Protein 2QPQ (pdb70)

Radius of gyration: 31.16 Å; Cα contacts (8 Å, |Δi|>4): 2068; chains: 3; bounding box: 83×48×90 Å

InterPro domains:
  IPR005064 Bordetella uptake gene [PF03401] (55-327)
  IPR005064 Bordetella uptake gene [PIRSF017082] (3-327)
  IPR005064 Bordetella uptake gene [PTHR42928] (1-329)
  IPR042100 Bordetella uptake gene, domain 1 [G3DSA:3.40.190.150] (35-319)

B-factor: mean 30.61, std 11.24, range [11.23, 69.46]

Structure (mmCIF, N/CA/C/O backbone):
data_2QPQ
#
_entry.id   2QPQ
#
_cell.length_a   72.390
_cell.length_b   82.310
_cell.length_c   87.470
_cell.angle_alpha   90.00
_cell.angle_beta   95.35
_cell.angle_gamma   90.00
#
_symmetry.space_group_name_H-M   'P 1 21 1'
#
loop_
_entity.id
_entity.type
_entity.pdbx_description
1 polymer 'protein Bug27'
2 non-polymer 'CITRIC ACID'
3 water water
#
loop_
_atom_site.group_PDB
_atom_site.id
_atom_site.type_symbol
_atom_site.label_atom_id
_atom_site.label_alt_id
_atom_site.label_comp_id
_atom_site.label_asym_id
_atom_site.label_entity_id
_atom_site.label_seq_id
_atom_site.pdbx_PDB_ins_code
_atom_site.Cartn_x
_atom_site.Cartn_y
_atom_site.Cartn_z
_atom_site.occupancy
_atom_site.B_iso_or_equiv
_atom_site.auth_seq_id
_atom_site.auth_comp_id
_atom_site.auth_asym_id
_atom_site.auth_atom_id
_atom_site.pdbx_PDB_model_num
ATOM 1 N N . PRO A 1 6 ? -6.900 16.446 59.591 1.00 44.51 6 PRO A N 1
ATOM 2 C CA . PRO A 1 6 ? -5.679 16.689 58.781 1.00 44.29 6 PRO A CA 1
ATOM 3 C C . PRO A 1 6 ? -5.806 17.782 57.660 1.00 44.29 6 PRO A C 1
ATOM 4 O O . PRO A 1 6 ? -6.423 17.521 56.639 1.00 44.84 6 PRO A O 1
ATOM 8 N N . ASN A 1 7 ? -5.198 18.966 57.834 1.00 43.77 7 ASN A N 1
ATOM 9 C CA . ASN A 1 7 ? -5.392 20.132 56.910 1.00 43.46 7 ASN A CA 1
ATOM 10 C C . ASN A 1 7 ? -4.120 20.747 56.261 1.00 42.36 7 ASN A C 1
ATOM 11 O O . ASN A 1 7 ? -4.179 21.763 55.524 1.00 42.24 7 ASN A O 1
ATOM 16 N N . LYS A 1 8 ? -2.972 20.163 56.592 1.00 39.75 8 LYS A N 1
ATOM 17 C CA . LYS A 1 8 ? -1.716 20.422 55.926 1.00 37.93 8 LYS A CA 1
ATOM 18 C C . LYS A 1 8 ? -1.039 19.040 55.904 1.00 36.17 8 LYS A C 1
ATOM 19 O O . LYS A 1 8 ? -1.590 18.067 56.469 1.00 35.65 8 LYS A O 1
ATOM 25 N N . PRO A 1 9 ? 0.126 18.928 55.219 1.00 34.93 9 PRO A N 1
ATOM 26 C CA . PRO A 1 9 ? 0.838 17.650 55.206 1.00 32.44 9 PRO A CA 1
ATOM 27 C C . PRO A 1 9 ? 1.129 17.166 56.631 1.00 29.90 9 PRO A C 1
ATOM 28 O O . PRO A 1 9 ? 1.274 17.983 57.533 1.00 28.61 9 PRO A O 1
ATOM 32 N N . LEU A 1 10 ? 1.165 15.852 56.814 1.00 27.58 10 LEU A N 1
ATOM 33 C CA . LEU A 1 10 ? 1.809 15.255 57.979 1.00 26.37 10 LEU A CA 1
ATOM 34 C C . LEU A 1 10 ? 3.317 15.215 57.719 1.00 24.10 10 LEU A C 1
ATOM 35 O O . LEU A 1 10 ? 3.779 15.238 56.578 1.00 23.45 10 LEU A O 1
ATOM 40 N N . ASP A 1 11 ? 4.083 15.202 58.794 1.00 22.17 11 ASP A N 1
ATOM 41 C CA . ASP A 1 11 ? 5.532 15.139 58.706 1.00 21.47 11 ASP A CA 1
ATOM 42 C C . ASP A 1 11 ? 5.909 13.920 59.538 1.00 21.08 11 ASP A C 1
ATOM 43 O O . ASP A 1 11 ? 5.721 13.915 60.734 1.00 19.73 11 ASP A O 1
ATOM 48 N N . ILE A 1 12 ? 6.362 12.860 58.883 1.00 20.48 12 ILE A N 1
ATOM 49 C CA . ILE A 1 12 ? 6.660 11.609 59.562 1.00 18.88 12 ILE A CA 1
ATOM 50 C C . ILE A 1 12 ? 8.181 11.556 59.611 1.00 18.26 12 ILE A C 1
ATOM 51 O O . ILE A 1 12 ? 8.842 11.535 58.562 1.00 18.18 12 ILE A O 1
ATOM 56 N N . ILE A 1 13 ? 8.724 11.551 60.821 1.00 17.08 13 ILE A N 1
ATOM 57 C CA . ILE A 1 13 ? 10.182 11.622 60.992 1.00 17.50 13 ILE A CA 1
ATOM 58 C C . ILE A 1 13 ? 10.656 10.228 61.299 1.00 16.74 13 ILE A C 1
ATOM 59 O O . ILE A 1 13 ? 10.221 9.610 62.281 1.00 16.87 13 ILE A O 1
ATOM 64 N N . VAL A 1 14 ? 11.488 9.684 60.413 1.00 16.44 14 VAL A N 1
ATOM 65 C CA . VAL A 1 14 ? 11.966 8.315 60.579 1.00 16.87 14 VAL A CA 1
ATOM 66 C C . VAL A 1 14 ? 13.309 8.308 61.326 1.00 16.91 14 VAL A C 1
ATOM 67 O O . VAL A 1 14 ? 14.206 9.039 60.952 1.00 16.48 14 VAL A O 1
ATOM 71 N N . THR A 1 15 ? 13.422 7.450 62.340 1.00 17.01 15 THR A N 1
ATOM 72 C CA . THR A 1 15 ? 14.563 7.432 63.273 1.00 17.39 15 THR A CA 1
ATOM 73 C C . THR A 1 15 ? 15.709 6.615 62.716 1.00 18.00 15 THR A C 1
ATOM 74 O O . THR A 1 15 ? 16.781 6.585 63.291 1.00 17.43 15 THR A O 1
ATOM 78 N N . PHE A 1 16 ? 15.484 5.956 61.589 1.00 18.45 16 PHE A N 1
ATOM 79 C CA . PHE A 1 16 ? 16.527 5.123 60.960 1.00 20.27 16 PHE A CA 1
ATOM 80 C C . PHE A 1 16 ? 16.664 5.450 59.490 1.00 20.74 16 PHE A C 1
ATOM 81 O O . PHE A 1 16 ? 15.749 6.026 58.884 1.00 19.23 16 PHE A O 1
ATOM 89 N N . PRO A 1 17 ? 17.824 5.108 58.902 1.00 21.49 17 PRO A N 1
ATOM 90 C CA . PRO A 1 17 ? 17.995 5.535 57.537 1.00 21.35 17 PRO A CA 1
ATOM 91 C C . PRO A 1 17 ? 17.289 4.650 56.490 1.00 21.16 17 PRO A C 1
ATOM 92 O O . PRO A 1 17 ? 16.849 3.542 56.807 1.00 20.16 17 PRO A O 1
ATOM 96 N N . PRO A 1 18 ? 17.192 5.135 55.235 1.00 21.70 18 PRO A N 1
ATOM 97 C CA . PRO A 1 18 ? 16.689 4.240 54.179 1.00 21.84 18 PRO A CA 1
ATOM 98 C C . PRO A 1 18 ? 17.445 2.923 54.099 1.00 22.24 18 PRO A C 1
ATOM 99 O O . PRO A 1 18 ? 18.647 2.874 54.396 1.00 22.19 18 PRO A O 1
ATOM 103 N N . GLY A 1 19 ? 16.724 1.861 53.753 1.00 22.34 19 GLY A N 1
ATOM 104 C CA . GLY A 1 19 ? 17.329 0.540 53.543 1.00 21.95 19 GLY A CA 1
ATOM 105 C C . GLY A 1 19 ? 16.910 -0.433 54.609 1.00 22.11 19 GLY A C 1
ATOM 106 O O . GLY A 1 19 ? 17.093 -1.637 54.459 1.00 22.28 19 GLY A O 1
ATOM 107 N N . GLY A 1 20 ? 16.337 0.082 55.701 1.00 21.39 20 GLY A N 1
ATOM 108 C CA . GLY A 1 20 ? 15.866 -0.785 56.772 1.00 20.66 20 GLY A CA 1
ATOM 109 C C . GLY A 1 20 ? 14.339 -0.863 56.850 1.00 20.51 20 GLY A C 1
ATOM 110 O O . GLY A 1 20 ? 13.620 -0.136 56.139 1.00 21.50 20 GLY A O 1
ATOM 111 N N . GLY A 1 21 ? 13.838 -1.734 57.719 1.00 19.73 21 GLY A N 1
ATOM 112 C CA . GLY A 1 21 ? 12.385 -1.953 57.829 1.00 19.69 21 GLY A CA 1
ATOM 113 C C . GLY A 1 21 ? 11.627 -0.726 58.343 1.00 18.80 21 GLY A C 1
ATOM 114 O O . GLY A 1 21 ? 10.502 -0.483 57.946 1.00 18.41 21 GLY A O 1
ATOM 115 N N . THR A 1 22 ? 12.233 0.034 59.257 1.00 18.12 22 THR A N 1
ATOM 116 C CA . THR A 1 22 ? 11.561 1.195 59.831 1.00 18.13 22 THR A CA 1
ATOM 117 C C . THR A 1 22 ? 11.235 2.234 58.739 1.00 17.59 22 THR A C 1
ATOM 118 O O . THR A 1 22 ? 10.102 2.727 58.642 1.00 17.14 22 THR A O 1
ATOM 122 N N . ASP A 1 23 ? 12.223 2.524 57.895 1.00 16.87 23 ASP A N 1
ATOM 123 C CA . ASP A 1 23 ? 12.041 3.477 56.783 1.00 17.63 23 ASP A CA 1
ATOM 124 C C . ASP A 1 23 ? 11.031 2.892 55.773 1.00 17.45 23 ASP A C 1
ATOM 125 O O . ASP A 1 23 ? 10.199 3.596 55.214 1.00 17.38 23 ASP A O 1
ATOM 130 N N . MET A 1 24 ? 11.132 1.598 55.537 1.00 17.42 24 MET A N 1
ATOM 131 C CA . MET A 1 24 ? 10.270 0.945 54.524 1.00 18.21 24 MET A CA 1
ATOM 132 C C . MET A 1 24 ? 8.786 1.092 54.950 1.00 18.21 24 MET A C 1
ATOM 133 O O . MET A 1 24 ? 7.917 1.469 54.152 1.00 17.66 24 MET A O 1
ATOM 138 N N . LEU A 1 25 ? 8.503 0.757 56.204 1.00 17.79 25 LEU A N 1
ATOM 139 C CA . LEU A 1 25 ? 7.153 0.875 56.729 1.00 18.33 25 LEU A CA 1
ATOM 140 C C . LEU A 1 25 ? 6.645 2.322 56.767 1.00 19.14 25 LEU A C 1
ATOM 141 O O . LEU A 1 25 ? 5.498 2.588 56.403 1.00 18.98 25 LEU A O 1
ATOM 146 N N . ALA A 1 26 ? 7.478 3.252 57.232 1.00 19.30 26 ALA A N 1
ATOM 147 C CA . ALA A 1 26 ? 7.097 4.665 57.194 1.00 19.43 26 ALA A CA 1
ATOM 148 C C . ALA A 1 26 ? 6.733 5.118 55.767 1.00 20.05 26 ALA A C 1
ATOM 149 O O . ALA A 1 26 ? 5.696 5.746 55.557 1.00 19.76 26 ALA A O 1
ATOM 151 N N . ARG A 1 27 ? 7.550 4.753 54.785 1.00 20.22 27 ARG A N 1
ATOM 152 C CA . ARG A 1 27 ? 7.299 5.151 53.394 1.00 21.70 27 ARG A CA 1
ATOM 153 C C . ARG A 1 27 ? 6.071 4.437 52.803 1.00 23.02 27 ARG A C 1
ATOM 154 O O . ARG A 1 27 ? 5.323 5.054 52.010 1.00 23.77 27 ARG A O 1
ATOM 162 N N . LEU A 1 28 ? 5.843 3.182 53.224 1.00 23.54 28 LEU A N 1
ATOM 163 C CA . LEU A 1 28 ? 4.659 2.416 52.797 1.00 24.82 28 LEU A CA 1
ATOM 164 C C . LEU A 1 28 ? 3.389 3.101 53.352 1.00 25.58 28 LEU A C 1
ATOM 165 O O . LEU A 1 28 ? 2.431 3.380 52.595 1.00 26.85 28 LEU A O 1
ATOM 170 N N . ILE A 1 29 ? 3.388 3.370 54.657 1.00 24.91 29 ILE A N 1
ATOM 171 C CA . ILE A 1 29 ? 2.306 4.131 55.302 1.00 25.67 29 ILE A CA 1
ATOM 172 C C . ILE A 1 29 ? 2.091 5.489 54.636 1.00 26.55 29 ILE A C 1
ATOM 173 O O . ILE A 1 29 ? 0.957 5.841 54.276 1.00 27.12 29 ILE A O 1
ATOM 178 N N . GLY A 1 30 ? 3.174 6.233 54.438 1.00 26.89 30 GLY A N 1
ATOM 179 C CA . GLY A 1 30 ? 3.108 7.595 53.927 1.00 29.22 30 GLY A CA 1
ATOM 180 C C . GLY A 1 30 ? 2.448 7.688 52.558 1.00 30.60 30 GLY A C 1
ATOM 181 O O . GLY A 1 30 ? 1.659 8.605 52.308 1.00 30.23 30 GLY A O 1
ATOM 182 N N . ASN A 1 31 ? 2.802 6.725 51.701 1.00 31.87 31 ASN A N 1
ATOM 183 C CA . ASN A 1 31 ? 2.227 6.479 50.380 1.00 33.81 31 ASN A CA 1
ATOM 184 C C . ASN A 1 31 ? 0.707 6.331 50.362 1.00 33.65 31 ASN A C 1
ATOM 185 O O . ASN A 1 31 ? 0.040 6.981 49.581 1.00 34.20 31 ASN A O 1
ATOM 190 N N . TYR A 1 32 ? 0.175 5.439 51.179 1.00 34.05 32 TYR A N 1
ATOM 191 C CA . TYR A 1 32 ? -1.264 5.198 51.238 1.00 34.97 32 TYR A CA 1
ATOM 192 C C . TYR A 1 32 ? -2.040 6.224 52.069 1.00 35.41 32 TYR A C 1
ATOM 193 O O . TYR A 1 32 ? -3.226 6.435 51.841 1.00 35.09 32 TYR A O 1
ATOM 202 N N . LEU A 1 33 ? -1.364 6.839 53.034 1.00 36.12 33 LEU A N 1
ATOM 203 C CA . LEU A 1 33 ? -1.932 7.892 53.861 1.00 37.78 33 LEU A CA 1
ATOM 204 C C . LEU A 1 33 ? -2.121 9.148 53.015 1.00 40.21 33 LEU A C 1
ATOM 205 O O . LEU A 1 33 ? -3.126 9.827 53.164 1.00 40.47 33 LEU A O 1
ATOM 210 N N . THR A 1 34 ? -1.150 9.450 52.142 1.00 42.54 34 THR A N 1
ATOM 211 C CA . THR A 1 34 ? -1.260 10.565 51.183 1.00 45.09 34 THR A CA 1
ATOM 212 C C . THR A 1 34 ? -2.516 10.397 50.309 1.00 46.53 34 THR A C 1
ATOM 213 O O . THR A 1 34 ? -3.301 11.335 50.131 1.00 46.29 34 THR A O 1
ATOM 217 N N . GLU A 1 35 ? -2.677 9.186 49.779 1.00 48.47 35 GLU A N 1
ATOM 218 C CA . GLU A 1 35 ? -3.863 8.797 49.016 1.00 50.84 35 GLU A CA 1
ATOM 219 C C . GLU A 1 35 ? -5.151 9.060 49.802 1.00 51.43 35 GLU A C 1
ATOM 220 O O . GLU A 1 35 ? -5.954 9.910 49.407 1.00 52.13 35 GLU A O 1
ATOM 226 N N . SER A 1 36 ? -5.341 8.348 50.917 1.00 51.57 36 SER A N 1
ATOM 227 C CA . SER A 1 36 ? -6.434 8.653 51.830 1.00 51.97 36 SER A CA 1
ATOM 228 C C . SER A 1 36 ? -6.223 10.023 52.474 1.00 52.23 36 SER A C 1
ATOM 229 O O . SER A 1 36 ? -5.157 10.625 52.313 1.00 53.06 36 SER A O 1
ATOM 232 N N . LEU A 1 37 ? -7.236 10.518 53.182 1.00 52.08 37 LEU A N 1
ATOM 233 C CA . LEU A 1 37 ? -7.182 11.827 53.900 1.00 51.72 37 LEU A CA 1
ATOM 234 C C . LEU A 1 37 ? -6.509 13.084 53.243 1.00 50.88 37 LEU A C 1
ATOM 235 O O . LEU A 1 37 ? -6.509 14.147 53.832 1.00 50.72 37 LEU A O 1
ATOM 240 N N . GLY A 1 38 ? -5.963 12.967 52.036 1.00 50.38 38 GLY A N 1
ATOM 241 C CA . GLY A 1 38 ? -5.836 14.119 51.123 1.00 49.71 38 GLY A CA 1
ATOM 242 C C . GLY A 1 38 ? -4.753 15.183 51.260 1.00 49.04 38 GLY A C 1
ATOM 243 O O . GLY A 1 38 ? -4.869 16.285 50.680 1.00 49.39 38 GLY A O 1
ATOM 244 N N . GLN A 1 39 ? -3.697 14.860 52.006 1.00 47.62 39 GLN A N 1
ATOM 245 C CA . GLN A 1 39 ? -2.524 15.723 52.152 1.00 45.84 39 GLN A CA 1
ATOM 246 C C . GLN A 1 39 ? -1.307 14.796 52.163 1.00 44.13 39 GLN A C 1
ATOM 247 O O . GLN A 1 39 ? -1.429 13.624 52.523 1.00 43.27 39 GLN A O 1
ATOM 253 N N . THR A 1 40 ? -0.160 15.321 51.735 1.00 41.95 40 THR A N 1
ATOM 254 C CA . THR A 1 40 ? 1.073 14.558 51.656 1.00 40.34 40 THR A CA 1
ATOM 255 C C . THR A 1 40 ? 1.514 14.227 53.064 1.00 38.52 40 THR A C 1
ATOM 256 O O . THR A 1 40 ? 1.624 15.125 53.913 1.00 39.87 40 THR A O 1
ATOM 260 N N . ALA A 1 41 ? 1.721 12.946 53.333 1.00 35.33 41 ALA A N 1
ATOM 261 C CA . ALA A 1 41 ? 2.451 12.539 54.505 1.00 32.37 41 ALA A CA 1
ATOM 262 C C . ALA A 1 41 ? 3.902 12.558 54.078 1.00 30.80 41 ALA A C 1
ATOM 263 O O . ALA A 1 41 ? 4.399 11.569 53.503 1.00 31.13 41 ALA A O 1
ATOM 265 N N . VAL A 1 42 ? 4.576 13.678 54.301 1.00 27.36 42 VAL A N 1
ATOM 266 C CA . VAL A 1 42 ? 5.995 13.783 53.976 1.00 25.10 42 VAL A CA 1
ATOM 267 C C . VAL A 1 42 ? 6.793 12.886 54.927 1.00 24.52 42 VAL A C 1
ATOM 268 O O . VAL A 1 42 ? 6.703 13.017 56.149 1.00 23.00 42 VAL A O 1
ATOM 272 N N . VAL A 1 43 ? 7.595 11.997 54.359 1.00 23.51 43 VAL A N 1
ATOM 273 C CA . VAL A 1 43 ? 8.440 11.114 55.150 1.00 23.37 43 VAL A CA 1
ATOM 274 C C . VAL A 1 43 ? 9.879 11.582 55.042 1.00 23.81 43 VAL A C 1
ATOM 275 O O . VAL A 1 43 ? 10.393 11.811 53.938 1.00 24.23 43 VAL A O 1
ATOM 279 N N . GLU A 1 44 ? 10.531 11.773 56.181 1.00 22.46 44 GLU A N 1
ATOM 280 C CA . GLU A 1 44 ? 11.907 12.193 56.148 1.00 22.02 44 GLU A CA 1
ATOM 281 C C . GLU A 1 44 ? 12.744 11.420 57.171 1.00 21.28 44 GLU A C 1
ATOM 282 O O . GLU A 1 44 ? 12.262 11.066 58.230 1.00 20.91 44 GLU A O 1
ATOM 288 N N . ASN A 1 45 ? 13.974 11.090 56.825 1.00 19.56 45 ASN A N 1
ATOM 289 C CA . ASN A 1 45 ? 14.832 10.368 57.758 1.00 20.05 45 ASN A CA 1
ATOM 290 C C . ASN A 1 45 ? 15.643 11.368 58.543 1.00 20.58 45 ASN A C 1
ATOM 291 O O . ASN A 1 45 ? 16.251 12.250 57.956 1.00 19.89 45 ASN A O 1
ATOM 296 N N . ARG A 1 46 ? 15.608 11.234 59.873 1.00 21.04 46 ARG A N 1
ATOM 297 C CA . ARG A 1 46 ? 16.468 12.001 60.762 1.00 22.02 46 ARG A CA 1
ATOM 298 C C . ARG A 1 46 ? 17.127 11.032 61.726 1.00 21.40 46 ARG A C 1
ATOM 299 O O . ARG A 1 46 ? 16.729 10.966 62.890 1.00 21.39 46 ARG A O 1
ATOM 307 N N . PRO A 1 47 ? 18.107 10.228 61.241 1.00 21.22 47 PRO A N 1
ATOM 308 C CA . PRO A 1 47 ? 18.597 9.080 61.985 1.00 20.35 47 PRO A CA 1
ATOM 309 C C . PRO A 1 47 ? 19.741 9.292 62.987 1.00 19.58 47 PRO A C 1
ATOM 310 O O . PRO A 1 47 ? 20.162 8.360 63.637 1.00 18.22 47 PRO A O 1
ATOM 314 N N . GLY A 1 48 ? 20.216 10.522 63.132 1.00 19.23 48 GLY A N 1
ATOM 315 C CA . GLY A 1 48 ? 21.353 10.790 64.027 1.00 18.78 48 GLY A CA 1
ATOM 316 C C . GLY A 1 48 ? 21.170 10.256 65.423 1.00 18.24 48 GLY A C 1
ATOM 317 O O . GLY A 1 48 ? 20.057 10.323 65.981 1.00 18.25 48 GLY A O 1
ATOM 318 N N . ALA A 1 49 ? 22.267 9.706 65.962 1.00 17.78 49 ALA A N 1
ATOM 319 C CA . ALA A 1 49 ? 22.390 9.232 67.350 1.00 19.50 49 ALA A CA 1
ATOM 320 C C . ALA A 1 49 ? 21.311 8.190 67.635 1.00 18.79 49 ALA A C 1
ATOM 321 O O . ALA A 1 49 ? 20.533 8.331 68.588 1.00 18.87 49 ALA A O 1
ATOM 323 N N . SER A 1 50 ? 21.272 7.163 66.792 1.00 17.99 50 SER A N 1
ATOM 324 C CA . SER A 1 50 ? 20.333 6.033 66.943 1.00 17.83 50 SER A CA 1
ATOM 325 C C . SER A 1 50 ? 18.857 6.459 67.010 1.00 16.79 50 SER A C 1
ATOM 326 O O . SER A 1 50 ? 18.045 5.785 67.611 1.00 17.48 50 SER A O 1
ATOM 329 N N . GLY A 1 51 ? 18.528 7.578 66.379 1.00 16.12 51 GLY A N 1
ATOM 330 C CA . GLY A 1 51 ? 17.164 8.043 66.321 1.00 15.14 51 GLY A CA 1
ATOM 331 C C . GLY A 1 51 ? 16.917 9.189 67.294 1.00 16.49 51 GLY A C 1
ATOM 332 O O . GLY A 1 51 ? 15.832 9.766 67.304 1.00 17.69 51 GLY A O 1
ATOM 333 N N . ASN A 1 52 ? 17.898 9.525 68.117 1.00 16.71 52 ASN A N 1
ATOM 334 C CA . ASN A 1 52 ? 17.677 10.584 69.140 1.00 17.16 52 ASN A CA 1
ATOM 335 C C . ASN A 1 52 ? 17.461 11.955 68.528 1.00 17.82 52 ASN A C 1
ATOM 336 O O . ASN A 1 52 ? 16.727 12.802 69.083 1.00 17.58 52 ASN A O 1
ATOM 341 N N . VAL A 1 53 ? 18.069 12.182 67.361 1.00 18.13 53 VAL A N 1
ATOM 342 C CA . VAL A 1 53 ? 17.936 13.496 66.723 1.00 19.12 53 VAL A CA 1
ATOM 343 C C . VAL A 1 53 ? 16.481 13.632 66.304 1.00 17.72 53 VAL A C 1
ATOM 344 O O . VAL A 1 53 ? 15.835 14.632 66.615 1.00 16.94 53 VAL A O 1
ATOM 348 N N . GLY A 1 54 ? 15.975 12.621 65.608 1.00 16.99 54 GLY A N 1
ATOM 349 C CA . GLY A 1 54 ? 14.578 12.639 65.169 1.00 16.86 54 GLY A CA 1
ATOM 350 C C . GLY A 1 54 ? 13.613 12.696 66.347 1.00 15.98 54 GLY A C 1
ATOM 351 O O . GLY A 1 54 ? 12.609 13.399 66.282 1.00 15.99 54 GLY A O 1
ATOM 352 N N . ALA A 1 55 ? 13.906 11.939 67.411 1.00 15.78 55 ALA A N 1
ATOM 353 C CA . ALA A 1 55 ? 13.050 11.928 68.588 1.00 15.83 55 ALA A CA 1
ATOM 354 C C . ALA A 1 55 ? 12.988 13.327 69.231 1.00 17.40 55 ALA A C 1
ATOM 355 O O . ALA A 1 55 ? 11.910 13.828 69.524 1.00 17.05 55 ALA A O 1
ATOM 357 N N . ARG A 1 56 ? 14.136 13.978 69.404 1.00 18.50 56 ARG A N 1
ATOM 358 C CA . ARG A 1 56 ? 14.136 15.302 70.041 1.00 19.80 56 ARG A CA 1
ATOM 359 C C . ARG A 1 56 ? 13.335 16.297 69.192 1.00 19.38 56 ARG A C 1
ATOM 360 O O . ARG A 1 56 ? 12.606 17.127 69.713 1.00 18.81 56 ARG A O 1
ATOM 368 N N . LEU A 1 57 ? 13.462 16.184 67.876 1.00 18.90 57 LEU A N 1
ATOM 369 C CA . LEU A 1 57 ? 12.748 17.026 66.952 1.00 19.44 57 LEU A CA 1
ATOM 370 C C . LEU A 1 57 ? 11.231 16.891 67.178 1.00 19.25 57 LEU A C 1
ATOM 371 O O . LEU A 1 57 ? 10.536 17.886 67.384 1.00 19.36 57 LEU A O 1
ATOM 376 N N . VAL A 1 58 ? 10.716 15.661 67.122 1.00 18.07 58 VAL A N 1
ATOM 377 C CA . VAL A 1 58 ? 9.298 15.462 67.355 1.00 17.39 58 VAL A CA 1
ATOM 378 C C . VAL A 1 58 ? 8.836 15.858 68.757 1.00 17.42 58 VAL A C 1
ATOM 379 O O . VAL A 1 58 ? 7.747 16.390 68.883 1.00 17.93 58 VAL A O 1
ATOM 383 N N . ALA A 1 59 ? 9.613 15.542 69.801 1.00 17.91 59 ALA A N 1
ATOM 384 C CA . ALA A 1 59 ? 9.307 15.964 71.196 1.00 18.05 59 ALA A CA 1
ATOM 385 C C . ALA A 1 59 ? 8.988 17.459 71.278 1.00 18.85 59 ALA A C 1
ATOM 386 O O . ALA A 1 59 ? 8.233 17.894 72.161 1.00 18.88 59 ALA A O 1
ATOM 388 N N . ASP A 1 60 ? 9.597 18.242 70.387 1.00 18.89 60 ASP A N 1
ATOM 389 C CA . ASP A 1 60 ? 9.462 19.705 70.429 1.00 20.95 60 ASP A CA 1
ATOM 390 C C . ASP A 1 60 ? 8.394 20.242 69.500 1.00 19.57 60 ASP A C 1
ATOM 391 O O . ASP A 1 60 ? 8.166 21.451 69.461 1.00 21.48 60 ASP A O 1
ATOM 396 N N . ARG A 1 61 ? 7.763 19.377 68.714 1.00 18.15 61 ARG A N 1
ATOM 397 C CA . ARG A 1 61 ? 6.667 19.805 67.837 1.00 17.55 61 ARG A CA 1
ATOM 398 C C . ARG A 1 61 ? 5.336 19.897 68.586 1.00 18.45 61 ARG A C 1
ATOM 399 O O . ARG A 1 61 ? 5.181 19.294 69.669 1.00 18.58 61 ARG A O 1
ATOM 407 N N . ALA A 1 62 ? 4.394 20.649 67.993 1.00 18.34 62 ALA A N 1
ATOM 408 C CA . ALA A 1 62 ? 3.060 20.817 68.529 1.00 18.37 62 ALA A CA 1
ATOM 409 C C . ALA A 1 62 ? 2.396 19.443 68.663 1.00 17.93 62 ALA A C 1
ATOM 410 O O . ALA A 1 62 ? 2.619 18.557 67.841 1.00 18.58 62 ALA A O 1
ATOM 412 N N . PRO A 1 63 ? 1.595 19.259 69.715 1.00 18.36 63 PRO A N 1
ATOM 413 C CA . PRO A 1 63 ? 0.865 17.994 69.918 1.00 17.99 63 PRO A CA 1
ATOM 414 C C . PRO A 1 63 ? -0.465 17.958 69.159 1.00 18.39 63 PRO A C 1
ATOM 415 O O . PRO A 1 63 ? -1.549 17.790 69.767 1.00 18.21 63 PRO A O 1
ATOM 419 N N . ASP A 1 64 ? -0.393 18.156 67.845 1.00 19.85 64 ASP A N 1
ATOM 420 C CA . ASP A 1 64 ? -1.605 18.380 67.027 1.00 20.82 64 ASP A CA 1
ATOM 421 C C . ASP A 1 64 ? -1.831 17.259 66.019 1.00 20.30 64 ASP A C 1
ATOM 422 O O . ASP A 1 64 ? -2.833 17.239 65.267 1.00 20.95 64 ASP A O 1
ATOM 427 N N . GLY A 1 65 ? -0.931 16.279 66.045 1.00 19.60 65 GLY A N 1
ATOM 428 C CA . GLY A 1 65 ? -1.054 15.186 65.109 1.00 19.97 65 GLY A CA 1
ATOM 429 C C . GLY A 1 65 ? -0.346 15.320 63.768 1.00 19.70 65 GLY A C 1
ATOM 430 O O . GLY A 1 65 ? -0.362 14.385 62.969 1.00 18.57 65 GLY A O 1
ATOM 431 N N . TYR A 1 66 ? 0.290 16.456 63.519 1.00 19.13 66 TYR A N 1
ATOM 432 C CA . TYR A 1 66 ? 0.911 16.697 62.217 1.00 19.38 66 TYR A CA 1
ATOM 433 C C . TYR A 1 66 ? 2.387 16.297 62.184 1.00 19.14 66 TYR A C 1
ATOM 434 O O . TYR A 1 66 ? 3.020 16.345 61.145 1.00 19.11 66 TYR A O 1
ATOM 443 N N . SER A 1 67 ? 2.920 15.940 63.343 1.00 17.68 67 SER A N 1
ATOM 444 C CA . SER A 1 67 ? 4.318 15.548 63.483 1.00 16.47 67 SER A CA 1
ATOM 445 C C . SER A 1 67 ? 4.334 14.194 64.164 1.00 16.30 67 SER A C 1
ATOM 446 O O . SER A 1 67 ? 3.857 14.036 65.303 1.00 16.34 67 SER A O 1
ATOM 449 N N . LEU A 1 68 ? 4.914 13.220 63.479 1.00 15.73 68 LEU A N 1
ATOM 450 C CA . LEU A 1 68 ? 4.950 11.857 63.998 1.00 16.23 68 LEU A CA 1
ATOM 451 C C . LEU A 1 68 ? 6.380 11.339 63.930 1.00 15.20 68 LEU A C 1
ATOM 452 O O . LEU A 1 68 ? 7.192 11.831 63.141 1.00 15.92 68 LEU A O 1
ATOM 457 N N . LEU A 1 69 ? 6.681 10.366 64.776 1.00 14.48 69 LEU A N 1
ATOM 458 C CA . LEU A 1 69 ? 7.998 9.766 64.840 1.00 13.70 69 LEU A CA 1
ATOM 459 C C . LEU A 1 69 ? 7.851 8.297 64.509 1.00 13.98 69 LEU A C 1
ATOM 460 O O . LEU A 1 69 ? 7.105 7.594 65.177 1.00 14.00 69 LEU A O 1
ATOM 465 N N . MET A 1 70 ? 8.507 7.849 63.444 1.00 14.30 70 MET A N 1
ATOM 466 C CA . MET A 1 70 ? 8.515 6.414 63.127 1.00 14.96 70 MET A CA 1
ATOM 467 C C . MET A 1 70 ? 9.648 5.743 63.901 1.00 14.55 70 MET A C 1
ATOM 468 O O . MET A 1 70 ? 10.801 6.108 63.724 1.00 15.94 70 MET A O 1
ATOM 473 N N . VAL A 1 71 ? 9.301 4.793 64.754 1.00 14.30 71 VAL A N 1
ATOM 474 C CA . VAL A 1 71 ? 10.239 4.152 65.687 1.00 14.77 71 VAL A CA 1
ATOM 475 C C . VAL A 1 71 ? 10.298 2.641 65.501 1.00 15.21 71 VAL A C 1
ATOM 476 O O . VAL A 1 71 ? 9.353 1.994 65.012 1.00 15.06 71 VAL A O 1
ATOM 480 N N . ASN A 1 72 ? 11.392 2.070 65.972 1.00 15.99 72 ASN A N 1
ATOM 481 C CA . ASN A 1 72 ? 11.389 0.662 66.280 1.00 16.55 72 ASN A CA 1
ATOM 482 C C . ASN A 1 72 ? 11.856 0.477 67.727 1.00 16.41 72 ASN A C 1
ATOM 483 O O . ASN A 1 72 ? 12.077 1.459 68.442 1.00 16.75 72 ASN A O 1
ATOM 488 N N . SER A 1 73 ? 11.973 -0.769 68.161 1.00 15.52 73 SER A N 1
ATOM 489 C CA . SER A 1 73 ? 12.420 -1.104 69.527 1.00 16.12 73 SER A CA 1
ATOM 490 C C . SER A 1 73 ? 13.662 -0.358 70.021 1.00 15.88 73 SER A C 1
ATOM 491 O O . SER A 1 73 ? 13.772 -0.093 71.215 1.00 15.52 73 SER A O 1
ATOM 494 N N . SER A 1 74 ? 14.563 0.002 69.106 1.00 15.66 74 SER A N 1
ATOM 495 C CA . SER A 1 74 ? 15.711 0.859 69.413 1.00 15.86 74 SER A CA 1
ATOM 496 C C . SER A 1 74 ? 15.312 2.047 70.279 1.00 15.62 74 SER A C 1
ATOM 497 O O . SER A 1 74 ? 16.034 2.422 71.190 1.00 15.25 74 SER A O 1
ATOM 500 N N . PHE A 1 75 ? 14.155 2.6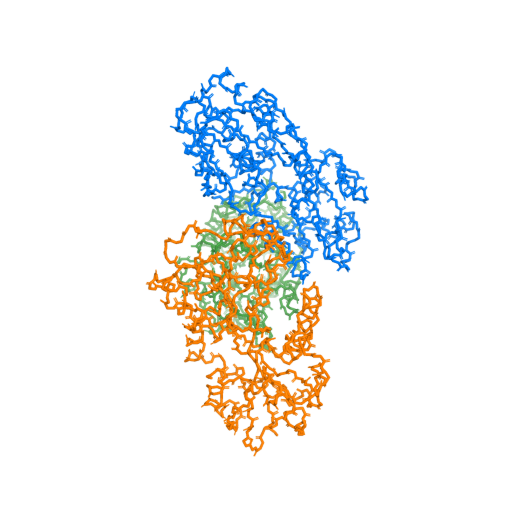48 69.990 1.00 14.99 75 PHE A N 1
ATOM 501 C CA . PHE A 1 75 ? 13.648 3.758 70.808 1.00 15.05 75 PHE A CA 1
ATOM 502 C C . PHE A 1 75 ? 13.602 3.366 72.298 1.00 14.56 75 PHE A C 1
ATOM 503 O O . PHE A 1 75 ? 13.897 4.186 73.194 1.00 15.64 75 PHE A O 1
ATOM 511 N N . ALA A 1 76 ? 13.182 2.140 72.584 1.00 14.78 76 ALA A N 1
ATOM 512 C CA . ALA A 1 76 ? 13.110 1.685 73.988 1.00 15.00 76 ALA A CA 1
ATOM 513 C C . ALA A 1 76 ? 14.478 1.306 74.558 1.00 16.03 76 ALA A C 1
ATOM 514 O O . ALA A 1 76 ? 14.635 1.237 75.781 1.00 16.21 76 ALA A O 1
ATOM 516 N N . VAL A 1 77 ? 15.453 1.027 73.681 1.00 16.47 77 VAL A N 1
ATOM 517 C CA . VAL A 1 77 ? 16.817 0.709 74.122 1.00 17.27 77 VAL A CA 1
ATOM 518 C C . VAL A 1 77 ? 17.592 1.962 74.508 1.00 17.39 77 VAL A C 1
ATOM 519 O O . VAL A 1 77 ? 18.412 1.959 75.447 1.00 17.62 77 VAL A O 1
ATOM 523 N N . ASN A 1 78 ? 17.325 3.040 73.794 1.00 17.23 78 ASN A N 1
ATOM 524 C CA . ASN A 1 78 ? 18.117 4.255 73.945 1.00 16.72 78 ASN A CA 1
ATOM 525 C C . ASN A 1 78 ? 18.210 4.875 75.338 1.00 17.59 78 ASN A C 1
ATOM 526 O O . ASN A 1 78 ? 19.294 5.359 75.701 1.00 17.47 78 ASN A O 1
ATOM 531 N N . PRO A 1 79 ? 17.098 4.905 76.116 1.00 18.62 79 PRO A N 1
ATOM 532 C CA . PRO A 1 79 ? 17.211 5.521 77.423 1.00 19.09 79 PRO A CA 1
ATOM 533 C C . PRO A 1 79 ? 18.263 4.843 78.317 1.00 20.34 79 PRO A C 1
ATOM 534 O O . PRO A 1 79 ? 18.898 5.543 79.081 1.00 20.15 79 PRO A O 1
ATOM 538 N N . GLY A 1 80 ? 18.463 3.524 78.185 1.00 20.14 80 GLY A N 1
ATOM 539 C CA . GLY A 1 80 ? 19.426 2.811 79.021 1.00 20.99 80 GLY A CA 1
ATOM 540 C C . GLY A 1 80 ? 20.871 2.962 78.565 1.00 21.79 80 GLY A C 1
ATOM 541 O O . GLY A 1 80 ? 21.780 2.795 79.374 1.00 23.68 80 GLY A O 1
ATOM 542 N N . VAL A 1 81 ? 21.100 3.328 77.305 1.00 21.57 81 VAL A N 1
ATOM 543 C CA . VAL A 1 81 ? 22.444 3.305 76.708 1.00 21.98 81 VAL A CA 1
ATOM 544 C C . VAL A 1 81 ? 23.007 4.677 76.344 1.00 23.19 81 VAL A C 1
ATOM 545 O O . VAL A 1 81 ? 24.183 4.782 75.944 1.00 23.42 81 VAL A O 1
ATOM 549 N N . PHE A 1 82 ? 22.175 5.717 76.444 1.00 23.34 82 PHE A N 1
ATOM 550 C CA . PHE A 1 82 ? 22.655 7.069 76.305 1.00 24.65 82 PHE A CA 1
ATOM 551 C C . PHE A 1 82 ? 22.765 7.715 77.664 1.00 25.74 82 PHE A C 1
ATOM 552 O O . PHE A 1 82 ? 21.846 7.605 78.455 1.00 25.71 82 PHE A O 1
ATOM 560 N N . ARG A 1 83 ? 23.905 8.357 77.918 1.00 27.86 83 ARG A N 1
ATOM 561 C CA . ARG A 1 83 ? 24.210 8.966 79.233 1.00 31.08 83 ARG A CA 1
ATOM 562 C C . ARG A 1 83 ? 23.266 10.122 79.551 1.00 31.73 83 ARG A C 1
ATOM 563 O O . ARG A 1 83 ? 22.762 10.228 80.679 1.00 33.53 83 ARG A O 1
ATOM 571 N N . ASN A 1 84 ? 22.975 10.949 78.547 1.00 32.74 84 ASN A N 1
ATOM 572 C CA . ASN A 1 84 ? 22.177 12.164 78.752 1.00 32.87 84 ASN A CA 1
ATOM 573 C C . ASN A 1 84 ? 21.144 12.367 77.647 1.00 31.93 84 ASN A C 1
ATOM 574 O O . ASN A 1 84 ? 21.283 13.267 76.807 1.00 32.49 84 ASN A O 1
ATOM 579 N N . LEU A 1 85 ? 20.114 11.531 77.633 1.00 29.94 85 LEU A N 1
ATOM 580 C CA . LEU A 1 85 ? 19.041 11.667 76.632 1.00 28.52 85 LEU A CA 1
ATOM 581 C C . LEU A 1 85 ? 18.390 13.023 76.758 1.00 28.04 85 LEU A C 1
ATOM 582 O O . LEU A 1 85 ? 17.989 13.399 77.837 1.00 27.52 85 LEU A O 1
ATOM 587 N N . PRO A 1 86 ? 18.238 13.748 75.635 1.00 28.03 86 PRO A N 1
ATOM 588 C CA . PRO A 1 86 ? 17.751 15.127 75.607 1.00 28.08 86 PRO A CA 1
ATOM 589 C C . PRO A 1 86 ? 16.208 15.276 75.672 1.00 27.55 86 PRO A C 1
ATOM 590 O O . PRO A 1 86 ? 15.657 16.334 75.312 1.00 29.22 86 PRO A O 1
ATOM 594 N N . PHE A 1 87 ? 15.523 14.237 76.152 1.00 26.34 87 PHE A N 1
ATOM 595 C CA . PHE A 1 87 ? 14.066 14.232 76.276 1.00 24.52 87 PHE A CA 1
ATOM 596 C C . PHE A 1 87 ? 13.680 13.161 77.281 1.00 22.86 87 PHE A C 1
ATOM 597 O O . PHE A 1 87 ? 14.508 12.342 77.691 1.00 22.79 87 PHE A O 1
ATOM 605 N N . ASP A 1 88 ? 12.423 13.171 77.682 1.00 22.14 88 ASP A N 1
ATOM 606 C CA . ASP A 1 88 ? 11.893 12.124 78.563 1.00 20.86 88 ASP A CA 1
ATOM 607 C C . ASP A 1 88 ? 11.201 11.131 77.626 1.00 19.99 88 ASP A C 1
ATOM 608 O O . ASP A 1 88 ? 10.167 11.442 77.053 1.00 20.11 88 ASP A O 1
ATOM 613 N N . PRO A 1 89 ? 11.765 9.929 77.471 1.00 19.59 89 PRO A N 1
ATOM 614 C CA . PRO A 1 89 ? 11.278 8.993 76.460 1.00 19.45 89 PRO A CA 1
ATOM 615 C C . PRO A 1 89 ? 9.897 8.413 76.804 1.00 20.17 89 PRO A C 1
ATOM 616 O O . PRO A 1 89 ? 9.217 7.859 75.919 1.00 20.39 89 PRO A O 1
ATOM 620 N N . LYS A 1 90 ? 9.480 8.529 78.063 1.00 20.52 90 LYS A N 1
ATOM 621 C CA . LYS A 1 90 ? 8.106 8.191 78.420 1.00 21.42 90 LYS A CA 1
ATOM 622 C C . LYS A 1 90 ? 7.166 9.409 78.314 1.00 22.43 90 LYS A C 1
ATOM 623 O O . LYS A 1 90 ? 6.169 9.347 77.607 1.00 24.46 90 LYS A O 1
ATOM 629 N N . LYS A 1 91 ? 7.482 10.512 78.967 1.00 21.25 91 LYS A N 1
ATOM 630 C CA . LYS A 1 91 ? 6.510 11.606 79.020 1.00 22.16 91 LYS A CA 1
ATOM 631 C C . LYS A 1 91 ? 6.401 12.402 77.723 1.00 20.49 91 LYS A C 1
ATOM 632 O O . LYS A 1 91 ? 5.305 12.937 77.399 1.00 19.93 91 LYS A O 1
ATOM 638 N N . ASP A 1 92 ? 7.508 12.475 76.985 1.00 18.14 92 ASP A N 1
ATOM 639 C CA . ASP A 1 92 ? 7.551 13.405 75.852 1.00 18.82 92 ASP A CA 1
ATOM 640 C C . ASP A 1 92 ? 6.971 12.852 74.537 1.00 16.89 92 ASP A C 1
ATOM 641 O O . ASP A 1 92 ? 7.024 13.516 73.508 1.00 17.63 92 ASP A O 1
ATOM 646 N N . PHE A 1 93 ? 6.489 11.621 74.587 1.00 16.20 93 PHE A N 1
ATOM 647 C CA . PHE A 1 93 ? 5.936 10.906 73.448 1.00 16.42 93 PHE A CA 1
ATOM 648 C C . PHE A 1 93 ? 4.704 10.127 73.878 1.00 16.08 93 PHE A C 1
ATOM 649 O O . PHE A 1 93 ? 4.629 9.660 75.029 1.00 17.31 93 PHE A O 1
ATOM 657 N N . ALA A 1 94 ? 3.771 9.966 72.936 1.00 15.90 94 ALA A N 1
ATOM 658 C CA . ALA A 1 94 ? 2.555 9.191 73.129 1.00 15.15 94 ALA A CA 1
ATOM 659 C C . ALA A 1 94 ? 2.410 8.291 71.906 1.00 15.86 94 ALA A C 1
ATOM 660 O O . ALA A 1 94 ? 2.576 8.717 70.748 1.00 14.56 94 ALA A O 1
ATOM 662 N N . ALA A 1 95 ? 2.077 7.048 72.170 1.00 15.75 95 ALA A N 1
ATOM 663 C CA . ALA A 1 95 ? 2.005 6.048 71.111 1.00 16.21 95 ALA A CA 1
ATOM 664 C C . ALA A 1 95 ? 0.735 6.167 70.299 1.00 16.32 95 ALA A C 1
ATOM 665 O O . ALA A 1 95 ? -0.326 6.520 70.825 1.00 17.85 95 ALA A O 1
ATOM 667 N N . VAL A 1 96 ? 0.840 5.875 69.008 1.00 15.50 96 VAL A N 1
ATOM 668 C CA . VAL A 1 96 ? -0.320 5.860 68.110 1.00 16.23 96 VAL A CA 1
ATOM 669 C C . VAL A 1 96 ? -0.637 4.449 67.660 1.00 16.03 96 VAL A C 1
ATOM 670 O O . VAL A 1 96 ? -1.766 3.931 67.872 1.00 16.40 96 VAL A O 1
ATOM 674 N N . ILE A 1 97 ? 0.362 3.796 67.075 1.00 15.19 97 ILE A N 1
ATOM 675 C CA . ILE A 1 97 ? 0.122 2.456 66.528 1.00 15.09 97 ILE A CA 1
ATOM 676 C C . ILE A 1 97 ? 1.414 1.699 66.360 1.00 14.88 97 ILE A C 1
ATOM 677 O O . ILE A 1 97 ? 2.405 2.278 65.934 1.00 14.99 97 ILE A O 1
ATOM 682 N N . ASN A 1 98 ? 1.385 0.413 66.721 1.00 15.30 98 ASN A N 1
ATOM 683 C CA . ASN A 1 98 ? 2.424 -0.534 66.326 1.00 16.13 98 ASN A CA 1
ATOM 684 C C . ASN A 1 98 ? 1.936 -1.336 65.147 1.00 16.81 98 ASN A C 1
ATOM 685 O O . ASN A 1 98 ? 0.908 -2.027 65.264 1.00 16.27 98 ASN A O 1
ATOM 690 N N . VAL A 1 99 ? 2.668 -1.251 64.026 1.00 16.63 99 VAL A N 1
ATOM 691 C CA . VAL A 1 99 ? 2.230 -1.826 62.739 1.00 17.91 99 VAL A CA 1
ATOM 692 C C . VAL A 1 99 ? 2.874 -3.187 62.332 1.00 17.90 99 VAL A C 1
ATOM 693 O O . VAL A 1 99 ? 2.365 -3.896 61.457 1.00 17.10 99 VAL A O 1
ATOM 697 N N . ALA A 1 100 ? 3.985 -3.554 62.958 1.00 19.11 100 ALA A N 1
ATOM 698 C CA . ALA A 1 100 ? 4.709 -4.763 62.570 1.00 19.14 100 ALA A CA 1
ATOM 699 C C . ALA A 1 100 ? 5.745 -5.165 63.586 1.00 20.18 100 ALA A C 1
ATOM 700 O O . ALA A 1 100 ? 6.453 -4.307 64.177 1.00 20.44 100 ALA A O 1
ATOM 702 N N . TYR A 1 101 ? 5.897 -6.469 63.722 1.00 20.25 101 TYR A N 1
ATOM 703 C CA . TYR A 1 101 ? 7.026 -7.030 64.456 1.00 22.14 101 TYR A CA 1
ATOM 704 C C . TYR A 1 101 ? 7.963 -7.662 63.448 1.00 22.61 101 TYR A C 1
ATOM 705 O O . TYR A 1 101 ? 7.540 -8.060 62.352 1.00 22.21 101 TYR A O 1
ATOM 714 N N . VAL A 1 102 ? 9.239 -7.748 63.801 1.00 23.32 102 VAL A N 1
ATOM 715 C CA . VAL A 1 102 ? 10.125 -8.671 63.096 1.00 23.34 102 VAL A CA 1
ATOM 716 C C . VAL A 1 102 ? 11.045 -9.326 64.112 1.00 23.15 102 VAL A C 1
ATOM 717 O O . VAL A 1 102 ? 11.756 -8.629 64.873 1.00 23.28 102 VAL A O 1
ATOM 721 N N . PRO A 1 103 ? 11.082 -10.664 64.109 1.00 23.28 103 PRO A N 1
ATOM 722 C CA . PRO A 1 103 ? 12.071 -11.259 64.994 1.00 22.54 103 PRO A CA 1
ATOM 723 C C . PRO A 1 103 ? 13.506 -11.037 64.474 1.00 22.03 103 PRO A C 1
ATOM 724 O O . PRO A 1 103 ? 13.723 -10.765 63.278 1.00 20.85 103 PRO A O 1
ATOM 728 N N . SER A 1 104 ? 14.478 -11.118 65.377 1.00 22.16 104 SER A N 1
ATOM 729 C CA . SER A 1 104 ? 15.868 -11.343 64.960 1.00 22.27 104 SER A CA 1
ATOM 730 C C . SER A 1 104 ? 16.167 -12.819 64.746 1.00 21.68 104 SER A C 1
ATOM 731 O O . SER A 1 104 ? 15.441 -13.701 65.216 1.00 21.76 104 SER A O 1
ATOM 734 N N . VAL A 1 105 ? 17.246 -13.077 64.019 1.00 20.45 105 VAL A N 1
ATOM 735 C CA . VAL A 1 105 ? 17.658 -14.434 63.754 1.00 20.58 105 VAL A CA 1
ATOM 736 C C . VAL A 1 105 ? 19.149 -14.574 63.939 1.00 20.35 105 VAL A C 1
ATOM 737 O O . VAL A 1 105 ? 19.914 -13.685 63.552 1.00 20.01 105 VAL A O 1
ATOM 741 N N . PHE A 1 106 ? 19.550 -15.656 64.613 1.00 20.36 106 PHE A N 1
ATOM 742 C CA . PHE A 1 106 ? 20.949 -16.038 64.699 1.00 20.35 106 PHE A CA 1
ATOM 743 C C . PHE A 1 106 ? 21.299 -16.813 63.433 1.00 20.69 106 PHE A C 1
ATOM 744 O O . PHE A 1 106 ? 20.773 -17.897 63.228 1.00 20.88 106 PHE A O 1
ATOM 752 N N . VAL A 1 107 ? 22.148 -16.233 62.585 1.00 19.72 107 VAL A N 1
ATOM 753 C CA . VAL A 1 107 ? 22.538 -16.851 61.307 1.00 19.68 107 VAL A CA 1
ATOM 754 C C . VAL A 1 107 ? 24.049 -17.143 61.251 1.00 20.28 107 VAL A C 1
ATOM 755 O O . VAL A 1 107 ? 24.906 -16.421 61.831 1.00 18.04 107 VAL A O 1
ATOM 759 N N . VAL A 1 108 ? 24.351 -18.227 60.557 1.00 21.54 108 VAL A N 1
ATOM 760 C CA . VAL A 1 108 ? 25.724 -18.687 60.356 1.00 22.26 108 VAL A CA 1
ATOM 761 C C . VAL A 1 108 ? 25.914 -18.965 58.851 1.00 23.29 108 VAL A C 1
ATOM 762 O O . VAL A 1 108 ? 24.933 -19.169 58.130 1.00 23.71 108 VAL A O 1
ATOM 766 N N . PRO A 1 109 ? 27.168 -18.919 58.370 1.00 24.11 109 PRO A N 1
ATOM 767 C CA . PRO A 1 109 ? 27.453 -19.223 56.978 1.00 25.04 109 PRO A CA 1
ATOM 768 C C . PRO A 1 109 ? 27.012 -20.638 56.626 1.00 25.87 109 PRO A C 1
ATOM 769 O O . PRO A 1 109 ? 27.007 -21.531 57.496 1.00 24.78 109 PRO A O 1
ATOM 773 N N . ALA A 1 110 ? 26.639 -20.824 55.371 1.00 27.18 110 ALA A N 1
ATOM 774 C CA . ALA A 1 110 ? 26.522 -22.169 54.770 1.00 28.95 110 ALA A CA 1
ATOM 775 C C . ALA A 1 110 ? 27.760 -22.973 55.134 1.00 30.06 110 ALA A C 1
ATOM 776 O O . ALA A 1 110 ? 28.896 -22.479 55.032 1.00 30.42 110 ALA A O 1
ATOM 778 N N . GLY A 1 111 ? 27.519 -24.189 55.628 1.00 31.02 111 GLY A N 1
ATOM 779 C CA . GLY A 1 111 ? 28.583 -25.096 56.023 1.00 31.88 111 GLY A CA 1
ATOM 780 C C . GLY A 1 111 ? 29.271 -24.808 57.344 1.00 31.78 111 GLY A C 1
ATOM 781 O O . GLY A 1 111 ? 30.327 -25.390 57.637 1.00 32.46 111 GLY A O 1
ATOM 782 N N . SER A 1 112 ? 28.688 -23.915 58.153 1.00 30.52 112 SER A N 1
ATOM 783 C CA . SER A 1 112 ? 29.221 -23.632 59.498 1.00 28.28 112 SER A CA 1
ATOM 784 C C . SER A 1 112 ? 29.231 -24.867 60.413 1.00 28.48 112 SER A C 1
ATOM 785 O O . SER A 1 112 ? 28.320 -25.692 60.347 1.00 28.16 112 SER A O 1
ATOM 788 N N . LYS A 1 113 ? 30.217 -24.946 61.296 1.00 28.41 113 LYS A N 1
ATOM 789 C CA . LYS A 1 113 ? 30.268 -25.996 62.324 1.00 30.24 113 LYS A CA 1
ATOM 790 C C . LYS A 1 113 ? 29.111 -25.944 63.297 1.00 30.04 113 LYS A C 1
ATOM 791 O O . LYS A 1 113 ? 28.862 -26.936 63.978 1.00 30.95 113 LYS A O 1
ATOM 797 N N . TYR A 1 114 ? 28.426 -24.795 63.386 1.00 29.22 114 TYR A N 1
ATOM 798 C CA . TYR A 1 114 ? 27.305 -24.656 64.307 1.00 28.89 114 TYR A CA 1
ATOM 799 C C . TYR A 1 114 ? 26.037 -25.028 63.589 1.00 29.20 114 TYR A C 1
ATOM 800 O O . TYR A 1 114 ? 25.550 -24.293 62.724 1.00 28.02 114 TYR A O 1
ATOM 809 N N . LYS A 1 115 ? 25.506 -26.184 63.976 1.00 29.52 115 LYS A N 1
ATOM 810 C CA . LYS A 1 115 ? 24.327 -26.763 63.377 1.00 30.30 115 LYS A CA 1
ATOM 811 C C . LYS A 1 115 ? 23.052 -26.387 64.151 1.00 29.27 115 LYS A C 1
ATOM 812 O O . LYS A 1 115 ? 21.943 -26.312 63.581 1.00 29.89 115 LYS A O 1
ATOM 818 N N . THR A 1 116 ? 23.200 -26.124 65.450 1.00 28.28 116 THR A N 1
ATOM 819 C CA . THR A 1 116 ? 22.064 -25.754 66.281 1.00 27.45 116 THR A CA 1
ATOM 820 C C . THR A 1 116 ? 22.487 -24.616 67.199 1.00 26.64 116 THR A C 1
ATOM 821 O O . THR A 1 116 ? 23.684 -24.384 67.387 1.00 26.70 116 THR A O 1
ATOM 825 N N . LEU A 1 117 ? 21.519 -23.928 67.793 1.00 26.45 117 LEU A N 1
ATOM 826 C CA . LEU A 1 117 ? 21.831 -22.952 68.828 1.00 26.80 117 LEU A CA 1
ATOM 827 C C . LEU A 1 117 ? 22.555 -23.581 70.010 1.00 26.56 117 LEU A C 1
ATOM 828 O O . LEU A 1 117 ? 23.406 -22.939 70.596 1.00 26.98 117 LEU A O 1
ATOM 833 N N . GLY A 1 118 ? 22.227 -24.839 70.340 1.00 26.85 118 GLY A N 1
ATOM 834 C CA . GLY A 1 118 ? 22.824 -25.518 71.484 1.00 26.37 118 GLY A CA 1
ATOM 835 C C . GLY A 1 118 ? 24.326 -25.698 71.341 1.00 27.27 118 GLY A C 1
ATOM 836 O O . GLY A 1 118 ? 25.061 -25.546 72.298 1.00 27.71 118 GLY A O 1
ATOM 837 N N . GLU A 1 119 ? 24.772 -26.012 70.127 1.00 27.55 119 GLU A N 1
ATOM 838 C CA . GLU A 1 119 ? 26.186 -26.113 69.783 1.00 28.65 119 GLU A CA 1
ATOM 839 C C . GLU A 1 119 ? 26.906 -24.778 69.935 1.00 27.71 119 GLU A C 1
ATOM 840 O O . GLU A 1 119 ? 28.050 -24.731 70.395 1.00 28.09 119 GLU A O 1
ATOM 846 N N . LEU A 1 120 ? 26.237 -23.702 69.538 1.00 26.76 120 LEU A N 1
ATOM 847 C CA . LEU A 1 120 ? 26.811 -22.352 69.664 1.00 26.68 120 LEU A CA 1
ATOM 848 C C . LEU A 1 120 ? 27.019 -22.006 71.143 1.00 26.58 120 LEU A C 1
ATOM 849 O O . LEU A 1 120 ? 28.097 -21.554 71.553 1.00 26.34 120 LEU A O 1
ATOM 854 N N . MET A 1 121 ? 25.970 -22.219 71.936 1.00 27.18 121 MET A N 1
ATOM 855 C CA . MET A 1 121 ? 26.003 -21.922 73.366 1.00 27.79 121 MET A CA 1
ATOM 856 C C . MET A 1 121 ? 27.066 -22.743 74.122 1.00 27.90 121 MET A C 1
ATOM 857 O O . MET A 1 121 ? 27.767 -22.202 74.961 1.00 28.70 121 MET A O 1
ATOM 862 N N . ALA A 1 122 ? 27.180 -24.034 73.805 1.00 28.93 122 ALA A N 1
ATOM 863 C CA . ALA A 1 122 ? 28.279 -24.889 74.290 1.00 28.72 122 ALA A CA 1
ATOM 864 C C . ALA A 1 122 ? 29.637 -24.267 73.941 1.00 28.78 122 ALA A C 1
ATOM 865 O O . ALA A 1 122 ? 30.480 -24.126 74.813 1.00 29.20 122 ALA A O 1
ATOM 867 N N . ALA A 1 123 ? 29.821 -23.856 72.673 1.00 28.10 123 ALA A N 1
ATOM 868 C CA . ALA A 1 123 ? 31.082 -23.273 72.211 1.00 27.84 123 ALA A CA 1
ATOM 869 C C . ALA A 1 123 ? 31.439 -22.013 72.989 1.00 27.37 123 ALA A C 1
ATOM 870 O O . ALA A 1 123 ? 32.611 -21.724 73.235 1.00 26.33 123 ALA A O 1
ATOM 872 N N . ALA A 1 124 ? 30.418 -21.268 73.393 1.00 27.61 124 ALA A N 1
ATOM 873 C CA . ALA A 1 124 ? 30.614 -19.986 74.070 1.00 28.16 124 ALA A CA 1
ATOM 874 C C . ALA A 1 124 ? 30.422 -20.017 75.587 1.00 29.20 124 ALA A C 1
ATOM 875 O O . ALA A 1 124 ? 30.461 -18.968 76.229 1.00 27.04 124 ALA A O 1
ATOM 877 N N . LYS A 1 125 ? 30.229 -21.214 76.164 1.00 31.22 125 LYS A N 1
ATOM 878 C CA . LYS A 1 125 ? 30.000 -21.323 77.614 1.00 33.52 125 LYS A CA 1
ATOM 879 C C . LYS A 1 125 ? 31.109 -20.689 78.464 1.00 35.14 125 LYS A C 1
ATOM 880 O O . LYS A 1 125 ? 30.802 -19.943 79.390 1.00 34.30 125 LYS A O 1
ATOM 886 N N . GLN A 1 126 ? 32.380 -20.971 78.149 1.00 37.79 126 GLN A N 1
ATOM 887 C CA . GLN A 1 126 ? 33.541 -20.434 78.930 1.00 41.01 126 GLN A CA 1
ATOM 888 C C . GLN A 1 126 ? 33.945 -18.972 78.559 1.00 41.08 126 GLN A C 1
ATOM 889 O O . GLN A 1 126 ? 33.682 -18.540 77.432 1.00 40.69 126 GLN A O 1
ATOM 895 N N . THR A 1 127 ? 34.623 -18.276 79.493 1.00 41.57 127 THR A N 1
ATOM 896 C CA . THR A 1 127 ? 34.783 -16.769 79.620 1.00 42.35 127 THR A CA 1
ATOM 897 C C . THR A 1 127 ? 35.601 -15.895 78.627 1.00 42.02 127 THR A C 1
ATOM 898 O O . THR A 1 127 ? 35.088 -15.256 77.688 1.00 41.91 127 THR A O 1
ATOM 902 N N . ASN A 1 128 ? 36.887 -15.772 78.916 1.00 41.16 128 ASN A N 1
ATOM 903 C CA . ASN A 1 128 ? 37.796 -15.589 77.827 1.00 39.19 128 ASN A CA 1
ATOM 904 C C . ASN A 1 128 ? 37.373 -16.848 77.030 1.00 38.14 128 ASN A C 1
ATOM 905 O O . ASN A 1 128 ? 36.851 -17.831 77.620 1.00 39.09 128 ASN A O 1
ATOM 910 N N . THR A 1 129 ? 37.619 -16.788 75.735 1.00 36.93 129 THR A N 1
ATOM 911 C CA . THR A 1 129 ? 36.926 -17.474 74.569 1.00 34.93 129 THR A CA 1
ATOM 912 C C . THR A 1 129 ? 36.550 -16.428 73.487 1.00 32.74 129 THR A C 1
ATOM 913 O O . THR A 1 129 ? 36.399 -15.181 73.784 1.00 31.19 129 THR A O 1
ATOM 917 N N . GLN A 1 130 ? 36.421 -16.954 72.248 1.00 28.94 130 GLN A N 1
ATOM 918 C CA . GLN A 1 130 ? 36.461 -16.151 71.023 1.00 27.29 130 GLN A CA 1
ATOM 919 C C . GLN A 1 130 ? 35.305 -16.374 70.028 1.00 25.80 130 GLN A C 1
ATOM 920 O O . GLN A 1 130 ? 35.494 -16.215 68.833 1.00 25.99 130 GLN A O 1
ATOM 926 N N . VAL A 1 131 ? 34.112 -16.708 70.518 1.00 23.65 131 VAL A N 1
ATOM 927 C CA . VAL A 1 131 ? 32.920 -16.769 69.657 1.00 21.27 131 VAL A CA 1
ATOM 928 C C . VAL A 1 131 ? 32.363 -15.342 69.526 1.00 21.26 131 VAL A C 1
ATOM 929 O O . VAL A 1 131 ? 31.853 -14.772 70.497 1.00 21.13 131 VAL A O 1
ATOM 933 N N . THR A 1 132 ? 32.501 -14.761 68.331 1.00 19.81 132 THR A N 1
ATOM 934 C CA . THR A 1 132 ? 32.053 -13.400 68.069 1.00 19.59 132 THR A CA 1
ATOM 935 C C . THR A 1 132 ? 30.741 -13.520 67.334 1.00 19.30 132 THR A C 1
ATOM 936 O O . THR A 1 132 ? 30.494 -14.513 66.659 1.00 19.86 132 THR A O 1
ATOM 940 N N . TYR A 1 133 ? 29.884 -12.520 67.490 1.00 19.35 133 TYR A N 1
ATOM 941 C CA . TYR A 1 133 ? 28.675 -12.431 66.698 1.00 17.81 133 TYR A CA 1
ATOM 942 C C . TYR A 1 133 ? 28.551 -11.032 66.169 1.00 17.68 133 TYR A C 1
ATOM 943 O O . TYR A 1 133 ? 28.707 -10.067 66.923 1.00 18.71 133 TYR A O 1
ATOM 952 N N . GLY A 1 134 ? 28.263 -10.911 64.886 1.00 17.71 134 GLY A N 1
ATOM 953 C CA . GLY A 1 134 ? 27.935 -9.592 64.325 1.00 17.28 134 GLY A CA 1
ATOM 954 C C . GLY A 1 134 ? 26.528 -9.154 64.729 1.00 17.52 134 GLY A C 1
ATOM 955 O O . GLY A 1 134 ? 25.703 -9.985 65.109 1.00 18.00 134 GLY A O 1
ATOM 956 N N . SER A 1 135 ? 26.266 -7.845 64.723 1.00 17.40 135 SER A N 1
ATOM 957 C CA . SER A 1 135 ? 24.898 -7.347 64.830 1.00 17.65 135 SER A CA 1
ATOM 958 C C . SER A 1 135 ? 24.712 -6.188 63.878 1.00 18.05 135 SER A C 1
ATOM 959 O O . SER A 1 135 ? 25.667 -5.744 63.284 1.00 16.99 135 SER A O 1
ATOM 962 N N . CYS A 1 136 ? 23.479 -5.683 63.809 1.00 17.63 136 CYS A N 1
ATOM 963 C CA . CYS A 1 136 ? 23.074 -4.542 62.996 1.00 19.43 136 CYS A CA 1
ATOM 964 C C . CYS A 1 136 ? 23.540 -3.194 63.618 1.00 18.15 136 CYS A C 1
ATOM 965 O O . CYS A 1 136 ? 23.342 -2.146 63.023 1.00 17.77 136 CYS A O 1
ATOM 968 N N . GLY A 1 137 ? 24.198 -3.232 64.784 1.00 18.17 137 GLY A N 1
ATOM 969 C CA . GLY A 1 137 ? 24.759 -2.023 65.357 1.00 16.96 137 GLY A CA 1
ATOM 970 C C . GLY A 1 137 ? 24.810 -2.028 66.872 1.00 17.38 137 GLY A C 1
ATOM 971 O O . GLY A 1 137 ? 24.053 -2.716 67.553 1.00 17.24 137 GLY A O 1
ATOM 972 N N . ASN A 1 138 ? 25.739 -1.257 67.391 1.00 16.89 138 ASN A N 1
ATOM 973 C CA . ASN A 1 138 ? 25.871 -1.061 68.823 1.00 17.53 138 ASN A CA 1
ATOM 974 C C . ASN A 1 138 ? 24.575 -0.455 69.391 1.00 17.42 138 ASN A C 1
ATOM 975 O O . ASN A 1 138 ? 24.096 0.604 68.912 1.00 16.71 138 ASN A O 1
ATOM 980 N N . GLY A 1 139 ? 23.983 -1.155 70.371 1.00 16.62 139 GLY A N 1
ATOM 981 C CA . GLY A 1 139 ? 22.759 -0.685 71.028 1.00 17.30 139 GLY A CA 1
ATOM 982 C C . GLY A 1 139 ? 21.478 -1.046 70.256 1.00 17.32 139 GLY A C 1
ATOM 983 O O . GLY A 1 139 ? 20.366 -0.660 70.641 1.00 17.97 139 GLY A O 1
ATOM 984 N N . THR A 1 140 ? 21.608 -1.795 69.172 1.00 17.10 140 THR A N 1
ATOM 985 C CA . THR A 1 140 ? 20.405 -2.229 68.431 1.00 17.21 140 THR A CA 1
ATOM 986 C C . THR A 1 140 ? 19.708 -3.387 69.184 1.00 17.04 140 THR A C 1
ATOM 987 O O . THR A 1 140 ? 20.319 -4.054 70.011 1.00 15.87 140 THR A O 1
ATOM 991 N N . PRO A 1 141 ? 18.412 -3.630 68.885 1.00 17.28 141 PRO A N 1
ATOM 992 C CA . PRO A 1 141 ? 17.751 -4.790 69.434 1.00 18.12 141 PRO A CA 1
ATOM 993 C C . PRO A 1 141 ? 18.510 -6.091 69.065 1.00 17.60 141 PRO A C 1
ATOM 994 O O . PRO A 1 141 ? 18.474 -7.063 69.821 1.00 18.08 141 PRO A O 1
ATOM 998 N N . GLN A 1 142 ? 19.208 -6.084 67.937 1.00 17.13 142 GLN A N 1
ATOM 999 C CA . GLN A 1 142 ? 19.970 -7.278 67.468 1.00 17.13 142 GLN A CA 1
ATOM 1000 C C . GLN A 1 142 ? 21.177 -7.479 68.376 1.00 16.91 142 GLN A C 1
ATOM 1001 O O . GLN A 1 142 ? 21.417 -8.573 68.901 1.00 15.39 142 GLN A O 1
ATOM 1007 N N . HIS A 1 143 ? 21.910 -6.396 68.609 1.00 16.61 143 HIS A N 1
ATOM 1008 C CA . HIS A 1 143 ? 22.957 -6.406 69.646 1.00 17.13 143 HIS A CA 1
ATOM 1009 C C . HIS A 1 143 ? 22.396 -6.923 70.982 1.00 17.68 143 HIS A C 1
ATOM 1010 O O . HIS A 1 143 ? 22.934 -7.851 71.577 1.00 17.47 143 HIS A O 1
ATOM 1017 N N . LEU A 1 144 ? 21.298 -6.345 71.450 1.00 18.22 144 LEU A N 1
ATOM 1018 C CA . LEU A 1 144 ? 20.747 -6.775 72.728 1.00 20.00 144 LEU A CA 1
ATOM 1019 C C . LEU A 1 144 ? 20.247 -8.237 72.744 1.00 20.17 144 LEU A C 1
ATOM 1020 O O . LEU A 1 144 ? 20.325 -8.888 73.780 1.00 20.72 144 LEU A O 1
ATOM 1025 N N . ALA A 1 145 ? 19.762 -8.750 71.605 1.00 20.15 145 ALA A N 1
ATOM 1026 C CA . ALA A 1 145 ? 19.379 -10.161 71.515 1.00 20.13 145 ALA A CA 1
ATOM 1027 C C . ALA A 1 145 ? 20.576 -11.079 71.851 1.00 20.01 145 ALA A C 1
ATOM 1028 O O . ALA A 1 145 ? 20.431 -12.057 72.614 1.00 19.76 145 ALA A O 1
ATOM 1030 N N . GLY A 1 146 ? 21.762 -10.724 71.371 1.00 19.51 146 GLY A N 1
ATOM 1031 C CA . GLY A 1 146 ? 22.987 -11.550 71.648 1.00 18.81 146 GLY A CA 1
ATOM 1032 C C . GLY A 1 146 ? 23.403 -11.385 73.104 1.00 20.09 146 GLY A C 1
ATOM 1033 O O . GLY A 1 146 ? 23.820 -12.342 73.771 1.00 21.07 146 GLY A O 1
ATOM 1034 N N . GLU A 1 147 ? 23.327 -10.162 73.617 1.00 20.01 147 GLU A N 1
ATOM 1035 C CA . GLU A 1 147 ? 23.654 -9.948 75.022 1.00 20.22 147 GLU A CA 1
ATOM 1036 C C . GLU A 1 147 ? 22.641 -10.623 75.958 1.00 20.48 147 GLU A C 1
ATOM 1037 O O . GLU A 1 147 ? 23.009 -11.162 76.989 1.00 20.31 147 GLU A O 1
ATOM 1043 N N . LEU A 1 148 ? 21.362 -10.608 75.585 1.00 20.02 148 LEU A N 1
ATOM 1044 C CA . LEU A 1 148 ? 20.350 -11.276 76.380 1.00 19.77 148 LEU A CA 1
ATOM 1045 C C . LEU A 1 148 ? 20.607 -12.771 76.409 1.00 20.47 148 LEU A C 1
ATOM 1046 O O . LEU A 1 148 ? 20.440 -13.420 77.452 1.00 20.75 148 LEU A O 1
ATOM 1051 N N . LEU A 1 149 ? 20.999 -13.334 75.276 1.00 19.91 149 LEU A N 1
ATOM 1052 C CA . LEU A 1 149 ? 21.361 -14.739 75.275 1.00 21.82 149 LEU A CA 1
ATOM 1053 C C . LEU A 1 149 ? 22.540 -15.022 76.218 1.00 22.11 149 LEU A C 1
ATOM 1054 O O . LEU A 1 149 ? 22.511 -16.009 76.968 1.00 21.69 149 LEU A O 1
ATOM 1059 N N . ASN A 1 150 ? 23.575 -14.180 76.153 1.00 22.16 150 ASN A N 1
ATOM 1060 C CA . ASN A 1 150 ? 24.749 -14.296 77.037 1.00 24.12 150 ASN A CA 1
ATOM 1061 C C . ASN A 1 150 ? 24.334 -14.322 78.495 1.00 25.16 150 ASN A C 1
ATOM 1062 O O . ASN A 1 150 ? 24.792 -15.178 79.247 1.00 26.06 150 ASN A O 1
ATOM 1067 N N . VAL A 1 151 ? 23.517 -13.347 78.878 1.00 26.25 151 VAL A N 1
ATOM 1068 C CA . VAL A 1 151 ? 23.055 -13.187 80.264 1.00 28.42 151 VAL A CA 1
ATOM 1069 C C . VAL A 1 151 ? 22.161 -14.384 80.661 1.00 28.92 151 VAL A C 1
ATOM 1070 O O . VAL A 1 151 ? 22.339 -14.951 81.734 1.00 30.02 151 VAL A O 1
ATOM 1074 N N . SER A 1 152 ? 21.250 -14.794 79.773 1.00 29.24 152 SER A N 1
ATOM 1075 C CA . SER A 1 152 ? 20.265 -15.838 80.086 1.00 29.56 152 SER A CA 1
ATOM 1076 C C . SER A 1 152 ? 20.836 -17.240 80.023 1.00 30.04 152 SER A C 1
ATOM 1077 O O . SER A 1 152 ? 20.447 -18.125 80.802 1.00 30.88 152 SER A O 1
ATOM 1080 N N . ALA A 1 153 ? 21.748 -17.473 79.092 1.00 29.96 153 ALA A N 1
ATOM 1081 C CA . ALA A 1 153 ? 22.316 -18.804 78.893 1.00 30.48 153 ALA A CA 1
ATOM 1082 C C . ALA A 1 153 ? 23.677 -18.924 79.585 1.00 31.08 153 ALA A C 1
ATOM 1083 O O . ALA A 1 153 ? 24.335 -19.978 79.516 1.00 32.16 153 ALA A O 1
ATOM 1085 N N . LYS A 1 154 ? 24.090 -17.826 80.219 1.00 30.86 154 LYS A N 1
ATOM 1086 C CA . LYS A 1 154 ? 25.425 -17.660 80.821 1.00 31.57 154 LYS A CA 1
ATOM 1087 C C . LYS A 1 154 ? 26.565 -17.989 79.848 1.00 29.73 154 LYS A C 1
ATOM 1088 O O . LYS A 1 154 ? 27.439 -18.804 80.128 1.00 28.69 154 LYS A O 1
ATOM 1094 N N . THR A 1 155 ? 26.553 -17.326 78.690 1.00 28.18 155 THR A N 1
ATOM 1095 C CA . THR A 1 155 ? 27.573 -17.557 77.695 1.00 26.24 155 THR A CA 1
ATOM 1096 C C . THR A 1 155 ? 28.425 -16.289 77.531 1.00 25.21 155 THR A C 1
ATOM 1097 O O . THR A 1 155 ? 28.122 -15.228 78.134 1.00 23.18 155 THR A O 1
ATOM 1101 N N . HIS A 1 156 ? 29.479 -16.414 76.719 1.00 23.22 156 HIS A N 1
ATOM 1102 C CA . HIS A 1 156 ? 30.454 -15.334 76.581 1.00 23.67 156 HIS A CA 1
ATOM 1103 C C . HIS A 1 156 ? 30.767 -14.946 75.126 1.00 22.96 156 HIS A C 1
ATOM 1104 O O . HIS A 1 156 ? 31.927 -14.757 74.752 1.00 22.77 156 HIS A O 1
ATOM 1111 N N . MET A 1 157 ? 29.719 -14.838 74.307 1.00 22.07 157 MET A N 1
ATOM 1112 C CA . MET A 1 157 ? 29.884 -14.416 72.919 1.00 21.59 157 MET A CA 1
ATOM 1113 C C . MET A 1 157 ? 30.304 -12.956 72.917 1.00 20.56 157 MET A C 1
ATOM 1114 O O . MET A 1 157 ? 29.819 -12.182 73.747 1.00 19.61 157 MET A O 1
ATOM 1119 N N . VAL A 1 158 ? 31.160 -12.598 71.960 1.00 19.56 158 VAL A N 1
ATOM 1120 C CA . VAL A 1 158 ? 31.709 -11.253 71.861 1.00 19.32 158 VAL A CA 1
ATOM 1121 C C . VAL A 1 158 ? 31.048 -10.495 70.708 1.00 18.60 158 VAL A C 1
ATOM 1122 O O . VAL A 1 158 ? 31.111 -10.925 69.558 1.00 17.23 158 VAL A O 1
ATOM 1126 N N . HIS A 1 159 ? 30.446 -9.354 71.030 1.00 17.17 159 HIS A N 1
ATOM 1127 C CA . HIS A 1 159 ? 29.682 -8.585 70.036 1.00 17.75 159 HIS A CA 1
ATOM 1128 C C . HIS A 1 159 ? 30.606 -7.809 69.116 1.00 17.12 159 HIS A C 1
ATOM 1129 O O . HIS A 1 159 ? 31.536 -7.094 69.566 1.00 18.11 159 HIS A O 1
ATOM 1136 N N . VAL A 1 160 ? 30.358 -7.948 67.820 1.00 17.52 160 VAL A N 1
ATOM 1137 C CA . VAL A 1 160 ? 31.076 -7.152 66.848 1.00 17.58 160 VAL A CA 1
ATOM 1138 C C . VAL A 1 160 ? 30.003 -6.370 66.060 1.00 17.52 160 VAL A C 1
ATOM 1139 O O . VAL A 1 160 ? 29.161 -6.974 65.359 1.00 18.06 160 VAL A O 1
ATOM 1143 N N . PRO A 1 161 ? 29.968 -5.033 66.222 1.00 17.36 161 PRO A N 1
ATOM 1144 C CA . PRO A 1 161 ? 28.891 -4.301 65.592 1.00 16.92 161 PRO A CA 1
ATOM 1145 C C . PRO A 1 161 ? 29.179 -4.014 64.124 1.00 17.33 161 PRO A C 1
ATOM 1146 O O . PRO A 1 161 ? 30.336 -3.791 63.754 1.00 15.81 161 PRO A O 1
ATOM 1150 N N . TYR A 1 162 ? 28.108 -3.975 63.331 1.00 16.75 162 TYR A N 1
ATOM 1151 C CA . TYR A 1 162 ? 28.169 -3.509 61.951 1.00 16.50 162 TYR A CA 1
ATOM 1152 C C . TYR A 1 162 ? 27.274 -2.291 61.752 1.00 16.96 162 TYR A C 1
ATOM 1153 O O . TYR A 1 162 ? 26.346 -2.050 62.513 1.00 16.48 162 TYR A O 1
ATOM 1162 N N . LYS A 1 163 ? 27.513 -1.569 60.675 1.00 18.24 163 LYS A N 1
ATOM 1163 C CA . LYS A 1 163 ? 26.707 -0.409 60.359 1.00 19.70 163 LYS A CA 1
ATOM 1164 C C . LYS A 1 163 ? 25.446 -0.883 59.594 1.00 19.96 163 LYS A C 1
ATOM 1165 O O . LYS A 1 163 ? 25.346 -0.746 58.381 1.00 20.50 163 LYS A O 1
ATOM 1171 N N . GLY A 1 164 ? 24.515 -1.489 60.326 1.00 20.51 164 GLY A N 1
ATOM 1172 C CA . GLY A 1 164 ? 23.288 -2.005 59.757 1.00 19.01 164 GLY A CA 1
ATOM 1173 C C . GLY A 1 164 ? 23.370 -3.484 59.411 1.00 19.32 164 GLY A C 1
ATOM 1174 O O . GLY A 1 164 ? 24.441 -4.115 59.471 1.00 18.24 164 GLY A O 1
ATOM 1175 N N . CYS A 1 165 ? 22.236 -4.032 59.007 1.00 19.39 165 CYS A N 1
ATOM 1176 C CA . CYS A 1 165 ? 22.140 -5.453 58.748 1.00 20.94 165 CYS A CA 1
ATOM 1177 C C . CYS A 1 165 ? 22.836 -5.866 57.456 1.00 19.90 165 CYS A C 1
ATOM 1178 O O . CYS A 1 165 ? 23.308 -6.999 57.350 1.00 19.37 165 CYS A O 1
ATOM 1181 N N . GLY A 1 166 ? 22.875 -4.954 56.486 1.00 18.93 166 GLY A N 1
ATOM 1182 C CA . GLY A 1 166 ? 23.515 -5.228 55.194 1.00 18.84 166 GLY A CA 1
ATOM 1183 C C . GLY A 1 166 ? 24.982 -5.598 55.324 1.00 17.80 166 GLY A C 1
ATOM 1184 O O . GLY A 1 166 ? 25.409 -6.671 54.864 1.00 18.43 166 GLY A O 1
ATOM 1185 N N . PRO A 1 167 ? 25.790 -4.713 55.945 1.00 17.10 167 PRO A N 1
ATOM 1186 C CA . PRO A 1 167 ? 27.176 -5.111 56.213 1.00 16.83 167 PRO A CA 1
ATOM 1187 C C . PRO A 1 167 ? 27.387 -6.349 57.114 1.00 17.06 167 PRO A C 1
ATOM 1188 O O . PRO A 1 167 ? 28.309 -7.139 56.845 1.00 17.29 167 PRO A O 1
ATOM 1192 N N . ALA A 1 168 ? 26.542 -6.552 58.129 1.00 16.75 168 ALA A N 1
ATOM 1193 C CA . ALA A 1 168 ? 26.656 -7.764 58.967 1.00 16.90 168 ALA A CA 1
ATOM 1194 C C . ALA A 1 168 ? 26.456 -8.999 58.110 1.00 17.51 168 ALA A C 1
ATOM 1195 O O . ALA A 1 168 ? 27.265 -9.910 58.141 1.00 16.49 168 ALA A O 1
ATOM 1197 N N . LEU A 1 169 ? 25.383 -9.008 57.325 1.00 17.60 169 LEU A N 1
ATOM 1198 C CA . LEU A 1 169 ? 25.127 -10.114 56.429 1.00 17.54 169 LEU A CA 1
ATOM 1199 C C . LEU A 1 169 ? 26.247 -10.389 55.426 1.00 18.65 169 LEU A C 1
ATOM 1200 O O . LEU A 1 169 ? 26.574 -11.554 55.187 1.00 18.78 169 LEU A O 1
ATOM 1205 N N . ASN A 1 170 ? 26.843 -9.347 54.828 1.00 19.14 170 ASN A N 1
ATOM 1206 C CA . ASN A 1 170 ? 27.994 -9.540 53.965 1.00 19.82 170 ASN A CA 1
ATOM 1207 C C . ASN A 1 170 ? 29.120 -10.306 54.620 1.00 19.79 170 ASN A C 1
ATOM 1208 O O . ASN A 1 170 ? 29.732 -11.185 53.988 1.00 19.22 170 ASN A O 1
ATOM 1213 N N . ASP A 1 171 ? 29.411 -9.992 55.876 1.00 19.31 171 ASP A N 1
ATOM 1214 C CA . ASP A 1 171 ? 30.523 -10.704 56.546 1.00 20.11 171 ASP A CA 1
ATOM 1215 C C . ASP A 1 1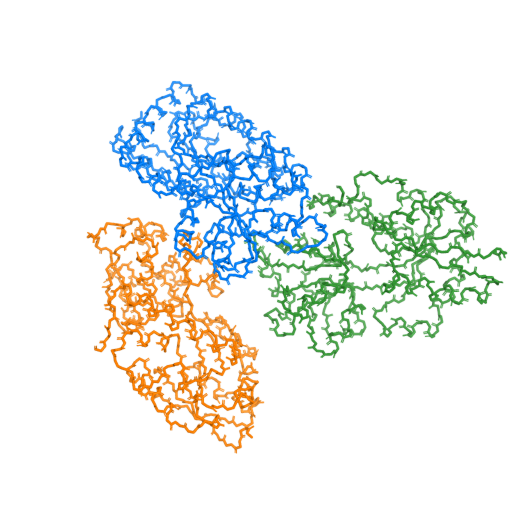71 ? 30.194 -12.156 56.971 1.00 21.02 171 ASP A C 1
ATOM 1216 O O . ASP A 1 171 ? 31.093 -13.030 57.012 1.00 20.35 171 ASP A O 1
ATOM 1221 N N . VAL A 1 172 ? 28.934 -12.419 57.310 1.00 20.93 172 VAL A N 1
ATOM 1222 C CA . VAL A 1 172 ? 28.560 -13.802 57.582 1.00 22.92 172 VAL A CA 1
ATOM 1223 C C . VAL A 1 172 ? 28.441 -14.580 56.263 1.00 23.69 172 VAL A C 1
ATOM 1224 O O . VAL A 1 172 ? 28.891 -15.711 56.176 1.00 24.64 172 VAL A O 1
ATOM 1228 N N . LEU A 1 173 ? 27.882 -13.948 55.233 1.00 24.21 173 LEU A N 1
ATOM 1229 C CA . LEU A 1 173 ? 27.855 -14.519 53.893 1.00 24.97 173 LEU A CA 1
ATOM 1230 C C . LEU A 1 173 ? 29.214 -14.926 53.355 1.00 25.90 173 LEU A C 1
ATOM 1231 O O . LEU A 1 173 ? 29.305 -15.948 52.666 1.00 27.05 173 LEU A O 1
ATOM 1236 N N . GLY A 1 174 ? 30.254 -14.148 53.673 1.00 25.26 174 GLY A N 1
ATOM 1237 C CA . GLY A 1 174 ? 31.618 -14.432 53.220 1.00 24.99 174 GLY A CA 1
ATOM 1238 C C . GLY A 1 174 ? 32.452 -15.187 54.249 1.00 25.23 174 GLY A C 1
ATOM 1239 O O . GLY A 1 174 ? 33.652 -15.379 54.030 1.00 26.16 174 GLY A O 1
ATOM 1240 N N . SER A 1 175 ? 31.831 -15.625 55.350 1.00 23.94 175 SER A N 1
ATOM 1241 C CA . SER A 1 175 ? 32.554 -16.263 56.480 1.00 24.45 175 SER A CA 1
ATOM 1242 C C . SER A 1 175 ? 33.649 -15.432 57.165 1.00 24.93 175 SER A C 1
ATOM 1243 O O . SER A 1 175 ? 34.515 -15.971 57.909 1.00 24.17 175 SER A O 1
ATOM 1246 N N . GLN A 1 176 ? 33.589 -14.119 56.965 1.00 23.89 176 GLN A N 1
ATOM 1247 C CA . GLN A 1 176 ? 34.527 -13.240 57.630 1.00 24.91 176 GLN A CA 1
ATOM 1248 C C . GLN A 1 176 ? 34.150 -13.148 59.091 1.00 23.61 176 GLN A C 1
ATOM 1249 O O . GLN A 1 176 ? 34.966 -12.801 59.914 1.00 24.56 176 GLN A O 1
ATOM 1255 N N . ILE A 1 177 ? 32.892 -13.452 59.408 1.00 22.03 177 ILE A N 1
ATOM 1256 C CA . ILE A 1 177 ? 32.484 -13.636 60.790 1.00 20.23 177 ILE A CA 1
ATOM 1257 C C . ILE A 1 177 ? 31.617 -14.923 60.821 1.00 20.84 177 ILE A C 1
ATOM 1258 O O . ILE A 1 177 ? 30.910 -15.236 59.842 1.00 21.00 177 ILE A O 1
ATOM 1263 N N . GLY A 1 178 ? 31.696 -15.657 61.925 1.00 20.14 178 GLY A N 1
ATOM 1264 C CA . GLY A 1 178 ? 31.031 -16.962 62.028 1.00 20.73 178 GLY A CA 1
ATOM 1265 C C . GLY A 1 178 ? 29.557 -16.938 62.395 1.00 20.64 178 GLY A C 1
ATOM 1266 O O . GLY A 1 178 ? 28.852 -17.972 62.304 1.00 21.47 178 GLY A O 1
ATOM 1267 N N . LEU A 1 179 ? 29.076 -15.766 62.793 1.00 18.31 179 LEU A N 1
ATOM 1268 C CA . LEU A 1 179 ? 27.764 -15.675 63.342 1.00 18.46 179 LEU A CA 1
ATOM 1269 C C . LEU A 1 179 ? 27.322 -14.208 63.354 1.00 18.00 179 LEU A C 1
ATOM 1270 O O . LEU A 1 179 ? 28.141 -13.297 63.557 1.00 17.28 179 LEU A O 1
ATOM 1275 N N . ALA A 1 180 ? 26.032 -13.993 63.137 1.00 18.16 180 ALA A N 1
ATOM 1276 C CA . ALA A 1 180 ? 25.456 -12.670 63.351 1.00 18.05 180 ALA A CA 1
ATOM 1277 C C . ALA A 1 180 ? 24.014 -12.768 63.806 1.00 17.79 180 ALA A C 1
ATOM 1278 O O . ALA A 1 180 ? 23.287 -13.734 63.522 1.00 17.37 180 ALA A O 1
ATOM 1280 N N . VAL A 1 181 ? 23.589 -11.707 64.464 1.00 16.51 181 VAL A N 1
ATOM 1281 C CA . VAL A 1 181 ? 22.191 -11.520 64.776 1.00 16.54 181 VAL A CA 1
ATOM 1282 C C . VAL A 1 181 ? 21.657 -10.353 63.953 1.00 16.77 181 VAL A C 1
ATOM 1283 O O . VAL A 1 181 ? 22.128 -9.222 64.069 1.00 15.98 181 VAL A O 1
ATOM 1287 N N . VAL A 1 182 ? 20.684 -10.647 63.086 1.00 17.07 182 VAL A N 1
ATOM 1288 C CA . VAL A 1 182 ? 20.149 -9.618 62.219 1.00 18.35 182 VAL A CA 1
ATOM 1289 C C . VAL A 1 182 ? 18.623 -9.774 62.206 1.00 18.60 182 VAL A C 1
ATOM 1290 O O . VAL A 1 182 ? 18.082 -10.726 62.768 1.00 18.83 182 VAL A O 1
ATOM 1294 N N . THR A 1 183 ? 17.922 -8.859 61.565 1.00 19.18 183 THR A N 1
ATOM 1295 C CA . THR A 1 183 ? 16.484 -9.017 61.472 1.00 20.27 183 THR A CA 1
ATOM 1296 C C . THR A 1 183 ? 16.191 -10.188 60.547 1.00 20.62 183 THR A C 1
ATOM 1297 O O . THR A 1 183 ? 16.898 -10.388 59.529 1.00 19.46 183 THR A O 1
ATOM 1301 N N . ALA A 1 184 ? 15.155 -10.949 60.895 1.00 21.42 184 ALA A N 1
ATOM 1302 C CA . ALA A 1 184 ? 14.609 -11.978 60.007 1.00 22.82 184 ALA A CA 1
ATOM 1303 C C . ALA A 1 184 ? 14.361 -11.508 58.561 1.00 22.90 184 ALA A C 1
ATOM 1304 O O . ALA A 1 184 ? 14.698 -12.198 57.601 1.00 23.48 184 ALA A O 1
ATOM 1306 N N . SER A 1 185 ? 13.800 -10.326 58.402 1.00 23.11 185 SER A N 1
ATOM 1307 C CA . SER A 1 185 ? 13.504 -9.757 57.085 1.00 24.47 185 SER A CA 1
ATOM 1308 C C . SER A 1 185 ? 14.742 -9.593 56.175 1.00 24.42 185 SER A C 1
ATOM 1309 O O . SER A 1 185 ? 14.677 -9.936 54.980 1.00 24.65 185 SER A O 1
ATOM 1312 N N . SER A 1 186 ? 15.847 -9.068 56.731 1.00 23.30 186 SER A N 1
ATOM 1313 C CA . SER A 1 186 ? 17.130 -9.011 56.002 1.00 23.02 186 SER A CA 1
ATOM 1314 C C . SER A 1 186 ? 17.674 -10.389 55.612 1.00 22.64 186 SER A C 1
ATOM 1315 O O . SER A 1 186 ? 18.207 -10.558 54.510 1.00 22.30 186 SER A O 1
ATOM 1318 N N . ALA A 1 187 ? 17.521 -11.361 56.504 1.00 21.69 187 ALA A N 1
ATOM 1319 C CA . ALA A 1 187 ? 18.215 -12.653 56.381 1.00 21.95 187 ALA A CA 1
ATOM 1320 C C . ALA A 1 187 ? 17.445 -13.662 55.541 1.00 22.74 187 ALA A C 1
ATOM 1321 O O . ALA A 1 187 ? 18.049 -14.556 54.918 1.00 21.38 187 ALA A O 1
ATOM 1323 N N . ILE A 1 188 ? 16.119 -13.539 55.557 1.00 23.48 188 ILE A N 1
ATOM 1324 C CA . ILE A 1 188 ? 15.267 -14.607 54.987 1.00 25.31 188 ILE A CA 1
ATOM 1325 C C . ILE A 1 188 ? 15.640 -14.953 53.531 1.00 25.27 188 ILE A C 1
ATOM 1326 O O . ILE A 1 188 ? 15.825 -16.127 53.233 1.00 27.04 188 ILE A O 1
ATOM 1331 N N . PRO A 1 189 ? 15.821 -13.958 52.641 1.00 25.97 189 PRO A N 1
ATOM 1332 C CA . PRO A 1 189 ? 16.219 -14.378 51.277 1.00 26.15 189 PRO A CA 1
ATOM 1333 C C . PRO A 1 189 ? 17.467 -15.266 51.200 1.00 25.78 189 PRO A C 1
ATOM 1334 O O . PRO A 1 189 ? 17.545 -16.147 50.337 1.00 25.58 189 PRO A O 1
ATOM 1338 N N . PHE A 1 190 ? 18.438 -15.029 52.080 1.00 24.65 190 PHE A N 1
ATOM 1339 C CA . PHE A 1 190 ? 19.703 -15.768 52.072 1.00 23.90 190 PHE A CA 1
ATOM 1340 C C . PHE A 1 190 ? 19.570 -17.141 52.675 1.00 24.24 190 PHE A C 1
ATOM 1341 O O . PHE A 1 190 ? 20.241 -18.100 52.235 1.00 24.31 190 PHE A O 1
ATOM 1349 N N . ILE A 1 191 ? 18.696 -17.225 53.670 1.00 23.94 191 ILE A N 1
ATOM 1350 C CA . ILE A 1 191 ? 18.412 -18.479 54.345 1.00 25.48 191 ILE A CA 1
ATOM 1351 C C . ILE A 1 191 ? 17.680 -19.404 53.348 1.00 27.23 191 ILE A C 1
ATOM 1352 O O . ILE A 1 191 ? 18.095 -20.550 53.180 1.00 27.54 191 ILE A O 1
ATOM 1357 N N . LYS A 1 192 ? 16.675 -18.879 52.648 1.00 28.60 192 LYS A N 1
ATOM 1358 C CA . LYS A 1 192 ? 15.967 -19.673 51.595 1.00 31.52 192 LYS A CA 1
ATOM 1359 C C . LYS A 1 192 ? 16.901 -20.160 50.485 1.00 32.44 192 LYS A C 1
ATOM 1360 O O . LYS A 1 192 ? 16.795 -21.320 50.012 1.00 33.35 192 LYS A O 1
ATOM 1366 N N . ALA A 1 193 ? 17.800 -19.272 50.057 1.00 32.30 193 ALA A N 1
ATOM 1367 C CA . ALA A 1 193 ? 18.846 -19.562 49.067 1.00 31.71 193 ALA A CA 1
ATOM 1368 C C . ALA A 1 193 ? 19.897 -20.569 49.551 1.00 31.68 193 ALA A C 1
ATOM 1369 O O . ALA A 1 193 ? 20.714 -21.052 48.754 1.00 32.31 193 ALA A O 1
ATOM 1371 N N . GLY A 1 194 ? 19.869 -20.891 50.846 1.00 30.75 194 GLY A N 1
ATOM 1372 C CA . GLY A 1 194 ? 20.848 -21.767 51.482 1.00 30.13 194 GLY A CA 1
ATOM 1373 C C . GLY A 1 194 ? 22.254 -21.184 51.579 1.00 29.91 194 GLY A C 1
ATOM 1374 O O . GLY A 1 194 ? 23.246 -21.916 51.728 1.00 29.43 194 GLY A O 1
ATOM 1375 N N . LYS A 1 195 ? 22.352 -19.859 51.491 1.00 28.15 195 LYS A N 1
ATOM 1376 C CA . LYS A 1 195 ? 23.635 -19.203 51.671 1.00 28.23 195 LYS A CA 1
ATOM 1377 C C . LYS A 1 195 ? 23.937 -19.000 53.158 1.00 27.09 195 LYS A C 1
ATOM 1378 O O . LYS A 1 195 ? 25.087 -18.862 53.557 1.00 26.96 195 LYS A O 1
ATOM 1384 N N . LEU A 1 196 ? 22.886 -18.975 53.964 1.00 26.30 196 LEU A N 1
ATOM 1385 C CA . LEU A 1 196 ? 23.007 -18.905 55.421 1.00 25.54 196 LEU A CA 1
ATOM 1386 C C . LEU A 1 196 ? 22.140 -19.987 56.022 1.00 25.81 196 LEU A C 1
ATOM 1387 O O . LEU A 1 196 ? 21.141 -20.391 55.431 1.00 25.63 196 LEU A O 1
ATOM 1392 N N . GLN A 1 197 ? 22.483 -20.349 57.246 1.00 25.95 197 GLN A N 1
ATOM 1393 C CA . GLN A 1 197 ? 21.695 -21.225 58.065 1.00 27.21 197 GLN A CA 1
ATOM 1394 C C . GLN A 1 197 ? 21.247 -20.460 59.309 1.00 26.12 197 GLN A C 1
ATOM 1395 O O . GLN A 1 197 ? 22.032 -19.722 59.883 1.00 26.22 197 GLN A O 1
ATOM 1401 N N . ALA A 1 198 ? 19.988 -20.635 59.699 1.00 24.68 198 ALA A N 1
ATOM 1402 C CA . ALA A 1 198 ? 19.436 -20.000 60.878 1.00 25.21 198 ALA A CA 1
ATOM 1403 C C . ALA A 1 198 ? 19.404 -20.936 62.092 1.00 25.35 198 ALA A C 1
ATOM 1404 O O . ALA A 1 198 ? 18.828 -22.026 62.033 1.00 26.10 198 ALA A O 1
ATOM 1406 N N . LEU A 1 199 ? 20.029 -20.507 63.185 1.00 25.16 199 LEU A N 1
ATOM 1407 C CA . LEU A 1 199 ? 20.065 -21.286 64.410 1.00 25.34 199 LEU A CA 1
ATOM 1408 C C . LEU A 1 199 ? 18.828 -21.110 65.318 1.00 25.53 199 LEU A C 1
ATOM 1409 O O . LEU A 1 199 ? 18.379 -22.053 65.996 1.00 26.32 199 LEU A O 1
ATOM 1414 N N . ALA A 1 200 ? 18.288 -19.896 65.340 1.00 25.47 200 ALA A N 1
ATOM 1415 C CA . ALA A 1 200 ? 17.140 -19.552 66.179 1.00 24.66 200 ALA A CA 1
ATOM 1416 C C . ALA A 1 200 ? 16.550 -18.255 65.706 1.00 24.57 200 ALA A C 1
ATOM 1417 O O . ALA A 1 200 ? 17.248 -17.448 65.046 1.00 23.62 200 ALA A O 1
ATOM 1419 N N . VAL A 1 201 ? 15.269 -18.069 66.037 1.00 23.73 201 VAL A N 1
ATOM 1420 C CA . VAL A 1 201 ? 14.595 -16.778 66.007 1.00 24.31 201 VAL A CA 1
ATOM 1421 C C . VAL A 1 201 ? 14.346 -16.296 67.429 1.00 23.72 201 VAL A C 1
ATOM 1422 O O . VAL A 1 201 ? 14.161 -17.122 68.330 1.00 23.27 201 VAL A O 1
ATOM 1426 N N . THR A 1 202 ? 14.328 -14.977 67.629 1.00 23.21 202 THR A N 1
ATOM 1427 C CA . THR A 1 202 ? 14.235 -14.397 68.972 1.00 23.77 202 THR A CA 1
ATOM 1428 C C . THR A 1 202 ? 12.803 -14.136 69.441 1.00 25.29 202 THR A C 1
ATOM 1429 O O . THR A 1 202 ? 12.610 -13.696 70.562 1.00 26.26 202 THR A O 1
ATOM 1433 N N . SER A 1 203 ? 11.811 -14.376 68.598 1.00 26.42 203 SER A N 1
ATOM 1434 C CA . SER A 1 203 ? 10.421 -14.233 69.032 1.00 28.02 203 SER A CA 1
ATOM 1435 C C . SER A 1 203 ? 9.992 -15.409 69.928 1.00 30.36 203 SER A C 1
ATOM 1436 O O . SER A 1 203 ? 10.699 -16.406 70.078 1.00 30.25 203 SER A O 1
ATOM 1439 N N . LYS A 1 204 ? 8.828 -15.236 70.538 1.00 33.26 204 LYS A N 1
ATOM 1440 C CA . LYS A 1 204 ? 8.200 -16.197 71.445 1.00 35.77 204 LYS A CA 1
ATOM 1441 C C . LYS A 1 204 ? 7.738 -17.431 70.683 1.00 36.33 204 LYS A C 1
ATOM 1442 O O . LYS A 1 204 ? 7.789 -18.555 71.200 1.00 35.49 204 LYS A O 1
ATOM 1448 N N . GLU A 1 205 ? 7.277 -17.224 69.446 1.00 37.34 205 GLU A N 1
ATOM 1449 C CA . GLU A 1 205 ? 6.924 -18.336 68.559 1.00 38.90 205 GLU A CA 1
ATOM 1450 C C . GLU A 1 205 ? 7.690 -18.174 67.245 1.00 39.05 205 GLU A C 1
ATOM 1451 O O . GLU A 1 205 ? 8.110 -17.062 66.935 1.00 39.10 205 GLU A O 1
ATOM 1457 N N . ARG A 1 206 ? 7.912 -19.266 66.504 1.00 39.02 206 ARG A N 1
ATOM 1458 C CA . ARG A 1 206 ? 8.444 -19.209 65.111 1.00 40.39 206 ARG A CA 1
ATOM 1459 C C . ARG A 1 206 ? 7.464 -18.242 64.393 1.00 41.34 206 ARG A C 1
ATOM 1460 O O . ARG A 1 206 ? 6.325 -18.218 64.818 1.00 42.25 206 ARG A O 1
ATOM 1468 N N . SER A 1 207 ? 7.766 -17.418 63.370 1.00 42.79 207 SER A N 1
ATOM 1469 C CA . SER A 1 207 ? 8.285 -17.638 61.984 1.00 43.41 207 SER A CA 1
ATOM 1470 C C . SER A 1 207 ? 7.915 -18.918 61.235 1.00 43.62 207 SER A C 1
ATOM 1471 O O . SER A 1 207 ? 8.768 -19.777 61.061 1.00 43.83 207 SER A O 1
ATOM 1474 N N . ALA A 1 208 ? 6.711 -19.045 60.653 1.00 44.25 208 ALA A N 1
ATOM 1475 C CA . ALA A 1 208 ? 6.088 -18.174 59.632 1.00 42.93 208 ALA A CA 1
ATOM 1476 C C . ALA A 1 208 ? 6.859 -18.544 58.359 1.00 42.05 208 ALA A C 1
ATOM 1477 O O . ALA A 1 208 ? 6.536 -19.571 57.742 1.00 41.80 208 ALA A O 1
ATOM 1479 N N . LEU A 1 209 ? 7.905 -17.789 58.003 1.00 40.03 209 LEU A N 1
ATOM 1480 C CA . LEU A 1 209 ? 8.707 -18.152 56.836 1.00 38.96 209 LEU A CA 1
ATOM 1481 C C . LEU A 1 209 ? 9.879 -19.083 57.142 1.00 38.43 209 LEU A C 1
ATOM 1482 O O . LEU A 1 209 ? 10.578 -19.549 56.229 1.00 37.97 209 LEU A O 1
ATOM 1487 N N . LEU A 1 210 ? 10.077 -19.375 58.420 1.00 37.59 210 LEU A N 1
ATOM 1488 C CA . LEU A 1 210 ? 11.148 -20.258 58.836 1.00 37.76 210 LEU A CA 1
ATOM 1489 C C . LEU A 1 210 ? 10.589 -21.280 59.835 1.00 37.80 210 LEU A C 1
ATOM 1490 O O . LEU A 1 210 ? 10.986 -21.296 61.005 1.00 37.68 210 LEU A O 1
ATOM 1495 N N . PRO A 1 211 ? 9.634 -22.124 59.385 1.00 37.73 211 PRO A N 1
ATOM 1496 C CA . PRO A 1 211 ? 8.946 -22.994 60.348 1.00 37.25 211 PRO A CA 1
ATOM 1497 C C . PRO A 1 211 ? 9.848 -24.076 60.954 1.00 36.73 211 PRO A C 1
ATOM 1498 O O . PRO A 1 211 ? 9.545 -24.589 62.030 1.00 36.73 211 PRO A O 1
ATOM 1502 N N . GLU A 1 212 ? 10.930 -24.427 60.258 1.00 35.90 212 GLU A N 1
ATOM 1503 C CA . GLU A 1 212 ? 11.916 -25.377 60.768 1.00 35.91 212 GLU A CA 1
ATOM 1504 C C . GLU A 1 212 ? 13.006 -24.723 61.622 1.00 35.36 212 GLU A C 1
ATOM 1505 O O . GLU A 1 212 ? 13.909 -25.420 62.126 1.00 35.45 212 GLU A O 1
ATOM 1507 N N . VAL A 1 213 ? 12.950 -23.396 61.779 1.00 34.29 213 VAL A N 1
ATOM 1508 C CA . VAL A 1 213 ? 13.897 -22.755 62.724 1.00 32.55 213 VAL A CA 1
ATOM 1509 C C . VAL A 1 213 ? 13.276 -22.470 64.096 1.00 31.03 213 VAL A C 1
ATOM 1510 O O . VAL A 1 213 ? 12.289 -21.757 64.219 1.00 29.85 213 VAL A O 1
ATOM 1514 N N . PRO A 1 214 ? 13.836 -23.098 65.128 1.00 30.48 214 PRO A N 1
ATOM 1515 C CA . PRO A 1 214 ? 13.314 -22.997 66.483 1.00 30.17 214 PRO A CA 1
ATOM 1516 C C . PRO A 1 214 ? 13.511 -21.591 67.076 1.00 30.60 214 PRO A C 1
ATOM 1517 O O . PRO A 1 214 ? 14.382 -20.826 66.595 1.00 30.16 214 PRO A O 1
ATOM 1521 N N . THR A 1 215 ? 12.701 -21.234 68.079 1.00 29.55 215 THR A N 1
ATOM 1522 C CA . THR A 1 215 ? 12.941 -20.014 68.849 1.00 28.88 215 THR A CA 1
ATOM 1523 C C . THR A 1 215 ? 14.149 -20.256 69.761 1.00 27.84 215 THR A C 1
ATOM 1524 O O . THR A 1 215 ? 14.534 -21.404 70.020 1.00 27.19 215 THR A O 1
ATOM 1528 N N . VAL A 1 216 ? 14.747 -19.190 70.277 1.00 27.25 216 VAL A N 1
ATOM 1529 C CA . VAL A 1 216 ? 15.741 -19.341 71.332 1.00 27.73 216 VAL A CA 1
ATOM 1530 C C . VAL A 1 216 ? 15.143 -20.036 72.588 1.00 29.58 216 VAL A C 1
ATOM 1531 O O . VAL A 1 216 ? 15.773 -20.950 73.180 1.00 30.12 216 VAL A O 1
ATOM 1535 N N . ALA A 1 217 ? 13.940 -19.596 72.976 1.00 30.62 217 ALA A N 1
ATOM 1536 C CA . ALA A 1 217 ? 13.244 -20.111 74.177 1.00 32.02 217 ALA A CA 1
ATOM 1537 C C . ALA A 1 217 ? 13.104 -21.625 74.096 1.00 33.18 217 ALA A C 1
ATOM 1538 O O . ALA A 1 217 ? 13.377 -22.313 75.057 1.00 33.92 217 ALA A O 1
ATOM 1540 N N . GLU A 1 218 ? 12.708 -22.147 72.936 1.00 34.33 218 GLU A N 1
ATOM 1541 C CA . GLU A 1 218 ? 12.505 -23.598 72.795 1.00 35.13 218 GLU A CA 1
ATOM 1542 C C . GLU A 1 218 ? 13.805 -24.421 72.706 1.00 35.18 218 GLU A C 1
ATOM 1543 O O . GLU A 1 218 ? 13.753 -25.641 72.521 1.00 35.56 218 GLU A O 1
ATOM 1549 N N . GLN A 1 219 ? 14.958 -23.764 72.899 1.00 34.58 219 GLN A N 1
ATOM 1550 C CA . GLN A 1 219 ? 16.282 -24.413 72.822 1.00 34.12 219 GLN A CA 1
ATOM 1551 C C . GLN A 1 219 ? 17.258 -24.478 74.039 1.00 35.08 219 GLN A C 1
ATOM 1552 O O . GLN A 1 219 ? 18.445 -24.324 73.828 1.00 36.04 219 GLN A O 1
ATOM 1558 N N . GLY A 1 220 ? 16.881 -24.645 75.307 1.00 35.12 220 GLY A N 1
ATOM 1559 C CA . GLY A 1 220 ? 15.815 -24.052 75.981 1.00 34.54 220 GLY A CA 1
ATOM 1560 C C . GLY A 1 220 ? 16.499 -22.972 76.821 1.00 34.04 220 GLY A C 1
ATOM 1561 O O . GLY A 1 220 ? 17.341 -23.211 77.705 1.00 34.29 220 GLY A O 1
ATOM 1562 N N . VAL A 1 221 ? 16.153 -21.755 76.485 1.00 33.27 221 VAL A N 1
ATOM 1563 C CA . VAL A 1 221 ? 16.497 -20.598 77.271 1.00 32.38 221 VAL A CA 1
ATOM 1564 C C . VAL A 1 221 ? 15.119 -20.068 77.587 1.00 32.52 221 VAL A C 1
ATOM 1565 O O . VAL A 1 221 ? 14.608 -19.187 76.914 1.00 32.07 221 VAL A O 1
ATOM 1569 N N . ALA A 1 222 ? 14.488 -20.650 78.598 1.00 33.88 222 ALA A N 1
ATOM 1570 C CA . ALA A 1 222 ? 13.088 -20.329 78.908 1.00 34.07 222 ALA A CA 1
ATOM 1571 C C . ALA A 1 222 ? 12.864 -18.848 79.197 1.00 33.62 222 ALA A C 1
ATOM 1572 O O . ALA A 1 222 ? 13.695 -18.195 79.850 1.00 34.63 222 ALA A O 1
ATOM 1574 N N . GLY A 1 223 ? 11.747 -18.312 78.714 1.00 32.74 223 GLY A N 1
ATOM 1575 C CA . GLY A 1 223 ? 11.442 -16.908 78.962 1.00 32.27 223 GLY A CA 1
ATOM 1576 C C . GLY A 1 223 ? 12.121 -15.907 78.017 1.00 31.52 223 GLY A C 1
ATOM 1577 O O . GLY A 1 223 ? 11.830 -14.706 78.055 1.00 30.98 223 GLY A O 1
ATOM 1578 N N . TYR A 1 224 ? 13.019 -16.401 77.172 1.00 30.75 224 TYR A N 1
ATOM 1579 C CA . TYR A 1 224 ? 13.727 -15.543 76.201 1.00 29.47 224 TYR A CA 1
ATOM 1580 C C . TYR A 1 224 ? 12.772 -15.084 75.100 1.00 29.22 224 TYR A C 1
ATOM 1581 O O . TYR A 1 224 ? 12.150 -15.894 74.438 1.00 28.55 224 TYR A O 1
ATOM 1590 N N . GLU A 1 225 ? 12.652 -13.776 74.912 1.00 29.93 225 GLU A N 1
ATOM 1591 C CA . GLU A 1 225 ? 12.062 -13.242 73.693 1.00 31.32 225 GLU A CA 1
ATOM 1592 C C . GLU A 1 225 ? 12.574 -11.841 73.439 1.00 31.22 225 GLU A C 1
ATOM 1593 O O . GLU A 1 225 ? 12.814 -11.075 74.373 1.00 30.71 225 GLU A O 1
ATOM 1599 N N . LEU A 1 226 ? 12.754 -11.497 72.173 1.00 31.60 226 LEU A N 1
ATOM 1600 C CA . LEU A 1 226 ? 13.104 -10.125 71.843 1.00 31.52 226 LEU A CA 1
ATOM 1601 C C . LEU A 1 226 ? 12.634 -9.799 70.438 1.00 31.11 226 LEU A C 1
ATOM 1602 O O . LEU A 1 226 ? 13.420 -9.817 69.471 1.00 32.46 226 LEU A O 1
ATOM 1607 N N . ASN A 1 227 ? 11.341 -9.505 70.333 1.00 29.13 227 ASN A N 1
ATOM 1608 C CA . ASN A 1 227 ? 10.714 -9.167 69.069 1.00 28.17 227 ASN A CA 1
ATOM 1609 C C . ASN A 1 227 ? 10.711 -7.643 68.844 1.00 26.50 227 ASN A C 1
ATOM 1610 O O . ASN A 1 227 ? 10.251 -6.899 69.693 1.00 27.11 227 ASN A O 1
ATOM 1615 N N . GLN A 1 228 ? 11.230 -7.192 67.706 1.00 23.54 228 GLN A N 1
ATOM 1616 C CA . GLN A 1 228 ? 11.290 -5.767 67.421 1.00 21.45 228 GLN A CA 1
ATOM 1617 C C . GLN A 1 228 ? 9.973 -5.260 66.836 1.00 19.64 228 GLN A C 1
ATOM 1618 O O . GLN A 1 228 ? 9.505 -5.757 65.837 1.00 20.19 228 GLN A O 1
ATOM 1624 N N . TRP A 1 229 ? 9.412 -4.255 67.469 1.00 18.17 229 TRP A N 1
ATOM 1625 C CA . TRP A 1 229 ? 8.203 -3.563 66.991 1.00 16.61 229 TRP A CA 1
ATOM 1626 C C . TRP A 1 229 ? 8.598 -2.338 66.212 1.00 16.40 229 TRP A C 1
ATOM 1627 O O . TRP A 1 229 ? 9.761 -1.871 66.278 1.00 15.37 229 TRP A O 1
ATOM 1638 N N . HIS A 1 230 ? 7.620 -1.818 65.477 1.00 16.60 230 HIS A N 1
ATOM 1639 C CA . HIS A 1 230 ? 7.800 -0.720 64.534 1.00 16.29 230 HIS A CA 1
ATOM 1640 C C . HIS A 1 230 ? 6.493 0.038 64.591 1.00 16.42 230 HIS A C 1
ATOM 1641 O O . HIS A 1 230 ? 5.429 -0.532 64.335 1.00 16.38 230 HIS A O 1
ATOM 1648 N N . GLY A 1 231 ? 6.557 1.318 64.927 1.00 16.26 231 GLY A N 1
ATOM 1649 C CA . GLY A 1 231 ? 5.328 2.060 65.023 1.00 15.79 231 GLY A CA 1
ATOM 1650 C C . GLY A 1 231 ? 5.565 3.524 64.997 1.00 16.40 231 GLY A C 1
ATOM 1651 O O . GLY A 1 231 ? 6.689 3.978 64.700 1.00 15.09 231 GLY A O 1
ATOM 1652 N N . LEU A 1 232 ? 4.473 4.254 65.285 1.00 16.28 232 LEU A N 1
ATOM 1653 C CA . LEU A 1 232 ? 4.449 5.684 65.207 1.00 14.81 232 LEU A CA 1
ATOM 1654 C C . LEU A 1 232 ? 4.075 6.235 66.571 1.00 14.93 232 LEU A C 1
ATOM 1655 O O . LEU A 1 232 ? 3.130 5.728 67.239 1.00 13.96 232 LEU A O 1
ATOM 1660 N N . LEU A 1 233 ? 4.830 7.267 66.961 1.00 14.09 233 LEU A N 1
ATOM 1661 C CA . LEU A 1 233 ? 4.555 8.072 68.168 1.00 14.16 233 LEU A CA 1
ATOM 1662 C C . LEU A 1 233 ? 4.268 9.508 67.768 1.00 14.67 233 LEU A C 1
ATOM 1663 O O . LEU A 1 233 ? 4.596 9.915 66.634 1.00 14.40 233 LEU A O 1
ATOM 1668 N N . VAL A 1 234 ? 3.705 10.284 68.711 1.00 13.86 234 VAL A N 1
ATOM 1669 C CA . VAL A 1 234 ? 3.437 11.717 68.514 1.00 14.70 234 VAL A CA 1
ATOM 1670 C C . VAL A 1 234 ? 3.934 12.413 69.774 1.00 14.93 234 VAL A C 1
ATOM 1671 O O . VAL A 1 234 ? 4.315 11.740 70.737 1.00 14.69 234 VAL A O 1
ATOM 1675 N N . PRO A 1 235 ? 3.968 13.751 69.770 1.00 15.60 235 PRO A N 1
ATOM 1676 C CA . PRO A 1 235 ? 4.347 14.410 71.007 1.00 15.07 235 PRO A CA 1
ATOM 1677 C C . PRO A 1 235 ? 3.423 13.957 72.167 1.00 16.40 235 PRO A C 1
ATOM 1678 O O . PRO A 1 235 ? 2.213 13.757 71.964 1.00 16.69 235 PRO A O 1
ATOM 1682 N N . GLY A 1 236 ? 4.026 13.822 73.357 1.00 17.31 236 GLY A N 1
ATOM 1683 C CA . GLY A 1 236 ? 3.380 13.370 74.575 1.00 16.75 236 GLY A CA 1
ATOM 1684 C C . GLY A 1 236 ? 2.044 13.997 74.926 1.00 18.07 236 GLY A C 1
ATOM 1685 O O . GLY A 1 236 ? 1.178 13.301 75.438 1.00 19.27 236 GLY A O 1
ATOM 1686 N N . ALA A 1 237 ? 1.840 15.282 74.618 1.00 18.00 237 ALA A N 1
ATOM 1687 C CA . ALA A 1 237 ? 0.573 15.967 74.969 1.00 17.68 237 ALA A CA 1
ATOM 1688 C C . ALA A 1 237 ? -0.543 15.799 73.924 1.00 16.59 237 ALA A C 1
ATOM 1689 O O . ALA A 1 237 ? -1.629 16.366 74.073 1.00 17.75 237 ALA A O 1
ATOM 1691 N N . THR A 1 238 ? -0.297 15.036 72.865 1.00 16.09 238 THR A N 1
ATOM 1692 C CA . THR A 1 238 ? -1.283 14.922 71.779 1.00 16.76 238 THR A CA 1
ATOM 1693 C C . THR A 1 238 ? -2.527 14.260 72.334 1.00 16.90 238 THR A C 1
ATOM 1694 O O . THR A 1 238 ? -2.449 13.171 72.859 1.00 16.76 238 THR A O 1
ATOM 1698 N N . PRO A 1 239 ? -3.686 14.926 72.235 1.00 18.31 239 PRO A N 1
ATOM 1699 C CA . PRO A 1 239 ? -4.901 14.322 72.827 1.00 18.59 239 PRO A CA 1
ATOM 1700 C C . PRO A 1 239 ? -5.205 12.931 72.245 1.00 18.90 239 PRO A C 1
ATOM 1701 O O . PRO A 1 239 ? -4.854 12.622 71.103 1.00 19.26 239 PRO A O 1
ATOM 1705 N N . MET A 1 240 ? -5.839 12.098 73.048 1.00 18.30 240 MET A N 1
ATOM 1706 C CA . MET A 1 240 ? -6.221 10.788 72.603 1.00 18.65 240 MET A CA 1
ATOM 1707 C C . MET A 1 240 ? -7.087 10.850 71.368 1.00 18.00 240 MET A C 1
ATOM 1708 O O . MET A 1 240 ? -6.939 9.994 70.492 1.00 19.10 240 MET A O 1
ATOM 1713 N N . ALA A 1 241 ? -7.978 11.828 71.245 1.00 17.84 241 ALA A N 1
ATOM 1714 C CA . ALA A 1 241 ? -8.835 11.883 70.017 1.00 18.07 241 ALA A CA 1
ATOM 1715 C C . ALA A 1 241 ? -7.995 11.997 68.739 1.00 18.16 241 ALA A C 1
ATOM 1716 O O . ALA A 1 241 ? -8.341 11.429 67.675 1.00 18.17 241 ALA A O 1
ATOM 1718 N N . VAL A 1 242 ? -6.924 12.774 68.826 1.00 17.76 242 VAL A N 1
ATOM 1719 C CA . VAL A 1 242 ? -5.971 12.904 67.717 1.00 17.07 242 VAL A CA 1
ATOM 1720 C C . VAL A 1 242 ? -5.209 11.578 67.482 1.00 16.87 242 VAL A C 1
ATOM 1721 O O . VAL A 1 242 ? -5.094 11.094 66.354 1.00 16.43 242 VAL A O 1
ATOM 1725 N N . ARG A 1 243 ? -4.691 10.981 68.550 1.00 16.81 243 ARG A N 1
ATOM 1726 C CA . ARG A 1 243 ? -4.016 9.663 68.452 1.00 17.02 243 ARG A CA 1
ATOM 1727 C C . ARG A 1 243 ? -4.924 8.602 67.809 1.00 17.12 243 ARG A C 1
ATOM 1728 O O . ARG A 1 243 ? -4.479 7.782 66.987 1.00 16.63 243 ARG A O 1
ATOM 1736 N N . GLN A 1 244 ? -6.204 8.642 68.167 1.00 17.88 244 GLN A N 1
ATOM 1737 C CA . GLN A 1 244 ? -7.201 7.680 67.626 1.00 19.60 244 GLN A CA 1
ATOM 1738 C C . GLN A 1 244 ? -7.521 7.955 66.173 1.00 19.64 244 GLN A C 1
ATOM 1739 O O . GLN A 1 244 ? -7.643 7.031 65.371 1.00 20.00 244 GLN A O 1
ATOM 1745 N N . LYS A 1 245 ? -7.576 9.223 65.812 1.00 20.62 245 LYS A N 1
ATOM 1746 C CA . LYS A 1 245 ? -7.768 9.605 64.405 1.00 22.35 245 LYS A CA 1
ATOM 1747 C C . LYS A 1 245 ? -6.619 9.124 63.511 1.00 20.85 245 LYS A C 1
ATOM 1748 O O . LYS A 1 245 ? -6.838 8.540 62.435 1.00 19.56 245 LYS A O 1
ATOM 1754 N N . LEU A 1 246 ? -5.394 9.346 63.984 1.00 18.94 246 LEU A N 1
ATOM 1755 C CA . LEU A 1 246 ? -4.218 8.810 63.330 1.00 18.27 246 LEU A CA 1
ATOM 1756 C C . LEU A 1 246 ? -4.192 7.286 63.294 1.00 18.42 246 LEU A C 1
ATOM 1757 O O . LEU A 1 246 ? -3.966 6.707 62.219 1.00 20.48 246 LEU A O 1
ATOM 1762 N N . TYR A 1 247 ? -4.422 6.652 64.447 1.00 17.95 247 TYR A N 1
ATOM 1763 C CA . TYR A 1 247 ? -4.553 5.228 64.557 1.00 17.98 247 TYR A CA 1
ATOM 1764 C C . TYR A 1 247 ? -5.519 4.690 63.510 1.00 18.50 247 TYR A C 1
ATOM 1765 O O . TYR A 1 247 ? -5.164 3.758 62.805 1.00 17.86 247 TYR A O 1
ATOM 1774 N N . ASP A 1 248 ? -6.712 5.288 63.396 1.00 18.55 248 ASP A N 1
ATOM 1775 C CA . ASP A 1 248 ? -7.779 4.738 62.540 1.00 20.80 248 ASP A CA 1
ATOM 1776 C C . ASP A 1 248 ? -7.278 4.729 61.074 1.00 21.35 248 ASP A C 1
ATOM 1777 O O . ASP A 1 248 ? -7.369 3.721 60.357 1.00 22.26 248 ASP A O 1
ATOM 1782 N N . GLY A 1 249 ? -6.670 5.839 60.670 1.00 21.10 249 GLY A N 1
ATOM 1783 C CA . GLY A 1 249 ? -6.184 6.012 59.310 1.00 21.06 249 GLY A CA 1
ATOM 1784 C C . GLY A 1 249 ? -5.077 5.033 58.972 1.00 20.87 249 GLY A C 1
ATOM 1785 O O . GLY A 1 249 ? -5.107 4.377 57.912 1.00 19.92 249 GLY A O 1
ATOM 1786 N N . ILE A 1 250 ? -4.116 4.908 59.880 1.00 19.66 250 ILE A N 1
ATOM 1787 C CA . ILE A 1 250 ? -2.975 4.024 59.657 1.00 20.53 250 ILE A CA 1
ATOM 1788 C C . ILE A 1 250 ? -3.399 2.557 59.691 1.00 20.84 250 ILE A C 1
ATOM 1789 O O . ILE A 1 250 ? -2.906 1.770 58.907 1.00 21.50 250 ILE A O 1
ATOM 1794 N N . ALA A 1 251 ? -4.324 2.206 60.576 1.00 22.06 251 ALA A N 1
ATOM 1795 C CA . ALA A 1 251 ? -4.809 0.827 60.683 1.00 22.37 251 ALA A CA 1
ATOM 1796 C C . ALA A 1 251 ? -5.515 0.433 59.390 1.00 23.51 251 ALA A C 1
ATOM 1797 O O . ALA A 1 251 ? -5.380 -0.706 58.930 1.00 23.34 251 ALA A O 1
ATOM 1799 N N . LYS A 1 252 ? -6.235 1.377 58.780 1.00 24.19 252 LYS A N 1
ATOM 1800 C CA . LYS A 1 252 ? -6.858 1.157 57.483 1.00 26.21 252 LYS A CA 1
ATOM 1801 C C . LYS A 1 252 ? -5.835 0.841 56.371 1.00 25.96 252 LYS A C 1
ATOM 1802 O O . LYS A 1 252 ? -6.052 -0.069 55.574 1.00 25.72 252 LYS A O 1
ATOM 1808 N N . VAL A 1 253 ? -4.723 1.572 56.350 1.00 25.97 253 VAL A N 1
ATOM 1809 C CA . VAL A 1 253 ? -3.590 1.237 55.479 1.00 25.72 253 VAL A CA 1
ATOM 1810 C C . VAL A 1 253 ? -3.052 -0.163 55.739 1.00 26.38 253 VAL A C 1
ATOM 1811 O O . VAL A 1 253 ? -2.849 -0.931 54.800 1.00 27.08 253 VAL A O 1
ATOM 1815 N N . MET A 1 254 ? -2.812 -0.498 57.002 1.00 26.48 254 MET A N 1
ATOM 1816 C CA . MET A 1 254 ? -2.240 -1.790 57.336 1.00 27.17 254 MET A CA 1
ATOM 1817 C C . MET A 1 254 ? -3.175 -2.953 56.955 1.00 28.11 254 MET A C 1
ATOM 1818 O O . MET A 1 254 ? -2.706 -4.051 56.592 1.00 27.85 254 MET A O 1
ATOM 1823 N N . GLN A 1 255 ? -4.480 -2.683 56.986 1.00 27.48 255 GLN A N 1
ATOM 1824 C CA . GLN A 1 255 ? -5.501 -3.674 56.620 1.00 28.03 255 GLN A CA 1
ATOM 1825 C C . GLN A 1 255 ? -5.570 -4.004 55.119 1.00 27.82 255 GLN A C 1
ATOM 1826 O O . GLN A 1 255 ? -6.223 -4.971 54.731 1.00 28.79 255 GLN A O 1
ATOM 1832 N N . ARG A 1 256 ? -4.944 -3.196 54.274 1.00 27.81 256 ARG A N 1
ATOM 1833 C CA . ARG A 1 256 ? -4.946 -3.443 52.834 1.00 28.55 256 ARG A CA 1
ATOM 1834 C C . ARG A 1 256 ? -4.389 -4.844 52.526 1.00 28.81 256 ARG A C 1
ATOM 1835 O O . ARG A 1 256 ? -3.395 -5.245 53.134 1.00 28.09 256 ARG A O 1
ATOM 1843 N N . ASP A 1 257 ? -5.040 -5.603 51.622 1.00 29.34 257 ASP A N 1
ATOM 1844 C CA . ASP A 1 257 ? -4.511 -6.915 51.184 1.00 29.83 257 ASP A CA 1
ATOM 1845 C C . ASP A 1 257 ? -3.090 -6.771 50.647 1.00 28.74 257 ASP A C 1
ATOM 1846 O O . ASP A 1 257 ? -2.203 -7.578 50.954 1.00 29.15 257 ASP A O 1
ATOM 1851 N N . ASP A 1 258 ? -2.865 -5.757 49.815 1.00 27.58 258 ASP A N 1
ATOM 1852 C CA . ASP A 1 258 ? -1.582 -5.659 49.184 1.00 27.48 258 ASP A CA 1
ATOM 1853 C C . ASP A 1 258 ? -0.455 -5.394 50.229 1.00 26.77 258 ASP A C 1
ATOM 1854 O O . ASP A 1 258 ? 0.628 -5.967 50.158 1.00 24.84 258 ASP A O 1
ATOM 1859 N N . VAL A 1 259 ? -0.776 -4.573 51.222 1.00 26.77 259 VAL A N 1
ATOM 1860 C CA . VAL A 1 259 ? 0.149 -4.277 52.317 1.00 25.58 259 VAL A CA 1
ATOM 1861 C C . VAL A 1 259 ? 0.444 -5.502 53.141 1.00 25.52 259 VAL A C 1
ATOM 1862 O O . VAL A 1 259 ? 1.618 -5.748 53.464 1.00 25.52 259 VAL A O 1
ATOM 1866 N N . GLN A 1 260 ? -0.591 -6.263 53.493 1.00 25.64 260 GLN A N 1
ATOM 1867 C CA . GLN A 1 260 ? -0.422 -7.473 54.336 1.00 28.28 260 GLN A CA 1
ATOM 1868 C C . GLN A 1 260 ? 0.482 -8.503 53.652 1.00 28.73 260 GLN A C 1
ATOM 1869 O O . GLN A 1 260 ? 1.347 -9.119 54.283 1.00 29.42 260 GLN A O 1
ATOM 1875 N N . LYS A 1 261 ? 0.264 -8.686 52.354 1.00 30.19 261 LYS A N 1
ATOM 1876 C CA . LYS A 1 261 ? 1.014 -9.694 51.573 1.00 31.02 261 LYS A CA 1
ATOM 1877 C C . LYS A 1 261 ? 2.491 -9.321 51.515 1.00 30.48 261 LYS A C 1
ATOM 1878 O O . LYS A 1 261 ? 3.342 -10.148 51.798 1.00 30.51 261 LYS A O 1
ATOM 1884 N N . LYS A 1 262 ? 2.760 -8.070 51.146 1.00 30.58 262 LYS A N 1
ATOM 1885 C CA . LYS A 1 262 ? 4.095 -7.522 51.067 1.00 30.49 262 LYS A CA 1
ATOM 1886 C C . LYS A 1 262 ? 4.860 -7.773 52.346 1.00 30.35 262 LYS A C 1
ATOM 1887 O O . LYS A 1 262 ? 5.988 -8.235 52.300 1.00 30.64 262 LYS A O 1
ATOM 1893 N N . LEU A 1 263 ? 4.262 -7.417 53.483 1.00 30.03 263 LEU A N 1
ATOM 1894 C CA . LEU A 1 263 ? 4.929 -7.599 54.767 1.00 30.04 263 LEU A CA 1
ATOM 1895 C C . LEU A 1 263 ? 5.151 -9.058 55.107 1.00 29.63 263 LEU A C 1
ATOM 1896 O O . LEU A 1 263 ? 6.229 -9.435 55.548 1.00 28.70 263 LEU A O 1
ATOM 1901 N N . ALA A 1 264 ? 4.124 -9.882 54.919 1.00 29.47 264 ALA A N 1
ATOM 1902 C CA . ALA A 1 264 ? 4.259 -11.284 55.259 1.00 30.71 264 ALA A CA 1
ATOM 1903 C C . ALA A 1 264 ? 5.366 -11.904 54.431 1.00 31.55 264 ALA A C 1
ATOM 1904 O O . ALA A 1 264 ? 6.152 -12.697 54.954 1.00 32.53 264 ALA A O 1
ATOM 1906 N N . ASP A 1 265 ? 5.424 -11.537 53.146 1.00 31.75 265 ASP A N 1
ATOM 1907 C CA . ASP A 1 265 ? 6.403 -12.105 52.215 1.00 32.17 265 ASP A CA 1
ATOM 1908 C C . ASP A 1 265 ? 7.810 -11.789 52.697 1.00 31.92 265 ASP A C 1
ATOM 1909 O O . ASP A 1 265 ? 8.729 -12.567 52.453 1.00 32.16 265 ASP A O 1
ATOM 1914 N N . LEU A 1 266 ? 7.961 -10.617 53.329 1.00 31.21 266 LEU A N 1
ATOM 1915 C CA . LEU A 1 266 ? 9.231 -10.142 53.913 1.00 30.50 266 LEU A CA 1
ATOM 1916 C C . LEU A 1 266 ? 9.588 -10.736 55.269 1.00 29.80 266 LEU A C 1
ATOM 1917 O O . LEU A 1 266 ? 10.719 -10.661 55.703 1.00 31.61 266 LEU A O 1
ATOM 1922 N N . GLY A 1 267 ? 8.645 -11.348 55.949 1.00 28.82 267 GLY A N 1
ATOM 1923 C CA . GLY A 1 267 ? 8.953 -11.935 57.236 1.00 27.90 267 GLY A CA 1
ATOM 1924 C C . GLY A 1 267 ? 8.558 -11.026 58.379 1.00 27.24 2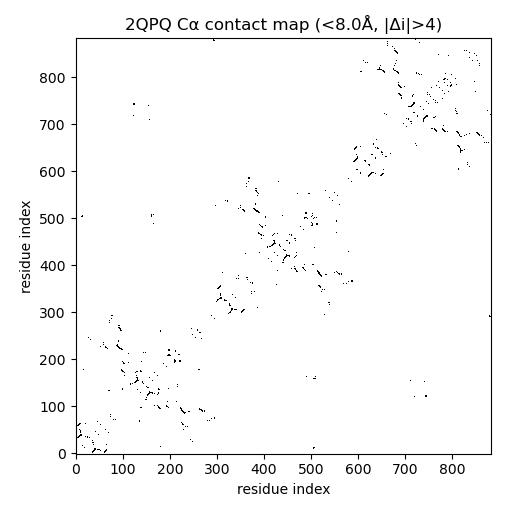67 GLY A C 1
ATOM 1925 O O . GLY A 1 267 ? 8.885 -11.336 59.540 1.00 26.43 267 GLY A O 1
ATOM 1926 N N . TYR A 1 268 ? 7.846 -9.927 58.056 1.00 26.57 268 TYR A N 1
ATOM 1927 C CA . TYR A 1 268 ? 7.171 -9.094 59.092 1.00 26.36 268 TYR A CA 1
ATOM 1928 C C . TYR A 1 268 ? 5.896 -9.743 59.558 1.00 27.25 268 TYR A C 1
ATOM 1929 O O . TYR A 1 268 ? 5.168 -10.365 58.770 1.00 27.79 268 TYR A O 1
ATOM 1938 N N . SER A 1 269 ? 5.643 -9.625 60.852 1.00 25.77 269 SER A N 1
ATOM 1939 C CA . SER A 1 269 ? 4.407 -10.061 61.428 1.00 25.79 269 SER A CA 1
ATOM 1940 C C . SER A 1 269 ? 3.588 -8.782 61.590 1.00 25.31 269 SER A C 1
ATOM 1941 O O . SER A 1 269 ? 3.999 -7.848 62.267 1.00 23.93 269 SER A O 1
ATOM 1944 N N . THR A 1 270 ? 2.467 -8.691 60.898 1.00 24.52 270 THR A N 1
ATOM 1945 C CA . THR A 1 270 ? 1.698 -7.451 60.957 1.00 23.86 270 THR A CA 1
ATOM 1946 C C . THR A 1 270 ? 1.069 -7.322 62.350 1.00 22.85 270 THR A C 1
ATOM 1947 O O . THR A 1 270 ? 0.826 -8.330 63.053 1.00 21.49 270 THR A O 1
ATOM 1951 N N . ALA A 1 271 ? 0.886 -6.073 62.772 1.00 21.99 271 ALA A N 1
ATOM 1952 C CA . ALA A 1 271 ? 0.361 -5.779 64.102 1.00 20.92 271 ALA A CA 1
ATOM 1953 C C . ALA A 1 271 ? -0.532 -4.551 63.953 1.00 20.97 271 ALA A C 1
ATOM 1954 O O . ALA A 1 271 ? -0.518 -3.913 62.905 1.00 20.08 271 ALA A O 1
ATOM 1956 N N . SER A 1 272 ? -1.340 -4.252 64.963 1.00 21.37 272 SER A N 1
ATOM 1957 C CA . SER A 1 272 ? -2.153 -3.026 64.928 1.00 22.52 272 SER A CA 1
ATOM 1958 C C . SER A 1 272 ? -2.470 -2.662 66.344 1.00 21.04 272 SER A C 1
ATOM 1959 O O . SER A 1 272 ? -3.613 -2.298 66.670 1.00 21.41 272 SER A O 1
ATOM 1962 N N . ASP A 1 273 ? -1.466 -2.760 67.213 1.00 19.44 273 ASP A N 1
ATOM 1963 C CA . ASP A 1 273 ? -1.684 -2.401 68.608 1.00 19.16 273 ASP A CA 1
ATOM 1964 C C . ASP A 1 273 ? -1.924 -0.911 68.647 1.00 18.67 273 ASP A C 1
ATOM 1965 O O . ASP A 1 273 ? -1.201 -0.128 68.003 1.00 17.77 273 ASP A O 1
ATOM 1970 N N . GLY A 1 274 ? -2.938 -0.519 69.414 1.00 18.18 274 GLY A N 1
ATOM 1971 C CA . GLY A 1 274 ? -3.375 0.885 69.443 1.00 16.90 274 GLY A CA 1
ATOM 1972 C C . GLY A 1 274 ? -2.656 1.750 70.459 1.00 16.47 274 GLY A C 1
ATOM 1973 O O . GLY A 1 274 ? -1.692 1.300 71.111 1.00 16.05 274 GLY A O 1
ATOM 1974 N N . PRO A 1 275 ? -3.120 3.012 70.611 1.00 16.29 275 PRO A N 1
ATOM 1975 C CA . PRO A 1 275 ? -2.476 3.993 71.481 1.00 16.20 275 PRO A CA 1
ATOM 1976 C C . PRO A 1 275 ? -2.124 3.463 72.878 1.00 17.01 275 PRO A C 1
ATOM 1977 O O . PRO A 1 275 ? -0.939 3.487 73.280 1.00 17.81 275 PRO A O 1
ATOM 1981 N N . GLU A 1 276 ? -3.108 2.920 73.571 1.00 17.03 276 GLU A N 1
ATOM 1982 C CA . GLU A 1 276 ? -2.906 2.410 74.925 1.00 18.90 276 GLU A CA 1
ATOM 1983 C C . GLU A 1 276 ? -1.971 1.208 75.001 1.00 17.97 276 GLU A C 1
ATOM 1984 O O . GLU A 1 276 ? -1.015 1.203 75.818 1.00 17.32 276 GLU A O 1
ATOM 1990 N N . VAL A 1 277 ? -2.226 0.201 74.170 1.00 16.98 277 VAL A N 1
ATOM 1991 C CA . VAL A 1 277 ? -1.427 -1.012 74.204 1.00 18.03 277 VAL A CA 1
ATOM 1992 C C . VAL A 1 277 ? 0.031 -0.688 73.811 1.00 17.43 277 VAL A C 1
ATOM 1993 O O . VAL A 1 277 ? 1.014 -1.155 74.478 1.00 17.49 277 VAL A O 1
ATOM 1997 N N . PHE A 1 278 ? 0.180 0.108 72.750 1.00 16.29 278 PHE A N 1
ATOM 1998 C CA . PHE A 1 278 ? 1.515 0.365 72.235 1.00 15.50 278 PHE A CA 1
ATOM 1999 C C . PHE A 1 278 ? 2.289 1.208 73.275 1.00 15.09 278 PHE A C 1
ATOM 2000 O O . PHE A 1 278 ? 3.479 0.965 73.525 1.00 14.24 278 PHE A O 1
ATOM 2008 N N . GLN A 1 279 ? 1.623 2.195 73.864 1.00 14.75 279 GLN A N 1
ATOM 2009 C CA . GLN A 1 279 ? 2.246 3.001 74.919 1.00 15.94 279 GLN A CA 1
ATOM 2010 C C . GLN A 1 279 ? 2.751 2.138 76.059 1.00 17.25 279 GLN A C 1
ATOM 2011 O O . GLN A 1 279 ? 3.871 2.337 76.567 1.00 17.71 279 GLN A O 1
ATOM 2017 N N . LYS A 1 280 ? 1.923 1.181 76.483 1.00 18.22 280 LYS A N 1
ATOM 2018 C CA . LYS A 1 280 ? 2.362 0.258 77.517 1.00 18.98 280 LYS A CA 1
ATOM 2019 C C . LYS A 1 280 ? 3.599 -0.554 77.084 1.00 19.15 280 LYS A C 1
ATOM 2020 O O . LYS A 1 280 ? 4.524 -0.740 77.881 1.00 18.67 280 LYS A O 1
ATOM 2026 N N . MET A 1 281 ? 3.601 -1.039 75.836 1.00 18.89 281 MET A N 1
ATOM 2027 C CA . MET A 1 281 ? 4.729 -1.816 75.310 1.00 20.29 281 MET A CA 1
ATOM 2028 C C . MET A 1 281 ? 5.999 -0.975 75.319 1.00 18.25 281 MET A C 1
ATOM 2029 O O . MET A 1 281 ? 7.049 -1.462 75.720 1.00 16.63 281 MET A O 1
ATOM 2034 N N . VAL A 1 282 ? 5.895 0.286 74.881 1.00 17.26 282 VAL A N 1
ATOM 2035 C CA . VAL A 1 282 ? 7.059 1.203 74.848 1.00 16.80 282 VAL A CA 1
ATOM 2036 C C . VAL A 1 282 ? 7.629 1.324 76.269 1.00 17.20 282 VAL A C 1
ATOM 2037 O O . VAL A 1 282 ? 8.824 1.162 76.477 1.00 17.26 282 VAL A O 1
ATOM 2041 N N . GLU A 1 283 ? 6.775 1.598 77.242 1.00 17.91 283 GLU A N 1
ATOM 2042 C CA . GLU A 1 283 ? 7.250 1.826 78.631 1.00 19.42 283 GLU A CA 1
ATOM 2043 C C . GLU A 1 283 ? 7.807 0.555 79.274 1.00 19.45 283 GLU A C 1
ATOM 2044 O O . GLU A 1 283 ? 8.821 0.576 79.951 1.00 17.94 283 GLU A O 1
ATOM 2050 N N . THR A 1 284 ? 7.128 -0.560 79.041 1.00 19.36 284 THR A N 1
ATOM 2051 C CA . THR A 1 284 ? 7.584 -1.862 79.521 1.00 21.21 284 THR A CA 1
ATOM 2052 C C . THR A 1 284 ? 8.958 -2.232 78.938 1.00 20.50 284 THR A C 1
ATOM 2053 O O . THR A 1 284 ? 9.809 -2.740 79.651 1.00 19.40 284 THR A O 1
ATOM 2057 N N . ASP A 1 285 ? 9.168 -1.949 77.650 1.00 20.08 285 ASP A N 1
ATOM 2058 C CA . ASP A 1 285 ? 10.424 -2.321 76.996 1.00 19.90 285 ASP A CA 1
ATOM 2059 C C . ASP A 1 285 ? 11.540 -1.372 77.422 1.00 19.63 285 ASP A C 1
ATOM 2060 O O . ASP A 1 285 ? 12.683 -1.764 77.547 1.00 18.82 285 ASP A O 1
ATOM 2065 N N . ILE A 1 286 ? 11.196 -0.119 77.657 1.00 18.78 286 ILE A N 1
ATOM 2066 C CA . ILE A 1 286 ? 12.174 0.809 78.187 1.00 18.79 286 ILE A CA 1
ATOM 2067 C C . ILE A 1 286 ? 12.713 0.232 79.483 1.00 20.10 286 ILE A C 1
ATOM 2068 O O . ILE A 1 286 ? 13.939 0.153 79.665 1.00 20.30 286 ILE A O 1
ATOM 2073 N N . ASP A 1 287 ? 11.804 -0.189 80.366 1.00 20.21 287 ASP A N 1
ATOM 2074 C CA . ASP A 1 287 ? 12.192 -0.717 81.687 1.00 21.98 287 ASP A CA 1
ATOM 2075 C C . ASP A 1 287 ? 13.028 -1.984 81.545 1.00 21.54 287 ASP A C 1
ATOM 2076 O O . ASP A 1 287 ? 14.043 -2.144 82.183 1.00 21.33 287 ASP A O 1
ATOM 2081 N N . ARG A 1 288 ? 12.586 -2.876 80.680 1.00 22.24 288 ARG A N 1
ATOM 2082 C CA . ARG A 1 288 ? 13.236 -4.159 80.491 1.00 22.54 288 ARG A CA 1
ATOM 2083 C C . ARG A 1 288 ? 14.634 -4.008 79.864 1.00 21.39 288 ARG A C 1
ATOM 2084 O O . ARG A 1 288 ? 15.608 -4.642 80.302 1.00 20.67 288 ARG A O 1
ATOM 2092 N N . PHE A 1 289 ? 14.734 -3.151 78.849 1.00 19.23 289 PHE A N 1
ATOM 2093 C CA . PHE A 1 289 ? 16.011 -2.982 78.152 1.00 19.18 289 PHE A CA 1
ATOM 2094 C C . PHE A 1 289 ? 16.972 -2.265 79.056 1.00 18.94 289 PHE A C 1
ATOM 2095 O O . PHE A 1 289 ? 18.159 -2.566 79.064 1.00 17.63 289 PHE A O 1
ATOM 2103 N N . SER A 1 290 ? 16.456 -1.327 79.853 1.00 19.62 290 SER A N 1
ATOM 2104 C CA . SER A 1 290 ? 17.338 -0.563 80.754 1.00 20.08 290 SER A CA 1
ATOM 2105 C C . SER A 1 290 ? 17.970 -1.491 81.774 1.00 20.61 290 SER A C 1
ATOM 2106 O O . SER A 1 290 ? 19.151 -1.333 82.129 1.00 20.27 290 SER A O 1
ATOM 2109 N N . ALA A 1 291 ? 17.176 -2.451 82.230 1.00 20.30 291 ALA A N 1
ATOM 2110 C CA . ALA A 1 291 ? 17.656 -3.456 83.185 1.00 22.78 291 ALA A CA 1
ATOM 2111 C C . ALA A 1 291 ? 18.791 -4.324 82.589 1.00 22.75 291 ALA A C 1
ATOM 2112 O O . ALA A 1 291 ? 19.846 -4.550 83.221 1.00 23.81 291 ALA A O 1
ATOM 2114 N N . LEU A 1 292 ? 18.568 -4.809 81.376 1.00 21.82 292 LEU A N 1
ATOM 2115 C CA . LEU A 1 292 ? 19.560 -5.579 80.642 1.00 22.15 292 LEU A CA 1
ATOM 2116 C C . LEU A 1 292 ? 20.844 -4.801 80.389 1.00 22.26 292 LEU A C 1
ATOM 2117 O O . LEU A 1 292 ? 21.927 -5.312 80.642 1.00 22.62 292 LEU A O 1
ATOM 2122 N N . THR A 1 293 ? 20.742 -3.588 79.856 1.00 22.23 293 THR A N 1
ATOM 2123 C CA . THR A 1 293 ? 21.950 -2.820 79.533 1.00 22.80 293 THR A CA 1
ATOM 2124 C C . THR A 1 293 ? 22.674 -2.303 80.807 1.00 24.48 293 THR A C 1
ATOM 2125 O O . THR A 1 293 ? 23.888 -2.063 80.783 1.00 25.31 293 THR A O 1
ATOM 2129 N N . LYS A 1 294 ? 21.934 -2.155 81.901 1.00 26.20 294 LYS A N 1
ATOM 2130 C CA . LYS A 1 294 ? 22.560 -1.929 83.217 1.00 28.97 294 LYS A CA 1
ATOM 2131 C C . LYS A 1 294 ? 23.377 -3.165 83.666 1.00 29.40 294 LYS A C 1
ATOM 2132 O O . LYS A 1 294 ? 24.543 -3.010 84.027 1.00 29.21 294 LYS A O 1
ATOM 2138 N N . GLN A 1 295 ? 22.806 -4.366 83.584 1.00 30.83 295 GLN A N 1
ATOM 2139 C CA . GLN A 1 295 ? 23.547 -5.618 83.886 1.00 33.21 295 GLN A CA 1
ATOM 2140 C C . GLN A 1 295 ? 24.885 -5.705 83.144 1.00 32.37 295 GLN A C 1
ATOM 2141 O O . GLN A 1 295 ? 25.935 -5.967 83.749 1.00 33.29 295 GLN A O 1
ATOM 2147 N N . ILE A 1 296 ? 24.838 -5.510 81.826 1.00 30.82 296 ILE A N 1
ATOM 2148 C CA . ILE A 1 296 ? 26.012 -5.702 80.978 1.00 29.56 296 ILE A CA 1
ATOM 2149 C C . ILE A 1 296 ? 26.892 -4.440 80.903 1.00 28.01 296 ILE A C 1
ATOM 2150 O O . ILE A 1 296 ? 27.954 -4.461 80.303 1.00 28.69 296 ILE A O 1
ATOM 2155 N N . GLY A 1 297 ? 26.430 -3.333 81.473 1.00 26.46 297 GLY A N 1
ATOM 2156 C CA . GLY A 1 297 ? 27.220 -2.107 81.504 1.00 25.33 297 GLY A CA 1
ATOM 2157 C C . GLY A 1 297 ? 27.410 -1.373 80.194 1.00 25.11 297 GLY A C 1
ATOM 2158 O O . GLY A 1 297 ? 28.461 -0.769 79.955 1.00 25.71 297 GLY A O 1
ATOM 2159 N N . LEU A 1 298 ? 26.384 -1.405 79.342 1.00 24.60 298 LEU A N 1
ATOM 2160 C CA . LEU A 1 298 ? 26.489 -0.840 77.993 1.00 24.36 298 LEU A CA 1
ATOM 2161 C C . LEU A 1 298 ? 26.072 0.621 77.967 1.00 24.43 298 LEU A C 1
ATOM 2162 O O . LEU A 1 298 ? 24.961 0.946 78.370 1.00 23.75 298 LEU A O 1
ATOM 2167 N N . LYS A 1 299 ? 26.966 1.485 77.487 1.00 25.44 299 LYS A N 1
ATOM 2168 C CA . LYS A 1 299 ? 26.614 2.827 77.084 1.00 27.53 299 LYS A CA 1
ATOM 2169 C C . LYS A 1 299 ? 27.149 3.028 75.671 1.00 28.52 299 LYS A C 1
ATOM 2170 O O . LYS A 1 299 ? 28.252 2.602 75.328 1.00 30.12 299 LYS A O 1
ATOM 2176 N N . VAL A 1 300 ? 26.358 3.677 74.853 1.00 29.32 300 VAL A N 1
ATOM 2177 C CA . VAL A 1 300 ? 26.720 3.900 73.461 1.00 31.06 300 VAL A CA 1
ATOM 2178 C C . VAL A 1 300 ? 27.342 5.290 73.291 1.00 32.19 300 VAL A C 1
ATOM 2179 O O . VAL A 1 300 ? 27.978 5.559 72.292 1.00 33.78 300 VAL A O 1
ATOM 2183 N N . ASP A 1 301 ? 27.189 6.167 74.277 1.00 33.83 301 ASP A N 1
ATOM 2184 C CA . ASP A 1 301 ? 27.917 7.459 74.232 1.00 35.63 301 ASP A CA 1
ATOM 2185 C C . ASP A 1 301 ? 28.642 7.718 75.567 1.00 36.87 301 ASP A C 1
ATOM 2186 O O . ASP A 1 301 ? 28.869 6.785 76.351 1.00 37.76 301 ASP A O 1
ATOM 2192 N N . PHE B 1 5 ? 66.277 -16.686 37.935 1.00 35.08 5 PHE B N 1
ATOM 2193 C CA . PHE B 1 5 ? 65.124 -15.837 37.513 1.00 34.70 5 PHE B CA 1
ATOM 2194 C C . PHE B 1 5 ? 64.982 -14.559 38.361 1.00 35.58 5 PHE B C 1
ATOM 2195 O O . PHE B 1 5 ? 65.028 -14.659 39.579 1.00 37.20 5 PHE B O 1
ATOM 2203 N N . PRO B 1 6 ? 64.768 -13.366 37.748 1.00 36.11 6 PRO B N 1
ATOM 2204 C CA . PRO B 1 6 ? 64.696 -13.017 36.330 1.00 37.05 6 PRO B CA 1
ATOM 2205 C C . PRO B 1 6 ? 66.081 -12.678 35.796 1.00 38.11 6 PRO B C 1
ATOM 2206 O O . PRO B 1 6 ? 66.737 -11.789 36.351 1.00 38.70 6 PRO B O 1
ATOM 2210 N N . ASN B 1 7 ? 66.526 -13.378 34.745 1.00 38.91 7 ASN B N 1
ATOM 2211 C CA . ASN B 1 7 ? 67.850 -13.094 34.157 1.00 39.09 7 ASN B CA 1
ATOM 2212 C C . ASN B 1 7 ? 67.791 -12.166 32.937 1.00 39.12 7 ASN B C 1
ATOM 2213 O O . ASN B 1 7 ? 68.819 -11.849 32.316 1.00 39.53 7 ASN B O 1
ATOM 2218 N N . LYS B 1 8 ? 66.580 -11.715 32.616 1.00 38.37 8 LYS B N 1
ATOM 2219 C CA . LYS B 1 8 ? 66.344 -10.880 31.442 1.00 37.67 8 LYS B CA 1
ATOM 2220 C C . LYS B 1 8 ? 65.069 -10.041 31.616 1.00 37.14 8 LYS B C 1
ATOM 2221 O O . LYS B 1 8 ? 64.314 -10.243 32.579 1.00 36.29 8 LYS B O 1
ATOM 2227 N N . PRO B 1 9 ? 64.847 -9.059 30.723 1.00 36.23 9 PRO B N 1
ATOM 2228 C CA . PRO B 1 9 ? 63.661 -8.219 30.891 1.00 35.48 9 PRO B CA 1
ATOM 2229 C C . PRO B 1 9 ? 62.327 -8.979 30.768 1.00 34.13 9 PRO B C 1
ATOM 2230 O O . PRO B 1 9 ? 62.246 -10.003 30.091 1.00 33.16 9 PRO B O 1
ATOM 2234 N N . LEU B 1 10 ? 61.317 -8.500 31.483 1.00 32.69 10 LEU B N 1
ATOM 2235 C CA . LEU B 1 10 ? 59.995 -9.119 31.456 1.00 31.55 10 LEU B CA 1
ATOM 2236 C C . LEU B 1 10 ? 59.151 -8.462 30.383 1.00 30.38 10 LEU B C 1
ATOM 2237 O O . LEU B 1 10 ? 59.476 -7.390 29.863 1.00 30.14 10 LEU B O 1
ATOM 2242 N N . ASP B 1 11 ? 58.049 -9.113 30.047 1.00 29.34 11 ASP B N 1
ATOM 2243 C CA . ASP B 1 11 ? 57.203 -8.629 28.998 1.00 28.75 11 ASP B CA 1
ATOM 2244 C C . ASP B 1 11 ? 55.799 -8.657 29.579 1.00 28.35 11 ASP B C 1
ATOM 2245 O O . ASP B 1 11 ? 55.257 -9.719 29.862 1.00 27.23 11 ASP B O 1
ATOM 2250 N N . ILE B 1 12 ? 55.263 -7.466 29.816 1.00 28.58 12 ILE B N 1
ATOM 2251 C CA . ILE B 1 12 ? 53.915 -7.310 30.341 1.00 28.64 12 ILE B CA 1
ATOM 2252 C C . ILE B 1 12 ? 52.945 -6.914 29.238 1.00 28.52 12 ILE B C 1
ATOM 2253 O O . ILE B 1 12 ? 53.071 -5.868 28.605 1.00 28.76 12 ILE B O 1
ATOM 2258 N N . ILE B 1 13 ? 51.956 -7.767 29.043 1.00 28.64 13 ILE B N 1
ATOM 2259 C CA . ILE B 1 13 ? 50.902 -7.531 28.097 1.00 29.51 13 ILE B CA 1
ATOM 2260 C C . ILE B 1 13 ? 49.700 -6.970 28.861 1.00 30.44 13 ILE B C 1
ATOM 2261 O O . ILE B 1 13 ? 49.170 -7.611 29.769 1.00 29.34 13 ILE B O 1
ATOM 2266 N N . VAL B 1 14 ? 49.286 -5.771 28.496 1.00 32.41 14 VAL B N 1
ATOM 2267 C CA . VAL B 1 14 ? 48.166 -5.150 29.212 1.00 34.12 14 VAL B CA 1
ATOM 2268 C C . VAL B 1 14 ? 46.854 -5.455 28.476 1.00 35.72 14 VAL B C 1
ATOM 2269 O O . VAL B 1 14 ? 46.767 -5.249 27.267 1.00 36.03 14 VAL B O 1
ATOM 2273 N N . THR B 1 15 ? 45.860 -5.968 29.216 1.00 37.70 15 THR B N 1
ATOM 2274 C CA . THR B 1 15 ? 44.572 -6.433 28.626 1.00 39.11 15 THR B CA 1
ATOM 2275 C C . THR B 1 15 ? 43.684 -5.298 28.212 1.00 40.62 15 THR B C 1
ATOM 2276 O O . THR B 1 15 ? 42.703 -5.501 27.502 1.00 39.98 15 THR B O 1
ATOM 2280 N N . PHE B 1 16 ? 44.038 -4.101 28.689 1.00 42.51 16 PHE B N 1
ATOM 2281 C CA . PHE B 1 16 ? 43.313 -2.879 28.400 1.00 44.22 16 PHE B CA 1
ATOM 2282 C C . PHE B 1 16 ? 44.273 -1.803 27.908 1.00 45.24 16 PHE B C 1
ATOM 2283 O O . PHE B 1 16 ? 45.481 -1.903 28.152 1.00 45.56 16 PHE B O 1
ATOM 2291 N N . PRO B 1 17 ? 43.753 -0.802 27.167 1.00 45.92 17 PRO B N 1
ATOM 2292 C CA . PRO B 1 17 ? 44.654 0.213 26.601 1.00 46.35 17 PRO B CA 1
ATOM 2293 C C . PRO B 1 17 ? 44.989 1.372 27.571 1.00 46.25 17 PRO B C 1
ATOM 2294 O O . PRO B 1 17 ? 44.747 1.274 28.791 1.00 45.03 17 PRO B O 1
ATOM 2298 N N . MET B 1 24 ? 48.540 2.490 32.730 1.00 49.96 24 MET B N 1
ATOM 2299 C CA . MET B 1 24 ? 49.131 3.332 33.765 1.00 49.58 24 MET B CA 1
ATOM 2300 C C . MET B 1 24 ? 49.634 2.514 34.954 1.00 49.90 24 MET B C 1
ATOM 2301 O O . MET B 1 24 ? 50.781 2.664 35.377 1.00 49.71 24 MET B O 1
ATOM 2306 N N . LEU B 1 25 ? 48.777 1.640 35.476 1.00 50.10 25 LEU B N 1
ATOM 2307 C CA . LEU B 1 25 ? 48.981 1.029 36.800 1.00 50.56 25 LEU B CA 1
ATOM 2308 C C . LEU B 1 25 ? 49.128 -0.467 36.699 1.00 51.07 25 LEU B C 1
ATOM 2309 O O . LEU B 1 25 ? 48.460 -1.211 37.430 1.00 51.23 25 LEU B O 1
ATOM 2314 N N . ALA B 1 26 ? 50.061 -0.935 35.861 1.00 51.54 26 ALA B N 1
ATOM 2315 C CA . ALA B 1 26 ? 51.203 -0.167 35.394 1.00 51.44 26 ALA B CA 1
ATOM 2316 C C . ALA B 1 26 ? 51.877 -0.975 34.283 1.00 51.57 26 ALA B C 1
ATOM 2317 O O . ALA B 1 26 ? 51.424 -2.121 34.062 1.00 51.78 26 ALA B O 1
ATOM 2319 N N . ARG B 1 27 ? 52.912 -0.498 33.553 1.00 51.18 27 ARG B N 1
ATOM 2320 C CA . ARG B 1 27 ? 53.525 0.869 33.375 1.00 51.31 27 ARG B CA 1
ATOM 2321 C C . ARG B 1 27 ? 54.347 1.539 34.511 1.00 51.85 27 ARG B C 1
ATOM 2322 O O . ARG B 1 27 ? 55.557 1.735 34.366 1.00 51.54 27 ARG B O 1
ATOM 2330 N N . LEU B 1 28 ? 53.676 1.928 35.593 1.00 52.14 28 LEU B N 1
ATOM 2331 C CA . LEU B 1 28 ? 54.307 2.348 36.846 1.00 52.60 28 LEU B CA 1
ATOM 2332 C C . LEU B 1 28 ? 55.119 1.195 37.485 1.00 52.66 28 LEU B C 1
ATOM 2333 O O . LEU B 1 28 ? 56.213 1.412 38.016 1.00 52.67 28 LEU B O 1
ATOM 2338 N N . ILE B 1 29 ? 54.577 -0.020 37.437 1.00 52.75 29 ILE B N 1
ATOM 2339 C CA . ILE B 1 29 ? 55.287 -1.220 37.904 1.00 53.25 29 ILE B CA 1
ATOM 2340 C C . ILE B 1 29 ? 56.585 -1.424 37.100 1.00 53.69 29 ILE B C 1
ATOM 2341 O O . ILE B 1 29 ? 57.654 -1.558 37.684 1.00 53.68 29 ILE B O 1
ATOM 2346 N N . GLY B 1 30 ? 56.483 -1.442 35.771 1.00 54.09 30 GLY B N 1
ATOM 2347 C CA . GLY B 1 30 ? 57.651 -1.610 34.904 1.00 54.84 30 GLY B CA 1
ATOM 2348 C C . GLY B 1 30 ? 58.673 -0.508 35.118 1.00 55.49 30 GLY B C 1
ATOM 2349 O O . GLY B 1 30 ? 59.883 -0.740 35.063 1.00 55.67 30 GLY B O 1
ATOM 2350 N N . ASN B 1 31 ? 58.168 0.690 35.388 1.00 55.91 31 ASN B N 1
ATOM 2351 C CA . ASN B 1 31 ? 58.979 1.863 35.700 1.00 56.29 31 ASN B CA 1
ATOM 2352 C C . ASN B 1 31 ? 59.835 1.734 36.962 1.00 55.98 31 ASN B C 1
ATOM 2353 O O . ASN B 1 31 ? 60.910 2.338 37.052 1.00 56.22 31 ASN B O 1
ATOM 2358 N N . TYR B 1 32 ? 59.369 0.947 37.931 1.00 55.24 32 TYR B N 1
ATOM 2359 C CA . TYR B 1 32 ? 60.114 0.737 39.173 1.00 54.10 32 TYR B CA 1
ATOM 2360 C C . TYR B 1 32 ? 60.572 -0.689 39.367 1.00 52.89 32 TYR B C 1
ATOM 2361 O O . TYR B 1 32 ? 61.119 -1.007 40.437 1.00 52.66 32 TYR B O 1
ATOM 2370 N N . LEU B 1 33 ? 60.363 -1.550 38.366 1.00 50.91 33 LEU B N 1
ATOM 2371 C CA . LEU B 1 33 ? 60.572 -2.990 38.588 1.00 49.83 33 LEU B CA 1
ATOM 2372 C C . LEU B 1 33 ? 61.820 -3.242 39.450 1.00 49.15 33 LEU B C 1
ATOM 2373 O O . LEU B 1 33 ? 61.775 -4.089 40.342 1.00 50.21 33 LEU B O 1
ATOM 2378 N N . THR B 1 34 ? 62.971 -2.642 39.165 1.00 48.45 34 THR B N 1
ATOM 2379 C CA . THR B 1 34 ? 64.090 -3.227 38.448 1.00 47.10 34 THR B CA 1
ATOM 2380 C C . THR B 1 34 ? 64.908 -3.150 39.747 1.00 46.63 34 THR B C 1
ATOM 2381 O O . THR B 1 34 ? 65.702 -4.045 40.086 1.00 46.09 34 THR B O 1
ATOM 2385 N N . GLU B 1 35 ? 64.598 -2.074 40.492 1.00 46.75 35 GLU B N 1
ATOM 2386 C CA . GLU B 1 35 ? 65.132 -1.750 41.823 1.00 47.58 35 GLU B CA 1
ATOM 2387 C C . GLU B 1 35 ? 64.697 -2.719 42.920 1.00 48.12 35 GLU B C 1
ATOM 2388 O O . GLU B 1 35 ? 65.347 -2.791 43.974 1.00 48.19 35 GLU B O 1
ATOM 2394 N N . SER B 1 36 ? 63.600 -3.449 42.685 1.00 48.73 36 SER B N 1
ATOM 2395 C CA . SER B 1 36 ? 63.168 -4.503 43.612 1.00 49.66 36 SER B CA 1
ATOM 2396 C C . SER B 1 36 ? 63.306 -5.886 43.031 1.00 50.18 36 SER B C 1
ATOM 2397 O O . SER B 1 36 ? 63.411 -6.857 43.778 1.00 50.08 36 SER B O 1
ATOM 2400 N N . LEU B 1 37 ? 63.313 -5.981 41.702 1.00 51.04 37 LEU B N 1
ATOM 2401 C CA . LEU B 1 37 ? 63.322 -7.289 41.057 1.00 51.93 37 LEU B CA 1
ATOM 2402 C C . LEU B 1 37 ? 64.700 -7.707 40.531 1.00 52.08 37 LEU B C 1
ATOM 2403 O O . LEU B 1 37 ? 65.138 -8.841 40.760 1.00 52.95 37 LEU B O 1
ATOM 2408 N N . GLY B 1 38 ? 65.374 -6.807 39.819 1.00 51.75 38 GLY B N 1
ATOM 2409 C CA . GLY B 1 38 ? 66.649 -7.143 39.184 1.00 51.16 38 GLY B CA 1
ATOM 2410 C C . GLY B 1 38 ? 66.595 -6.951 37.679 1.00 50.66 38 GLY B C 1
ATOM 2411 O O . GLY B 1 38 ? 67.629 -6.814 37.024 1.00 50.78 38 GLY B O 1
ATOM 2412 N N . GLN B 1 39 ? 65.377 -6.914 37.135 1.00 49.65 39 GLN B N 1
ATOM 2413 C CA . GLN B 1 39 ? 65.156 -6.636 35.713 1.00 48.21 39 GLN B CA 1
ATOM 2414 C C . GLN B 1 39 ? 63.977 -5.680 35.562 1.00 47.45 39 GLN B C 1
ATOM 2415 O O . GLN B 1 39 ? 63.096 -5.629 36.432 1.00 47.72 39 GLN B O 1
ATOM 2421 N N . THR B 1 40 ? 63.972 -4.899 34.481 1.00 45.94 40 THR B N 1
ATOM 2422 C CA . THR B 1 40 ? 62.800 -4.085 34.163 1.00 45.04 40 THR B CA 1
ATOM 2423 C C . THR B 1 40 ? 61.755 -4.916 33.368 1.00 43.50 40 THR B C 1
ATOM 2424 O O . THR B 1 40 ? 61.917 -6.128 33.186 1.00 42.60 40 THR B O 1
ATOM 2428 N N . ALA B 1 41 ? 60.679 -4.258 32.941 1.00 41.94 41 ALA B N 1
ATOM 2429 C CA . ALA B 1 41 ? 59.680 -4.908 32.130 1.00 40.75 41 ALA B CA 1
ATOM 2430 C C . ALA B 1 41 ? 59.402 -4.069 30.909 1.00 39.91 41 ALA B C 1
ATOM 2431 O O . ALA B 1 41 ? 59.301 -2.850 30.995 1.00 39.43 41 ALA B O 1
ATOM 2433 N N . VAL B 1 42 ? 59.288 -4.729 29.767 1.00 39.02 42 VAL B N 1
ATOM 2434 C CA . VAL B 1 42 ? 58.744 -4.070 28.589 1.00 39.06 42 VAL B CA 1
ATOM 2435 C C . VAL B 1 42 ? 57.221 -4.182 28.678 1.00 39.00 42 VAL B C 1
ATOM 2436 O O . VAL B 1 42 ? 56.695 -5.244 28.943 1.00 37.87 42 VAL B O 1
ATOM 2440 N N . VAL B 1 43 ? 56.518 -3.087 28.438 1.00 40.31 43 VAL B N 1
ATOM 2441 C CA . VAL B 1 43 ? 55.066 -3.100 28.571 1.00 41.99 43 VAL B CA 1
ATOM 2442 C C . VAL B 1 43 ? 54.436 -2.868 27.198 1.00 43.22 43 VAL B C 1
ATOM 2443 O O . VAL B 1 43 ? 54.854 -1.982 26.449 1.00 44.02 43 VAL B O 1
ATOM 2447 N N . GLU B 1 44 ? 53.465 -3.702 26.845 1.00 44.50 44 GLU B N 1
ATOM 2448 C CA . GLU B 1 44 ? 52.766 -3.554 25.575 1.00 45.83 44 GLU B CA 1
ATOM 2449 C C . GLU B 1 44 ? 51.254 -3.716 25.680 1.00 46.64 44 GLU B C 1
ATOM 2450 O O . GLU B 1 44 ? 50.740 -4.445 26.514 1.00 46.61 44 GLU B O 1
ATOM 2456 N N . ASN B 1 45 ? 50.556 -3.014 24.802 1.00 48.26 45 ASN B N 1
ATOM 2457 C CA . ASN B 1 45 ? 49.107 -2.956 24.833 1.00 49.28 45 ASN B CA 1
ATOM 2458 C C . ASN B 1 45 ? 48.546 -3.922 23.802 1.00 49.36 45 ASN B C 1
ATOM 2459 O O . ASN B 1 45 ? 48.946 -3.880 22.642 1.00 50.04 45 ASN B O 1
ATOM 2464 N N . ARG B 1 46 ? 47.656 -4.809 24.251 1.00 49.46 46 ARG B N 1
ATOM 2465 C CA . ARG B 1 46 ? 46.940 -5.750 23.382 1.00 49.60 46 ARG B CA 1
ATOM 2466 C C . ARG B 1 46 ? 45.507 -5.824 23.859 1.00 49.54 46 ARG B C 1
ATOM 2467 O O . ARG B 1 46 ? 45.152 -6.769 24.579 1.00 49.50 46 ARG B O 1
ATOM 2475 N N . PRO B 1 47 ? 44.680 -4.805 23.497 1.00 49.50 47 PRO B N 1
ATOM 2476 C CA . PRO B 1 47 ? 43.350 -4.577 24.087 1.00 49.19 47 PRO B CA 1
ATOM 2477 C C . PRO B 1 47 ? 42.161 -5.349 23.512 1.00 48.63 47 PRO B C 1
ATOM 2478 O O . PRO B 1 47 ? 41.099 -5.355 24.148 1.00 48.77 47 PRO B O 1
ATOM 2482 N N . GLY B 1 48 ? 42.328 -5.949 22.328 1.00 47.71 48 GLY B N 1
ATOM 2483 C CA . GLY B 1 48 ? 41.245 -6.643 21.620 1.00 46.64 48 GLY B CA 1
ATOM 2484 C C . GLY B 1 48 ? 40.366 -7.519 22.494 1.00 45.69 48 GLY B C 1
ATOM 2485 O O . GLY B 1 48 ? 40.865 -8.251 23.348 1.00 45.64 48 GLY B O 1
ATOM 2486 N N . ALA B 1 49 ? 39.043 -7.416 22.298 1.00 44.93 49 ALA B N 1
ATOM 2487 C CA . ALA B 1 49 ? 38.054 -8.320 22.907 1.00 43.56 49 ALA B CA 1
ATOM 2488 C C . ALA B 1 49 ? 38.094 -8.407 24.436 1.00 43.92 49 ALA B C 1
ATOM 2489 O O . ALA B 1 49 ? 38.204 -9.508 25.012 1.00 43.49 49 ALA B O 1
ATOM 2491 N N . SER B 1 50 ? 37.993 -7.243 25.081 1.00 43.21 50 SER B N 1
ATOM 2492 C CA . SER B 1 50 ? 37.879 -7.154 26.538 1.00 42.65 50 SER B CA 1
ATOM 2493 C C . SER B 1 50 ? 39.075 -7.787 27.233 1.00 41.79 50 SER B C 1
ATOM 2494 O O . SER B 1 50 ? 39.021 -8.170 28.415 1.00 41.80 50 SER B O 1
ATOM 2497 N N . GLY B 1 51 ? 40.173 -7.849 26.485 1.00 41.07 51 GLY B N 1
ATOM 2498 C CA . GLY B 1 51 ? 41.398 -8.447 26.947 1.00 39.13 51 GLY B CA 1
ATOM 2499 C C . GLY B 1 51 ? 41.728 -9.807 26.356 1.00 38.19 51 GLY B C 1
ATOM 2500 O O . GLY B 1 51 ? 42.738 -10.391 26.748 1.00 36.79 51 GLY B O 1
ATOM 2501 N N . ASN B 1 52 ? 40.902 -10.303 25.418 1.00 37.14 52 ASN B N 1
ATOM 2502 C CA . ASN B 1 52 ? 41.021 -11.714 24.973 1.00 36.31 52 ASN B CA 1
ATOM 2503 C C . ASN B 1 52 ? 42.203 -11.995 24.050 1.00 35.05 52 ASN B C 1
ATOM 2504 O O . ASN B 1 52 ? 42.874 -13.019 24.218 1.00 35.16 52 ASN B O 1
ATOM 2509 N N . VAL B 1 53 ? 42.452 -11.099 23.094 1.00 33.85 53 VAL B N 1
ATOM 2510 C CA . VAL B 1 53 ? 43.650 -11.167 22.249 1.00 32.64 53 VAL B CA 1
ATOM 2511 C C . VAL B 1 53 ? 44.941 -11.229 23.113 1.00 31.87 53 VAL B C 1
ATOM 2512 O O . VAL B 1 53 ? 45.823 -12.077 22.901 1.00 31.28 53 VAL B O 1
ATOM 2516 N N . GLY B 1 54 ? 45.017 -10.342 24.100 1.00 30.51 54 GLY B N 1
ATOM 2517 C CA . GLY B 1 54 ? 46.109 -10.331 25.064 1.00 28.29 54 GLY B CA 1
ATOM 2518 C C . GLY B 1 54 ? 46.180 -11.562 25.931 1.00 27.19 54 GLY B C 1
ATOM 2519 O O . GLY B 1 54 ? 47.270 -12.086 26.156 1.00 26.71 54 GLY B O 1
ATOM 2520 N N . ALA B 1 55 ? 45.036 -12.016 26.450 1.00 26.37 55 ALA B N 1
ATOM 2521 C CA . ALA B 1 55 ? 45.003 -13.231 27.267 1.00 26.04 55 ALA B CA 1
ATOM 2522 C C . ALA B 1 55 ? 45.463 -14.456 26.455 1.00 26.39 55 ALA B C 1
ATOM 2523 O O . ALA B 1 55 ? 46.244 -15.270 26.958 1.00 25.54 55 ALA B O 1
ATOM 2525 N N . ARG B 1 56 ? 44.957 -14.591 25.229 1.00 26.61 56 ARG B N 1
ATOM 2526 C CA . ARG B 1 56 ? 45.399 -15.712 24.356 1.00 27.86 56 ARG B CA 1
ATOM 2527 C C . ARG B 1 56 ? 46.941 -15.736 24.168 1.00 26.89 56 ARG B C 1
ATOM 2528 O O . ARG B 1 56 ? 47.592 -16.799 24.228 1.00 26.30 56 ARG B O 1
ATOM 2536 N N . LEU B 1 57 ? 47.495 -14.561 23.880 1.00 25.95 57 LEU B N 1
ATOM 2537 C CA . LEU B 1 57 ? 48.927 -14.372 23.668 1.00 25.39 57 LEU B CA 1
ATOM 2538 C C . LEU B 1 57 ? 49.727 -14.880 24.856 1.00 24.51 57 LEU B C 1
ATOM 2539 O O . LEU B 1 57 ? 50.687 -15.662 24.720 1.00 23.62 57 LEU B O 1
ATOM 2544 N N . VAL B 1 58 ? 49.311 -14.458 26.040 1.00 23.33 58 VAL B N 1
ATOM 2545 C CA . VAL B 1 58 ? 49.982 -14.895 27.249 1.00 22.84 58 VAL B CA 1
ATOM 2546 C C . VAL B 1 58 ? 49.726 -16.358 27.574 1.00 22.82 58 VAL B C 1
ATOM 2547 O O . VAL B 1 58 ? 50.646 -17.022 28.020 1.00 22.89 58 VAL B O 1
ATOM 2551 N N . ALA B 1 59 ? 48.520 -16.890 27.339 1.00 22.34 59 ALA B N 1
ATOM 2552 C CA . ALA B 1 59 ? 48.308 -18.317 27.660 1.00 22.23 59 ALA B CA 1
ATOM 2553 C C . ALA B 1 59 ? 49.219 -19.196 26.801 1.00 22.04 59 ALA B C 1
ATOM 2554 O O . ALA B 1 59 ? 49.530 -20.316 27.182 1.00 22.14 59 ALA B O 1
ATOM 2556 N N . ASP B 1 60 ? 49.629 -18.685 25.636 1.00 22.18 60 ASP B N 1
ATOM 2557 C CA . ASP B 1 60 ? 50.517 -19.439 24.758 1.00 22.54 60 ASP B CA 1
ATOM 2558 C C . ASP B 1 60 ? 52.021 -19.176 24.971 1.00 22.58 60 ASP B C 1
ATOM 2559 O O . ASP B 1 60 ? 52.884 -19.731 24.244 1.00 22.54 60 ASP B O 1
ATOM 2564 N N . ARG B 1 61 ? 52.358 -18.312 25.937 1.00 21.52 61 ARG B N 1
ATOM 2565 C CA . ARG B 1 61 ? 53.780 -18.056 26.235 1.00 21.28 61 ARG B CA 1
ATOM 2566 C C . ARG B 1 61 ? 54.337 -19.124 27.163 1.00 22.23 61 ARG B C 1
ATOM 2567 O O . ARG B 1 61 ? 53.586 -19.837 27.855 1.00 22.53 61 ARG B O 1
ATOM 2575 N N . ALA B 1 62 ? 55.662 -19.239 27.190 1.00 22.40 62 ALA B N 1
ATOM 2576 C CA . ALA B 1 62 ? 56.271 -20.178 28.083 1.00 23.33 62 ALA B CA 1
ATOM 2577 C C . ALA B 1 62 ? 55.994 -19.772 29.564 1.00 24.04 62 ALA B C 1
ATOM 2578 O O . ALA B 1 62 ? 55.926 -18.573 29.898 1.00 24.39 62 ALA B O 1
ATOM 2580 N N . PRO B 1 63 ? 55.818 -20.779 30.430 1.00 24.39 63 PRO B N 1
ATOM 2581 C CA . PRO B 1 63 ? 55.492 -20.619 31.836 1.00 25.28 63 PRO B CA 1
ATOM 2582 C C . PRO B 1 63 ? 56.752 -20.412 32.693 1.00 26.23 63 PRO B C 1
ATOM 2583 O O . PRO B 1 63 ? 56.997 -21.145 33.643 1.00 26.27 63 PRO B O 1
ATOM 2587 N N . ASP B 1 64 ? 57.528 -19.397 32.334 1.00 27.07 64 ASP B N 1
ATOM 2588 C CA . ASP B 1 64 ? 58.843 -19.160 32.937 1.00 28.12 64 ASP B CA 1
ATOM 2589 C C . ASP B 1 64 ? 58.891 -17.867 33.730 1.00 27.72 64 ASP B C 1
ATOM 2590 O O . ASP B 1 64 ? 59.891 -17.555 34.372 1.00 27.61 64 ASP B O 1
ATOM 2595 N N . GLY B 1 65 ? 57.807 -17.112 33.680 1.00 27.51 65 GLY B N 1
ATOM 2596 C CA . GLY B 1 65 ? 57.698 -15.912 34.492 1.00 27.22 65 GLY B CA 1
ATOM 2597 C C . GLY B 1 65 ? 58.122 -14.667 33.759 1.00 27.19 65 GLY B C 1
ATOM 2598 O O . GLY B 1 65 ? 58.061 -13.565 34.316 1.00 27.93 65 GLY B O 1
ATOM 2599 N N . TYR B 1 66 ? 58.582 -14.829 32.523 1.00 26.33 66 TYR B N 1
ATOM 2600 C CA . TYR B 1 66 ? 58.989 -13.680 31.715 1.00 26.11 66 TYR B CA 1
ATOM 2601 C C . TYR B 1 66 ? 57.864 -13.019 30.933 1.00 25.16 66 TYR B C 1
ATOM 2602 O O . TYR B 1 66 ? 58.048 -11.928 30.408 1.00 25.15 66 TYR B O 1
ATOM 2611 N N . SER B 1 67 ? 56.712 -13.681 30.852 1.00 23.98 67 SER B N 1
ATOM 2612 C CA . SER B 1 67 ? 55.548 -13.138 30.149 1.00 23.00 67 SER B CA 1
ATOM 2613 C C . SER B 1 67 ? 54.395 -13.050 31.128 1.00 22.24 67 SER B C 1
ATOM 2614 O O . SER B 1 67 ? 53.999 -14.034 31.726 1.00 21.38 67 SER B O 1
ATOM 2617 N N . LEU B 1 68 ? 53.841 -11.859 31.241 1.00 23.91 68 LEU B N 1
ATOM 2618 C CA . LEU B 1 68 ? 52.810 -11.564 32.234 1.00 24.22 68 LEU B CA 1
ATOM 2619 C C . LEU B 1 68 ? 51.679 -10.880 31.512 1.00 23.58 68 LEU B C 1
ATOM 2620 O O . LEU B 1 68 ? 51.902 -10.252 30.513 1.00 23.97 68 LEU B O 1
ATOM 2625 N N . LEU B 1 69 ? 50.459 -11.005 32.037 1.00 24.24 69 LEU B N 1
ATOM 2626 C CA . LEU B 1 69 ? 49.297 -10.324 31.486 1.00 24.03 69 LEU B CA 1
ATOM 2627 C C . LEU B 1 69 ? 48.773 -9.404 32.580 1.00 24.24 69 LEU B C 1
ATOM 2628 O O . LEU B 1 69 ? 48.564 -9.847 33.692 1.00 23.87 69 LEU B O 1
ATOM 2633 N N . MET B 1 70 ? 48.591 -8.138 32.255 1.00 25.56 70 MET B N 1
ATOM 2634 C CA . MET B 1 70 ? 48.012 -7.188 33.206 1.00 27.36 70 MET B CA 1
ATOM 2635 C C . M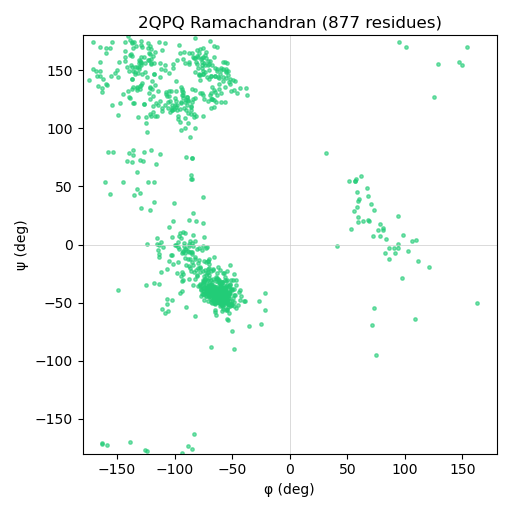ET B 1 70 ? 46.501 -7.139 32.929 1.00 27.59 70 MET B C 1
ATOM 2636 O O . MET B 1 70 ? 46.088 -6.848 31.831 1.00 27.93 70 MET B O 1
ATOM 2641 N N . VAL B 1 71 ? 45.708 -7.432 33.946 1.00 28.99 71 VAL B N 1
ATOM 2642 C CA . VAL B 1 71 ? 44.265 -7.643 33.817 1.00 29.93 71 VAL B CA 1
ATOM 2643 C C . VAL B 1 71 ? 43.452 -6.699 34.721 1.00 31.71 71 VAL B C 1
ATOM 2644 O O . VAL B 1 71 ? 43.982 -6.203 35.703 1.00 32.02 71 VAL B O 1
ATOM 2648 N N . ASN B 1 72 ? 42.177 -6.484 34.383 1.00 33.71 72 ASN B N 1
ATOM 2649 C CA . ASN B 1 72 ? 41.136 -6.163 35.399 1.00 35.48 72 ASN B CA 1
ATOM 2650 C C . ASN B 1 72 ? 40.338 -7.377 35.940 1.00 35.63 72 ASN B C 1
ATOM 2651 O O . ASN B 1 72 ? 40.516 -8.518 35.512 1.00 34.98 72 ASN B O 1
ATOM 2656 N N . SER B 1 73 ? 39.394 -7.061 36.843 1.00 35.29 73 SER B N 1
ATOM 2657 C CA . SER B 1 73 ? 38.250 -7.929 37.209 1.00 35.51 73 SER B CA 1
ATOM 2658 C C . SER B 1 73 ? 37.478 -8.416 35.968 1.00 35.22 73 SER B C 1
ATOM 2659 O O . SER B 1 73 ? 36.859 -9.477 35.986 1.00 33.76 73 SER B O 1
ATOM 2662 N N . SER B 1 74 ? 37.499 -7.564 34.948 1.00 35.04 74 SER B N 1
ATOM 2663 C CA . SER B 1 74 ? 36.939 -7.761 33.619 1.00 37.61 74 SER B CA 1
ATOM 2664 C C . SER B 1 74 ? 37.372 -9.077 32.917 1.00 38.45 74 SER B C 1
ATOM 2665 O O . SER B 1 74 ? 36.606 -9.687 32.156 1.00 38.91 74 SER B O 1
ATOM 2668 N N . PHE B 1 75 ? 38.608 -9.495 33.175 1.00 38.85 75 PHE B N 1
ATOM 2669 C CA . PHE B 1 75 ? 39.084 -10.806 32.788 1.00 38.78 75 PHE B CA 1
ATOM 2670 C C . PHE B 1 75 ? 38.106 -11.878 33.297 1.00 39.40 75 PHE B C 1
ATOM 2671 O O . PHE B 1 75 ? 37.834 -12.871 32.595 1.00 39.17 75 PHE B O 1
ATOM 2679 N N . ALA B 1 76 ? 37.578 -11.651 34.509 1.00 39.39 76 ALA B N 1
ATOM 2680 C CA . ALA B 1 76 ? 36.720 -12.615 35.206 1.00 39.14 76 ALA B CA 1
ATOM 2681 C C . ALA B 1 76 ? 35.273 -12.567 34.746 1.00 38.96 76 ALA B C 1
ATOM 2682 O O . ALA B 1 76 ? 34.491 -13.472 35.062 1.00 38.07 76 ALA B O 1
ATOM 2684 N N . VAL B 1 77 ? 34.935 -11.525 33.991 1.00 38.90 77 VAL B N 1
ATOM 2685 C CA . VAL B 1 77 ? 33.608 -11.327 33.435 1.00 39.61 77 VAL B CA 1
ATOM 2686 C C . VAL B 1 77 ? 33.508 -11.898 32.006 1.00 40.17 77 VAL B C 1
ATOM 2687 O O . VAL B 1 77 ? 32.439 -12.376 31.575 1.00 40.20 77 VAL B O 1
ATOM 2691 N N . ASN B 1 78 ? 34.628 -11.859 31.282 1.00 39.40 78 ASN B N 1
ATOM 2692 C CA . ASN B 1 78 ? 34.684 -12.352 29.910 1.00 38.99 78 ASN B CA 1
ATOM 2693 C C . ASN B 1 78 ? 34.169 -13.789 29.695 1.00 38.28 78 ASN B C 1
ATOM 2694 O O . ASN B 1 78 ? 33.465 -14.022 28.712 1.00 38.23 78 ASN B O 1
ATOM 2699 N N . PRO B 1 79 ? 34.503 -14.743 30.604 1.00 37.73 79 PRO B N 1
ATOM 2700 C CA . PRO B 1 79 ? 34.109 -16.128 30.363 1.00 38.36 79 PRO B CA 1
ATOM 2701 C C . PRO B 1 79 ? 32.591 -16.359 30.282 1.00 39.04 79 PRO B C 1
ATOM 2702 O O . PRO B 1 79 ? 32.139 -17.255 29.555 1.00 40.04 79 PRO B O 1
ATOM 2706 N N . GLY B 1 80 ? 31.817 -15.552 31.000 1.00 39.05 80 GLY B N 1
ATOM 2707 C CA . GLY B 1 80 ? 30.363 -15.683 30.995 1.00 39.34 80 GLY B CA 1
ATOM 2708 C C . GLY B 1 80 ? 29.694 -14.951 29.861 1.00 39.63 80 GLY B C 1
ATOM 2709 O O . GLY B 1 80 ? 28.583 -15.296 29.467 1.00 40.47 80 GLY B O 1
ATOM 2710 N N . VAL B 1 81 ? 30.358 -13.949 29.308 1.00 39.66 81 VAL B N 1
ATOM 2711 C CA . VAL B 1 81 ? 29.727 -13.124 28.273 1.00 40.41 81 VAL B CA 1
ATOM 2712 C C . VAL B 1 81 ? 30.215 -13.455 26.866 1.00 41.51 81 VAL B C 1
ATOM 2713 O O . VAL B 1 81 ? 29.686 -12.953 25.874 1.00 41.99 81 VAL B O 1
ATOM 2717 N N . PHE B 1 82 ? 31.242 -14.290 26.795 1.00 43.01 82 PHE B N 1
ATOM 2718 C CA . PHE B 1 82 ? 31.761 -14.789 25.526 1.00 44.08 82 PHE B CA 1
ATOM 2719 C C . PHE B 1 82 ? 31.373 -16.256 25.372 1.00 45.31 82 PHE B C 1
ATOM 2720 O O . PHE B 1 82 ? 31.604 -17.068 26.278 1.00 45.46 82 PHE B O 1
ATOM 2728 N N . ARG B 1 83 ? 30.792 -16.566 24.209 1.00 46.96 83 ARG B N 1
ATOM 2729 C CA . ARG B 1 83 ? 30.221 -17.883 23.889 1.00 48.00 8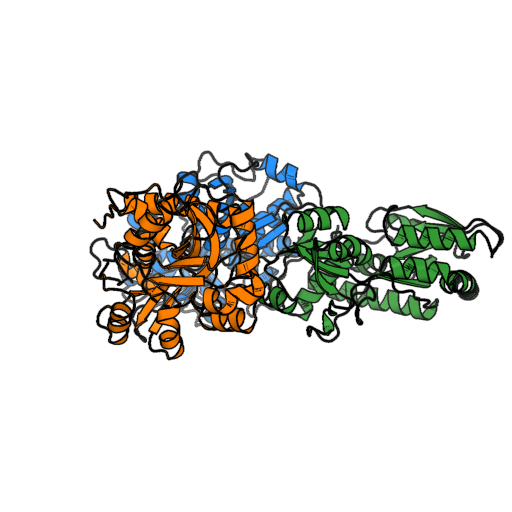3 ARG B CA 1
ATOM 2730 C C . ARG B 1 83 ? 31.309 -18.930 23.776 1.00 47.82 83 ARG B C 1
ATOM 2731 O O . ARG B 1 83 ? 31.146 -20.071 24.229 1.00 48.02 83 ARG B O 1
ATOM 2739 N N . ASN B 1 84 ? 32.417 -18.516 23.167 1.00 47.55 84 ASN B N 1
ATOM 2740 C CA . ASN B 1 84 ? 33.596 -19.335 23.016 1.00 47.57 84 ASN B CA 1
ATOM 2741 C C . ASN B 1 84 ? 34.773 -18.466 23.423 1.00 46.76 84 ASN B C 1
ATOM 2742 O O . ASN B 1 84 ? 34.839 -17.277 23.059 1.00 47.59 84 ASN B O 1
ATOM 2747 N N . LEU B 1 85 ? 35.658 -19.042 24.227 1.00 45.16 85 LEU B N 1
ATOM 2748 C CA . LEU B 1 85 ? 36.872 -18.367 24.662 1.00 43.34 85 LEU B CA 1
ATOM 2749 C C . LEU B 1 85 ? 38.014 -19.268 24.199 1.00 42.90 85 LEU B C 1
ATOM 2750 O O . LEU B 1 85 ? 37.963 -20.473 24.424 1.00 42.81 85 LEU B O 1
ATOM 2755 N N . PRO B 1 86 ? 39.025 -18.699 23.514 1.00 42.14 86 PRO B N 1
ATOM 2756 C CA . PRO B 1 86 ? 40.122 -19.503 22.968 1.00 41.45 86 PRO B CA 1
ATOM 2757 C C . PRO B 1 86 ? 41.156 -19.993 23.998 1.00 40.48 86 PRO B C 1
ATOM 2758 O O . PRO B 1 86 ? 42.271 -20.376 23.618 1.00 40.47 86 PRO B O 1
ATOM 2762 N N . PHE B 1 87 ? 40.790 -19.995 25.279 1.00 39.21 87 PHE B N 1
ATOM 2763 C CA . PHE B 1 87 ? 41.687 -20.417 26.350 1.00 37.90 87 PHE B CA 1
ATOM 2764 C C . PHE B 1 87 ? 40.814 -20.779 27.539 1.00 37.59 87 PHE B C 1
ATOM 2765 O O . PHE B 1 87 ? 39.622 -20.463 27.534 1.00 37.71 87 PHE B O 1
ATOM 2773 N N . ASP B 1 88 ? 41.382 -21.473 28.524 1.00 37.01 88 ASP B N 1
ATOM 2774 C CA . ASP B 1 88 ? 40.682 -21.795 29.746 1.00 37.17 88 ASP B CA 1
ATOM 2775 C C . ASP B 1 88 ? 41.045 -20.722 30.798 1.00 36.82 88 ASP B C 1
ATOM 2776 O O . ASP B 1 88 ? 42.155 -20.732 31.328 1.00 36.39 88 ASP B O 1
ATOM 2781 N N . PRO B 1 89 ? 40.110 -19.792 31.095 1.00 37.00 89 PRO B N 1
ATOM 2782 C CA . PRO B 1 89 ? 40.430 -18.659 31.999 1.00 36.64 89 PRO B CA 1
ATOM 2783 C C . PRO B 1 89 ? 40.935 -19.055 33.387 1.00 36.26 89 PRO B C 1
ATOM 2784 O O . PRO B 1 89 ? 41.634 -18.278 34.033 1.00 36.71 89 PRO B O 1
ATOM 2788 N N . LYS B 1 90 ? 40.583 -20.247 33.840 1.00 35.72 90 LYS B N 1
ATOM 2789 C CA . LYS B 1 90 ? 40.985 -20.740 35.141 1.00 35.75 90 LYS B CA 1
ATOM 2790 C C . LYS B 1 90 ? 42.256 -21.569 35.096 1.00 35.85 90 LYS B C 1
ATOM 2791 O O . LYS B 1 90 ? 43.100 -21.460 35.973 1.00 37.49 90 LYS B O 1
ATOM 2797 N N . LYS B 1 91 ? 42.391 -22.403 34.071 1.00 34.90 91 LYS B N 1
ATOM 2798 C CA . LYS B 1 91 ? 43.494 -23.349 34.003 1.00 33.87 91 LYS B CA 1
ATOM 2799 C C . LYS B 1 91 ? 44.691 -22.779 33.223 1.00 31.90 91 LYS B C 1
ATOM 2800 O O . LYS B 1 91 ? 45.824 -23.075 33.558 1.00 31.39 91 LYS B O 1
ATOM 2806 N N . ASP B 1 92 ? 44.454 -21.912 32.244 1.00 30.59 92 ASP B N 1
ATOM 2807 C CA . ASP B 1 92 ? 45.570 -21.416 31.417 1.00 30.06 92 ASP B CA 1
ATOM 2808 C C . ASP B 1 92 ? 46.342 -20.229 32.025 1.00 29.63 92 ASP B C 1
ATOM 2809 O O . ASP B 1 92 ? 47.319 -19.737 31.442 1.00 28.39 92 ASP B O 1
ATOM 2814 N N . PHE B 1 93 ? 45.905 -19.766 33.194 1.00 28.93 93 PHE B N 1
ATOM 2815 C CA . PHE B 1 93 ? 46.574 -18.629 33.837 1.00 29.06 93 PHE B CA 1
ATOM 2816 C C . PHE B 1 93 ? 46.701 -18.917 35.319 1.00 30.10 93 PHE B C 1
ATOM 2817 O O . PHE B 1 93 ? 45.894 -19.678 35.898 1.00 30.71 93 PHE B O 1
ATOM 2825 N N . ALA B 1 94 ? 47.704 -18.300 35.934 1.00 30.09 94 ALA B N 1
ATOM 2826 C CA . ALA B 1 94 ? 47.998 -18.450 37.359 1.00 29.48 94 ALA B CA 1
ATOM 2827 C C . ALA B 1 94 ? 48.314 -17.028 37.839 1.00 29.43 94 ALA B C 1
ATOM 2828 O O . ALA B 1 94 ? 49.041 -16.309 37.179 1.00 27.16 94 ALA B O 1
ATOM 2830 N N . ALA B 1 95 ? 47.729 -16.625 38.974 1.00 29.19 95 ALA B N 1
ATOM 2831 C CA . ALA B 1 95 ? 47.783 -15.226 39.414 1.00 30.14 95 ALA B CA 1
ATOM 2832 C C . ALA B 1 95 ? 49.129 -14.928 40.053 1.00 30.63 95 ALA B C 1
ATOM 2833 O O . ALA B 1 95 ? 49.707 -15.783 40.701 1.00 30.76 95 ALA B O 1
ATOM 2835 N N . VAL B 1 96 ? 49.613 -13.703 39.857 1.00 31.04 96 VAL B N 1
ATOM 2836 C CA . VAL B 1 96 ? 50.815 -13.252 40.533 1.00 31.91 96 VAL B CA 1
ATOM 2837 C C . VAL B 1 96 ? 50.421 -12.273 41.649 1.00 32.36 96 VAL B C 1
ATOM 2838 O O . VAL B 1 96 ? 50.720 -12.531 42.800 1.00 33.99 96 VAL B O 1
ATOM 2842 N N . ILE B 1 97 ? 49.719 -11.196 41.305 1.00 33.20 97 ILE B N 1
ATOM 2843 C CA . ILE B 1 97 ? 49.436 -10.137 42.258 1.00 33.41 97 ILE B CA 1
ATOM 2844 C C . ILE B 1 97 ? 48.363 -9.157 41.805 1.00 34.09 97 ILE B C 1
ATOM 2845 O O . ILE B 1 97 ? 48.379 -8.698 40.670 1.00 33.12 97 ILE B O 1
ATOM 2850 N N . ASN B 1 98 ? 47.439 -8.805 42.726 1.00 35.02 98 ASN B N 1
ATOM 2851 C CA . ASN B 1 98 ? 46.538 -7.655 42.531 1.00 36.14 98 ASN B CA 1
ATOM 2852 C C . ASN B 1 98 ? 47.187 -6.372 43.088 1.00 36.19 98 ASN B C 1
ATOM 2853 O O . ASN B 1 98 ? 47.589 -6.329 44.236 1.00 35.88 98 ASN B O 1
ATOM 2858 N N . VAL B 1 99 ? 47.269 -5.329 42.269 1.00 37.84 99 VAL B N 1
ATOM 2859 C CA . VAL B 1 99 ? 47.988 -4.103 42.665 1.00 37.88 99 VAL B CA 1
ATOM 2860 C C . VAL B 1 99 ? 47.120 -2.851 42.924 1.00 38.07 99 VAL B C 1
ATOM 2861 O O . VAL B 1 99 ? 47.638 -1.794 43.312 1.00 37.70 99 VAL B O 1
ATOM 2865 N N . ALA B 1 100 ? 45.809 -2.956 42.735 1.00 38.02 100 ALA B N 1
ATOM 2866 C CA . ALA B 1 100 ? 44.960 -1.783 42.832 1.00 36.09 100 ALA B CA 1
ATOM 2867 C C . ALA B 1 100 ? 43.499 -2.186 42.712 1.00 35.88 100 ALA B C 1
ATOM 2868 O O . ALA B 1 100 ? 43.157 -3.094 41.948 1.00 34.61 100 ALA B O 1
ATOM 2870 N N . TYR B 1 101 ? 42.657 -1.522 43.501 1.00 34.40 101 TYR B N 1
ATOM 2871 C CA . TYR B 1 101 ? 41.208 -1.683 43.432 1.00 33.71 101 TYR B CA 1
ATOM 2872 C C . TYR B 1 101 ? 40.662 -0.340 43.088 1.00 33.96 101 TYR B C 1
ATOM 2873 O O . TYR B 1 101 ? 41.199 0.691 43.536 1.00 33.63 101 TYR B O 1
ATOM 2882 N N . VAL B 1 102 ? 39.640 -0.346 42.239 1.00 33.26 102 VAL B N 1
ATOM 2883 C CA . VAL B 1 102 ? 38.815 0.803 41.953 1.00 33.51 102 VAL B CA 1
ATOM 2884 C C . VAL B 1 102 ? 37.378 0.291 42.202 1.00 32.68 102 VAL B C 1
ATOM 2885 O O . VAL B 1 102 ? 36.968 -0.679 41.575 1.00 32.98 102 VAL B O 1
ATOM 2889 N N . PRO B 1 103 ? 36.611 0.915 43.132 1.00 32.07 103 PRO B N 1
ATOM 2890 C CA . PRO B 1 103 ? 35.195 0.539 43.141 1.00 30.40 103 PRO B CA 1
ATOM 2891 C C . PRO B 1 103 ? 34.421 1.218 42.011 1.00 29.84 103 PRO B C 1
ATOM 2892 O O . PRO B 1 103 ? 34.944 2.109 41.339 1.00 31.26 103 PRO B O 1
ATOM 2896 N N . SER B 1 104 ? 33.195 0.787 41.747 1.00 28.11 104 SER B N 1
ATOM 2897 C CA . SER B 1 104 ? 32.355 1.580 40.895 1.00 27.85 104 SER B CA 1
ATOM 2898 C C . SER B 1 104 ? 31.517 2.509 41.759 1.00 26.78 104 SER B C 1
ATOM 2899 O O . SER B 1 104 ? 31.372 2.259 42.953 1.00 24.79 104 SER B O 1
ATOM 2902 N N . VAL B 1 105 ? 31.015 3.580 41.145 1.00 26.27 105 VAL B N 1
ATOM 2903 C CA . VAL B 1 105 ? 30.087 4.494 41.800 1.00 27.02 105 VAL B CA 1
ATOM 2904 C C . VAL B 1 105 ? 28.865 4.701 40.924 1.00 26.88 105 VAL B C 1
ATOM 2905 O O . VAL B 1 105 ? 28.954 4.682 39.683 1.00 26.24 105 VAL B O 1
ATOM 2909 N N . PHE B 1 106 ? 27.732 4.892 41.582 1.00 26.09 106 PHE B N 1
ATOM 2910 C CA . PHE B 1 106 ? 26.488 5.300 40.946 1.00 26.08 106 PHE B CA 1
ATOM 2911 C C . PHE B 1 106 ? 26.423 6.802 41.093 1.00 26.72 106 PHE B C 1
ATOM 2912 O O . PHE B 1 106 ? 26.347 7.304 42.207 1.00 24.68 106 PHE B O 1
ATOM 2920 N N . VAL B 1 107 ? 26.434 7.514 39.968 1.00 28.74 107 VAL B N 1
ATOM 2921 C CA . VAL B 1 107 ? 26.510 8.975 39.980 1.00 30.09 107 VAL B CA 1
ATOM 2922 C C . VAL B 1 107 ? 25.356 9.608 39.215 1.00 32.03 107 VAL B C 1
ATOM 2923 O O . VAL B 1 107 ? 24.880 9.079 38.191 1.00 31.43 107 VAL B O 1
ATOM 2927 N N . VAL B 1 108 ? 24.902 10.744 39.741 1.00 33.07 108 VAL B N 1
ATOM 2928 C CA . VAL B 1 108 ? 23.814 11.484 39.177 1.00 34.20 108 VAL B CA 1
ATOM 2929 C C . VAL B 1 108 ? 24.331 12.915 38.989 1.00 36.13 108 VAL B C 1
ATOM 2930 O O . VAL B 1 108 ? 25.346 13.297 39.592 1.00 35.89 108 VAL B O 1
ATOM 2934 N N . PRO B 1 109 ? 23.664 13.709 38.132 1.00 38.16 109 PRO B N 1
ATOM 2935 C CA . PRO B 1 109 ? 24.110 15.115 38.097 1.00 39.76 109 PRO B CA 1
ATOM 2936 C C . PRO B 1 109 ? 23.762 15.813 39.398 1.00 40.78 109 PRO B C 1
ATOM 2937 O O . PRO B 1 109 ? 22.725 15.546 39.973 1.00 41.37 109 PRO B O 1
ATOM 2941 N N . ALA B 1 110 ? 24.615 16.732 39.846 1.00 43.50 110 ALA B N 1
ATOM 2942 C CA . ALA B 1 110 ? 24.244 17.699 40.897 1.00 44.58 110 ALA B CA 1
ATOM 2943 C C . ALA B 1 110 ? 22.790 18.197 40.780 1.00 45.47 110 ALA B C 1
ATOM 2944 O O . ALA B 1 110 ? 22.307 18.521 39.683 1.00 45.69 110 ALA B O 1
ATOM 2946 N N . GLY B 1 111 ? 22.097 18.233 41.917 1.00 46.24 111 GLY B N 1
ATOM 2947 C CA . GLY B 1 111 ? 20.663 18.555 41.950 1.00 46.98 111 GLY B CA 1
ATOM 2948 C C . GLY B 1 111 ? 19.749 17.627 41.153 1.00 47.36 111 GLY B C 1
ATOM 2949 O O . GLY B 1 111 ? 18.783 18.084 40.528 1.00 48.07 111 GLY B O 1
ATOM 2950 N N . SER B 1 112 ? 20.057 16.329 41.158 1.00 46.97 112 SER B N 1
ATOM 2951 C CA . SER B 1 112 ? 19.154 15.317 40.634 1.00 46.09 112 SER B CA 1
ATOM 2952 C C . SER B 1 112 ? 18.014 15.140 41.631 1.00 46.11 112 SER B C 1
ATOM 2953 O O . SER B 1 112 ? 18.211 15.310 42.844 1.00 46.60 112 SER B O 1
ATOM 2956 N N . LYS B 1 113 ? 16.824 14.812 41.130 1.00 45.39 113 LYS B N 1
ATOM 2957 C CA . LYS B 1 113 ? 15.711 14.379 41.980 1.00 45.60 113 LYS B CA 1
ATOM 2958 C C . LYS B 1 113 ? 16.093 13.219 42.935 1.00 44.45 113 LYS B C 1
ATOM 2959 O O . LYS B 1 113 ? 15.369 12.957 43.910 1.00 44.78 113 LYS B O 1
ATOM 2965 N N . TYR B 1 114 ? 17.204 12.532 42.639 1.00 43.18 114 TYR B N 1
ATOM 2966 C CA . TYR B 1 114 ? 17.679 11.383 43.442 1.00 41.85 114 TYR B CA 1
ATOM 2967 C C . TYR B 1 114 ? 18.695 11.828 44.462 1.00 40.02 114 TYR B C 1
ATOM 2968 O O . TYR B 1 114 ? 19.864 12.005 44.126 1.00 39.39 114 TYR B O 1
ATOM 2977 N N . LYS B 1 115 ? 18.260 12.023 45.708 1.00 38.81 115 LYS B N 1
ATOM 2978 C CA . LYS B 1 115 ? 19.212 12.430 46.745 1.00 37.31 115 LYS B CA 1
ATOM 2979 C C . LYS B 1 115 ? 19.980 11.242 47.296 1.00 35.41 115 LYS B C 1
ATOM 2980 O O . LYS B 1 115 ? 21.044 11.412 47.893 1.00 35.43 115 LYS B O 1
ATOM 2986 N N . THR B 1 116 ? 19.411 10.047 47.129 1.00 32.99 116 THR B N 1
ATOM 2987 C CA . THR B 1 116 ? 19.950 8.830 47.739 1.00 29.70 116 THR B CA 1
ATOM 2988 C C . THR B 1 116 ? 19.785 7.615 46.801 1.00 28.08 116 THR B C 1
ATOM 2989 O O . THR B 1 116 ? 18.979 7.645 45.875 1.00 26.72 116 THR B O 1
ATOM 2993 N N . LEU B 1 117 ? 20.551 6.552 47.057 1.00 26.11 117 LEU B N 1
ATOM 2994 C CA . LEU B 1 117 ? 20.287 5.264 46.405 1.00 25.05 117 LEU B CA 1
ATOM 2995 C C . LEU B 1 117 ? 18.840 4.768 46.619 1.00 24.78 117 LEU B C 1
ATOM 2996 O O . LEU B 1 117 ? 18.215 4.282 45.685 1.00 25.87 117 LEU B O 1
ATOM 3001 N N . GLY B 1 118 ? 18.286 4.935 47.817 1.00 24.90 118 GLY B N 1
ATOM 3002 C CA . GLY B 1 118 ? 16.902 4.504 48.107 1.00 25.21 118 GLY B CA 1
ATOM 3003 C C . GLY B 1 118 ? 15.822 5.143 47.226 1.00 26.04 118 GLY B C 1
ATOM 3004 O O . GLY B 1 118 ? 14.852 4.484 46.846 1.00 25.49 118 GLY B O 1
ATOM 3005 N N . GLU B 1 119 ? 16.007 6.411 46.881 1.00 27.41 119 GLU B N 1
ATOM 3006 C CA . GLU B 1 119 ? 15.067 7.146 45.982 1.00 28.59 119 GLU B CA 1
ATOM 3007 C C . GLU B 1 119 ? 15.179 6.683 44.529 1.00 28.88 119 GLU B C 1
ATOM 3008 O O . GLU B 1 119 ? 14.171 6.554 43.818 1.00 29.61 119 GLU B O 1
ATOM 3014 N N . LEU B 1 120 ? 16.408 6.427 44.112 1.00 29.21 120 LEU B N 1
ATOM 3015 C CA . LEU B 1 120 ? 16.728 5.793 42.854 1.00 29.91 120 LEU B CA 1
ATOM 3016 C C . LEU B 1 120 ? 16.075 4.424 42.765 1.00 30.10 120 LEU B C 1
ATOM 3017 O O . LEU B 1 120 ? 15.379 4.127 41.789 1.00 30.42 120 LEU B O 1
ATOM 3022 N N . MET B 1 121 ? 16.281 3.587 43.780 1.00 29.25 121 MET B N 1
ATOM 3023 C CA . MET B 1 121 ? 15.695 2.253 43.770 1.00 28.83 121 MET B CA 1
ATOM 3024 C C . MET B 1 121 ? 14.165 2.279 43.839 1.00 30.40 121 MET B C 1
ATOM 3025 O O . MET B 1 121 ? 13.505 1.458 43.204 1.00 31.26 121 MET B O 1
ATOM 3030 N N . ALA B 1 122 ? 13.614 3.221 44.595 1.00 31.81 122 ALA B N 1
ATOM 3031 C CA . ALA B 1 122 ? 12.168 3.414 44.660 1.00 33.33 122 ALA B CA 1
ATOM 3032 C C . ALA B 1 122 ? 11.611 3.727 43.261 1.00 34.31 122 ALA B C 1
ATOM 3033 O O . ALA B 1 122 ? 10.609 3.130 42.849 1.00 34.58 122 ALA B O 1
ATOM 3035 N N . ALA B 1 123 ? 12.283 4.646 42.559 1.00 35.26 123 ALA B N 1
ATOM 3036 C CA . ALA B 1 123 ? 11.936 5.087 41.194 1.00 37.58 123 ALA B CA 1
ATOM 3037 C C . ALA B 1 123 ? 11.973 3.942 40.195 1.00 38.97 123 ALA B C 1
ATOM 3038 O O . ALA B 1 123 ? 11.185 3.912 39.240 1.00 39.56 123 ALA B O 1
ATOM 3040 N N . ALA B 1 124 ? 12.901 3.015 40.423 1.00 40.48 124 ALA B N 1
ATOM 3041 C CA . ALA B 1 124 ? 13.236 1.959 39.470 1.00 42.02 124 ALA B CA 1
ATOM 3042 C C . ALA B 1 124 ? 12.483 0.643 39.705 1.00 43.57 124 ALA B C 1
ATOM 3043 O O . ALA B 1 124 ? 12.743 -0.351 39.019 1.00 43.35 124 ALA B O 1
ATOM 3045 N N . LYS B 1 125 ? 11.550 0.645 40.657 1.00 45.99 125 LYS B N 1
ATOM 3046 C CA . LYS B 1 125 ? 10.896 -0.583 41.126 1.00 48.97 125 LYS B CA 1
ATOM 3047 C C . LYS B 1 125 ? 9.805 -1.097 40.183 1.00 51.04 125 LYS B C 1
ATOM 3048 O O . LYS B 1 125 ? 9.470 -2.288 40.212 1.00 51.72 125 LYS B O 1
ATOM 3054 N N . GLN B 1 126 ? 9.252 -0.200 39.369 1.00 53.36 126 GLN B N 1
ATOM 3055 C CA . GLN B 1 126 ? 8.252 -0.561 38.349 1.00 55.60 126 GLN B CA 1
ATOM 3056 C C . GLN B 1 126 ? 8.911 -1.329 37.183 1.00 56.48 126 GLN B C 1
ATOM 3057 O O . GLN B 1 126 ? 10.055 -1.037 36.824 1.00 56.63 126 GLN B O 1
ATOM 3063 N N . THR B 1 127 ? 8.207 -2.308 36.600 1.00 57.77 127 THR B N 1
ATOM 3064 C CA . THR B 1 127 ? 8.793 -3.122 35.502 1.00 58.77 127 THR B CA 1
ATOM 3065 C C . THR B 1 127 ? 8.981 -2.357 34.186 1.00 59.27 127 THR B C 1
ATOM 3066 O O . THR B 1 127 ? 9.839 -2.715 33.373 1.00 59.47 127 THR B O 1
ATOM 3070 N N . ASN B 1 128 ? 8.169 -1.323 33.975 1.00 59.78 128 ASN B N 1
ATOM 3071 C CA . ASN B 1 128 ? 8.371 -0.407 32.851 1.00 60.24 128 ASN B CA 1
ATOM 3072 C C . ASN B 1 128 ? 8.679 1.004 33.378 1.00 60.20 128 ASN B C 1
ATOM 3073 O O . ASN B 1 128 ? 7.860 1.935 33.283 1.00 60.13 128 ASN B O 1
ATOM 3078 N N . THR B 1 129 ? 9.871 1.124 33.967 1.00 59.88 129 THR B N 1
ATOM 3079 C CA . THR B 1 129 ? 10.356 2.362 34.584 1.00 59.27 129 THR B CA 1
ATOM 3080 C C . THR B 1 129 ? 11.286 3.072 33.597 1.00 58.93 129 THR B C 1
ATOM 3081 O O . THR B 1 129 ? 12.074 2.416 32.891 1.00 59.16 129 THR B O 1
ATOM 3085 N N . GLN B 1 130 ? 11.200 4.403 33.532 1.00 58.11 130 GLN B N 1
ATOM 3086 C CA . GLN B 1 130 ? 12.014 5.147 32.567 1.00 57.31 130 GLN B CA 1
ATOM 3087 C C . GLN B 1 130 ? 13.450 5.397 33.062 1.00 55.95 130 GLN B C 1
ATOM 3088 O O . GLN B 1 130 ? 14.261 6.036 32.366 1.00 56.08 130 GLN B O 1
ATOM 3094 N N . VAL B 1 131 ? 13.781 4.873 34.246 1.00 54.14 131 VAL B N 1
ATOM 3095 C CA . VAL B 1 131 ? 15.144 5.040 34.760 1.00 51.77 131 VAL B CA 1
ATOM 3096 C C . VAL B 1 131 ? 16.168 4.152 34.048 1.00 50.16 131 VAL B C 1
ATOM 3097 O O . VAL B 1 131 ? 16.028 2.919 33.958 1.00 49.79 131 VAL B O 1
ATOM 3101 N N . THR B 1 132 ? 17.189 4.837 33.543 1.00 47.91 132 THR B N 1
ATOM 3102 C CA . THR B 1 132 ? 18.283 4.260 32.793 1.00 46.06 132 THR B CA 1
ATOM 3103 C C . THR B 1 132 ? 19.612 4.551 33.475 1.00 44.58 132 THR B C 1
ATOM 3104 O O . THR B 1 132 ? 19.675 5.453 34.313 1.00 44.68 132 THR B O 1
ATOM 3108 N N . TYR B 1 133 ? 20.660 3.821 33.091 1.00 42.98 133 TYR B N 1
ATOM 3109 C CA . TYR B 1 133 ? 22.019 4.044 33.595 1.00 41.98 133 TYR B CA 1
ATOM 3110 C C . TYR B 1 133 ? 23.075 3.675 32.569 1.00 42.35 133 TYR B C 1
ATOM 3111 O O . TYR B 1 133 ? 22.907 2.691 31.845 1.00 42.31 133 TYR B O 1
ATOM 3120 N N . GLY B 1 134 ? 24.176 4.431 32.528 1.00 42.63 134 GLY B N 1
ATOM 3121 C CA . GLY B 1 134 ? 25.295 4.101 31.660 1.00 42.93 134 GLY B CA 1
ATOM 3122 C C . GLY B 1 134 ? 26.415 3.359 32.350 1.00 44.01 134 GLY B C 1
ATOM 3123 O O . GLY B 1 134 ? 26.551 3.426 33.572 1.00 44.21 134 GLY B O 1
ATOM 3124 N N . SER B 1 135 ? 27.230 2.662 31.565 1.00 44.34 135 SER B N 1
ATOM 3125 C CA . SER B 1 135 ? 28.408 1.947 32.076 1.00 45.47 135 SER B CA 1
ATOM 3126 C C . SER B 1 135 ? 29.687 2.279 31.301 1.00 45.81 135 SER B C 1
ATOM 3127 O O . SER B 1 135 ? 29.660 2.967 30.307 1.00 45.40 135 SER B O 1
ATOM 3130 N N . CYS B 1 136 ? 30.811 1.755 31.765 1.00 47.49 136 CYS B N 1
ATOM 3131 C CA . CYS B 1 136 ? 32.062 1.848 31.029 1.00 48.91 136 CYS B CA 1
ATOM 3132 C C . CYS B 1 136 ? 32.223 0.751 29.950 1.00 49.05 136 CYS B C 1
ATOM 3133 O O . CYS B 1 136 ? 33.291 0.617 29.325 1.00 48.91 136 CYS B O 1
ATOM 3136 N N . GLY B 1 137 ? 31.140 -0.010 29.736 1.00 49.07 137 GLY B N 1
ATOM 3137 C CA . GLY B 1 137 ? 31.001 -0.939 28.605 1.00 49.10 137 GLY B CA 1
ATOM 3138 C C . GLY B 1 137 ? 30.056 -2.116 28.811 1.00 49.13 137 GLY B C 1
ATOM 3139 O O . GLY B 1 137 ? 29.604 -2.367 29.932 1.00 49.60 137 GLY B O 1
ATOM 3140 N N . ASN B 1 138 ? 29.756 -2.847 27.731 1.00 48.60 138 ASN B N 1
ATOM 3141 C CA . ASN B 1 138 ? 29.067 -4.131 27.840 1.00 47.66 138 ASN B CA 1
ATOM 3142 C C . ASN B 1 138 ? 30.000 -5.122 28.468 1.00 47.09 138 ASN B C 1
ATOM 3143 O O . ASN B 1 138 ? 31.166 -5.259 28.046 1.00 47.21 138 ASN B O 1
ATOM 3148 N N . GLY B 1 139 ? 29.510 -5.784 29.507 1.00 45.71 139 GLY B N 1
ATOM 3149 C CA . GLY B 1 139 ? 30.299 -6.783 30.195 1.00 44.51 139 GLY B CA 1
ATOM 3150 C C . GLY B 1 139 ? 31.428 -6.248 31.044 1.00 43.78 139 GLY B C 1
ATOM 3151 O O . GLY B 1 139 ? 32.227 -7.038 31.559 1.00 44.17 139 GLY B O 1
ATOM 3152 N N . THR B 1 140 ? 31.506 -4.921 31.196 1.00 42.84 140 THR B N 1
ATOM 3153 C CA . THR B 1 140 ? 32.473 -4.314 32.124 1.00 42.24 140 THR B CA 1
ATOM 3154 C C . THR B 1 140 ? 32.002 -4.527 33.550 1.00 40.93 140 THR B C 1
ATOM 3155 O O . THR B 1 140 ? 30.815 -4.689 33.771 1.00 41.22 140 THR B O 1
ATOM 3159 N N . PRO B 1 141 ? 32.919 -4.538 34.519 1.00 40.12 141 PRO B N 1
ATOM 3160 C CA . PRO B 1 141 ? 32.412 -4.718 35.880 1.00 39.60 141 PRO B CA 1
ATOM 3161 C C . PRO B 1 141 ? 31.343 -3.668 36.225 1.00 38.76 141 PRO B C 1
ATOM 3162 O O . PRO B 1 141 ? 30.490 -3.911 37.090 1.00 37.94 141 PRO B O 1
ATOM 3166 N N . GLN B 1 142 ? 31.370 -2.542 35.517 1.00 38.06 142 GLN B N 1
ATOM 3167 C CA . GLN B 1 142 ? 30.427 -1.428 35.740 1.00 37.47 142 GLN B CA 1
ATOM 3168 C C . GLN B 1 142 ? 28.998 -1.731 35.251 1.00 36.82 142 GLN B C 1
ATOM 3169 O O . GLN B 1 142 ? 28.000 -1.382 35.902 1.00 35.40 142 GLN B O 1
ATOM 3175 N N . HIS B 1 143 ? 28.902 -2.353 34.074 1.00 35.89 143 HIS B N 1
ATOM 3176 C CA . HIS B 1 143 ? 27.627 -2.842 33.554 1.00 34.86 143 HIS B CA 1
ATOM 3177 C C . HIS B 1 143 ? 27.022 -3.864 34.509 1.00 32.82 143 HIS B C 1
ATOM 3178 O O . HIS B 1 143 ? 25.840 -3.780 34.856 1.00 31.40 143 HIS B O 1
ATOM 3185 N N . LEU B 1 144 ? 27.874 -4.782 34.963 1.00 32.17 144 LEU B N 1
ATOM 3186 C CA . LEU B 1 144 ? 27.518 -5.850 35.894 1.00 31.05 144 LEU B CA 1
ATOM 3187 C C . LEU B 1 144 ? 27.074 -5.332 37.290 1.00 29.97 144 LEU B C 1
ATOM 3188 O O . LEU B 1 144 ? 26.127 -5.852 37.893 1.00 28.76 144 LEU B O 1
ATOM 3193 N N . ALA B 1 145 ? 27.766 -4.315 37.795 1.00 27.98 145 ALA B N 1
ATOM 3194 C CA . ALA B 1 145 ? 27.312 -3.600 39.004 1.00 27.19 145 ALA B CA 1
ATOM 3195 C C . ALA B 1 145 ? 25.871 -3.075 38.886 1.00 25.98 145 ALA B C 1
ATOM 3196 O O . ALA B 1 145 ? 25.071 -3.249 39.799 1.00 25.96 145 ALA B O 1
ATOM 3198 N N . GLY B 1 146 ? 25.516 -2.480 37.757 1.00 25.81 146 GLY B N 1
ATOM 3199 C CA . GLY B 1 146 ? 24.130 -2.065 37.525 1.00 26.42 146 GLY B CA 1
ATOM 3200 C C . GLY B 1 146 ? 23.154 -3.228 37.529 1.00 27.65 146 GLY B C 1
ATOM 3201 O O . GLY B 1 146 ? 22.085 -3.211 38.192 1.00 26.97 146 GLY B O 1
ATOM 3202 N N . GLU B 1 147 ? 23.504 -4.258 36.773 1.00 27.92 147 GLU B N 1
ATOM 3203 C CA . GLU B 1 147 ? 22.610 -5.404 36.673 1.00 28.73 147 GLU B CA 1
ATOM 3204 C C . GLU B 1 147 ? 22.512 -6.114 38.001 1.00 27.05 147 GLU B C 1
ATOM 3205 O O . GLU B 1 147 ? 21.438 -6.590 38.356 1.00 27.01 147 GLU B O 1
ATOM 3211 N N . LEU B 1 148 ? 23.615 -6.158 38.740 1.00 26.41 148 LEU B N 1
ATOM 3212 C CA . LEU B 1 148 ? 23.626 -6.760 40.061 1.00 25.83 148 LEU B CA 1
ATOM 3213 C C . LEU B 1 148 ? 22.640 -6.026 40.984 1.00 25.50 148 LEU B C 1
ATOM 3214 O O . LEU B 1 148 ? 21.930 -6.655 41.769 1.00 25.29 148 LEU B O 1
ATOM 3219 N N . LEU B 1 149 ? 22.557 -4.709 40.835 1.00 25.35 149 LEU B N 1
ATOM 3220 C CA . LEU B 1 149 ? 21.640 -3.933 41.664 1.00 24.99 149 LEU B CA 1
ATOM 3221 C C . LEU B 1 149 ? 20.199 -4.271 41.302 1.00 25.00 149 LEU B C 1
ATOM 3222 O O . LEU B 1 149 ? 19.341 -4.456 42.174 1.00 24.11 149 LEU B O 1
ATOM 3227 N N . ASN B 1 150 ? 19.930 -4.369 40.007 1.00 25.79 150 ASN B N 1
ATOM 3228 C CA . ASN B 1 150 ? 18.608 -4.786 39.552 1.00 27.40 150 ASN B CA 1
ATOM 3229 C C . ASN B 1 150 ? 18.138 -6.108 40.145 1.00 27.06 150 ASN B C 1
ATOM 3230 O O . ASN B 1 150 ? 16.991 -6.198 40.600 1.00 26.62 150 ASN B O 1
ATOM 3235 N N . VAL B 1 151 ? 19.011 -7.118 40.115 1.00 27.25 151 VAL B N 1
ATOM 3236 C CA . VAL B 1 151 ? 18.743 -8.423 40.723 1.00 28.15 151 VAL B CA 1
ATOM 3237 C C . VAL B 1 151 ? 18.609 -8.364 42.233 1.00 28.59 151 VAL B C 1
ATOM 3238 O O . VAL B 1 151 ? 17.651 -8.928 42.800 1.00 29.00 151 VAL B O 1
ATOM 3242 N N . SER B 1 152 ? 19.566 -7.709 42.885 1.00 27.52 152 SER B N 1
ATOM 3243 C CA . SER B 1 152 ? 19.592 -7.645 44.322 1.00 28.34 152 SER B CA 1
ATOM 3244 C C . SER B 1 152 ? 18.414 -6.877 44.927 1.00 28.48 152 SER B C 1
ATOM 3245 O O . SER B 1 152 ? 17.792 -7.329 45.908 1.00 28.74 152 SER B O 1
ATOM 3248 N N . ALA B 1 153 ? 18.109 -5.722 44.344 1.00 28.53 153 ALA B N 1
ATOM 3249 C CA . ALA B 1 153 ? 17.137 -4.816 44.913 1.00 29.29 153 ALA B CA 1
ATOM 3250 C C . ALA B 1 153 ? 15.802 -4.973 44.208 1.00 31.24 153 ALA B C 1
ATOM 3251 O O . ALA B 1 153 ? 14.855 -4.254 44.517 1.00 31.97 153 ALA B O 1
ATOM 3253 N N . LYS B 1 154 ? 15.743 -5.871 43.224 1.00 31.99 154 LYS B N 1
ATOM 3254 C CA . LYS B 1 154 ? 14.518 -6.121 42.454 1.00 33.83 154 LYS B CA 1
ATOM 3255 C C . LYS B 1 154 ? 14.045 -4.831 41.798 1.00 34.11 154 LYS B C 1
ATOM 3256 O O . LYS B 1 154 ? 12.925 -4.374 42.014 1.00 35.01 154 LYS B O 1
ATOM 3262 N N . THR B 1 155 ? 14.929 -4.233 41.011 1.00 34.27 155 THR B N 1
ATOM 3263 C CA . THR B 1 155 ? 14.616 -2.992 40.321 1.00 35.09 155 THR B CA 1
ATOM 3264 C C . THR B 1 155 ? 14.792 -3.266 38.836 1.00 36.46 155 THR B C 1
ATOM 3265 O O . THR B 1 155 ? 15.288 -4.333 38.446 1.00 36.09 155 THR B O 1
ATOM 3269 N N . HIS B 1 156 ? 14.376 -2.327 38.005 1.00 38.30 156 HIS B N 1
ATOM 3270 C CA . HIS B 1 156 ? 14.347 -2.589 36.581 1.00 40.25 156 HIS B CA 1
ATOM 3271 C C . HIS B 1 156 ? 14.959 -1.451 35.804 1.00 41.01 156 HIS B C 1
ATOM 3272 O O . HIS B 1 156 ? 14.374 -0.987 34.821 1.00 41.94 156 HIS B O 1
ATOM 3279 N N . MET B 1 157 ? 16.134 -1.007 36.258 1.00 40.86 157 MET B N 1
ATOM 3280 C CA . MET B 1 157 ? 16.882 0.048 35.589 1.00 40.93 157 MET B CA 1
ATOM 3281 C C . MET B 1 157 ? 17.264 -0.427 34.215 1.00 41.81 157 MET B C 1
ATOM 3282 O O . MET B 1 157 ? 17.850 -1.500 34.057 1.00 40.96 157 MET B O 1
ATOM 3287 N N . VAL B 1 158 ? 16.947 0.406 33.228 1.00 43.18 158 VAL B N 1
ATOM 3288 C CA . VAL B 1 158 ? 17.312 0.131 31.851 1.00 44.01 158 VAL B CA 1
ATOM 3289 C C . VAL B 1 158 ? 18.733 0.610 31.591 1.00 43.98 158 VAL B C 1
ATOM 3290 O O . VAL B 1 158 ? 19.049 1.780 31.801 1.00 44.37 158 VAL B O 1
ATOM 3294 N N . HIS B 1 159 ? 19.581 -0.319 31.162 1.00 43.92 159 HIS B N 1
ATOM 3295 C CA . HIS B 1 159 ? 20.945 -0.046 30.761 1.00 44.53 159 HIS B CA 1
ATOM 3296 C C . HIS B 1 159 ? 20.982 0.849 29.507 1.00 45.18 159 HIS B C 1
ATOM 3297 O O . HIS B 1 159 ? 20.265 0.599 28.535 1.00 44.96 159 HIS B O 1
ATOM 3304 N N . VAL B 1 160 ? 21.786 1.910 29.563 1.00 45.21 160 VAL B N 1
ATOM 3305 C CA . VAL B 1 160 ? 22.128 2.708 28.380 1.00 45.68 160 VAL B CA 1
ATOM 3306 C C . VAL B 1 160 ? 23.642 2.720 28.288 1.00 45.81 160 VAL B C 1
ATOM 3307 O O . VAL B 1 160 ? 24.294 3.528 28.937 1.00 46.44 160 VAL B O 1
ATOM 3311 N N . PRO B 1 161 ? 24.219 1.829 27.477 1.00 46.26 161 PRO B N 1
ATOM 3312 C CA . PRO B 1 161 ? 25.676 1.819 27.429 1.00 46.31 161 PRO B CA 1
ATOM 3313 C C . PRO B 1 161 ? 26.248 2.991 26.615 1.00 46.85 161 PRO B C 1
ATOM 3314 O O . PRO B 1 161 ? 25.563 3.571 25.765 1.00 46.55 161 PRO B O 1
ATOM 3318 N N . TYR B 1 162 ? 27.498 3.301 26.937 1.00 47.46 162 TYR B N 1
ATOM 3319 C CA . TYR B 1 162 ? 28.381 4.276 26.306 1.00 48.28 162 TYR B CA 1
ATOM 3320 C C . TYR B 1 162 ? 29.660 3.464 26.341 1.00 49.40 162 TYR B C 1
ATOM 3321 O O . TYR B 1 162 ? 29.612 2.281 26.656 1.00 49.35 162 TYR B O 1
ATOM 3330 N N . LYS B 1 163 ? 30.803 4.076 26.038 1.00 51.40 163 LYS B N 1
ATOM 3331 C CA . LYS B 1 163 ? 32.105 3.441 26.301 1.00 52.42 163 LYS B CA 1
ATOM 3332 C C . LYS B 1 163 ? 33.203 4.482 26.259 1.00 52.80 163 LYS B C 1
ATOM 3333 O O . LYS B 1 163 ? 33.241 5.295 25.321 1.00 53.45 163 LYS B O 1
ATOM 3339 N N . GLY B 1 164 ? 34.084 4.501 27.263 1.00 53.03 164 GLY B N 1
ATOM 3340 C CA . GLY B 1 164 ? 34.013 3.644 28.449 1.00 52.73 164 GLY B CA 1
ATOM 3341 C C . GLY B 1 164 ? 34.304 4.454 29.708 1.00 52.70 164 GLY B C 1
ATOM 3342 O O . GLY B 1 164 ? 35.425 4.445 30.216 1.00 52.48 164 GLY B O 1
ATOM 3343 N N . CYS B 1 165 ? 33.280 5.157 30.192 1.00 52.47 165 CYS B N 1
ATOM 3344 C CA . CYS B 1 165 ? 33.324 6.047 31.383 1.00 52.82 165 CYS B CA 1
ATOM 3345 C C . CYS B 1 165 ? 33.238 7.503 30.923 1.00 51.89 165 CYS B C 1
ATOM 3346 O O . CYS B 1 165 ? 32.255 8.204 31.214 1.00 51.83 165 CYS B O 1
ATOM 3349 N N . GLY B 1 166 ? 34.259 7.935 30.176 1.00 51.01 166 GLY B N 1
ATOM 3350 C CA . GLY B 1 166 ? 34.295 9.253 29.544 1.00 49.34 166 GLY B CA 1
ATOM 3351 C C . GLY B 1 166 ? 32.954 9.776 29.043 1.00 48.44 166 GLY B C 1
ATOM 3352 O O . GLY B 1 166 ? 32.420 10.723 29.615 1.00 48.16 166 GLY B O 1
ATOM 3353 N N . PRO B 1 167 ? 32.402 9.169 27.962 1.00 47.54 167 PRO B N 1
ATOM 3354 C CA . PRO B 1 167 ? 31.095 9.559 27.405 1.00 47.12 167 PRO B CA 1
ATOM 3355 C C . PRO B 1 167 ? 29.897 9.396 28.344 1.00 46.51 167 PRO B C 1
ATOM 3356 O O . PRO B 1 167 ? 28.909 10.143 28.250 1.00 45.91 167 PRO B O 1
ATOM 3360 N N . ALA B 1 168 ? 29.974 8.406 29.224 1.00 46.83 168 ALA B N 1
ATOM 3361 C CA . ALA B 1 168 ? 28.976 8.231 30.266 1.00 46.64 168 ALA B CA 1
ATOM 3362 C C . ALA B 1 168 ? 29.040 9.423 31.208 1.00 46.31 168 ALA B C 1
ATOM 3363 O O . ALA B 1 168 ? 28.033 10.131 31.371 1.00 46.29 168 ALA B O 1
ATOM 3365 N N . LEU B 1 169 ? 30.220 9.654 31.801 1.00 46.59 169 LEU B N 1
ATOM 3366 C CA . LEU B 1 169 ? 30.448 10.802 32.704 1.00 46.91 169 LEU B CA 1
ATOM 3367 C C . LEU B 1 169 ? 30.064 12.047 31.957 1.00 47.51 169 LEU B C 1
ATOM 3368 O O . LEU B 1 169 ? 29.203 12.822 32.382 1.00 47.50 169 LEU B O 1
ATOM 3373 N N . ASN B 1 170 ? 30.712 12.198 30.804 1.00 49.02 170 ASN B N 1
ATOM 3374 C CA . ASN B 1 170 ? 30.391 13.218 29.814 1.00 49.81 170 ASN B CA 1
ATOM 3375 C C . ASN B 1 170 ? 28.890 13.438 29.682 1.00 50.12 170 ASN B C 1
ATOM 3376 O O . ASN B 1 170 ? 28.421 14.577 29.743 1.00 50.51 170 ASN B O 1
ATOM 3381 N N . ASP B 1 171 ? 28.126 12.353 29.541 1.00 50.30 171 ASP B N 1
ATOM 3382 C CA . ASP B 1 171 ? 26.671 12.480 29.398 1.00 50.69 171 ASP B CA 1
ATOM 3383 C C . ASP B 1 171 ? 25.901 12.816 30.673 1.00 50.83 171 ASP B C 1
ATOM 3384 O O . ASP B 1 171 ? 24.866 13.493 30.605 1.00 51.06 171 ASP B O 1
ATOM 3389 N N . VAL B 1 172 ? 26.381 12.338 31.824 1.00 51.17 172 VAL B N 1
ATOM 3390 C CA . VAL B 1 172 ? 25.680 12.596 33.100 1.00 51.31 172 VAL B CA 1
ATOM 3391 C C . VAL B 1 172 ? 25.890 14.037 33.599 1.00 51.41 172 VAL B C 1
ATOM 3392 O O . VAL B 1 172 ? 24.959 14.662 34.095 1.00 51.50 172 VAL B O 1
ATOM 3396 N N . LEU B 1 173 ? 27.095 14.566 33.401 1.00 51.93 173 LEU B N 1
ATOM 3397 C CA . LEU B 1 173 ? 27.433 15.956 33.735 1.00 52.31 173 LEU B CA 1
ATOM 3398 C C . LEU B 1 173 ? 26.490 16.978 33.074 1.00 53.02 173 LEU B C 1
ATOM 3399 O O . LEU B 1 173 ? 25.936 17.867 33.750 1.00 52.93 173 LEU B O 1
ATOM 3404 N N . GLY B 1 174 ? 26.252 16.813 31.775 1.00 53.77 174 GLY B N 1
ATOM 3405 C CA . GLY B 1 174 ? 25.374 17.718 31.042 1.00 54.83 174 GLY B CA 1
ATOM 3406 C C . GLY B 1 174 ? 23.891 17.449 31.250 1.00 55.73 174 GLY B C 1
ATOM 3407 O O . GLY B 1 174 ? 23.043 18.183 30.723 1.00 56.21 174 GLY B O 1
ATOM 3408 N N . SER B 1 175 ? 23.585 16.402 32.020 1.00 56.18 175 SER B N 1
ATOM 3409 C CA . SER B 1 175 ? 22.219 15.946 32.284 1.00 56.42 175 SER B CA 1
ATOM 3410 C C . SER B 1 175 ? 21.554 15.366 31.018 1.00 56.60 175 SER B C 1
ATOM 3411 O O . SER B 1 175 ? 20.380 15.626 30.747 1.00 56.83 175 SER B O 1
ATOM 3414 N N . GLN B 1 176 ? 22.326 14.582 30.259 1.00 56.54 176 GLN B N 1
ATOM 3415 C CA . GLN B 1 176 ? 21.828 13.844 29.086 1.00 56.39 176 GLN B CA 1
ATOM 3416 C C . GLN B 1 176 ? 21.644 12.324 29.336 1.00 55.73 176 GLN B C 1
ATOM 3417 O O . GLN B 1 176 ? 21.491 11.557 28.383 1.00 55.61 176 GLN B O 1
ATOM 3423 N N . ILE B 1 177 ? 21.651 11.894 30.603 1.00 54.90 177 ILE B N 1
ATOM 3424 C CA . ILE B 1 177 ? 21.388 10.468 30.952 1.00 53.61 177 ILE B CA 1
ATOM 3425 C C . ILE B 1 177 ? 20.704 10.248 32.319 1.00 52.90 177 ILE B C 1
ATOM 3426 O O . ILE B 1 177 ? 19.827 9.376 32.440 1.00 53.23 177 ILE B O 1
ATOM 3431 N N . GLY B 1 178 ? 21.091 11.028 33.330 1.00 51.35 178 GLY B N 1
ATOM 3432 C CA . GLY B 1 178 ? 20.421 10.970 34.645 1.00 49.57 178 GLY B CA 1
ATOM 3433 C C . GLY B 1 178 ? 21.090 10.120 35.728 1.00 47.56 178 GLY B C 1
ATOM 3434 O O . GLY B 1 178 ? 20.929 10.392 36.923 1.00 47.98 178 GLY B O 1
ATOM 3435 N N . LEU B 1 179 ? 21.806 9.086 35.299 1.00 45.46 179 LEU B N 1
ATOM 3436 C CA . LEU B 1 179 ? 22.524 8.171 36.171 1.00 43.20 179 LEU B CA 1
ATOM 3437 C C . LEU B 1 179 ? 23.543 7.395 35.364 1.00 42.41 179 LEU B C 1
ATOM 3438 O O . LEU B 1 179 ? 23.222 6.883 34.301 1.00 42.96 179 LEU B O 1
ATOM 3443 N N . ALA B 1 180 ? 24.764 7.270 35.865 1.00 41.18 180 ALA B N 1
ATOM 3444 C CA . ALA B 1 180 ? 25.659 6.250 35.335 1.00 39.79 180 ALA B CA 1
ATOM 3445 C C . ALA B 1 180 ? 26.413 5.510 36.431 1.00 38.85 180 ALA B C 1
ATOM 3446 O O . ALA B 1 180 ? 26.518 5.983 37.573 1.00 38.26 180 ALA B O 1
ATOM 3448 N N . VAL B 1 181 ? 26.952 4.351 36.051 1.00 37.05 181 VAL B N 1
ATOM 3449 C CA . VAL B 1 181 ? 27.893 3.609 36.856 1.00 36.57 181 VAL B CA 1
ATOM 3450 C C . VAL B 1 181 ? 29.283 3.615 36.231 1.00 36.90 181 VAL B C 1
ATOM 3451 O O . VAL B 1 181 ? 29.492 3.045 35.142 1.00 37.12 181 VAL B O 1
ATOM 3455 N N . VAL B 1 182 ? 30.236 4.246 36.924 1.00 36.82 182 VAL B N 1
ATOM 3456 C CA . VAL B 1 182 ? 31.609 4.386 36.422 1.00 36.74 182 VAL B CA 1
ATOM 3457 C C . VAL B 1 182 ? 32.620 3.938 37.459 1.00 36.41 182 VAL B C 1
ATOM 3458 O O . VAL B 1 182 ? 32.251 3.670 38.610 1.00 36.62 182 VAL B O 1
ATOM 3462 N N . THR B 1 183 ? 33.894 3.848 37.082 1.00 35.82 183 THR B N 1
ATOM 3463 C CA . THR B 1 183 ? 34.929 3.635 38.097 1.00 36.07 183 THR B CA 1
ATOM 3464 C C . THR B 1 183 ? 34.949 4.829 39.025 1.00 35.37 183 THR B C 1
ATOM 3465 O O . THR B 1 183 ? 34.616 5.934 38.600 1.00 35.11 183 THR B O 1
ATOM 3469 N N . ALA B 1 184 ? 35.349 4.603 40.277 1.00 36.05 184 ALA B N 1
ATOM 3470 C CA . ALA B 1 184 ? 35.481 5.689 41.231 1.00 36.69 184 ALA B CA 1
ATOM 3471 C C . ALA B 1 184 ? 36.565 6.654 40.708 1.00 37.52 184 ALA B C 1
ATOM 3472 O O . ALA B 1 184 ? 36.464 7.858 40.882 1.00 36.51 184 ALA B O 1
ATOM 3474 N N . SER B 1 185 ? 37.570 6.113 40.009 1.00 38.38 185 SER B N 1
ATOM 3475 C CA . SER B 1 185 ? 38.678 6.944 39.535 1.00 38.99 185 SER B CA 1
ATOM 3476 C C . SER B 1 185 ? 38.263 7.947 38.453 1.00 39.30 185 SER B C 1
ATOM 3477 O O . SER B 1 185 ? 38.795 9.060 38.444 1.00 39.92 185 SER B O 1
ATOM 3480 N N . SER B 1 186 ? 37.280 7.602 37.610 1.00 39.26 186 SER B N 1
ATOM 3481 C CA . SER B 1 186 ? 36.760 8.545 36.594 1.00 39.29 186 SER B CA 1
ATOM 3482 C C . SER B 1 186 ? 36.194 9.831 37.234 1.00 38.88 186 SER B C 1
ATOM 3483 O O . SER B 1 186 ? 36.147 10.888 36.588 1.00 38.24 186 SER B O 1
ATOM 3486 N N . ALA B 1 187 ? 35.619 9.767 38.429 1.00 37.87 187 ALA B N 1
ATOM 3487 C CA . ALA B 1 187 ? 34.232 10.087 38.693 1.00 36.68 187 ALA B CA 1
ATOM 3488 C C . ALA B 1 187 ? 34.641 11.108 39.779 1.00 35.56 187 ALA B C 1
ATOM 3489 O O . ALA B 1 187 ? 34.033 12.157 39.934 1.00 35.40 187 ALA B O 1
ATOM 3491 N N . ILE B 1 188 ? 35.730 10.789 40.491 1.00 34.74 188 ILE B N 1
ATOM 3492 C CA . ILE B 1 188 ? 36.144 11.489 41.734 1.00 34.85 188 ILE B CA 1
ATOM 3493 C C . ILE B 1 188 ? 36.317 13.029 41.618 1.00 35.16 188 ILE B C 1
ATOM 3494 O O . ILE B 1 188 ? 35.665 13.769 42.374 1.00 34.56 188 ILE B O 1
ATOM 3499 N N . PRO B 1 189 ? 37.163 13.516 40.671 1.00 35.90 189 PRO B N 1
ATOM 3500 C CA . PRO B 1 189 ? 37.322 14.982 40.457 1.00 36.03 189 PRO B CA 1
ATOM 3501 C C . PRO B 1 189 ? 35.993 15.720 40.296 1.00 36.89 189 PRO B C 1
ATOM 3502 O O . PRO B 1 189 ? 35.814 16.828 40.850 1.00 37.28 189 PRO B O 1
ATOM 3506 N N . PHE B 1 190 ? 35.060 15.092 39.584 1.00 36.40 190 PHE B N 1
ATOM 3507 C CA . PHE B 1 190 ? 33.736 15.650 39.359 1.00 36.80 190 PHE B CA 1
ATOM 3508 C C . PHE B 1 190 ? 32.875 15.625 40.586 1.00 36.57 190 PHE B C 1
ATOM 3509 O O . PHE B 1 190 ? 32.110 16.552 40.819 1.00 36.81 190 PHE B O 1
ATOM 3517 N N . ILE B 1 191 ? 33.012 14.571 41.389 1.00 35.78 191 ILE B N 1
ATOM 3518 C CA . ILE B 1 191 ? 32.351 14.504 42.677 1.00 35.67 191 ILE B CA 1
ATOM 3519 C C . ILE B 1 191 ? 32.868 15.580 43.645 1.00 37.29 191 ILE B C 1
ATOM 3520 O O . ILE B 1 191 ? 32.057 16.220 44.317 1.00 37.01 191 ILE B O 1
ATOM 3525 N N . LYS B 1 192 ? 34.192 15.762 43.703 1.00 39.10 192 LYS B N 1
ATOM 3526 C CA . LYS B 1 192 ? 34.820 16.804 44.536 1.00 41.88 192 LYS B CA 1
ATOM 3527 C C . LYS B 1 192 ? 34.491 18.226 44.073 1.00 43.17 192 LYS B C 1
ATOM 3528 O O . LYS B 1 192 ? 34.304 19.132 44.898 1.00 44.07 192 LYS B O 1
ATOM 3534 N N . ALA B 1 193 ? 34.459 18.416 42.760 1.00 44.21 193 ALA B N 1
ATOM 3535 C CA . ALA B 1 193 ? 34.139 19.703 42.163 1.00 45.00 193 ALA B CA 1
ATOM 3536 C C . ALA B 1 193 ? 32.643 19.817 42.004 1.00 45.90 193 ALA B C 1
ATOM 3537 O O . ALA B 1 193 ? 32.158 20.626 41.204 1.00 46.85 193 ALA B O 1
ATOM 3539 N N . GLY B 1 194 ? 31.907 19.019 42.782 1.00 46.02 194 GLY B N 1
ATOM 3540 C CA . GLY B 1 194 ? 30.445 19.066 42.845 1.00 46.01 194 GLY B CA 1
ATOM 3541 C C . GLY B 1 194 ? 29.699 18.957 41.531 1.00 45.89 194 GLY B C 1
ATOM 3542 O O . GLY B 1 194 ? 28.507 19.225 41.471 1.00 46.60 194 GLY B O 1
ATOM 3543 N N . LYS B 1 195 ? 30.395 18.556 40.475 1.00 45.72 195 LYS B N 1
ATOM 3544 C CA . LYS B 1 195 ? 29.776 18.376 39.171 1.00 45.17 195 LYS B CA 1
ATOM 3545 C C . LYS B 1 195 ? 28.875 17.127 39.135 1.00 44.45 195 LYS B C 1
ATOM 3546 O O . LYS B 1 195 ? 28.048 16.975 38.234 1.00 44.31 195 LYS B O 1
ATOM 3552 N N . LEU B 1 196 ? 29.036 16.249 40.133 1.00 42.75 196 LEU B N 1
ATOM 3553 C CA . LEU B 1 196 ? 28.236 15.032 40.270 1.00 40.92 196 LEU B CA 1
ATOM 3554 C C . LEU B 1 196 ? 28.101 14.650 41.733 1.00 39.30 196 LEU B C 1
ATOM 3555 O O . LEU B 1 196 ? 29.005 14.905 42.534 1.00 38.95 196 LEU B O 1
ATOM 3560 N N . GLN B 1 197 ? 26.980 14.007 42.048 1.00 37.56 197 GLN B N 1
ATOM 3561 C CA . GLN B 1 197 ? 26.715 13.384 43.342 1.00 35.58 197 GLN B CA 1
ATOM 3562 C C . GLN B 1 197 ? 26.843 11.848 43.219 1.00 33.50 197 GLN B C 1
ATOM 3563 O O . GLN B 1 197 ? 26.237 11.253 42.315 1.00 33.30 197 GLN B O 1
ATOM 3569 N N . ALA B 1 198 ? 27.638 11.232 44.092 1.00 30.58 198 ALA B N 1
ATOM 3570 C CA . ALA B 1 198 ? 27.723 9.746 44.147 1.00 28.35 198 ALA B CA 1
ATOM 3571 C C . ALA B 1 198 ? 26.697 9.181 45.121 1.00 26.54 198 ALA B C 1
ATOM 3572 O O . ALA B 1 198 ? 26.735 9.465 46.330 1.00 26.25 198 ALA B O 1
ATOM 3574 N N . LEU B 1 199 ? 25.753 8.421 44.584 1.00 24.74 199 LEU B N 1
ATOM 3575 C CA . LEU B 1 199 ? 24.715 7.790 45.394 1.00 24.29 199 LEU B CA 1
ATOM 3576 C C . LEU B 1 199 ? 25.220 6.590 46.218 1.00 23.19 199 LEU B C 1
ATOM 3577 O O . LEU B 1 199 ? 24.637 6.251 47.264 1.00 22.24 199 LEU B O 1
ATOM 3582 N N . ALA B 1 200 ? 26.240 5.903 45.706 1.00 21.28 200 ALA B N 1
ATOM 3583 C CA . ALA B 1 200 ? 26.755 4.724 46.361 1.00 20.67 200 ALA B CA 1
ATOM 3584 C C . ALA B 1 200 ? 28.080 4.319 45.713 1.00 20.55 200 ALA B C 1
ATOM 3585 O O . ALA B 1 200 ? 28.315 4.620 44.535 1.00 18.31 200 ALA B O 1
ATOM 3587 N N . VAL B 1 201 ? 28.959 3.715 46.513 1.00 19.93 201 VAL B N 1
ATOM 3588 C CA . VAL B 1 201 ? 30.083 2.911 45.993 1.00 21.21 201 VAL B CA 1
ATOM 3589 C C . VAL B 1 201 ? 29.731 1.431 46.105 1.00 20.81 201 VAL B C 1
ATOM 3590 O O . VAL B 1 201 ? 28.938 1.040 46.960 1.00 19.44 201 VAL B O 1
ATOM 3594 N N . THR B 1 202 ? 30.366 0.611 45.260 1.00 22.18 202 THR B N 1
ATOM 3595 C CA . THR B 1 202 ? 29.972 -0.821 45.046 1.00 22.70 202 THR B CA 1
ATOM 3596 C C . THR B 1 202 ? 30.705 -1.746 46.005 1.00 22.75 202 THR B C 1
ATOM 3597 O O . THR B 1 202 ? 30.273 -2.904 46.226 1.00 22.24 202 THR B O 1
ATOM 3601 N N . SER B 1 203 ? 31.796 -1.243 46.581 1.00 22.38 203 SER B N 1
ATOM 3602 C CA . SER B 1 203 ? 32.656 -2.056 47.424 1.00 22.68 203 SER B CA 1
ATOM 3603 C C . SER B 1 203 ? 31.996 -2.347 48.752 1.00 23.86 203 SER B C 1
ATOM 3604 O O . SER B 1 203 ? 31.013 -1.698 49.161 1.00 21.50 203 SER B O 1
ATOM 3607 N N . LYS B 1 204 ? 32.520 -3.383 49.386 1.00 25.80 204 LYS B N 1
ATOM 3608 C CA . LYS B 1 204 ? 32.148 -3.805 50.728 1.00 28.90 204 LYS B CA 1
ATOM 3609 C C . LYS B 1 204 ? 32.340 -2.663 51.765 1.00 29.64 204 LYS B C 1
ATOM 3610 O O . LYS B 1 204 ? 31.531 -2.496 52.686 1.00 30.73 204 LYS B O 1
ATOM 3616 N N . GLU B 1 205 ? 33.402 -1.878 51.618 1.00 30.32 205 GLU B N 1
ATOM 3617 C CA . GLU B 1 205 ? 33.570 -0.727 52.455 1.00 31.65 205 GLU B CA 1
ATOM 3618 C C . GLU B 1 205 ? 33.708 0.551 51.608 1.00 29.73 205 GLU B C 1
ATOM 3619 O O . GLU B 1 205 ? 33.813 0.492 50.396 1.00 26.73 205 GLU B O 1
ATOM 3625 N N . ARG B 1 206 ? 33.640 1.715 52.238 1.00 28.37 206 ARG B N 1
ATOM 3626 C CA . ARG B 1 206 ? 33.691 2.936 51.462 1.00 28.58 206 ARG B CA 1
ATOM 3627 C C . ARG B 1 206 ? 35.127 3.318 51.197 1.00 28.34 206 ARG B C 1
ATOM 3628 O O . ARG B 1 206 ? 36.028 2.655 51.722 1.00 28.37 206 ARG B O 1
ATOM 3636 N N . SER B 1 207 ? 35.387 4.227 50.259 1.00 28.80 207 SER B N 1
ATOM 3637 C CA . SER B 1 207 ? 36.495 4.153 49.290 1.00 29.16 207 SER B CA 1
ATOM 3638 C C . SER B 1 207 ? 36.979 5.204 50.312 1.00 28.96 207 SER B C 1
ATOM 3639 O O . SER B 1 207 ? 36.326 6.233 50.490 1.00 28.62 207 SER B O 1
ATOM 3642 N N . ALA B 1 208 ? 38.116 5.065 50.951 1.00 30.77 208 ALA B N 1
ATOM 3643 C CA . ALA B 1 208 ? 39.113 6.133 51.102 1.00 31.67 208 ALA B CA 1
ATOM 3644 C C . ALA B 1 208 ? 39.400 7.406 50.347 1.00 32.86 208 ALA B C 1
ATOM 3645 O O . ALA B 1 208 ? 39.227 8.476 50.939 1.00 34.22 208 ALA B O 1
ATOM 3647 N N . LEU B 1 209 ? 39.641 7.399 49.049 1.00 34.31 209 LEU B N 1
ATOM 3648 C CA . LEU B 1 209 ? 38.957 8.329 48.174 1.00 35.29 209 LEU B CA 1
ATOM 3649 C C . LEU B 1 209 ? 37.649 9.108 48.338 1.00 35.85 209 LEU B C 1
ATOM 3650 O O . LEU B 1 209 ? 37.640 10.302 48.011 1.00 36.58 209 LEU B O 1
ATOM 3655 N N . LEU B 1 210 ? 36.594 8.484 48.868 1.00 35.91 210 LEU B N 1
ATOM 3656 C CA . LEU B 1 210 ? 35.276 9.131 49.001 1.00 35.83 210 LEU B CA 1
ATOM 3657 C C . LEU B 1 210 ? 34.585 8.747 50.316 1.00 36.34 210 LEU B C 1
ATOM 3658 O O . LEU B 1 210 ? 33.598 7.988 50.317 1.00 36.44 210 LEU B O 1
ATOM 3663 N N . PRO B 1 211 ? 35.082 9.275 51.452 1.00 36.66 211 PRO B N 1
ATOM 3664 C CA . PRO B 1 211 ? 34.585 8.898 52.791 1.00 35.86 211 PRO B CA 1
ATOM 3665 C C . PRO B 1 211 ? 33.090 9.134 53.045 1.00 34.67 211 PRO B C 1
ATOM 3666 O O . PRO B 1 211 ? 32.507 8.444 53.867 1.00 34.09 211 PRO B O 1
ATOM 3670 N N . GLU B 1 212 ? 32.477 10.069 52.308 1.00 33.68 212 GLU B N 1
ATOM 3671 C CA . GLU B 1 212 ? 31.073 10.454 52.491 1.00 31.47 212 GLU B CA 1
ATOM 3672 C C . GLU B 1 212 ? 30.048 9.631 51.728 1.00 30.45 212 GLU B C 1
ATOM 3673 O O . GLU B 1 212 ? 28.863 9.656 52.052 1.00 28.58 212 GLU B O 1
ATOM 3675 N N . VAL B 1 213 ? 30.487 8.918 50.700 1.00 28.70 213 VAL B N 1
ATOM 3676 C CA . VAL B 1 213 ? 29.506 8.157 49.914 1.00 27.28 213 VAL B CA 1
ATOM 3677 C C . VAL B 1 213 ? 29.352 6.764 50.471 1.00 24.79 213 VAL B C 1
ATOM 3678 O O . VAL B 1 213 ? 30.339 6.033 50.593 1.00 23.48 213 VAL B O 1
ATOM 3682 N N . PRO B 1 214 ? 28.109 6.421 50.837 1.00 23.40 214 PRO B N 1
ATOM 3683 C CA . PRO B 1 214 ? 27.836 5.144 51.408 1.00 22.12 214 PRO B CA 1
ATOM 3684 C C . PRO B 1 214 ? 27.944 4.026 50.372 1.00 20.63 214 PRO B C 1
ATOM 3685 O O . PRO B 1 214 ? 27.821 4.203 49.150 1.00 19.06 214 PRO B O 1
ATOM 3689 N N . THR B 1 215 ? 28.226 2.888 50.936 1.00 19.99 215 THR B N 1
ATOM 3690 C CA . THR B 1 215 ? 28.272 1.593 50.296 1.00 20.52 215 THR B CA 1
ATOM 3691 C C . THR B 1 215 ? 26.821 1.198 49.858 1.00 19.51 215 THR B C 1
ATOM 3692 O O . THR B 1 215 ? 25.836 1.676 50.418 1.00 18.33 215 THR B O 1
ATOM 3696 N N . VAL B 1 216 ? 26.680 0.349 48.838 1.00 18.65 216 VAL B N 1
ATOM 3697 C CA . VAL B 1 216 ? 25.356 -0.212 48.531 1.00 19.00 216 VAL B CA 1
ATOM 3698 C C . VAL B 1 216 ? 24.805 -1.019 49.743 1.00 19.27 216 VAL B C 1
ATOM 3699 O O . VAL B 1 216 ? 23.628 -0.886 50.151 1.00 20.29 216 VAL B O 1
ATOM 3703 N N . ALA B 1 217 ? 25.671 -1.852 50.303 1.00 19.09 217 ALA B N 1
ATOM 3704 C CA . ALA B 1 217 ? 25.345 -2.681 51.474 1.00 19.97 217 ALA B CA 1
ATOM 3705 C C . ALA B 1 217 ? 24.759 -1.831 52.642 1.00 20.12 217 ALA B C 1
ATOM 3706 O O . ALA B 1 217 ? 23.759 -2.229 53.295 1.00 19.32 217 ALA B O 1
ATOM 3708 N N . GLU B 1 218 ? 25.382 -0.678 52.895 1.00 20.32 218 GLU B N 1
ATOM 3709 C CA . GLU B 1 218 ? 24.977 0.186 54.015 1.00 23.19 218 GLU B CA 1
ATOM 3710 C C . GLU B 1 218 ? 23.624 0.825 53.752 1.00 22.11 218 GLU B C 1
ATOM 3711 O O . GLU B 1 218 ? 23.040 1.406 54.684 1.00 22.52 218 GLU B O 1
ATOM 3717 N N . GLN B 1 219 ? 23.154 0.730 52.506 1.00 20.77 219 GLN B N 1
ATOM 3718 C CA . GLN B 1 219 ? 21.838 1.225 52.083 1.00 22.10 219 GLN B CA 1
ATOM 3719 C C . GLN B 1 219 ? 20.549 0.311 51.863 1.00 23.10 219 GLN B C 1
ATOM 3720 O O . GLN B 1 219 ? 19.658 0.776 51.226 1.00 24.50 219 GLN B O 1
ATOM 3726 N N . GLY B 1 220 ? 20.270 -0.910 52.319 1.00 25.88 220 GLY B N 1
ATOM 3727 C CA . GLY B 1 220 ? 20.961 -1.951 52.940 1.00 26.05 220 GLY B CA 1
ATOM 3728 C C . GLY B 1 220 ? 20.521 -3.006 51.900 1.00 25.67 220 GLY B C 1
ATOM 3729 O O . GLY B 1 220 ? 19.526 -3.775 52.050 1.00 26.11 220 GLY B O 1
ATOM 3730 N N . VAL B 1 221 ? 21.212 -2.984 50.781 1.00 23.25 221 VAL B N 1
ATOM 3731 C CA . VAL B 1 221 ? 21.098 -4.085 49.828 1.00 23.65 221 VAL B CA 1
ATOM 3732 C C . VAL B 1 221 ? 22.189 -5.039 50.231 1.00 23.81 221 VAL B C 1
ATOM 3733 O O . VAL B 1 221 ? 23.345 -4.787 49.927 1.00 23.40 221 VAL B O 1
ATOM 3737 N N . ALA B 1 222 ? 21.842 -6.108 50.949 1.00 25.33 222 ALA B N 1
ATOM 3738 C CA . ALA B 1 222 ? 22.847 -7.079 51.420 1.00 25.91 222 ALA B CA 1
ATOM 3739 C C . ALA B 1 222 ? 23.288 -7.973 50.274 1.00 26.65 222 ALA B C 1
ATOM 3740 O O . ALA B 1 222 ? 22.548 -8.149 49.299 1.00 25.46 222 ALA B O 1
ATOM 3742 N N . GLY B 1 223 ? 24.501 -8.511 50.390 1.00 27.16 223 GLY B N 1
ATOM 3743 C CA . GLY B 1 223 ? 25.017 -9.494 49.442 1.00 28.33 223 GLY B CA 1
ATOM 3744 C C . GLY B 1 223 ? 25.552 -8.843 48.186 1.00 29.03 223 GLY B C 1
ATOM 3745 O O . GLY B 1 223 ? 25.727 -9.519 47.149 1.00 31.06 223 GLY B O 1
ATOM 3746 N N . TYR B 1 224 ? 25.741 -7.521 48.258 1.00 27.22 224 TYR B N 1
ATOM 3747 C CA . TYR B 1 224 ? 26.122 -6.726 47.128 1.00 26.81 224 TYR B CA 1
ATOM 3748 C C . TYR B 1 224 ? 27.506 -6.176 47.423 1.00 27.83 224 TYR B C 1
ATOM 3749 O O . TYR B 1 224 ? 27.682 -5.366 48.342 1.00 27.88 224 TYR B O 1
ATOM 3758 N N . GLU B 1 225 ? 28.496 -6.664 46.682 1.00 28.77 225 GLU B N 1
ATOM 3759 C CA . GLU B 1 225 ? 29.878 -6.180 46.831 1.00 31.31 225 GLU B CA 1
ATOM 3760 C C . GLU B 1 225 ? 30.604 -6.411 45.536 1.00 30.53 225 GLU B C 1
ATOM 3761 O O . GLU B 1 225 ? 30.688 -7.539 45.013 1.00 30.86 225 GLU B O 1
ATOM 3767 N N . LEU B 1 226 ? 31.068 -5.310 44.972 1.00 30.23 226 LEU B N 1
ATOM 3768 C CA . LEU B 1 226 ? 31.825 -5.318 43.739 1.00 30.14 226 LEU B CA 1
ATOM 3769 C C . LEU B 1 226 ? 33.004 -4.379 43.894 1.00 29.33 226 LEU B C 1
ATOM 3770 O O . LEU B 1 226 ? 32.822 -3.211 44.222 1.00 28.82 226 LEU B O 1
ATOM 3775 N N . ASN B 1 227 ? 34.214 -4.883 43.725 1.00 28.92 227 ASN B N 1
ATOM 3776 C CA . ASN B 1 227 ? 35.374 -3.997 43.632 1.00 30.41 227 ASN B CA 1
ATOM 3777 C C . ASN B 1 227 ? 36.303 -4.527 42.514 1.00 31.83 227 ASN B C 1
ATOM 3778 O O . ASN B 1 227 ? 36.630 -5.704 42.519 1.00 31.71 227 ASN B O 1
ATOM 3783 N N . GLN B 1 228 ? 36.640 -3.664 41.550 1.00 33.82 228 GLN B N 1
ATOM 3784 C CA . GLN B 1 228 ? 37.407 -4.038 40.367 1.00 35.79 228 GLN B CA 1
ATOM 3785 C C . GLN B 1 228 ? 38.869 -4.065 40.716 1.00 35.79 228 GLN B C 1
ATOM 3786 O O . GLN B 1 228 ? 39.461 -3.019 41.021 1.00 36.09 228 GLN B O 1
ATOM 3792 N N . TRP B 1 229 ? 39.408 -5.278 40.741 1.00 35.65 229 TRP B N 1
ATOM 3793 C CA . TRP B 1 229 ? 40.836 -5.554 40.930 1.00 35.68 229 TRP B CA 1
ATOM 3794 C C . TRP B 1 229 ? 41.684 -5.396 39.672 1.00 34.74 229 TRP B C 1
ATOM 3795 O O . TRP B 1 229 ? 41.168 -5.278 38.581 1.00 33.11 229 TRP B O 1
ATOM 3806 N N . HIS B 1 230 ? 43.001 -5.278 39.882 1.00 34.79 230 HIS B N 1
ATOM 3807 C CA . HIS B 1 230 ? 43.943 -4.875 38.837 1.00 34.02 230 HIS B CA 1
ATOM 3808 C C . HIS B 1 230 ? 45.238 -5.560 39.174 1.00 33.78 230 HIS B C 1
ATOM 3809 O O . HIS B 1 230 ? 45.874 -5.240 40.188 1.00 34.03 230 HIS B O 1
ATOM 3816 N N . GLY B 1 231 ? 45.654 -6.527 38.352 1.00 32.98 231 GLY B N 1
ATOM 3817 C CA . GLY B 1 231 ? 46.750 -7.375 38.795 1.00 30.55 231 GLY B CA 1
ATOM 3818 C C . GLY B 1 231 ? 47.476 -8.082 37.654 1.00 29.77 231 GLY B C 1
ATOM 3819 O O . GLY B 1 231 ? 47.227 -7.799 36.501 1.00 27.84 231 GLY B O 1
ATOM 3820 N N . LEU B 1 232 ? 48.384 -8.983 38.017 1.00 29.69 232 LEU B N 1
ATOM 3821 C CA . LEU B 1 232 ? 49.228 -9.667 37.031 1.00 29.06 232 LEU B CA 1
ATOM 3822 C C . LEU B 1 232 ? 49.083 -11.180 37.074 1.00 28.67 232 LEU B C 1
ATOM 3823 O O . LEU B 1 232 ? 49.089 -11.799 38.131 1.00 27.81 232 LEU B O 1
ATOM 3828 N N . LEU B 1 233 ? 48.954 -11.763 35.881 1.00 27.55 233 LEU B N 1
ATOM 3829 C CA . LEU B 1 233 ? 48.828 -13.206 35.754 1.00 26.10 233 LEU B CA 1
ATOM 3830 C C . LEU B 1 233 ? 49.985 -13.698 34.903 1.00 24.70 233 LEU B C 1
ATOM 3831 O O . LEU B 1 233 ? 50.559 -12.958 34.147 1.00 23.30 233 LEU B O 1
ATOM 3836 N N . VAL B 1 234 ? 50.327 -14.957 35.057 1.00 24.55 234 VAL B N 1
ATOM 3837 C CA . VAL B 1 234 ? 51.278 -15.591 34.163 1.00 24.62 234 VAL B CA 1
ATOM 3838 C C . VAL B 1 234 ? 50.598 -16.812 33.548 1.00 24.26 234 VAL B C 1
ATOM 3839 O O . VAL B 1 234 ? 49.468 -17.162 33.927 1.00 23.65 234 VAL B O 1
ATOM 3843 N N . PRO B 1 235 ? 51.271 -17.470 32.570 1.00 24.17 235 PRO B N 1
ATOM 3844 C CA . PRO B 1 235 ? 50.780 -18.767 32.092 1.00 23.65 235 PRO B CA 1
ATOM 3845 C C . PRO B 1 235 ? 50.521 -19.773 33.225 1.00 24.22 235 PRO B C 1
ATOM 3846 O O . PRO B 1 235 ? 51.287 -19.846 34.192 1.00 24.39 235 PRO B O 1
ATOM 3850 N N . GLY B 1 236 ? 49.459 -20.549 33.066 1.00 24.35 236 GLY B N 1
ATOM 3851 C CA . GLY B 1 236 ? 48.978 -21.530 34.046 1.00 25.52 236 GLY B CA 1
ATOM 3852 C C . GLY B 1 236 ? 50.015 -22.403 34.716 1.00 27.39 236 GLY B C 1
ATOM 3853 O O . GLY B 1 236 ? 49.909 -22.668 35.922 1.00 28.80 236 GLY B O 1
ATOM 3854 N N . ALA B 1 237 ? 51.025 -22.856 33.962 1.00 27.23 237 ALA B N 1
ATOM 3855 C CA . ALA B 1 237 ? 51.981 -23.822 34.494 1.00 28.09 237 ALA B CA 1
ATOM 3856 C C . ALA B 1 237 ? 53.212 -23.188 35.148 1.00 28.20 237 ALA B C 1
ATOM 3857 O O . ALA B 1 237 ? 54.176 -23.879 35.436 1.00 29.17 237 ALA B O 1
ATOM 3859 N N . THR B 1 238 ? 53.197 -21.873 35.345 1.00 28.90 238 THR B N 1
ATOM 3860 C CA . THR B 1 238 ? 54.359 -21.188 35.877 1.00 29.24 238 THR B CA 1
ATOM 3861 C C . THR B 1 238 ? 54.559 -21.695 37.307 1.00 30.72 238 THR B C 1
ATOM 3862 O O . THR B 1 238 ? 53.614 -21.688 38.088 1.00 30.43 238 THR B O 1
ATOM 3866 N N . PRO B 1 239 ? 55.763 -22.217 37.616 1.00 32.33 239 PRO B N 1
ATOM 3867 C CA . PRO B 1 239 ? 56.104 -22.661 38.983 1.00 32.62 239 PRO B CA 1
ATOM 3868 C C . PRO B 1 239 ? 55.727 -21.635 40.067 1.00 33.13 239 PRO B C 1
ATOM 3869 O O . PRO B 1 239 ? 55.887 -20.433 39.883 1.00 31.77 239 PRO B O 1
ATOM 3873 N N . MET B 1 240 ? 55.226 -22.118 41.200 1.00 34.73 240 MET B N 1
ATOM 3874 C CA . MET B 1 240 ? 54.851 -21.223 42.301 1.00 35.24 240 MET B CA 1
ATOM 3875 C C . MET B 1 240 ? 55.998 -20.310 42.735 1.00 35.04 240 MET B C 1
ATOM 3876 O O . MET B 1 240 ? 55.777 -19.122 43.001 1.00 35.19 240 MET B O 1
ATOM 3881 N N . ALA B 1 241 ? 57.207 -20.872 42.809 1.00 35.07 241 ALA B N 1
ATOM 3882 C CA . ALA B 1 241 ? 58.420 -20.129 43.224 1.00 35.30 241 ALA B CA 1
ATOM 3883 C C . ALA B 1 241 ? 58.729 -18.929 42.326 1.00 35.24 241 ALA B C 1
ATOM 3884 O O . ALA B 1 241 ? 59.186 -17.873 42.796 1.00 35.15 241 ALA B O 1
ATOM 3886 N N . VAL B 1 242 ? 58.505 -19.097 41.022 1.00 34.34 242 VAL B N 1
ATOM 3887 C CA . VAL B 1 242 ? 58.557 -17.946 40.090 1.00 33.15 242 VAL B CA 1
ATOM 3888 C C . VAL B 1 242 ? 57.438 -16.944 40.381 1.00 32.43 242 VAL B C 1
ATOM 3889 O O . VAL B 1 242 ? 57.672 -15.742 40.429 1.00 30.67 242 VAL B O 1
ATOM 3893 N N . ARG B 1 243 ? 56.220 -17.455 40.558 1.00 32.86 243 ARG B N 1
ATOM 3894 C CA . ARG B 1 243 ? 55.074 -16.627 40.879 1.00 34.11 243 ARG B CA 1
ATOM 3895 C C . ARG B 1 243 ? 55.357 -15.831 42.162 1.00 34.54 243 ARG B C 1
ATOM 3896 O O . ARG B 1 243 ? 55.006 -14.648 42.256 1.00 33.46 243 ARG B O 1
ATOM 3904 N N . GLN B 1 244 ? 56.044 -16.494 43.093 1.00 36.14 244 GLN B N 1
ATOM 3905 C CA . GLN B 1 244 ? 56.414 -15.936 44.405 1.00 38.32 244 GLN B CA 1
ATOM 3906 C C . GLN B 1 244 ? 57.529 -14.893 44.261 1.00 38.18 244 GLN B C 1
ATOM 3907 O O . GLN B 1 244 ? 57.476 -13.809 44.866 1.00 38.51 244 GLN B O 1
ATOM 3913 N N . LYS B 1 245 ? 58.536 -15.222 43.452 1.00 38.00 245 LYS B N 1
ATOM 3914 C CA . LYS B 1 245 ? 59.606 -14.265 43.145 1.00 37.33 245 LYS B CA 1
ATOM 3915 C C . LYS B 1 245 ? 59.046 -13.000 42.521 1.00 36.33 245 LYS B C 1
ATOM 3916 O O . LYS B 1 245 ? 59.418 -11.892 42.904 1.00 36.15 245 LYS B O 1
ATOM 3922 N N . LEU B 1 246 ? 58.129 -13.160 41.567 1.00 34.93 246 LEU B N 1
ATOM 3923 C CA . LEU B 1 246 ? 57.471 -12.015 40.970 1.00 34.04 246 LEU B CA 1
ATOM 3924 C C . LEU B 1 246 ? 56.621 -11.261 42.003 1.00 34.37 246 LEU B C 1
ATOM 3925 O O . LEU B 1 246 ? 56.590 -10.024 42.012 1.00 32.27 246 LEU B O 1
ATOM 3930 N N . TYR B 1 247 ? 55.891 -12.012 42.826 1.00 35.10 247 TYR B N 1
ATOM 3931 C CA . TYR B 1 247 ? 55.112 -11.364 43.888 1.00 37.58 247 TYR B CA 1
ATOM 3932 C C . TYR B 1 247 ? 56.034 -10.427 44.719 1.00 38.06 247 TYR B C 1
ATOM 3933 O O . TYR B 1 247 ? 55.798 -9.215 44.775 1.00 38.25 247 TYR B O 1
ATOM 3942 N N . ASP B 1 248 ? 57.081 -10.999 45.318 1.00 39.78 248 ASP B N 1
ATOM 3943 C CA . ASP B 1 248 ? 58.092 -10.225 46.094 1.00 41.27 248 ASP B CA 1
ATOM 3944 C C . ASP B 1 248 ? 58.539 -8.936 45.358 1.00 41.94 248 ASP B C 1
ATOM 3945 O O . ASP B 1 248 ? 58.475 -7.849 45.944 1.00 42.05 248 ASP B O 1
ATOM 3950 N N . GLY B 1 249 ? 58.965 -9.072 44.085 1.00 42.24 249 GLY B N 1
ATOM 3951 C CA . GLY B 1 249 ? 59.196 -7.971 43.126 1.00 42.14 249 GLY B CA 1
ATOM 3952 C C . GLY B 1 249 ? 58.336 -6.822 43.555 1.00 42.30 249 GLY B C 1
ATOM 3953 O O . GLY B 1 249 ? 58.852 -5.747 43.768 1.00 42.54 249 GLY B O 1
ATOM 3954 N N . ILE B 1 250 ? 57.015 -6.913 43.450 1.00 42.86 250 ILE B N 1
ATOM 3955 C CA . ILE B 1 250 ? 56.209 -6.157 42.498 1.00 42.35 250 ILE B CA 1
ATOM 3956 C C . ILE B 1 250 ? 55.483 -5.484 43.695 1.00 42.45 250 ILE B C 1
ATOM 3957 O O . ILE B 1 250 ? 55.082 -4.317 43.662 1.00 42.25 250 ILE B O 1
ATOM 3962 N N . ALA B 1 251 ? 55.352 -6.279 44.760 1.00 43.07 251 ALA B N 1
ATOM 3963 C CA . ALA B 1 251 ? 54.849 -5.836 46.071 1.00 44.33 251 ALA B CA 1
ATOM 3964 C C . ALA B 1 251 ? 55.710 -4.714 46.661 1.00 45.59 251 ALA B C 1
ATOM 3965 O O . ALA B 1 251 ? 55.176 -3.755 47.228 1.00 46.44 251 ALA B O 1
ATOM 3967 N N . LYS B 1 252 ? 57.033 -4.843 46.532 1.00 46.63 252 LYS B N 1
ATOM 3968 C CA . LYS B 1 252 ? 57.967 -3.809 46.980 1.00 47.78 252 LYS B CA 1
ATOM 3969 C C . LYS B 1 252 ? 57.691 -2.519 46.232 1.00 47.84 252 LYS B C 1
ATOM 3970 O O . LYS B 1 252 ? 57.740 -1.428 46.820 1.00 48.61 252 LYS B O 1
ATOM 3976 N N . VAL B 1 253 ? 57.378 -2.634 44.944 1.00 47.44 253 VAL B N 1
ATOM 3977 C CA . VAL B 1 253 ? 57.039 -1.463 44.151 1.00 47.43 253 VAL B CA 1
ATOM 3978 C C . VAL B 1 253 ? 55.763 -0.820 44.704 1.00 48.27 253 VAL B C 1
ATOM 3979 O O . VAL B 1 253 ? 55.678 0.416 44.806 1.00 48.46 253 VAL B O 1
ATOM 3983 N N . MET B 1 254 ? 54.790 -1.656 45.083 1.00 48.61 254 MET B N 1
ATOM 3984 C CA . MET B 1 254 ? 53.491 -1.163 45.563 1.00 49.09 254 MET B CA 1
ATOM 3985 C C . MET B 1 254 ? 53.560 -0.482 46.942 1.00 49.77 254 MET B C 1
ATOM 3986 O O . MET B 1 254 ? 52.752 0.397 47.237 1.00 49.68 254 MET B O 1
ATOM 3991 N N . GLN B 1 255 ? 54.526 -0.903 47.762 1.00 50.78 255 GLN B N 1
ATOM 3992 C CA . GLN B 1 255 ? 54.777 -0.360 49.107 1.00 51.55 255 GLN B CA 1
ATOM 3993 C C . GLN B 1 255 ? 55.345 1.053 49.090 1.00 52.12 255 GLN B C 1
ATOM 3994 O O . GLN B 1 255 ? 55.082 1.854 49.994 1.00 52.38 255 GLN B O 1
ATOM 4000 N N . ARG B 1 256 ? 56.164 1.341 48.087 1.00 52.54 256 ARG B N 1
ATOM 4001 C CA . ARG B 1 256 ? 56.683 2.682 47.867 1.00 53.31 256 ARG B CA 1
ATOM 4002 C C . ARG B 1 256 ? 55.670 3.789 48.186 1.00 53.55 256 ARG B C 1
ATOM 4003 O O . ARG B 1 256 ? 54.527 3.756 47.714 1.00 53.03 256 ARG B O 1
ATOM 4011 N N . ASP B 1 257 ? 56.118 4.752 49.001 1.00 53.79 257 ASP B N 1
ATOM 4012 C CA . ASP B 1 257 ? 55.361 5.959 49.349 1.00 54.26 257 ASP B CA 1
ATOM 4013 C C . ASP B 1 257 ? 54.962 6.779 48.122 1.00 53.96 257 ASP B C 1
ATOM 4014 O O . ASP B 1 257 ? 53.829 7.242 48.024 1.00 53.89 257 ASP B O 1
ATOM 4019 N N . ASP B 1 258 ? 55.915 6.990 47.215 1.00 53.80 258 ASP B N 1
ATOM 4020 C CA . ASP B 1 258 ? 55.677 7.665 45.940 1.00 54.00 258 ASP B CA 1
ATOM 4021 C C . ASP B 1 258 ? 54.481 6.965 45.267 1.00 53.72 258 ASP B C 1
ATOM 4022 O O . ASP B 1 258 ? 53.576 7.620 44.749 1.00 53.68 258 ASP B O 1
ATOM 4027 N N . VAL B 1 259 ? 54.467 5.635 45.341 1.00 53.48 259 VAL B N 1
ATOM 4028 C CA . VAL B 1 259 ? 53.409 4.818 44.744 1.00 53.28 259 VAL B CA 1
ATOM 4029 C C . VAL B 1 259 ? 52.149 4.709 45.643 1.00 53.45 259 VAL B C 1
ATOM 4030 O O . VAL B 1 259 ? 51.069 5.123 45.222 1.00 52.99 259 VAL B O 1
ATOM 4034 N N . GLN B 1 260 ? 52.275 4.144 46.850 1.00 53.85 260 GLN B N 1
ATOM 4035 C CA . GLN B 1 260 ? 51.128 4.071 47.783 1.00 54.43 260 GLN B CA 1
ATOM 4036 C C . GLN B 1 260 ? 50.363 5.388 47.760 1.00 54.70 260 GLN B C 1
ATOM 4037 O O . GLN B 1 260 ? 49.134 5.401 47.702 1.00 54.49 260 GLN B O 1
ATOM 4043 N N . LYS B 1 261 ? 51.115 6.490 47.794 1.00 55.18 261 LYS B N 1
ATOM 4044 C CA . LYS B 1 261 ? 50.558 7.825 47.932 1.00 55.81 261 LYS B CA 1
ATOM 4045 C C . LYS B 1 261 ? 49.845 8.278 46.676 1.00 55.46 261 LYS B C 1
ATOM 4046 O O . LYS B 1 261 ? 48.781 8.867 46.762 1.00 55.78 261 LYS B O 1
ATOM 4052 N N . LYS B 1 262 ? 50.421 8.017 45.514 1.00 55.11 262 LYS B N 1
ATOM 4053 C CA . LYS B 1 262 ? 49.727 8.344 44.269 1.00 55.41 262 LYS B CA 1
ATOM 4054 C C . LYS B 1 262 ? 48.520 7.372 44.038 1.00 54.87 262 LYS B C 1
ATOM 4055 O O . LYS B 1 262 ? 47.497 7.753 43.466 1.00 55.28 262 LYS B O 1
ATOM 4061 N N . LEU B 1 263 ? 48.621 6.133 44.513 1.00 54.35 263 LEU B N 1
ATOM 4062 C CA . LEU B 1 263 ? 47.520 5.165 44.294 1.00 53.72 263 LEU B CA 1
ATOM 4063 C C . LEU B 1 263 ? 46.321 5.391 45.224 1.00 53.09 263 LEU B C 1
ATOM 4064 O O . LEU B 1 263 ? 45.155 5.359 44.786 1.00 52.60 263 LEU B O 1
ATOM 4069 N N . ALA B 1 264 ? 46.624 5.623 46.496 1.00 52.64 264 ALA B N 1
ATOM 4070 C CA . ALA B 1 264 ? 45.664 6.207 47.440 1.00 52.91 264 ALA B CA 1
ATOM 4071 C C . ALA B 1 264 ? 45.127 7.528 46.898 1.00 52.81 264 ALA B C 1
ATOM 4072 O O . ALA B 1 264 ? 43.931 7.790 46.980 1.00 53.02 264 ALA B O 1
ATOM 4074 N N . ASP B 1 265 ? 46.013 8.339 46.325 1.00 52.52 265 ASP B N 1
ATOM 4075 C CA . ASP B 1 265 ? 45.641 9.636 45.767 1.00 52.87 265 ASP B CA 1
ATOM 4076 C C . ASP B 1 265 ? 44.689 9.525 44.579 1.00 51.88 265 ASP B C 1
ATOM 4077 O O . ASP B 1 265 ? 43.898 10.425 44.316 1.00 51.96 265 ASP B O 1
ATOM 4082 N N . LEU B 1 266 ? 44.756 8.427 43.854 1.00 51.00 266 LEU B N 1
ATOM 4083 C CA . LEU B 1 266 ? 43.861 8.299 42.707 1.00 50.51 266 LEU B CA 1
ATOM 4084 C C . LEU B 1 266 ? 42.531 7.580 43.024 1.00 49.66 266 LEU B C 1
ATOM 4085 O O . LEU B 1 266 ? 41.622 7.538 42.182 1.00 48.95 266 LEU B O 1
ATOM 4090 N N . GLY B 1 267 ? 42.427 7.055 44.250 1.00 49.23 267 GLY B N 1
ATOM 4091 C CA . GLY B 1 267 ? 41.225 6.362 44.729 1.00 48.46 267 GLY B CA 1
ATOM 4092 C C . GLY B 1 267 ? 41.324 4.860 44.510 1.00 48.72 267 GLY B C 1
ATOM 4093 O O . GLY B 1 267 ? 40.288 4.165 44.375 1.00 48.81 267 GLY B O 1
ATOM 4094 N N . TYR B 1 268 ? 42.567 4.368 44.425 1.00 47.98 268 TYR B N 1
ATOM 4095 C CA . TYR B 1 268 ? 42.826 2.948 44.415 1.00 47.33 268 TYR B CA 1
ATOM 4096 C C . TYR B 1 268 ? 43.119 2.509 45.838 1.00 47.87 268 TYR B C 1
ATOM 4097 O O . TYR B 1 268 ? 43.832 3.191 46.572 1.00 48.50 268 TYR B O 1
ATOM 4106 N N . SER B 1 269 ? 42.523 1.396 46.241 1.00 48.39 269 SER B N 1
ATOM 4107 C CA . SER B 1 269 ? 42.896 0.707 47.463 1.00 48.86 269 SER B CA 1
ATOM 4108 C C . SER B 1 269 ? 44.029 -0.282 47.153 1.00 49.28 269 SER B C 1
ATOM 4109 O O . SER B 1 269 ? 43.803 -1.343 46.567 1.00 49.46 269 SER B O 1
ATOM 4112 N N . THR B 1 270 ? 45.241 0.084 47.555 1.00 49.30 270 THR B N 1
ATOM 4113 C CA . THR B 1 270 ? 46.432 -0.706 47.323 1.00 48.90 270 THR B CA 1
ATOM 4114 C C . THR B 1 270 ? 46.311 -2.059 48.018 1.00 49.11 270 THR B C 1
ATOM 4115 O O . THR B 1 270 ? 45.879 -2.135 49.178 1.00 48.87 270 THR B O 1
ATOM 4119 N N . ALA B 1 271 ? 46.657 -3.132 47.299 1.00 48.60 271 ALA B N 1
ATOM 4120 C CA . ALA B 1 271 ? 46.838 -4.436 47.950 1.00 48.63 271 ALA B CA 1
ATOM 4121 C C . ALA B 1 271 ? 48.094 -5.165 47.492 1.00 48.44 271 ALA B C 1
ATOM 4122 O O . ALA B 1 271 ? 48.816 -4.712 46.613 1.00 48.27 271 ALA B O 1
ATOM 4124 N N . SER B 1 272 ? 48.349 -6.291 48.137 1.00 48.48 272 SER B N 1
ATOM 4125 C CA . SER B 1 272 ? 49.403 -7.194 47.739 1.00 48.55 272 SER B CA 1
ATOM 4126 C C . SER B 1 272 ? 48.914 -8.577 48.002 1.00 48.03 272 SER B C 1
ATOM 4127 O O . SER B 1 272 ? 49.548 -9.363 48.719 1.00 48.57 272 SER B O 1
ATOM 4130 N N . ASP B 1 273 ? 47.743 -8.859 47.441 1.00 47.63 273 ASP B N 1
ATOM 4131 C CA . ASP B 1 273 ? 47.235 -10.201 47.405 1.00 47.33 273 ASP B CA 1
ATOM 4132 C C . ASP B 1 273 ? 48.169 -10.906 46.459 1.00 46.74 273 ASP B C 1
ATOM 4133 O O . ASP B 1 273 ? 48.283 -10.517 45.298 1.00 46.02 273 ASP B O 1
ATOM 4138 N N . GLY B 1 274 ? 48.864 -11.903 46.988 1.00 46.43 274 GLY B N 1
ATOM 4139 C CA . GLY B 1 274 ? 49.851 -12.641 46.241 1.00 46.84 274 GLY B CA 1
ATOM 4140 C C . GLY B 1 274 ? 49.174 -13.724 45.424 1.00 46.90 274 GLY B C 1
ATOM 4141 O O . GLY B 1 274 ? 47.946 -13.680 45.236 1.00 46.45 274 GLY B O 1
ATOM 4142 N N . PRO B 1 275 ? 49.969 -14.712 44.961 1.00 47.04 275 PRO B N 1
ATOM 4143 C CA . PRO B 1 275 ? 49.550 -15.771 44.043 1.00 46.92 275 PRO B CA 1
ATOM 4144 C C . PRO B 1 275 ? 48.268 -16.485 44.485 1.00 47.65 275 PRO B C 1
ATOM 4145 O O . PRO B 1 275 ? 47.209 -16.239 43.899 1.00 46.48 275 PRO B O 1
ATOM 4149 N N . GLU B 1 276 ? 48.386 -17.338 45.513 1.00 48.64 276 GLU B N 1
ATOM 4150 C CA . GLU B 1 276 ? 47.293 -18.186 46.020 1.00 49.88 276 GLU B CA 1
ATOM 4151 C C . GLU B 1 276 ? 45.998 -17.456 46.360 1.00 49.18 276 GLU B C 1
ATOM 4152 O O . GLU B 1 276 ? 44.910 -17.968 46.071 1.00 49.97 276 GLU B O 1
ATOM 4158 N N . VAL B 1 277 ? 46.123 -16.288 47.000 1.00 48.51 277 VAL B N 1
ATOM 4159 C CA . VAL B 1 277 ? 44.979 -15.479 47.441 1.00 46.68 277 VAL B CA 1
ATOM 4160 C C . VAL B 1 277 ? 44.342 -14.800 46.245 1.00 44.95 277 VAL B C 1
ATOM 4161 O O . VAL B 1 277 ? 43.124 -14.742 46.123 1.00 44.01 277 VAL B O 1
ATOM 4165 N N . PHE B 1 278 ? 45.177 -14.278 45.355 1.00 43.42 278 PHE B N 1
ATOM 4166 C CA . PHE B 1 278 ? 44.686 -13.702 44.110 1.00 41.71 278 PHE B CA 1
ATOM 4167 C C . PHE B 1 278 ? 44.117 -14.809 43.173 1.00 41.55 278 PHE B C 1
ATOM 4168 O O . PHE B 1 278 ? 43.163 -14.561 42.435 1.00 41.26 278 PHE B O 1
ATOM 4176 N N . GLN B 1 279 ? 44.694 -16.013 43.201 1.00 41.66 279 GLN B N 1
ATOM 4177 C CA . GLN B 1 279 ? 44.167 -17.082 42.357 1.00 41.58 279 GLN B CA 1
ATOM 4178 C C . GLN B 1 279 ? 42.748 -17.438 42.813 1.00 42.79 279 GLN B C 1
ATOM 4179 O O . GLN B 1 279 ? 41.800 -17.363 42.027 1.00 42.40 279 GLN B O 1
ATOM 4185 N N . LYS B 1 280 ? 42.637 -17.784 44.101 1.00 43.94 280 LYS B N 1
ATOM 4186 C CA . LYS B 1 280 ? 41.361 -18.040 44.789 1.00 44.83 280 LYS B CA 1
ATOM 4187 C C . LYS B 1 280 ? 40.368 -16.917 44.506 1.00 44.27 280 LYS B C 1
ATOM 4188 O O . LYS B 1 280 ? 39.214 -17.191 44.224 1.00 44.66 280 LYS B O 1
ATOM 4194 N N . MET B 1 281 ? 40.830 -15.666 44.560 1.00 44.17 281 MET B N 1
ATOM 4195 C CA . MET B 1 281 ? 40.043 -14.506 44.132 1.00 43.20 281 MET B CA 1
ATOM 4196 C C . MET B 1 281 ? 39.495 -14.862 42.775 1.00 42.01 281 MET B C 1
ATOM 4197 O O . MET B 1 281 ? 38.418 -15.464 42.715 1.00 41.00 281 MET B O 1
ATOM 4202 N N . VAL B 1 282 ? 40.263 -14.538 41.715 1.00 40.97 282 VAL B N 1
ATOM 4203 C CA . VAL B 1 282 ? 39.925 -14.727 40.270 1.00 39.57 282 VAL B CA 1
ATOM 4204 C C . VAL B 1 282 ? 38.943 -15.867 39.969 1.00 38.73 282 VAL B C 1
ATOM 4205 O O . VAL B 1 282 ? 37.990 -15.674 39.236 1.00 38.23 282 VAL B O 1
ATOM 4209 N N . GLU B 1 283 ? 39.191 -17.042 40.527 1.00 39.12 283 GLU B N 1
ATOM 4210 C CA . GLU B 1 283 ? 38.334 -18.195 40.267 1.00 40.01 283 GLU B CA 1
ATOM 4211 C C . GLU B 1 283 ? 36.930 -17.955 40.794 1.00 40.12 283 GLU B C 1
ATOM 4212 O O . GLU B 1 283 ? 35.962 -17.873 40.019 1.00 40.44 283 GLU B O 1
ATOM 4218 N N . THR B 1 284 ? 36.838 -17.750 42.101 1.00 39.44 284 THR B N 1
ATOM 4219 C CA . THR B 1 284 ? 35.549 -17.521 42.743 1.00 38.92 284 THR B CA 1
ATOM 4220 C C . THR B 1 284 ? 34.771 -16.388 42.063 1.00 38.03 284 THR B C 1
ATOM 4221 O O . THR B 1 284 ? 33.556 -16.479 41.932 1.00 38.57 284 THR B O 1
ATOM 4225 N N . ASP B 1 285 ? 35.470 -15.357 41.596 1.00 37.47 285 ASP B N 1
ATOM 4226 C CA . ASP B 1 285 ? 34.840 -14.261 40.850 1.00 37.01 285 ASP B CA 1
ATOM 4227 C C . ASP B 1 285 ? 34.400 -14.621 39.428 1.00 37.61 285 ASP B C 1
ATOM 4228 O O . ASP B 1 285 ? 33.420 -14.074 38.921 1.00 37.59 285 ASP B O 1
ATOM 4233 N N . ILE B 1 286 ? 35.150 -15.487 38.738 1.00 37.51 286 ILE B N 1
ATOM 4234 C CA . ILE B 1 286 ? 34.665 -16.012 37.454 1.00 37.45 286 ILE B CA 1
ATOM 4235 C C . ILE B 1 286 ? 33.327 -16.704 37.734 1.00 36.87 286 ILE B C 1
ATOM 4236 O O . ILE B 1 286 ? 32.366 -16.427 37.062 1.00 36.59 286 ILE B O 1
ATOM 4241 N N . ASP B 1 287 ? 33.286 -17.566 38.749 1.00 38.05 287 ASP B N 1
ATOM 4242 C CA . ASP B 1 287 ? 32.048 -18.270 39.134 1.00 39.26 287 ASP B CA 1
ATOM 4243 C C . ASP B 1 287 ? 30.893 -17.346 39.431 1.00 39.31 287 ASP B C 1
ATOM 4244 O O . ASP B 1 287 ? 29.820 -17.466 38.809 1.00 39.53 287 ASP B O 1
ATOM 4249 N N . ARG B 1 288 ? 31.094 -16.416 40.364 1.00 39.64 288 ARG B N 1
ATOM 4250 C CA . ARG B 1 288 ? 29.991 -15.534 40.747 1.00 39.15 288 ARG B CA 1
ATOM 4251 C C . ARG B 1 288 ? 29.529 -14.721 39.561 1.00 38.35 288 ARG B C 1
ATOM 4252 O O . ARG B 1 288 ? 28.329 -14.622 39.353 1.00 38.08 288 ARG B O 1
ATOM 4260 N N . PHE B 1 289 ? 30.457 -14.220 38.736 1.00 37.90 289 PHE B N 1
ATOM 4261 C CA . PHE B 1 289 ? 30.085 -13.366 37.599 1.00 36.99 289 PHE B CA 1
ATOM 4262 C C . PHE B 1 289 ? 29.361 -14.114 36.489 1.00 37.69 289 PHE B C 1
ATOM 4263 O O . PHE B 1 289 ? 28.463 -13.558 35.843 1.00 37.12 289 PHE B O 1
ATOM 4271 N N . SER B 1 290 ? 29.773 -15.365 36.261 1.00 38.08 290 SER B N 1
ATOM 4272 C CA . SER B 1 290 ? 29.091 -16.241 35.298 1.00 38.15 290 SER B CA 1
ATOM 4273 C C . SER B 1 290 ? 27.655 -16.510 35.736 1.00 38.09 290 SER B C 1
ATOM 4274 O O . SER B 1 290 ? 26.733 -16.434 34.922 1.00 36.83 290 SER B O 1
ATOM 4277 N N . ALA B 1 291 ? 27.487 -16.783 37.033 1.00 39.24 291 ALA B N 1
ATOM 4278 C CA . ALA B 1 291 ? 26.167 -16.978 37.647 1.00 40.55 291 ALA B CA 1
ATOM 4279 C C . ALA B 1 291 ? 25.231 -15.790 37.442 1.00 41.21 291 ALA B C 1
ATOM 4280 O O . ALA B 1 291 ? 24.052 -15.977 37.197 1.00 41.69 291 ALA B O 1
ATOM 4282 N N . LEU B 1 292 ? 25.757 -14.565 37.514 1.00 42.43 292 LEU B N 1
ATOM 4283 C CA . LEU B 1 292 ? 24.947 -13.361 37.281 1.00 42.44 292 LEU B CA 1
ATOM 4284 C C . LEU B 1 292 ? 24.688 -13.128 35.814 1.00 42.43 292 LEU B C 1
ATOM 4285 O O . LEU B 1 292 ? 23.612 -12.700 35.441 1.00 42.73 292 LEU B O 1
ATOM 4290 N N . THR B 1 293 ? 25.678 -13.384 34.973 1.00 42.91 293 THR B N 1
ATOM 4291 C CA . THR B 1 293 ? 25.521 -13.139 33.536 1.00 43.76 293 THR B CA 1
ATOM 4292 C C . THR B 1 293 ? 24.647 -14.217 32.870 1.00 44.47 293 THR B C 1
ATOM 4293 O O . THR B 1 293 ? 24.068 -13.976 31.816 1.00 43.37 293 THR B O 1
ATOM 4297 N N . LYS B 1 294 ? 24.573 -15.393 33.498 1.00 46.31 294 LYS B N 1
ATOM 4298 C CA . LYS B 1 294 ? 23.619 -16.449 33.109 1.00 48.49 294 LYS B CA 1
ATOM 4299 C C . LYS B 1 294 ? 22.226 -16.066 33.609 1.00 49.93 294 LYS B C 1
ATOM 4300 O O . LYS B 1 294 ? 21.240 -16.216 32.889 1.00 50.58 294 LYS B O 1
ATOM 4306 N N . GLN B 1 295 ? 22.158 -15.557 34.844 1.00 51.22 295 GLN B N 1
ATOM 4307 C CA . GLN B 1 295 ? 20.907 -15.087 35.455 1.00 52.03 295 GLN B CA 1
ATOM 4308 C C . GLN B 1 295 ? 20.188 -14.037 34.604 1.00 52.08 295 GLN B C 1
ATOM 4309 O O . GLN B 1 295 ? 18.962 -14.039 34.539 1.00 52.17 295 GLN B O 1
ATOM 4315 N N . ILE B 1 296 ? 20.945 -13.170 33.935 1.00 52.25 296 ILE B N 1
ATOM 4316 C CA . ILE B 1 296 ? 20.369 -12.044 33.182 1.00 52.51 296 ILE B CA 1
ATOM 4317 C C . ILE B 1 296 ? 20.519 -12.152 31.659 1.00 52.73 296 ILE B C 1
ATOM 4318 O O . ILE B 1 296 ? 20.116 -11.238 30.921 1.00 52.58 296 ILE B O 1
ATOM 4323 N N . GLY B 1 297 ? 21.104 -13.256 31.193 1.00 53.02 297 GLY B N 1
ATOM 4324 C CA . GLY B 1 297 ? 21.254 -13.509 29.752 1.00 53.40 297 GLY B CA 1
ATOM 4325 C C . GLY B 1 297 ? 22.193 -12.592 28.983 1.00 54.04 297 GLY B C 1
ATOM 4326 O O . GLY B 1 297 ? 21.837 -12.089 27.905 1.00 53.86 297 GLY B O 1
ATOM 4327 N N . LEU B 1 298 ? 23.405 -12.397 29.509 1.00 54.46 298 LEU B N 1
ATOM 4328 C CA . LEU B 1 298 ? 24.366 -11.498 28.867 1.00 55.05 298 LEU B CA 1
ATOM 4329 C C . LEU B 1 298 ? 25.465 -12.209 28.066 1.00 55.85 298 LEU B C 1
ATOM 4330 O O . LEU B 1 298 ? 26.292 -12.950 28.609 1.00 55.57 298 LEU B O 1
ATOM 4335 N N . LYS B 1 299 ? 25.443 -11.960 26.766 1.00 57.05 299 LYS B N 1
ATOM 4336 C CA . LYS B 1 299 ? 26.511 -12.353 25.868 1.00 58.76 299 LYS B CA 1
ATOM 4337 C C . LYS B 1 299 ? 26.971 -11.110 25.130 1.00 59.65 299 LYS B C 1
ATOM 4338 O O . LYS B 1 299 ? 26.177 -10.196 24.884 1.00 59.55 299 LYS B O 1
ATOM 4344 N N . VAL B 1 300 ? 28.255 -11.077 24.788 1.00 60.90 300 VAL B N 1
ATOM 4345 C CA . VAL B 1 300 ? 28.839 -9.943 24.079 1.00 61.95 300 VAL B CA 1
ATOM 4346 C C . VAL B 1 300 ? 29.120 -10.292 22.612 1.00 62.62 300 VAL B C 1
ATOM 4347 O O . VAL B 1 300 ? 28.711 -9.561 21.708 1.00 62.97 300 VAL B O 1
ATOM 4351 N N . ASP B 1 301 ? 29.803 -11.411 22.383 1.00 63.28 301 ASP B N 1
ATOM 4352 C CA . ASP B 1 301 ? 30.146 -11.849 21.031 1.00 64.03 301 ASP B CA 1
ATOM 4353 C C . ASP B 1 301 ? 28.952 -12.460 20.297 1.00 64.45 301 ASP B C 1
ATOM 4354 O O . ASP B 1 301 ? 28.199 -13.264 20.861 1.00 64.63 301 ASP B O 1
ATOM 4360 N N . PRO C 1 6 ? 64.941 -10.534 109.621 1.00 52.40 6 PRO C N 1
ATOM 4361 C CA . PRO C 1 6 ? 64.570 -11.793 108.958 1.00 52.48 6 PRO C CA 1
ATOM 4362 C C . PRO C 1 6 ? 65.292 -13.033 109.500 1.00 52.34 6 PRO C C 1
ATOM 4363 O O . PRO C 1 6 ? 66.448 -13.254 109.170 1.00 52.96 6 PRO C O 1
ATOM 4367 N N . ASN C 1 7 ? 64.611 -13.835 110.313 1.00 52.09 7 ASN C N 1
ATOM 4368 C CA . ASN C 1 7 ? 65.181 -15.089 110.826 1.00 52.02 7 ASN C CA 1
ATOM 4369 C C . ASN C 1 7 ? 64.553 -16.282 110.146 1.00 51.60 7 ASN C C 1
ATOM 4370 O O . ASN C 1 7 ? 65.239 -17.234 109.724 1.00 52.80 7 ASN C O 1
ATOM 4375 N N . LYS C 1 8 ? 63.233 -16.219 110.074 1.00 49.64 8 LYS C N 1
ATOM 4376 C CA . LYS C 1 8 ? 62.417 -17.162 109.361 1.00 48.14 8 LYS C CA 1
ATOM 4377 C C . LYS C 1 8 ? 62.576 -16.851 107.845 1.00 46.49 8 LYS C C 1
ATOM 4378 O O . LYS C 1 8 ? 62.872 -15.712 107.449 1.00 46.07 8 LYS C O 1
ATOM 4384 N N . PRO C 1 9 ? 62.459 -17.880 106.996 1.00 44.87 9 PRO C N 1
ATOM 4385 C CA . PRO C 1 9 ? 62.307 -17.651 105.551 1.00 42.55 9 PRO C CA 1
ATOM 4386 C C . PRO C 1 9 ? 61.101 -16.754 105.213 1.00 39.30 9 PRO C C 1
ATOM 4387 O O . PRO C 1 9 ? 60.170 -16.673 105.992 1.00 38.59 9 PRO C O 1
ATOM 4391 N N . LEU C 1 10 ? 61.127 -16.111 104.049 1.00 36.38 10 LEU C N 1
ATOM 4392 C CA . LEU C 1 10 ? 59.970 -15.358 103.538 1.00 32.78 10 LEU C CA 1
ATOM 4393 C C . LEU C 1 10 ? 59.044 -16.289 102.747 1.00 29.98 10 LEU C C 1
ATOM 4394 O O . LEU C 1 10 ? 59.474 -17.315 102.228 1.00 29.61 10 LEU C O 1
ATOM 4399 N N . ASP C 1 11 ? 57.772 -15.926 102.670 1.00 25.94 11 ASP C N 1
ATOM 4400 C CA . ASP C 1 11 ? 56.812 -16.661 101.872 1.00 23.91 11 ASP C CA 1
ATOM 4401 C C . ASP C 1 11 ? 56.283 -15.644 100.870 1.00 22.11 11 ASP C C 1
ATOM 4402 O O . ASP C 1 11 ? 55.627 -14.681 101.262 1.00 21.64 11 ASP C O 1
ATOM 4407 N N . ILE C 1 12 ? 56.638 -15.828 99.610 1.00 20.44 12 ILE C N 1
ATOM 4408 C CA . ILE C 1 12 ? 56.203 -14.945 98.539 1.00 19.67 12 ILE C CA 1
ATOM 4409 C C . ILE C 1 12 ? 55.116 -15.661 97.769 1.00 18.73 12 ILE C C 1
ATOM 4410 O O . ILE C 1 12 ? 55.355 -16.674 97.101 1.00 18.12 12 ILE C O 1
ATOM 4415 N N . ILE C 1 13 ? 53.924 -15.096 97.866 1.00 18.34 13 ILE C N 1
ATOM 4416 C CA . ILE C 1 13 ? 52.757 -15.568 97.146 1.00 19.28 13 ILE C CA 1
ATOM 4417 C C . ILE C 1 13 ? 52.609 -14.845 95.787 1.00 19.16 13 ILE C C 1
ATOM 4418 O O . ILE C 1 13 ? 52.424 -13.627 95.734 1.00 18.71 13 ILE C O 1
ATOM 4423 N N . VAL C 1 14 ? 52.689 -15.616 94.703 1.00 19.39 14 VAL C N 1
ATOM 4424 C CA . VAL C 1 14 ? 52.583 -15.089 93.360 1.00 18.96 14 VAL C CA 1
ATOM 4425 C C . VAL C 1 14 ? 51.103 -15.171 92.909 1.00 19.14 14 VAL C C 1
ATOM 4426 O O . VAL C 1 14 ? 50.470 -16.226 92.985 1.00 19.01 14 VAL C O 1
ATOM 4430 N N . THR C 1 15 ? 50.624 -14.054 92.376 1.00 18.64 15 THR C N 1
ATOM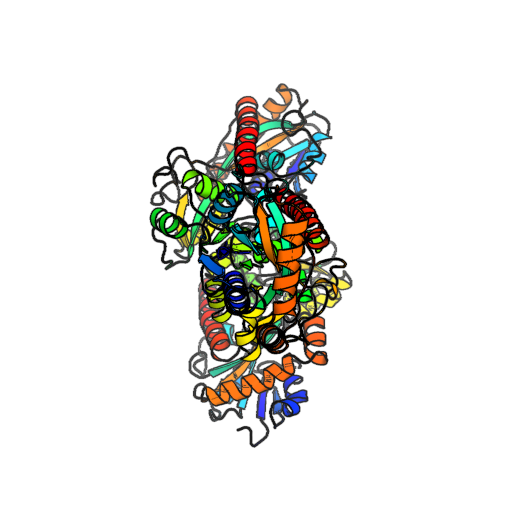 4431 C CA . THR C 1 15 ? 49.237 -13.834 92.015 1.00 18.71 15 THR C CA 1
ATOM 4432 C C . THR C 1 15 ? 48.873 -14.498 90.684 1.00 19.83 15 THR C C 1
ATOM 4433 O O . THR C 1 15 ? 47.678 -14.575 90.341 1.00 20.19 15 THR C O 1
ATOM 4437 N N . PHE C 1 16 ? 49.893 -14.923 89.928 1.00 20.70 16 PHE C N 1
ATOM 4438 C CA . PHE C 1 16 ? 49.723 -15.540 88.612 1.00 21.56 16 PHE C CA 1
ATOM 4439 C C . PHE C 1 16 ? 50.471 -16.861 88.495 1.00 23.88 16 PHE C C 1
ATOM 4440 O O . PHE C 1 16 ? 51.348 -17.151 89.315 1.00 24.79 16 PHE C O 1
ATOM 4448 N N . PRO C 1 17 ? 50.088 -17.692 87.500 1.00 25.61 17 PRO C N 1
ATOM 4449 C CA . PRO C 1 17 ? 50.678 -19.014 87.386 1.00 26.31 17 PRO C CA 1
ATOM 4450 C C . PRO C 1 17 ? 52.129 -18.996 86.878 1.00 27.02 17 PRO C C 1
ATOM 4451 O O . PRO C 1 17 ? 52.605 -17.964 86.360 1.00 25.15 17 PRO C O 1
ATOM 4455 N N . PRO C 1 18 ? 52.831 -20.138 87.024 1.00 28.36 18 PRO C N 1
ATOM 4456 C CA . PRO C 1 18 ? 54.186 -20.177 86.498 1.00 29.63 18 PRO C CA 1
ATOM 4457 C C . PRO C 1 18 ? 54.241 -19.886 84.988 1.00 30.95 18 PRO C C 1
ATOM 4458 O O . PRO C 1 18 ? 53.234 -20.029 84.269 1.00 31.53 18 PRO C O 1
ATOM 4462 N N . GLY C 1 19 ? 55.404 -19.443 84.527 1.00 32.01 19 GLY C N 1
ATOM 4463 C CA . GLY C 1 19 ? 55.636 -19.211 83.098 1.00 31.69 19 GLY C CA 1
ATOM 4464 C C . GLY C 1 19 ? 55.330 -17.805 82.656 1.00 31.82 19 GLY C C 1
ATOM 4465 O O . GLY C 1 19 ? 55.591 -17.441 81.504 1.00 33.19 19 GLY C O 1
ATOM 4466 N N . GLY C 1 20 ? 54.753 -17.004 83.553 1.00 30.20 20 GLY C N 1
ATOM 4467 C CA . GLY C 1 20 ? 54.577 -15.604 83.273 1.00 28.30 20 GLY C CA 1
ATOM 4468 C C . GLY C 1 20 ? 55.678 -14.734 83.853 1.00 26.91 20 GLY C C 1
ATOM 4469 O O . GLY C 1 20 ? 56.497 -15.190 84.638 1.00 26.35 20 GLY C O 1
ATOM 4470 N N . GLY C 1 21 ? 55.667 -13.454 83.493 1.00 25.21 21 GLY C N 1
ATOM 4471 C CA . GLY C 1 21 ? 56.651 -12.512 84.023 1.00 24.46 21 GLY C CA 1
ATOM 4472 C C . GLY C 1 21 ? 56.658 -12.335 85.536 1.00 22.70 21 GLY C C 1
ATOM 4473 O O . GLY C 1 21 ? 57.717 -12.257 86.147 1.00 22.35 21 GLY C O 1
ATOM 4474 N N . THR C 1 22 ? 55.477 -12.228 86.129 1.00 21.65 22 THR C N 1
ATOM 4475 C CA . THR C 1 22 ? 55.325 -12.103 87.566 1.00 21.13 22 THR C CA 1
ATOM 4476 C C . THR C 1 22 ? 55.976 -13.272 88.338 1.00 21.25 22 THR C C 1
ATOM 4477 O O . THR C 1 22 ? 56.740 -13.066 89.287 1.00 19.82 22 THR C O 1
ATOM 4481 N N . ASP C 1 23 ? 55.640 -14.500 87.952 1.00 21.69 23 ASP C N 1
ATOM 4482 C CA . ASP C 1 23 ? 56.303 -15.681 88.507 1.00 21.97 23 ASP C CA 1
ATOM 4483 C C . ASP C 1 23 ? 57.816 -15.638 88.286 1.00 22.03 23 ASP C C 1
ATOM 4484 O O . ASP C 1 23 ? 58.600 -15.877 89.217 1.00 20.77 23 ASP C O 1
ATOM 4489 N N . MET C 1 24 ? 58.224 -15.344 87.050 1.00 21.37 24 MET C N 1
ATOM 4490 C CA . MET C 1 24 ? 59.662 -15.319 86.745 1.00 21.95 24 MET C CA 1
ATOM 4491 C C . MET C 1 24 ? 60.414 -14.335 87.655 1.00 20.15 24 MET C C 1
ATOM 4492 O O . MET C 1 24 ? 61.524 -14.626 88.096 1.00 19.72 24 MET C O 1
ATOM 4497 N N . LEU C 1 25 ? 59.833 -13.162 87.899 1.00 18.85 25 LEU C N 1
ATOM 4498 C CA . LEU C 1 25 ? 60.482 -12.128 88.698 1.00 17.89 25 LEU C CA 1
ATOM 4499 C C . LEU C 1 25 ? 60.524 -12.528 90.147 1.00 18.26 25 LEU C C 1
ATOM 4500 O O . LEU C 1 25 ? 61.533 -12.334 90.821 1.00 18.73 25 LEU C O 1
ATOM 4505 N N . ALA C 1 26 ? 59.417 -13.061 90.647 1.00 17.42 26 ALA C N 1
ATOM 4506 C CA . ALA C 1 26 ? 59.380 -13.501 92.028 1.00 18.11 26 ALA C CA 1
ATOM 4507 C C . ALA C 1 26 ? 60.484 -14.559 92.310 1.00 18.95 26 ALA C C 1
ATOM 4508 O O . ALA C 1 26 ? 61.197 -14.504 93.316 1.00 18.60 26 ALA C O 1
ATOM 4510 N N . ARG C 1 27 ? 60.584 -15.539 91.433 1.00 20.01 27 ARG C N 1
ATOM 4511 C CA . ARG C 1 27 ? 61.534 -16.628 91.588 1.00 22.00 27 ARG C CA 1
ATOM 4512 C C . ARG C 1 27 ? 62.977 -16.177 91.436 1.00 22.89 27 ARG C C 1
ATOM 4513 O O . ARG C 1 27 ? 63.866 -16.675 92.139 1.00 22.11 27 ARG C O 1
ATOM 4521 N N . LEU C 1 28 ? 63.202 -15.211 90.546 1.00 23.57 28 LEU C N 1
ATOM 4522 C CA . LEU C 1 28 ? 64.503 -14.544 90.414 1.00 25.81 28 LEU C CA 1
ATOM 4523 C C . LEU C 1 28 ? 64.905 -13.885 91.723 1.00 25.17 28 LEU C C 1
ATOM 4524 O O . LEU C 1 28 ? 66.002 -14.110 92.236 1.00 25.68 28 LEU C O 1
ATOM 4529 N N . ILE C 1 29 ? 64.007 -13.075 92.261 1.00 25.05 29 ILE C N 1
ATOM 4530 C CA . ILE C 1 29 ? 64.223 -12.433 93.540 1.00 25.57 29 ILE C CA 1
ATOM 4531 C C . ILE C 1 29 ? 64.461 -13.458 94.657 1.00 26.97 29 ILE C C 1
ATOM 4532 O O . ILE C 1 29 ? 65.420 -13.325 95.431 1.00 26.25 29 ILE C O 1
ATOM 4537 N N . GLY C 1 30 ? 63.613 -14.481 94.703 1.00 27.25 30 GLY C N 1
ATOM 4538 C CA . GLY C 1 30 ? 63.728 -15.506 95.722 1.00 29.80 30 GLY C CA 1
ATOM 4539 C C . GLY C 1 30 ? 65.067 -16.211 95.667 1.00 31.85 30 GLY C C 1
ATOM 4540 O O . GLY C 1 30 ? 65.682 -16.479 96.717 1.00 32.57 30 GLY C O 1
ATOM 4541 N N . ASN C 1 31 ? 65.513 -16.532 94.456 1.00 33.60 31 ASN C N 1
ATOM 4542 C CA . ASN C 1 31 ? 66.811 -17.173 94.265 1.00 35.85 31 ASN C CA 1
ATOM 4543 C C . ASN C 1 31 ? 67.943 -16.397 94.930 1.00 36.18 31 ASN C C 1
ATOM 4544 O O . ASN C 1 31 ? 68.698 -16.972 95.714 1.00 37.28 31 ASN C O 1
ATOM 4549 N N . TYR C 1 32 ? 68.044 -15.102 94.659 1.00 35.86 32 TYR C N 1
ATOM 4550 C CA . TYR C 1 32 ? 69.102 -14.261 95.264 1.00 36.51 32 TYR C CA 1
ATOM 4551 C C . TYR C 1 32 ? 68.882 -13.912 96.754 1.00 36.87 32 TYR C C 1
ATOM 4552 O O . TYR C 1 32 ? 69.839 -13.944 97.541 1.00 37.42 32 TYR C O 1
ATOM 4561 N N . LEU C 1 33 ? 67.642 -13.621 97.147 1.00 36.44 33 LEU C N 1
ATOM 4562 C CA . LEU C 1 33 ? 67.273 -13.433 98.557 1.00 37.85 33 LEU C CA 1
ATOM 4563 C C . LEU C 1 33 ? 67.579 -14.612 99.493 1.00 39.75 33 LEU C C 1
ATOM 4564 O O . LEU C 1 33 ? 67.961 -14.396 100.640 1.00 40.26 33 LEU C O 1
ATOM 4569 N N . THR C 1 34 ? 67.378 -15.840 99.026 1.00 41.72 34 THR C N 1
ATOM 4570 C CA . THR C 1 34 ? 67.658 -17.027 99.857 1.00 44.35 34 THR C CA 1
ATOM 4571 C C . THR C 1 34 ? 69.143 -16.978 100.283 1.00 46.55 34 THR C C 1
ATOM 4572 O O . THR C 1 34 ? 69.471 -16.997 101.474 1.00 46.94 34 THR C O 1
ATOM 4576 N N . GLU C 1 35 ? 70.027 -16.843 99.299 1.00 49.11 35 GLU C N 1
ATOM 4577 C CA . GLU C 1 35 ? 71.397 -16.446 99.555 1.00 51.58 35 GLU C CA 1
ATOM 4578 C C . GLU C 1 35 ? 71.360 -15.025 100.150 1.00 52.09 35 GLU C C 1
ATOM 4579 O O . GLU C 1 35 ? 70.304 -14.379 100.191 1.00 52.52 35 GLU C O 1
ATOM 4585 N N . SER C 1 36 ? 72.490 -14.546 100.640 1.00 52.89 36 SER C N 1
ATOM 4586 C CA . SER C 1 36 ? 72.633 -13.109 100.973 1.00 53.21 36 SER C CA 1
ATOM 4587 C C . SER C 1 36 ? 71.907 -12.550 102.228 1.00 53.17 36 SER C C 1
ATOM 4588 O O . SER C 1 36 ? 72.547 -11.905 103.073 1.00 54.17 36 SER C O 1
ATOM 4591 N N . LEU C 1 37 ? 70.597 -12.737 102.352 1.00 53.21 37 LEU C N 1
ATOM 4592 C CA . LEU C 1 37 ? 69.909 -12.325 103.597 1.00 52.82 37 LEU C CA 1
ATOM 4593 C C . LEU C 1 37 ? 69.167 -13.548 104.132 1.00 52.49 37 LEU C C 1
ATOM 4594 O O . LEU C 1 37 ? 68.077 -13.896 103.653 1.00 53.11 37 LEU C O 1
ATOM 4597 N N . GLY C 1 38 ? 69.751 -14.129 105.181 1.00 51.30 38 GLY C N 1
ATOM 4598 C CA . GLY C 1 38 ? 70.114 -15.559 105.221 1.00 50.69 38 GLY C CA 1
ATOM 4599 C C . GLY C 1 38 ? 69.247 -16.794 105.400 1.00 50.20 38 GLY C C 1
ATOM 4600 O O . GLY C 1 38 ? 69.655 -17.742 106.098 1.00 50.87 38 GLY C O 1
ATOM 4601 N N . GLN C 1 39 ? 68.072 -16.814 104.766 1.00 48.99 39 GLN C N 1
ATOM 4602 C CA . GLN C 1 39 ? 67.205 -18.001 104.752 1.00 47.23 39 GLN C CA 1
ATOM 4603 C C . GLN C 1 39 ? 66.299 -18.000 103.517 1.00 45.21 39 GLN C C 1
ATOM 4604 O O . GLN C 1 39 ? 66.285 -17.011 102.745 1.00 44.59 39 GLN C O 1
ATOM 4610 N N . THR C 1 40 ? 65.554 -19.103 103.356 1.00 42.52 40 THR C N 1
ATOM 4611 C CA . THR C 1 40 ? 64.782 -19.396 102.134 1.00 40.40 40 THR C CA 1
ATOM 4612 C C . THR C 1 40 ? 63.655 -18.389 101.951 1.00 38.26 40 THR C C 1
ATOM 4613 O O . THR C 1 40 ? 62.798 -18.261 102.833 1.00 38.47 40 THR C O 1
ATOM 4617 N N . ALA C 1 41 ? 63.687 -17.629 100.856 1.00 35.54 41 ALA C N 1
ATOM 4618 C CA . ALA C 1 41 ? 62.483 -16.948 100.370 1.00 31.97 41 ALA C CA 1
ATOM 4619 C C . ALA C 1 41 ? 61.716 -17.981 99.560 1.00 29.43 41 ALA C C 1
ATOM 4620 O O . ALA C 1 41 ? 62.075 -18.270 98.410 1.00 30.03 41 ALA C O 1
ATOM 4622 N N . VAL C 1 42 ? 60.695 -18.568 100.172 1.00 25.98 42 VAL C N 1
ATOM 4623 C CA . VAL C 1 42 ? 59.866 -19.533 99.480 1.00 22.33 42 VAL C CA 1
ATOM 4624 C C . VAL C 1 42 ? 58.947 -18.792 98.547 1.00 22.15 42 VAL C C 1
ATOM 4625 O O . VAL C 1 42 ? 58.266 -17.846 98.965 1.00 21.17 42 VAL C O 1
ATOM 4629 N N . VAL C 1 43 ? 58.921 -19.247 97.296 1.00 21.43 43 VAL C N 1
ATOM 4630 C CA . VAL C 1 43 ? 58.070 -18.636 96.276 1.00 21.98 43 VAL C CA 1
ATOM 4631 C C . VAL C 1 43 ? 56.985 -19.624 95.891 1.00 22.38 43 VAL C C 1
ATOM 4632 O O . VAL C 1 43 ? 57.294 -20.746 95.488 1.00 23.10 43 VAL C O 1
ATOM 4636 N N . GLU C 1 44 ? 55.728 -19.229 96.009 1.00 22.01 44 GLU C N 1
ATOM 4637 C CA . GLU C 1 44 ? 54.639 -20.126 95.596 1.00 23.44 44 GLU C CA 1
ATOM 4638 C C . GLU C 1 44 ? 53.529 -19.456 94.810 1.00 23.08 44 GLU C C 1
ATOM 4639 O O . GLU C 1 44 ? 53.159 -18.309 95.082 1.00 23.14 44 GLU C O 1
ATOM 4645 N N . ASN C 1 45 ? 52.998 -20.173 93.823 1.00 23.06 45 ASN C N 1
ATOM 4646 C CA . ASN C 1 45 ? 51.918 -19.604 93.004 1.00 23.45 45 ASN C CA 1
ATOM 4647 C C . ASN C 1 45 ? 50.604 -19.911 93.631 1.00 23.49 45 ASN C C 1
ATOM 4648 O O . ASN C 1 45 ? 50.324 -21.063 93.958 1.00 23.55 45 ASN C O 1
ATOM 4653 N N . ARG C 1 46 ? 49.813 -18.869 93.831 1.00 23.02 46 ARG C N 1
ATOM 4654 C CA . ARG C 1 46 ? 48.422 -19.010 94.221 1.00 24.03 46 ARG C CA 1
ATOM 4655 C C . ARG C 1 46 ? 47.516 -18.200 93.260 1.00 23.77 46 ARG C C 1
ATOM 4656 O O . ARG C 1 46 ? 46.947 -17.169 93.643 1.00 23.90 46 ARG C O 1
ATOM 4664 N N . PRO C 1 47 ? 47.357 -18.675 92.007 1.00 25.05 47 PRO C N 1
ATOM 4665 C CA . PRO C 1 47 ? 46.618 -17.873 91.045 1.00 25.67 47 PRO C CA 1
ATOM 4666 C C . PRO C 1 47 ? 45.122 -18.100 91.257 1.00 26.78 47 PRO C C 1
ATOM 4667 O O . PRO C 1 47 ? 44.720 -18.903 92.104 1.00 26.42 47 PRO C O 1
ATOM 4671 N N . GLY C 1 48 ? 44.291 -17.416 90.497 1.00 27.03 48 GLY C N 1
ATOM 4672 C CA . GLY C 1 48 ? 42.860 -17.612 90.702 1.00 28.27 48 GLY C CA 1
ATOM 4673 C C . GLY C 1 48 ? 42.254 -16.268 90.946 1.00 28.42 48 GLY C C 1
ATOM 4674 O O . GLY C 1 48 ? 42.769 -15.479 91.782 1.00 28.77 48 GLY C O 1
ATOM 4675 N N . ALA C 1 49 ? 41.215 -15.973 90.158 1.00 27.96 49 ALA C N 1
ATOM 4676 C CA . ALA C 1 49 ? 40.483 -14.722 90.263 1.00 26.43 49 ALA C CA 1
ATOM 4677 C C . ALA C 1 49 ? 41.430 -13.536 90.048 1.00 25.09 49 ALA C C 1
ATOM 4678 O O . ALA C 1 49 ? 41.400 -12.568 90.785 1.00 24.58 49 ALA C O 1
ATOM 4680 N N . SER C 1 50 ? 42.276 -13.643 89.021 1.00 23.90 50 SER C N 1
ATOM 4681 C CA . SER C 1 50 ? 43.103 -12.532 88.553 1.00 23.25 50 SER C CA 1
ATOM 4682 C C . SER C 1 50 ? 43.996 -12.017 89.667 1.00 22.82 50 SER C C 1
ATOM 4683 O O . SER C 1 50 ? 44.337 -10.825 89.684 1.00 23.62 50 SER C O 1
ATOM 4686 N N . GLY C 1 51 ? 44.401 -12.940 90.538 1.00 21.19 51 GLY C N 1
ATOM 4687 C CA . GLY C 1 51 ? 45.229 -12.661 91.715 1.00 21.71 51 GLY C CA 1
ATOM 4688 C C . GLY C 1 51 ? 44.478 -12.429 93.021 1.00 20.47 51 GLY C C 1
ATOM 4689 O O . GLY C 1 51 ? 45.092 -12.146 94.052 1.00 20.68 51 GLY C O 1
ATOM 4690 N N . ASN C 1 52 ? 43.154 -12.509 93.011 1.00 20.35 52 ASN C N 1
ATOM 4691 C CA . ASN C 1 52 ? 42.416 -12.204 94.271 1.00 20.84 52 ASN C CA 1
ATOM 4692 C C . ASN C 1 52 ? 42.567 -13.296 95.341 1.00 20.82 52 ASN C C 1
ATOM 4693 O O . ASN C 1 52 ? 42.509 -13.000 96.543 1.00 21.46 52 ASN C O 1
ATOM 4698 N N . VAL C 1 53 ? 42.706 -14.543 94.911 1.00 21.12 53 VAL C N 1
ATOM 4699 C CA . VAL C 1 53 ? 42.912 -15.686 95.845 1.00 21.48 53 VAL C CA 1
ATOM 4700 C C . VAL C 1 53 ? 44.221 -15.446 96.659 1.00 20.71 53 VAL C C 1
ATOM 4701 O O . VAL C 1 53 ? 44.222 -15.471 97.917 1.00 20.52 53 VAL C O 1
ATOM 4705 N N . GLY C 1 54 ? 45.301 -15.174 95.921 1.00 19.78 54 GLY C N 1
ATOM 4706 C CA . GLY C 1 54 ? 46.614 -14.865 96.486 1.00 19.70 54 GLY C CA 1
ATOM 4707 C C . GLY C 1 54 ? 46.519 -13.624 97.354 1.00 19.99 54 GLY C C 1
ATOM 4708 O O . GLY C 1 54 ? 46.986 -13.628 98.493 1.00 19.82 54 GLY C O 1
ATOM 4709 N N . ALA C 1 55 ? 45.905 -12.565 96.824 1.00 19.37 55 ALA C N 1
ATOM 4710 C CA . ALA C 1 55 ? 45.773 -11.315 97.600 1.00 20.05 55 ALA C CA 1
ATOM 4711 C C . ALA C 1 55 ? 45.049 -11.554 98.928 1.00 21.13 55 ALA C C 1
ATOM 4712 O O . ALA C 1 55 ? 45.522 -11.105 99.982 1.00 21.45 55 ALA C O 1
ATOM 4714 N N . ARG C 1 56 ? 43.924 -12.269 98.888 1.00 22.05 56 ARG C N 1
ATOM 4715 C CA . ARG C 1 56 ? 43.161 -12.541 100.123 1.00 23.80 56 ARG C CA 1
ATOM 4716 C C . ARG C 1 56 ? 44.031 -13.281 101.163 1.00 23.05 56 ARG C C 1
ATOM 4717 O O . ARG C 1 56 ? 44.065 -12.905 102.340 1.00 22.56 56 ARG C O 1
ATOM 4725 N N . LEU C 1 57 ? 44.764 -14.292 100.711 1.00 22.44 57 LEU C N 1
ATOM 4726 C CA . LEU C 1 57 ? 45.681 -15.034 101.564 1.00 23.16 57 LEU C CA 1
ATOM 4727 C C . LEU C 1 57 ? 46.685 -14.134 102.309 1.00 22.93 57 LEU C C 1
ATOM 4728 O O . LEU C 1 57 ? 46.828 -14.221 103.533 1.00 23.27 57 LEU C O 1
ATOM 4733 N N . VAL C 1 58 ? 47.359 -13.260 101.564 1.00 22.08 58 VAL C N 1
ATOM 4734 C CA . VAL C 1 58 ? 48.341 -12.361 102.144 1.00 20.63 58 VAL C CA 1
ATOM 4735 C C . VAL C 1 58 ? 47.714 -11.312 103.045 1.00 20.86 58 VAL C C 1
ATOM 4736 O O . VAL C 1 58 ? 48.266 -11.047 104.106 1.00 20.79 58 VAL C O 1
ATOM 4740 N N . ALA C 1 59 ? 46.581 -10.724 102.638 1.00 20.25 59 ALA C N 1
ATOM 4741 C CA . ALA C 1 59 ? 45.875 -9.767 103.474 1.00 19.96 59 ALA C CA 1
ATOM 4742 C C . ALA C 1 59 ? 45.568 -10.360 104.849 1.00 20.70 59 ALA C C 1
ATOM 4743 O O . ALA C 1 59 ? 45.399 -9.613 105.827 1.00 20.83 59 ALA C O 1
ATOM 4745 N N . ASP C 1 60 ? 45.379 -11.675 104.894 1.00 20.75 60 ASP C N 1
ATOM 4746 C CA . ASP C 1 60 ? 45.025 -12.383 106.111 1.00 22.50 60 ASP C CA 1
ATOM 4747 C C . ASP C 1 60 ? 46.242 -12.747 106.934 1.00 21.97 60 ASP C C 1
ATOM 4748 O O . ASP C 1 60 ? 46.104 -13.205 108.065 1.00 22.47 60 ASP C O 1
ATOM 4753 N N . ARG C 1 61 ? 47.437 -12.540 106.394 1.00 20.99 61 ARG C N 1
ATOM 4754 C CA . ARG C 1 61 ? 48.675 -12.867 107.135 1.00 22.01 61 ARG C CA 1
ATOM 4755 C C . ARG C 1 61 ? 49.106 -11.827 108.170 1.00 22.69 61 ARG C C 1
ATOM 4756 O O . ARG C 1 61 ? 48.718 -10.655 108.090 1.00 22.73 61 ARG C O 1
ATOM 4764 N N . ALA C 1 62 ? 49.958 -12.240 109.107 1.00 23.25 62 ALA C N 1
ATOM 4765 C CA . ALA C 1 62 ? 50.467 -11.300 110.102 1.00 23.72 62 ALA C CA 1
ATOM 4766 C C . ALA C 1 62 ? 51.269 -10.194 109.406 1.00 23.45 62 ALA C C 1
ATOM 4767 O O . ALA C 1 62 ? 51.936 -10.454 108.393 1.00 23.22 62 ALA C O 1
ATOM 4769 N N . PRO C 1 63 ? 51.190 -8.957 109.927 1.00 23.31 63 PRO C N 1
ATOM 4770 C CA . PRO C 1 63 ? 51.886 -7.873 109.250 1.00 23.79 63 PRO C CA 1
ATOM 4771 C C . PRO C 1 63 ? 53.336 -7.777 109.705 1.00 24.28 63 PRO C C 1
ATOM 4772 O O . PRO C 1 63 ? 53.741 -6.748 110.238 1.00 25.42 63 PRO C O 1
ATOM 4776 N N . ASP C 1 64 ? 54.102 -8.845 109.501 1.00 24.52 64 ASP C N 1
ATOM 4777 C CA . ASP C 1 64 ? 55.448 -8.947 110.049 1.00 24.85 64 ASP C CA 1
ATOM 4778 C C . ASP C 1 64 ? 56.554 -8.955 108.998 1.00 24.51 64 ASP C C 1
ATOM 4779 O O . ASP C 1 64 ? 57.744 -9.074 109.342 1.00 25.80 64 ASP C O 1
ATOM 4784 N N . GLY C 1 65 ? 56.156 -8.880 107.721 1.00 23.81 65 GLY C N 1
ATOM 4785 C CA . GLY C 1 65 ? 57.074 -8.909 106.600 1.00 22.88 65 GLY C CA 1
ATOM 4786 C C . GLY C 1 65 ? 57.479 -10.264 106.078 1.00 23.10 65 GLY C C 1
ATOM 4787 O O . GLY C 1 65 ? 58.232 -10.334 105.131 1.00 22.92 65 GLY C O 1
ATOM 4788 N N . TYR C 1 66 ? 57.017 -11.355 106.710 1.00 23.08 66 TYR C N 1
ATOM 4789 C CA . TYR C 1 66 ? 57.369 -12.689 106.255 1.00 23.46 66 TYR C CA 1
ATOM 4790 C C . TYR C 1 66 ? 56.431 -13.257 105.209 1.00 22.61 66 TYR C C 1
ATOM 4791 O O . TYR C 1 66 ? 56.734 -14.283 104.612 1.00 22.67 66 TYR C O 1
ATOM 4800 N N . SER C 1 67 ? 55.295 -12.600 105.038 1.00 21.44 67 SER C N 1
ATOM 4801 C CA . SER C 1 67 ? 54.329 -12.923 103.992 1.00 20.69 67 SER C CA 1
ATOM 4802 C C . SER C 1 67 ? 54.242 -11.755 103.013 1.00 19.58 67 SER C C 1
ATOM 4803 O O . SER C 1 67 ? 53.935 -10.611 103.394 1.00 17.47 67 SER C O 1
ATOM 4806 N N . LEU C 1 68 ? 54.553 -12.048 101.750 1.00 19.37 68 LEU C N 1
ATOM 4807 C CA . LEU C 1 68 ? 54.553 -11.005 100.706 1.00 19.20 68 LEU C CA 1
ATOM 4808 C C . LEU C 1 68 ? 53.731 -11.485 99.543 1.00 18.35 68 LEU C C 1
ATOM 4809 O O . LEU C 1 68 ? 53.614 -12.690 99.312 1.00 18.36 68 LEU C O 1
ATOM 4814 N N . LEU C 1 69 ? 53.202 -10.519 98.792 1.00 17.72 69 LEU C N 1
ATOM 4815 C CA . LEU C 1 69 ? 52.399 -10.793 97.609 1.00 16.56 69 LEU C CA 1
ATOM 4816 C C . LEU C 1 69 ? 53.134 -10.227 96.410 1.00 16.82 69 LEU C C 1
ATOM 4817 O O . LEU C 1 69 ? 53.398 -9.001 96.359 1.00 16.58 69 LEU C O 1
ATOM 4822 N N . MET C 1 70 ? 53.447 -11.085 95.439 1.00 15.43 70 MET C N 1
ATOM 4823 C CA . MET C 1 70 ? 54.058 -10.581 94.191 1.00 16.16 70 MET C CA 1
ATOM 4824 C C . MET C 1 70 ? 52.906 -10.246 93.281 1.00 16.62 70 MET C C 1
ATOM 4825 O O . MET C 1 70 ? 52.094 -11.140 92.965 1.00 15.94 70 MET C O 1
ATOM 4830 N N . VAL C 1 71 ? 52.850 -8.958 92.885 1.00 15.72 71 VAL C N 1
ATOM 4831 C CA . VAL C 1 71 ? 51.747 -8.405 92.086 1.00 15.86 71 VAL C CA 1
ATOM 4832 C C . VAL C 1 71 ? 52.258 -7.843 90.754 1.00 15.50 71 VAL C C 1
ATOM 4833 O O . VAL C 1 71 ? 53.467 -7.572 90.575 1.00 14.75 71 VAL C O 1
ATOM 4837 N N . ASN C 1 72 ? 51.340 -7.712 89.814 1.00 15.95 72 ASN C N 1
ATOM 4838 C CA . ASN C 1 72 ? 51.572 -6.830 88.679 1.00 16.28 72 ASN C CA 1
ATOM 4839 C C . ASN C 1 72 ? 50.422 -5.820 88.634 1.00 16.14 72 ASN C C 1
ATOM 4840 O O . ASN C 1 72 ? 49.584 -5.800 89.551 1.00 16.16 72 ASN C O 1
ATOM 4845 N N . SER C 1 73 ? 50.415 -4.948 87.630 1.00 14.79 73 SER C N 1
ATOM 4846 C CA . SER C 1 73 ? 49.331 -3.957 87.508 1.00 15.56 73 SER C CA 1
ATOM 4847 C C . SER C 1 73 ? 47.912 -4.505 87.630 1.00 15.24 73 SER C C 1
ATOM 4848 O O . SER C 1 73 ? 47.002 -3.761 87.962 1.00 15.76 73 SER C O 1
ATOM 4851 N N . SER C 1 74 ? 47.700 -5.777 87.323 1.00 15.50 74 SER C N 1
ATOM 4852 C CA . SER C 1 74 ? 46.363 -6.401 87.530 1.00 15.92 74 SER C CA 1
ATOM 4853 C C . SER C 1 74 ? 45.795 -6.115 88.916 1.00 15.74 74 SER C C 1
ATOM 4854 O O . SER C 1 74 ? 44.594 -5.901 89.062 1.00 15.94 74 SER C O 1
ATOM 4857 N N . PHE C 1 75 ? 46.648 -6.122 89.931 1.00 16.10 75 PHE C N 1
ATOM 4858 C CA . PHE C 1 75 ? 46.240 -5.781 91.295 1.00 16.99 75 PHE C CA 1
ATOM 4859 C C . PHE C 1 75 ? 45.498 -4.451 91.321 1.00 17.15 75 PHE C C 1
ATOM 4860 O O . PHE C 1 75 ? 44.518 -4.294 92.056 1.00 17.76 75 PHE C O 1
ATOM 4868 N N . ALA C 1 76 ? 45.945 -3.492 90.520 1.00 17.45 76 ALA C N 1
ATOM 4869 C CA . ALA C 1 76 ? 45.319 -2.153 90.543 1.00 17.73 76 ALA C CA 1
ATOM 4870 C C . ALA C 1 76 ? 44.062 -2.091 89.647 1.00 17.96 76 ALA C C 1
ATOM 4871 O O . ALA C 1 76 ? 43.237 -1.199 89.807 1.00 17.94 76 ALA C O 1
ATOM 4873 N N . VAL C 1 77 ? 43.914 -3.055 88.736 1.00 18.04 77 VAL C N 1
ATOM 4874 C CA . VAL C 1 77 ? 42.736 -3.143 87.867 1.00 18.55 77 VAL C CA 1
ATOM 4875 C C . VAL C 1 77 ? 41.543 -3.757 88.585 1.00 20.14 77 VAL C C 1
ATOM 4876 O O . VAL C 1 77 ? 40.384 -3.349 88.383 1.00 21.11 77 VAL C O 1
ATOM 4880 N N . ASN C 1 78 ? 41.843 -4.716 89.453 1.00 20.37 78 ASN C N 1
ATOM 4881 C CA . ASN C 1 78 ? 40.831 -5.552 90.086 1.00 20.24 78 ASN C CA 1
ATOM 4882 C C . ASN C 1 78 ? 39.741 -4.828 90.873 1.00 20.25 78 ASN C C 1
ATOM 4883 O O . ASN C 1 78 ? 38.579 -5.204 90.744 1.00 20.37 78 ASN C O 1
ATOM 4888 N N . PRO C 1 79 ? 40.097 -3.817 91.711 1.00 21.30 79 PRO C N 1
ATOM 4889 C CA . PRO C 1 79 ? 39.035 -3.125 92.489 1.00 22.14 79 PRO C CA 1
ATOM 4890 C C . PRO C 1 79 ? 37.881 -2.526 91.640 1.00 23.67 79 PRO C C 1
ATOM 4891 O O . PRO C 1 79 ? 36.730 -2.489 92.105 1.00 23.65 79 PRO C O 1
ATOM 4895 N N . GLY C 1 80 ? 38.198 -2.104 90.414 1.00 23.91 80 GLY C N 1
ATOM 4896 C CA . GLY C 1 80 ? 37.228 -1.538 89.480 1.00 25.82 80 GLY C CA 1
ATOM 4897 C C . GLY C 1 80 ? 36.393 -2.576 88.733 1.00 26.46 80 GLY C C 1
ATOM 4898 O O . GLY C 1 80 ? 35.274 -2.291 88.348 1.00 28.17 80 GLY C O 1
ATOM 4899 N N . VAL C 1 81 ? 36.923 -3.785 88.536 1.00 26.17 81 VAL C N 1
ATOM 4900 C CA . VAL C 1 81 ? 36.246 -4.791 87.719 1.00 25.75 81 VAL C CA 1
ATOM 4901 C C . VAL C 1 81 ? 35.568 -5.920 88.506 1.00 27.03 81 VAL C C 1
ATOM 4902 O O . VAL C 1 81 ? 34.771 -6.675 87.949 1.00 26.88 81 VAL C O 1
ATOM 4906 N N . PHE C 1 82 ? 35.896 -6.052 89.779 1.00 28.16 82 PHE C N 1
ATOM 4907 C CA . PHE C 1 82 ? 35.243 -7.064 90.601 1.00 29.92 82 PHE C CA 1
ATOM 4908 C C . PHE C 1 82 ? 34.141 -6.395 91.417 1.00 32.06 82 PHE C C 1
ATOM 4909 O O . PHE C 1 82 ? 34.365 -5.340 92.006 1.00 31.62 82 PHE C O 1
ATOM 4917 N N . ARG C 1 83 ? 32.941 -6.993 91.429 1.00 34.49 83 ARG C N 1
ATOM 4918 C CA . ARG C 1 83 ? 31.798 -6.378 92.117 1.00 37.02 83 ARG C CA 1
ATOM 4919 C C . ARG C 1 83 ? 31.957 -6.329 93.644 1.00 37.59 83 ARG C C 1
ATOM 4920 O O . ARG C 1 83 ? 31.632 -5.317 94.243 1.00 37.87 83 ARG C O 1
ATOM 4928 N N . ASN C 1 84 ? 32.453 -7.418 94.251 1.00 38.56 84 ASN C N 1
ATOM 4929 C CA . ASN C 1 84 ? 32.595 -7.528 95.716 1.00 39.79 84 ASN C CA 1
ATOM 4930 C C . ASN C 1 84 ? 33.938 -8.122 96.135 1.00 39.37 84 ASN C C 1
ATOM 4931 O O . ASN C 1 84 ? 34.017 -9.292 96.526 1.00 39.92 84 ASN C O 1
ATOM 4936 N N . LEU C 1 85 ? 34.989 -7.309 96.068 1.00 38.43 85 LEU C N 1
ATOM 4937 C CA . LEU C 1 85 ? 36.335 -7.718 96.443 1.00 37.34 85 LEU C CA 1
ATOM 4938 C C . LEU C 1 85 ? 36.407 -8.023 97.949 1.00 36.76 85 LEU C C 1
ATOM 4939 O O . LEU C 1 85 ? 35.927 -7.222 98.764 1.00 36.75 85 LEU C O 1
ATOM 4944 N N . PRO C 1 86 ? 37.023 -9.167 98.329 1.00 35.77 86 PRO C N 1
ATOM 4945 C CA . PRO C 1 86 ? 37.029 -9.606 99.724 1.00 35.29 86 PRO C CA 1
ATOM 4946 C C . PRO C 1 86 ? 38.143 -8.947 100.552 1.00 33.93 86 PRO C C 1
ATOM 4947 O O . PRO C 1 86 ? 38.617 -9.504 101.532 1.00 34.08 86 PRO C O 1
ATOM 4951 N N . PHE C 1 87 ? 38.559 -7.757 100.157 1.00 31.91 87 PHE C N 1
ATOM 4952 C CA . PHE C 1 87 ? 39.551 -7.046 100.918 1.00 29.47 87 PHE C CA 1
ATOM 4953 C C . PHE C 1 87 ? 39.505 -5.635 100.410 1.00 29.06 87 PHE C C 1
ATOM 4954 O O . PHE C 1 87 ? 38.838 -5.355 99.407 1.00 29.52 87 PHE C O 1
ATOM 4962 N N . ASP C 1 88 ? 40.192 -4.747 101.114 1.00 28.07 88 ASP C N 1
ATOM 4963 C CA . ASP C 1 88 ? 40.353 -3.361 100.712 1.00 27.57 88 ASP C CA 1
ATOM 4964 C C . ASP C 1 88 ? 41.715 -3.258 100.034 1.00 26.12 88 ASP C C 1
ATOM 4965 O O . ASP C 1 88 ? 42.739 -3.492 100.687 1.00 25.01 88 ASP C O 1
ATOM 4970 N N . PRO C 1 89 ? 41.725 -2.936 98.719 1.00 25.19 89 PRO C N 1
ATOM 4971 C CA . PRO C 1 89 ? 42.965 -2.944 97.920 1.00 24.02 89 PRO C CA 1
ATOM 4972 C C . PRO C 1 89 ? 43.955 -1.861 98.358 1.00 24.37 89 PRO C C 1
ATOM 4973 O O . PRO C 1 89 ? 45.150 -1.978 98.079 1.00 23.34 89 PRO C O 1
ATOM 4977 N N . LYS C 1 90 ? 43.454 -0.821 99.020 1.00 24.77 90 LYS C N 1
ATOM 4978 C CA . LYS C 1 90 ? 44.310 0.278 99.474 1.00 26.31 90 LYS C CA 1
ATOM 4979 C C . LYS C 1 90 ? 44.756 0.102 100.916 1.00 26.47 90 LYS C C 1
ATOM 4980 O O . LYS C 1 90 ? 45.905 0.328 101.225 1.00 29.68 90 LYS C O 1
ATOM 4986 N N . LYS C 1 91 ? 43.877 -0.328 101.800 1.00 26.25 91 LYS C N 1
ATOM 4987 C CA . LYS C 1 91 ? 44.242 -0.385 103.224 1.00 25.72 91 LYS C CA 1
ATOM 4988 C C . LYS C 1 91 ? 44.792 -1.747 103.705 1.00 24.80 91 LYS C C 1
ATOM 4989 O O . LYS C 1 91 ? 45.528 -1.826 104.708 1.00 21.89 91 LYS C O 1
ATOM 4995 N N . ASP C 1 92 ? 44.443 -2.820 102.988 1.00 23.08 92 ASP C N 1
ATOM 4996 C CA . ASP C 1 92 ? 44.841 -4.136 103.456 1.00 22.96 92 ASP C CA 1
ATOM 4997 C C . ASP C 1 92 ? 46.218 -4.558 102.970 1.00 22.42 92 ASP C C 1
ATOM 4998 O O . ASP C 1 92 ? 46.753 -5.592 103.426 1.00 21.18 92 ASP C O 1
ATOM 5003 N N . PHE C 1 93 ? 46.800 -3.732 102.083 1.00 22.33 93 PHE C N 1
ATOM 5004 C CA . PHE C 1 93 ? 48.143 -3.972 101.550 1.00 22.67 93 PHE C CA 1
ATOM 5005 C C . PHE C 1 93 ? 49.018 -2.715 101.623 1.00 21.71 93 PHE C C 1
ATOM 5006 O O . PHE C 1 93 ? 48.520 -1.587 101.485 1.00 21.36 93 PHE C O 1
ATOM 5014 N N . ALA C 1 94 ? 50.310 -2.926 101.819 1.00 20.74 94 ALA C N 1
ATOM 5015 C CA . ALA C 1 94 ? 51.293 -1.837 101.800 1.00 20.75 94 ALA C CA 1
ATOM 5016 C C . ALA C 1 94 ? 52.448 -2.241 100.882 1.00 20.73 94 ALA C C 1
ATOM 5017 O O . ALA C 1 94 ? 52.940 -3.389 100.950 1.00 20.03 94 ALA C O 1
ATOM 5019 N N . ALA C 1 95 ? 52.865 -1.318 100.001 1.00 20.01 95 ALA C N 1
ATOM 5020 C CA . ALA C 1 95 ? 53.877 -1.636 99.010 1.00 19.97 95 ALA C CA 1
ATOM 5021 C C . ALA C 1 95 ? 55.282 -1.721 99.586 1.00 20.07 95 ALA C C 1
ATOM 5022 O O . ALA C 1 95 ? 55.635 -0.998 100.511 1.00 20.43 95 ALA C O 1
ATOM 5024 N N . VAL C 1 96 ? 56.075 -2.607 99.010 1.00 19.39 96 VAL C N 1
ATOM 5025 C CA . VAL C 1 96 ? 57.475 -2.734 99.405 1.00 19.48 96 VAL C CA 1
ATOM 5026 C C . VAL C 1 96 ? 58.352 -2.178 98.294 1.00 20.09 96 VAL C C 1
ATOM 5027 O O . VAL C 1 96 ? 59.125 -1.240 98.499 1.00 21.25 96 VAL C O 1
ATOM 5031 N N . ILE C 1 97 ? 58.233 -2.747 97.105 1.00 19.47 97 ILE C N 1
ATOM 5032 C CA . ILE C 1 97 ? 59.129 -2.369 96.025 1.00 18.85 97 ILE C CA 1
ATOM 5033 C C . ILE C 1 97 ? 58.504 -2.737 94.672 1.00 19.20 97 ILE C C 1
ATOM 5034 O O . ILE C 1 97 ? 57.927 -3.817 94.533 1.00 19.04 97 ILE C O 1
ATOM 5039 N N . ASN C 1 98 ? 58.623 -1.823 93.717 1.00 18.73 98 ASN C N 1
ATOM 5040 C CA . ASN C 1 98 ? 58.397 -2.085 92.310 1.00 19.27 98 ASN C CA 1
ATOM 5041 C C . ASN C 1 98 ? 59.742 -2.412 91.628 1.00 18.97 98 ASN C C 1
ATOM 5042 O O . ASN C 1 98 ? 60.678 -1.594 91.626 1.00 19.91 98 ASN C O 1
ATOM 5047 N N . VAL C 1 99 ? 59.829 -3.589 91.026 1.00 18.08 99 VAL C N 1
ATOM 5048 C CA . VAL C 1 99 ? 61.110 -4.096 90.511 1.00 18.65 99 VAL C CA 1
ATOM 5049 C C . VAL C 1 99 ? 61.266 -4.063 88.991 1.00 18.54 99 VAL C C 1
ATOM 5050 O O . VAL C 1 99 ? 62.383 -4.097 88.459 1.00 18.73 99 VAL C O 1
ATOM 5054 N N . ALA C 1 100 ? 60.163 -4.015 88.262 1.00 18.16 100 ALA C N 1
ATOM 5055 C CA . ALA C 1 100 ? 60.310 -4.116 86.811 1.00 17.84 100 ALA C CA 1
ATOM 5056 C C . ALA C 1 100 ? 59.041 -3.683 86.138 1.00 18.26 100 ALA C C 1
ATOM 5057 O O . ALA C 1 100 ? 57.955 -3.907 86.669 1.00 18.40 100 ALA C O 1
ATOM 5059 N N . TYR C 1 101 ? 59.194 -3.119 84.944 1.00 17.87 101 TYR C N 1
ATOM 5060 C CA . TYR C 1 101 ? 58.071 -2.875 84.040 1.00 18.62 101 TYR C CA 1
ATOM 5061 C C . TYR C 1 101 ? 58.172 -3.764 82.819 1.00 18.00 101 TYR C C 1
ATOM 5062 O O . TYR C 1 101 ? 59.267 -4.096 82.344 1.00 17.58 101 TYR C O 1
ATOM 5071 N N . VAL C 1 102 ? 57.018 -4.100 82.251 1.00 18.16 102 VAL C N 1
ATOM 5072 C CA . VAL C 1 102 ? 56.993 -4.591 80.881 1.00 18.43 102 VAL C CA 1
ATOM 5073 C C . VAL C 1 102 ? 55.855 -3.911 80.104 1.00 18.52 102 VAL C C 1
ATOM 5074 O O . VAL C 1 102 ? 54.710 -3.939 80.547 1.00 18.29 102 VAL C O 1
ATOM 5078 N N . PRO C 1 103 ? 56.183 -3.213 78.989 1.00 18.01 103 PRO C N 1
ATOM 5079 C CA . PRO C 1 103 ? 55.073 -2.551 78.294 1.00 18.17 103 PRO C CA 1
ATOM 5080 C C . PRO C 1 103 ? 54.276 -3.552 77.505 1.00 17.98 103 PRO C C 1
ATOM 5081 O O . PRO C 1 103 ? 54.782 -4.625 77.182 1.00 18.62 103 PRO C O 1
ATOM 5085 N N . SER C 1 104 ? 53.044 -3.197 77.183 1.00 17.53 104 SER C N 1
ATOM 5086 C CA . SER C 1 104 ? 52.266 -4.012 76.243 1.00 17.91 104 SER C CA 1
ATOM 5087 C C . SER C 1 104 ? 52.599 -3.498 74.854 1.00 17.54 104 SER C C 1
ATOM 5088 O O . SER C 1 104 ? 53.069 -2.354 74.677 1.00 16.29 104 SER C O 1
ATOM 5091 N N . VAL C 1 105 ? 52.398 -4.370 73.876 1.00 17.44 105 VAL C N 1
ATOM 5092 C CA . VAL C 1 105 ? 52.700 -4.065 72.501 1.00 17.91 105 VAL C CA 1
ATOM 5093 C C . VAL C 1 105 ? 51.460 -4.429 71.687 1.00 17.06 105 VAL C C 1
ATOM 5094 O O . VAL C 1 105 ? 50.792 -5.432 71.974 1.00 16.61 105 VAL C O 1
ATOM 5098 N N . PHE C 1 106 ? 51.106 -3.539 70.762 1.00 16.48 106 PHE C N 1
ATOM 5099 C CA . PHE C 1 106 ? 50.068 -3.772 69.760 1.00 16.55 106 PHE C CA 1
ATOM 5100 C C . PHE C 1 106 ? 50.720 -4.483 68.607 1.00 17.10 106 PHE C C 1
ATOM 5101 O O . PHE C 1 106 ? 51.572 -3.919 67.917 1.00 18.26 106 PHE C O 1
ATOM 5109 N N . VAL C 1 107 ? 50.346 -5.739 68.413 1.00 17.69 107 VAL C N 1
ATOM 5110 C CA . VAL C 1 107 ? 50.949 -6.570 67.358 1.00 18.56 107 VAL C CA 1
ATOM 5111 C C . VAL C 1 107 ? 49.956 -7.028 66.309 1.00 19.47 107 VAL C C 1
ATOM 5112 O O . VAL C 1 107 ? 48.810 -7.340 66.644 1.00 18.15 107 VAL C O 1
ATOM 5116 N N . VAL C 1 108 ? 50.438 -7.146 65.064 1.00 20.34 108 VAL C N 1
ATOM 5117 C CA . VAL C 1 108 ? 49.618 -7.566 63.927 1.00 21.96 108 VAL C CA 1
ATOM 5118 C C . VAL C 1 108 ? 50.405 -8.645 63.152 1.00 23.63 108 VAL C C 1
ATOM 5119 O O . VAL C 1 108 ? 51.649 -8.716 63.264 1.00 22.89 108 VAL C O 1
ATOM 5123 N N . PRO C 1 109 ? 49.691 -9.545 62.447 1.00 25.27 109 PRO C N 1
ATOM 5124 C CA . PRO C 1 109 ? 50.441 -10.542 61.671 1.00 26.41 109 PRO C CA 1
ATOM 5125 C C . PRO C 1 109 ? 51.424 -9.899 60.711 1.00 27.64 109 PRO C C 1
ATOM 5126 O O . PRO C 1 109 ? 51.204 -8.779 60.221 1.00 26.55 109 PRO C O 1
ATOM 5130 N N . ALA C 1 110 ? 52.506 -10.615 60.430 1.00 29.56 110 ALA C N 1
ATOM 5131 C CA . ALA C 1 110 ? 53.367 -10.260 59.343 1.00 31.26 110 ALA C CA 1
ATOM 5132 C C . ALA C 1 110 ? 52.486 -10.079 58.116 1.00 32.10 110 ALA C C 1
ATOM 5133 O O . ALA C 1 110 ? 51.609 -10.924 57.831 1.00 33.45 110 ALA C O 1
ATOM 5135 N N . GLY C 1 111 ? 52.698 -8.976 57.409 1.00 32.05 111 GLY C N 1
ATOM 5136 C CA . GLY C 1 111 ? 51.941 -8.685 56.197 1.00 32.60 111 GLY C CA 1
ATOM 5137 C C . GLY C 1 111 ? 50.560 -8.086 56.422 1.00 32.32 111 GLY C C 1
ATOM 5138 O O . GLY C 1 111 ? 49.745 -8.011 55.486 1.00 32.47 111 GLY C O 1
ATOM 5139 N N . SER C 1 112 ? 50.299 -7.659 57.665 1.00 31.42 112 SER C N 1
ATOM 5140 C CA . SER C 1 112 ? 49.061 -6.980 58.014 1.00 31.05 112 SER C CA 1
ATOM 5141 C C . SER C 1 112 ? 48.886 -5.718 57.211 1.00 30.89 112 SER C C 1
ATOM 5142 O O . SER C 1 112 ? 49.849 -5.045 56.854 1.00 30.83 112 SER C O 1
ATOM 5145 N N . LYS C 1 113 ? 47.636 -5.346 56.999 1.00 31.24 113 LYS C N 1
ATOM 5146 C CA . LYS C 1 113 ? 47.366 -4.117 56.292 1.00 31.50 113 LYS C CA 1
ATOM 5147 C C . LYS C 1 113 ? 47.732 -2.907 57.147 1.00 30.70 113 LYS C C 1
ATOM 5148 O O . LYS C 1 113 ? 47.945 -1.813 56.631 1.00 30.68 113 LYS C O 1
ATOM 5154 N N . TYR C 1 114 ? 47.797 -3.110 58.457 1.00 29.89 114 TYR C N 1
ATOM 5155 C CA . TYR C 1 114 ? 48.120 -2.018 59.371 1.00 29.84 114 TYR C CA 1
ATOM 5156 C C . TYR C 1 114 ? 49.616 -1.905 59.549 1.00 29.32 114 TYR C C 1
ATOM 5157 O O . TYR C 1 114 ? 50.226 -2.770 60.147 1.00 29.51 114 TYR C O 1
ATOM 5166 N N . LYS C 1 115 ? 50.174 -0.805 59.059 1.00 30.11 115 LYS C N 1
ATOM 5167 C CA . LYS C 1 115 ? 51.612 -0.545 59.094 1.00 29.52 115 LYS C CA 1
ATOM 5168 C C . LYS C 1 115 ? 52.005 0.350 60.271 1.00 27.96 115 LYS C C 1
ATOM 5169 O O . LYS C 1 115 ? 53.156 0.336 60.717 1.00 28.15 115 LYS C O 1
ATOM 5175 N N . THR C 1 116 ? 51.052 1.146 60.755 1.00 25.28 116 THR C N 1
ATOM 5176 C CA . THR C 1 116 ? 51.279 2.062 61.850 1.00 23.81 116 THR C CA 1
ATOM 5177 C C . THR C 1 116 ? 50.088 2.041 62.776 1.00 21.96 116 THR C C 1
ATOM 5178 O O . THR C 1 116 ? 48.997 1.601 62.391 1.00 20.07 116 THR C O 1
ATOM 5182 N N . LEU C 1 117 ? 50.268 2.548 63.995 1.00 20.81 117 LEU C N 1
ATOM 5183 C CA . LEU C 1 117 ? 49.100 2.637 64.869 1.00 20.06 117 LEU C CA 1
ATOM 5184 C C . LEU C 1 117 ? 48.119 3.679 64.326 1.00 20.82 117 LEU C C 1
ATOM 5185 O O . LEU C 1 117 ? 46.918 3.572 64.536 1.00 19.57 117 LEU C O 1
ATOM 5190 N N . GLY C 1 118 ? 48.646 4.703 63.645 1.00 21.80 118 GLY C N 1
ATOM 5191 C CA . GLY C 1 118 ? 47.792 5.679 62.962 1.00 22.30 118 GLY C CA 1
ATOM 5192 C C . GLY C 1 118 ? 46.791 5.001 62.029 1.00 22.67 118 GLY C C 1
ATOM 5193 O O . GLY C 1 118 ? 45.603 5.360 62.024 1.00 22.21 118 GLY C O 1
ATOM 5194 N N . GLU C 1 119 ? 47.256 4.039 61.228 1.00 22.85 119 GLU C N 1
ATOM 5195 C CA . GLU C 1 119 ? 46.351 3.302 60.329 1.00 23.99 119 GLU C CA 1
ATOM 5196 C C . GLU C 1 119 ? 45.287 2.473 61.082 1.00 24.14 119 GLU C C 1
ATOM 5197 O O . GLU C 1 119 ? 44.119 2.357 60.628 1.00 24.44 119 GLU C O 1
ATOM 5203 N N . LEU C 1 120 ? 45.687 1.871 62.203 1.00 23.52 120 LEU C N 1
ATOM 5204 C CA . LEU C 1 120 ? 44.768 1.043 63.009 1.00 22.97 120 LEU C CA 1
ATOM 5205 C C . LEU C 1 120 ? 43.701 1.961 63.579 1.00 22.95 120 LEU C C 1
ATOM 5206 O O . LEU C 1 120 ? 42.492 1.647 63.516 1.00 21.62 120 LEU C O 1
ATOM 5211 N N . MET C 1 121 ? 44.143 3.099 64.135 1.00 22.28 121 MET C N 1
ATOM 5212 C CA . MET C 1 121 ? 43.207 4.051 64.766 1.00 22.42 121 MET C CA 1
ATOM 5213 C C . MET C 1 121 ? 42.196 4.634 63.779 1.00 23.23 121 MET C C 1
ATOM 5214 O O . MET C 1 121 ? 40.995 4.737 64.089 1.00 23.04 121 MET C O 1
ATOM 5219 N N . ALA C 1 122 ? 42.676 4.990 62.592 1.00 23.26 122 ALA C N 1
ATOM 5220 C CA . ALA C 1 122 ? 41.793 5.413 61.493 1.00 24.09 122 ALA C CA 1
ATOM 5221 C C . ALA C 1 122 ? 40.710 4.363 61.196 1.00 23.78 122 ALA C C 1
ATOM 5222 O O . ALA C 1 122 ? 39.525 4.705 61.019 1.00 23.59 122 ALA C O 1
ATOM 5224 N N . ALA C 1 123 ? 41.122 3.096 61.149 1.00 23.33 123 ALA C N 1
ATOM 5225 C CA . ALA C 1 123 ? 40.212 2.001 60.861 1.00 23.65 123 ALA C CA 1
ATOM 5226 C C . ALA C 1 123 ? 39.151 1.864 61.923 1.00 23.17 123 ALA C C 1
ATOM 5227 O O . ALA C 1 123 ? 37.961 1.571 61.641 1.00 23.55 123 ALA C O 1
ATOM 5229 N N . ALA C 1 124 ? 39.556 2.108 63.155 1.00 21.84 124 ALA C N 1
ATOM 5230 C CA . ALA C 1 124 ? 38.680 1.926 64.304 1.00 21.80 124 ALA C CA 1
ATOM 5231 C C . ALA C 1 124 ? 38.017 3.217 64.710 1.00 21.75 124 ALA C C 1
ATOM 5232 O O . ALA C 1 124 ? 37.387 3.268 65.766 1.00 21.34 124 ALA C O 1
ATOM 5234 N N . LYS C 1 125 ? 38.134 4.260 63.890 1.00 21.66 125 LYS C N 1
ATOM 5235 C CA . LYS C 1 125 ? 37.673 5.589 64.347 1.00 22.23 125 LYS C CA 1
ATOM 5236 C C . LYS C 1 125 ? 36.167 5.656 64.459 1.00 22.32 125 LYS C C 1
ATOM 5237 O O . LYS C 1 125 ? 35.642 6.194 65.434 1.00 22.59 125 LYS C O 1
ATOM 5243 N N . GLN C 1 126 ? 35.473 5.118 63.456 1.00 21.77 126 GLN C N 1
ATOM 5244 C CA . GLN C 1 126 ? 34.006 5.214 63.416 1.00 21.42 126 GLN C CA 1
ATOM 5245 C C . GLN C 1 126 ? 33.337 4.184 64.320 1.00 20.74 126 GLN C C 1
ATOM 5246 O O . GLN C 1 126 ? 33.881 3.116 64.595 1.00 19.11 126 GLN C O 1
ATOM 5252 N N . THR C 1 127 ? 32.152 4.530 64.790 1.00 20.76 127 THR C N 1
ATOM 5253 C CA . THR C 1 127 ? 31.329 3.596 65.569 1.00 20.72 127 THR C CA 1
ATOM 5254 C C . THR C 1 127 ? 30.945 2.469 64.623 1.00 19.31 127 THR C C 1
ATOM 5255 O O . THR C 1 127 ? 31.029 2.631 63.401 1.00 18.91 127 THR C O 1
ATOM 5259 N N . ASN C 1 128 ? 30.532 1.324 65.182 1.00 17.89 128 ASN C N 1
ATOM 5260 C CA . ASN C 1 128 ? 30.046 0.223 64.342 1.00 17.18 128 ASN C CA 1
ATOM 5261 C C . ASN C 1 128 ? 31.096 -0.274 63.348 1.00 17.31 128 ASN C C 1
ATOM 5262 O O . ASN C 1 128 ? 30.796 -0.577 62.189 1.00 16.20 128 ASN C O 1
ATOM 5267 N N . THR C 1 129 ? 32.342 -0.334 63.829 1.00 17.09 129 THR C N 1
ATOM 5268 C CA . THR C 1 129 ? 33.455 -0.864 63.058 1.00 17.85 129 THR C CA 1
ATOM 5269 C C . THR C 1 129 ? 33.905 -2.183 63.696 1.00 17.63 129 THR C C 1
ATOM 5270 O O . THR C 1 129 ? 33.484 -2.519 64.818 1.00 17.43 129 THR C O 1
ATOM 5274 N N . GLN C 1 130 ? 34.735 -2.941 62.967 1.00 17.47 130 GLN C N 1
ATOM 5275 C CA . GLN C 1 130 ? 35.046 -4.296 63.330 1.00 17.47 130 GLN C CA 1
ATOM 5276 C C . GLN C 1 130 ? 36.540 -4.537 63.550 1.00 19.53 130 GLN C C 1
ATOM 5277 O O . GLN C 1 130 ? 37.013 -5.649 63.271 1.00 20.04 130 GLN C O 1
ATOM 5283 N N . VAL C 1 131 ? 37.283 -3.520 63.983 1.00 20.07 131 VAL C N 1
ATOM 5284 C CA . VAL C 1 131 ? 38.681 -3.746 64.382 1.00 21.64 131 VAL C CA 1
ATOM 5285 C C . VAL C 1 131 ? 38.631 -4.428 65.731 1.00 22.62 131 VAL C C 1
ATOM 5286 O O . VAL C 1 131 ? 38.220 -3.865 66.759 1.00 23.67 131 VAL C O 1
ATOM 5290 N N . THR C 1 132 ? 39.017 -5.678 65.699 1.00 21.99 132 THR C N 1
ATOM 5291 C CA . THR C 1 132 ? 38.904 -6.537 66.808 1.00 22.66 132 THR C CA 1
ATOM 5292 C C . THR C 1 132 ? 40.355 -6.684 67.380 1.00 21.92 132 THR C C 1
ATOM 5293 O O . THR C 1 132 ? 41.330 -6.591 66.627 1.00 21.92 132 THR C O 1
ATOM 5297 N N . TYR C 1 133 ? 40.498 -6.847 68.699 1.00 20.94 133 TYR C N 1
ATOM 5298 C CA . TYR C 1 133 ? 41.839 -7.064 69.285 1.00 20.36 133 TYR C CA 1
ATOM 5299 C C . TYR C 1 133 ? 41.777 -8.084 70.392 1.00 19.92 133 TYR C C 1
ATOM 5300 O O . TYR C 1 133 ? 40.872 -8.027 71.257 1.00 19.79 133 TYR C O 1
ATOM 5309 N N . GLY C 1 134 ? 42.710 -9.033 70.304 1.00 18.92 134 GLY C N 1
ATOM 5310 C CA . GLY C 1 134 ? 42.963 -10.018 71.342 1.00 18.96 134 GLY C CA 1
ATOM 5311 C C . GLY C 1 134 ? 43.728 -9.359 72.483 1.00 20.73 134 GLY C C 1
ATOM 5312 O O . GLY C 1 134 ? 44.430 -8.358 72.296 1.00 20.12 134 GLY C O 1
ATOM 5313 N N . SER C 1 135 ? 43.549 -9.887 73.678 1.00 21.55 135 SER C N 1
ATOM 5314 C CA . SER C 1 135 ? 44.432 -9.556 74.760 1.00 23.79 135 SER C CA 1
ATOM 5315 C C . SER C 1 135 ? 44.722 -10.807 75.595 1.00 24.50 135 SER C C 1
ATOM 5316 O O . SER C 1 135 ? 44.175 -11.886 75.320 1.00 24.80 135 SER C O 1
ATOM 5319 N N . CYS C 1 136 ? 45.544 -10.622 76.625 1.00 24.88 136 CYS C N 1
ATOM 5320 C CA . CYS C 1 136 ? 45.964 -11.674 77.584 1.00 26.32 136 CYS C CA 1
ATOM 5321 C C . CYS C 1 136 ? 44.819 -12.050 78.519 1.00 25.18 136 CYS C C 1
ATOM 5322 O O . CYS C 1 136 ? 44.953 -12.959 79.348 1.00 25.63 136 CYS C O 1
ATOM 5325 N N . GLY C 1 137 ? 43.684 -11.367 78.397 1.00 24.23 137 GLY C N 1
ATOM 5326 C CA . GLY C 1 137 ? 42.508 -11.733 79.186 1.00 23.46 137 GLY C CA 1
ATOM 5327 C C . GLY C 1 137 ? 41.588 -10.611 79.619 1.00 22.85 137 GLY C C 1
ATOM 5328 O O . GLY C 1 137 ? 41.965 -9.462 79.708 1.00 21.49 137 GLY C O 1
ATOM 5329 N N . ASN C 1 138 ? 40.349 -10.966 79.893 1.00 23.56 138 ASN C N 1
ATOM 5330 C CA . ASN C 1 138 ? 39.380 -10.009 80.393 1.00 24.61 138 ASN C CA 1
ATOM 5331 C C . ASN C 1 138 ? 39.875 -9.323 81.668 1.00 24.20 138 ASN C C 1
ATOM 5332 O O . ASN C 1 138 ? 40.257 -9.984 82.625 1.00 23.97 138 ASN C O 1
ATOM 5337 N N . GLY C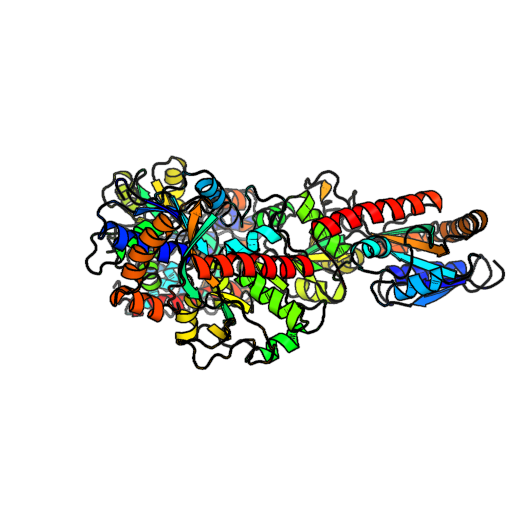 1 139 ? 39.961 -7.989 81.646 1.00 23.35 139 GLY C N 1
ATOM 5338 C CA . GLY C 1 139 ? 40.410 -7.243 82.821 1.00 21.34 139 GLY C CA 1
ATOM 5339 C C . GLY C 1 139 ? 41.921 -7.230 83.064 1.00 21.56 139 GLY C C 1
ATOM 5340 O O . GLY C 1 139 ? 42.370 -6.725 84.092 1.00 21.79 139 GLY C O 1
ATOM 5341 N N . THR C 1 140 ? 42.714 -7.748 82.127 1.00 19.39 140 THR C N 1
ATOM 5342 C CA . THR C 1 140 ? 44.188 -7.657 82.258 1.00 19.02 140 THR C CA 1
ATOM 5343 C C . THR C 1 140 ? 44.624 -6.213 81.927 1.00 18.32 140 THR C C 1
ATOM 5344 O O . THR C 1 140 ? 43.858 -5.472 81.299 1.00 17.03 140 THR C O 1
ATOM 5348 N N . PRO C 1 141 ? 45.845 -5.811 82.353 1.00 18.35 141 PRO C N 1
ATOM 5349 C CA . PRO C 1 141 ? 46.415 -4.543 81.906 1.00 18.41 141 PRO C CA 1
ATOM 5350 C C . PRO C 1 141 ? 46.509 -4.435 80.385 1.00 17.99 141 PRO C C 1
ATOM 5351 O O . PRO C 1 141 ? 46.451 -3.344 79.882 1.00 18.13 141 PRO C O 1
ATOM 5355 N N . GLN C 1 142 ? 46.683 -5.555 79.681 1.00 17.70 142 GLN C N 1
ATOM 5356 C CA . GLN C 1 142 ? 46.699 -5.565 78.204 1.00 17.59 142 GLN C CA 1
ATOM 5357 C C . GLN C 1 142 ? 45.332 -5.245 77.600 1.00 16.59 142 GLN C C 1
ATOM 5358 O O . GLN C 1 142 ? 45.225 -4.399 76.713 1.00 16.96 142 GLN C O 1
ATOM 5364 N N . HIS C 1 143 ? 44.291 -5.913 78.074 1.00 15.52 143 HIS C N 1
ATOM 5365 C CA . HIS C 1 143 ? 42.908 -5.492 77.765 1.00 17.09 143 HIS C CA 1
ATOM 5366 C C . HIS C 1 143 ? 42.703 -3.966 78.003 1.00 17.03 143 HIS C C 1
ATOM 5367 O O . HIS C 1 143 ? 42.222 -3.225 77.112 1.00 17.16 143 HIS C O 1
ATOM 5374 N N . LEU C 1 144 ? 43.053 -3.492 79.195 1.00 16.62 144 LEU C N 1
ATOM 5375 C CA . LEU C 1 144 ? 42.830 -2.077 79.496 1.00 17.71 144 LEU C CA 1
ATOM 5376 C C . LEU C 1 144 ? 43.618 -1.115 78.610 1.00 17.16 144 LEU C C 1
ATOM 5377 O O . LEU C 1 144 ? 43.177 0.013 78.370 1.00 17.31 144 LEU C O 1
ATOM 5382 N N . ALA C 1 145 ? 44.781 -1.544 78.129 1.00 17.25 145 ALA C N 1
ATOM 5383 C CA . ALA C 1 145 ? 45.564 -0.710 77.207 1.00 16.48 145 ALA C CA 1
ATOM 5384 C C . ALA C 1 145 ? 44.778 -0.475 75.920 1.00 16.89 145 ALA C C 1
ATOM 5385 O O . ALA C 1 145 ? 44.800 0.634 75.362 1.00 15.19 145 ALA C O 1
ATOM 5387 N N . GLY C 1 146 ? 44.067 -1.512 75.460 1.00 17.52 146 GLY C N 1
ATOM 5388 C CA . GLY C 1 146 ? 43.160 -1.333 74.303 1.00 17.12 146 GLY C CA 1
ATOM 5389 C C . GLY C 1 146 ? 42.019 -0.385 74.640 1.00 17.37 146 GLY C C 1
ATOM 5390 O O . GLY C 1 146 ? 41.677 0.484 73.847 1.00 18.31 146 GLY C O 1
ATOM 5391 N N . GLU C 1 147 ? 41.376 -0.581 75.786 1.00 17.93 147 GLU C N 1
ATOM 5392 C CA . GLU C 1 147 ? 40.206 0.257 76.169 1.00 18.11 147 GLU C CA 1
ATOM 5393 C C . GLU C 1 147 ? 40.631 1.706 76.418 1.00 18.19 147 GLU C C 1
ATOM 5394 O O . GLU C 1 147 ? 39.914 2.644 76.043 1.00 18.06 147 GLU C O 1
ATOM 5400 N N . LEU C 1 148 ? 41.810 1.881 77.021 1.00 17.43 148 LEU C N 1
ATOM 5401 C CA . LEU C 1 148 ? 42.360 3.213 77.239 1.00 17.35 148 LEU C CA 1
ATOM 5402 C C . LEU C 1 148 ? 42.603 3.913 75.918 1.00 17.23 148 LEU C C 1
ATOM 5403 O O . LEU C 1 148 ? 42.414 5.117 75.835 1.00 16.84 148 LEU C O 1
ATOM 5408 N N . LEU C 1 149 ? 43.061 3.170 74.906 1.00 16.69 149 LEU C N 1
ATOM 5409 C CA . LEU C 1 149 ? 43.265 3.755 73.566 1.00 17.02 149 LEU C CA 1
ATOM 5410 C C . LEU C 1 149 ? 41.927 4.166 72.964 1.00 17.08 149 LEU C C 1
ATOM 5411 O O . LEU C 1 149 ? 41.791 5.266 72.417 1.00 17.77 149 LEU C O 1
ATOM 5416 N N . ASN C 1 150 ? 40.931 3.298 73.087 1.00 17.20 150 ASN C N 1
ATOM 5417 C CA . ASN C 1 150 ? 39.593 3.629 72.627 1.00 17.34 150 ASN C CA 1
ATOM 5418 C C . ASN C 1 150 ? 39.120 4.925 73.265 1.00 18.52 150 ASN C C 1
ATOM 5419 O O . ASN C 1 150 ? 38.581 5.811 72.580 1.00 18.08 150 ASN C O 1
ATOM 5424 N N . VAL C 1 151 ? 39.261 5.013 74.587 1.00 19.70 151 VAL C N 1
ATOM 5425 C CA . VAL C 1 151 ? 38.772 6.222 75.307 1.00 20.66 151 VAL C CA 1
ATOM 5426 C C . VAL C 1 151 ? 39.578 7.467 74.903 1.00 21.48 151 VAL C C 1
ATOM 5427 O O . VAL C 1 151 ? 39.014 8.558 74.616 1.00 21.91 151 VAL C O 1
ATOM 5431 N N . SER C 1 152 ? 40.891 7.309 74.831 1.00 20.97 152 SER C N 1
ATOM 5432 C CA . SER C 1 152 ? 41.781 8.455 74.620 1.00 22.35 152 SER C CA 1
ATOM 5433 C C . SER C 1 152 ? 41.805 8.954 73.182 1.00 22.33 152 SER C C 1
ATOM 5434 O O . SER C 1 152 ? 41.896 10.164 72.953 1.00 23.24 152 SER C O 1
ATOM 5437 N N . ALA C 1 153 ? 41.777 8.018 72.230 1.00 21.76 153 ALA C N 1
ATOM 5438 C CA . ALA C 1 153 ? 41.801 8.320 70.791 1.00 21.92 153 ALA C CA 1
ATOM 5439 C C . ALA C 1 153 ? 40.402 8.445 70.160 1.00 22.24 153 ALA C C 1
ATOM 5440 O O . ALA C 1 153 ? 40.288 8.775 68.966 1.00 22.77 153 ALA C O 1
ATOM 5442 N N . LYS C 1 154 ? 39.372 8.150 70.944 1.00 21.68 154 LYS C N 1
ATOM 5443 C CA . LYS C 1 154 ? 37.969 8.126 70.529 1.00 23.97 154 LYS C CA 1
ATOM 5444 C C . LYS C 1 154 ? 37.743 7.084 69.438 1.00 23.57 154 LYS C C 1
ATOM 5445 O O . LYS C 1 154 ? 37.265 7.360 68.355 1.00 25.28 154 LYS C O 1
ATOM 5451 N N . THR C 1 155 ? 38.058 5.856 69.754 1.00 22.70 155 THR C N 1
ATOM 5452 C CA . THR C 1 155 ? 38.206 4.873 68.739 1.00 21.00 155 THR C CA 1
ATOM 5453 C C . THR C 1 155 ? 37.311 3.697 69.209 1.00 20.31 155 THR C C 1
ATOM 5454 O O . THR C 1 155 ? 36.819 3.744 70.344 1.00 19.84 155 THR C O 1
ATOM 5458 N N . HIS C 1 156 ? 37.056 2.671 68.373 1.00 19.11 156 HIS C N 1
ATOM 5459 C CA . HIS C 1 156 ? 35.997 1.671 68.686 1.00 19.66 156 HIS C CA 1
ATOM 5460 C C . HIS C 1 156 ? 36.454 0.230 68.441 1.00 19.60 156 HIS C C 1
ATOM 5461 O O . HIS C 1 156 ? 35.711 -0.609 67.908 1.00 19.24 156 HIS C O 1
ATOM 5468 N N . MET C 1 157 ? 37.690 -0.060 68.866 1.00 19.40 157 MET C N 1
ATOM 5469 C CA . MET C 1 157 ? 38.211 -1.428 68.773 1.00 19.69 157 MET C CA 1
ATOM 5470 C C . MET C 1 157 ? 37.406 -2.342 69.673 1.00 19.89 157 MET C C 1
ATOM 5471 O O . MET C 1 157 ? 36.959 -1.920 70.740 1.00 19.56 157 MET C O 1
ATOM 5476 N N . VAL C 1 158 ? 37.220 -3.589 69.233 1.00 19.56 158 VAL C N 1
ATOM 5477 C CA . VAL C 1 158 ? 36.406 -4.548 69.930 1.00 19.40 158 VAL C CA 1
ATOM 5478 C C . VAL C 1 158 ? 37.298 -5.599 70.556 1.00 19.24 158 VAL C C 1
ATOM 5479 O O . VAL C 1 158 ? 38.051 -6.294 69.852 1.00 19.48 158 VAL C O 1
ATOM 5483 N N . HIS C 1 159 ? 37.223 -5.710 71.877 1.00 19.74 159 HIS C N 1
ATOM 5484 C CA . HIS C 1 159 ? 38.057 -6.652 72.639 1.00 20.22 159 HIS C CA 1
ATOM 5485 C C . HIS C 1 159 ? 37.591 -8.092 72.516 1.00 20.52 159 HIS C C 1
ATOM 5486 O O . HIS C 1 159 ? 36.388 -8.415 72.687 1.00 20.24 159 HIS C O 1
ATOM 5493 N N . VAL C 1 160 ? 38.533 -8.955 72.169 1.00 20.82 160 VAL C N 1
ATOM 5494 C CA . VAL C 1 160 ? 38.307 -10.394 72.191 1.00 22.33 160 VAL C CA 1
ATOM 5495 C C . VAL C 1 160 ? 39.252 -11.047 73.210 1.00 22.56 160 VAL C C 1
ATOM 5496 O O . VAL C 1 160 ? 40.458 -11.089 72.971 1.00 23.69 160 VAL C O 1
ATOM 5500 N N . PRO C 1 161 ? 38.719 -11.558 74.336 1.00 22.79 161 PRO C N 1
ATOM 5501 C CA . PRO C 1 161 ? 39.664 -12.045 75.341 1.00 22.34 161 PRO C CA 1
ATOM 5502 C C . PRO C 1 161 ? 40.235 -13.426 75.004 1.00 21.98 161 PRO C C 1
ATOM 5503 O O . PRO C 1 161 ? 39.570 -14.244 74.396 1.00 20.73 161 PRO C O 1
ATOM 5507 N N . TYR C 1 162 ? 41.480 -13.641 75.396 1.00 22.01 162 TYR C N 1
ATOM 5508 C CA . TYR C 1 162 ? 42.103 -14.963 75.324 1.00 23.00 162 TYR C CA 1
ATOM 5509 C C . TYR C 1 162 ? 42.556 -15.352 76.710 1.00 23.98 162 TYR C C 1
ATOM 5510 O O . TYR C 1 162 ? 42.631 -14.506 77.607 1.00 22.97 162 TYR C O 1
ATOM 5519 N N . LYS C 1 163 ? 42.862 -16.638 76.887 1.00 25.42 163 LYS C N 1
ATOM 5520 C CA . LYS C 1 163 ? 43.343 -17.131 78.176 1.00 27.62 163 LYS C CA 1
ATOM 5521 C C . LYS C 1 163 ? 44.872 -17.025 78.181 1.00 27.09 163 LYS C C 1
ATOM 5522 O O . LYS C 1 163 ? 45.587 -18.010 77.995 1.00 26.88 163 LYS C O 1
ATOM 5528 N N . GLY C 1 164 ? 45.359 -15.809 78.346 1.00 26.65 164 GLY C N 1
ATOM 5529 C CA . GLY C 1 164 ? 46.798 -15.534 78.361 1.00 26.20 164 GLY C CA 1
ATOM 5530 C C . GLY C 1 164 ? 47.341 -14.975 77.069 1.00 26.35 164 GLY C C 1
ATOM 5531 O O . GLY C 1 164 ? 46.651 -14.941 76.030 1.00 24.81 164 GLY C O 1
ATOM 5532 N N . CYS C 1 165 ? 48.595 -14.520 77.116 1.00 27.53 165 CYS C N 1
ATOM 5533 C CA . CYS C 1 165 ? 49.188 -13.891 75.938 1.00 29.08 165 CYS C CA 1
ATOM 5534 C C . CYS C 1 165 ? 49.516 -15.000 74.927 1.00 28.99 165 CYS C C 1
ATOM 5535 O O . CYS C 1 165 ? 49.532 -14.744 73.740 1.00 30.12 165 CYS C O 1
ATOM 5538 N N . GLY C 1 166 ? 49.757 -16.223 75.407 1.00 28.98 166 GLY C N 1
ATOM 5539 C CA . GLY C 1 166 ? 50.046 -17.370 74.519 1.00 27.98 166 GLY C CA 1
ATOM 5540 C C . GLY C 1 166 ? 48.987 -17.597 73.449 1.00 27.73 166 GLY C C 1
ATOM 5541 O O . GLY C 1 166 ? 49.278 -17.495 72.242 1.00 26.61 166 GLY C O 1
ATOM 5542 N N . PRO C 1 167 ? 47.750 -17.939 73.882 1.00 27.53 167 PRO C N 1
ATOM 5543 C CA . PRO C 1 167 ? 46.604 -18.137 72.999 1.00 27.25 167 PRO C CA 1
ATOM 5544 C C . PRO C 1 167 ? 46.302 -16.930 72.123 1.00 26.06 167 PRO C C 1
ATOM 5545 O O . PRO C 1 167 ? 45.966 -17.103 70.970 1.00 25.79 167 PRO C O 1
ATOM 5549 N N . ALA C 1 168 ? 46.445 -15.721 72.663 1.00 25.18 168 ALA C N 1
ATOM 5550 C CA . ALA C 1 168 ? 46.348 -14.504 71.823 1.00 24.24 168 ALA C CA 1
ATOM 5551 C C . ALA C 1 168 ? 47.391 -14.436 70.701 1.00 23.83 168 ALA C C 1
ATOM 5552 O O . ALA C 1 168 ? 47.055 -14.142 69.542 1.00 23.14 168 ALA C O 1
ATOM 5554 N N . LEU C 1 169 ? 48.658 -14.663 71.050 1.00 24.04 169 LEU C N 1
ATOM 5555 C CA . LEU C 1 169 ? 49.730 -14.672 70.040 1.00 24.37 169 LEU C CA 1
ATOM 5556 C C . LEU C 1 169 ? 49.470 -15.776 69.011 1.00 24.53 169 LEU C C 1
ATOM 5557 O O . LEU C 1 169 ? 49.624 -15.575 67.803 1.00 24.31 169 LEU C O 1
ATOM 5562 N N . ASN C 1 170 ? 49.054 -16.930 69.495 1.00 25.96 170 ASN C N 1
ATOM 5563 C CA . ASN C 1 170 ? 48.727 -18.026 68.571 1.00 27.35 170 ASN C CA 1
ATOM 5564 C C . ASN C 1 170 ? 47.786 -17.542 67.461 1.00 27.50 170 ASN C C 1
ATOM 5565 O O . ASN C 1 170 ? 48.065 -17.728 66.271 1.00 28.25 170 ASN C O 1
ATOM 5570 N N . ASP C 1 171 ? 46.720 -16.853 67.848 1.00 27.28 171 ASP C N 1
ATOM 5571 C CA . ASP C 1 171 ? 45.707 -16.394 66.893 1.00 27.81 171 ASP C CA 1
ATOM 5572 C C . ASP C 1 171 ? 46.178 -15.267 66.005 1.00 27.82 171 ASP C C 1
ATOM 5573 O O . ASP C 1 171 ? 45.819 -15.215 64.847 1.00 26.99 171 ASP C O 1
ATOM 5578 N N . VAL C 1 172 ? 46.975 -14.341 66.540 1.00 27.40 172 VAL C N 1
ATOM 5579 C CA . VAL C 1 172 ? 47.516 -13.312 65.670 1.00 27.78 172 VAL C CA 1
ATOM 5580 C C . VAL C 1 172 ? 48.626 -13.917 64.739 1.00 27.97 172 VAL C C 1
ATOM 5581 O O . VAL C 1 172 ? 48.690 -13.615 63.553 1.00 26.96 172 VAL C O 1
ATOM 5585 N N . LEU C 1 173 ? 49.477 -14.781 65.274 1.00 29.10 173 LEU C N 1
ATOM 5586 C CA . LEU C 1 173 ? 50.506 -15.457 64.431 1.00 30.62 173 LEU C CA 1
ATOM 5587 C C . LEU C 1 173 ? 49.894 -16.252 63.263 1.00 31.53 173 LEU C C 1
ATOM 5588 O O . LEU C 1 173 ? 50.411 -16.247 62.145 1.00 32.18 173 LEU C O 1
ATOM 5593 N N . GLY C 1 174 ? 48.775 -16.908 63.527 1.00 32.80 174 GLY C N 1
ATOM 5594 C CA . GLY C 1 174 ? 48.051 -17.625 62.480 1.00 34.65 174 GLY C CA 1
ATOM 5595 C C . GLY C 1 174 ? 46.965 -16.843 61.781 1.00 35.32 174 GLY C C 1
ATOM 5596 O O . GLY C 1 174 ? 46.183 -17.428 61.064 1.00 36.65 174 GLY C O 1
ATOM 5597 N N . SER C 1 175 ? 46.905 -15.531 62.000 1.00 35.58 175 SER C N 1
ATOM 5598 C CA . SER C 1 175 ? 45.933 -14.624 61.334 1.00 35.44 175 SER C CA 1
ATOM 5599 C C . SER C 1 175 ? 44.454 -14.878 61.632 1.00 34.63 175 SER C C 1
ATOM 5600 O O . SER C 1 175 ? 43.583 -14.412 60.911 1.00 35.26 175 SER C O 1
ATOM 5603 N N . GLN C 1 176 ? 44.169 -15.570 62.729 1.00 33.18 176 GLN C N 1
ATOM 5604 C CA . GLN C 1 176 ? 42.794 -15.799 63.133 1.00 31.72 176 GLN C CA 1
ATOM 5605 C C . GLN C 1 176 ? 42.190 -14.509 63.682 1.00 29.77 176 GLN C C 1
ATOM 5606 O O . GLN C 1 176 ? 40.990 -14.316 63.638 1.00 28.34 176 GLN C O 1
ATOM 5612 N N . ILE C 1 177 ? 43.050 -13.630 64.210 1.00 27.77 177 ILE C N 1
ATOM 5613 C CA . ILE C 1 177 ? 42.645 -12.291 64.615 1.00 25.40 177 ILE C CA 1
ATOM 5614 C C . ILE C 1 177 ? 43.730 -11.376 64.059 1.00 25.24 177 ILE C C 1
ATOM 5615 O O . ILE C 1 177 ? 44.886 -11.774 63.968 1.00 25.14 177 ILE C O 1
ATOM 5620 N N . GLY C 1 178 ? 43.364 -10.154 63.704 1.00 23.68 178 GLY C N 1
ATOM 5621 C CA . GLY C 1 178 ? 44.294 -9.278 63.048 1.00 22.95 178 GLY C CA 1
ATOM 5622 C C . GLY C 1 178 ? 45.089 -8.381 63.984 1.00 22.79 178 GLY C C 1
ATOM 5623 O O . GLY C 1 178 ? 45.890 -7.574 63.509 1.00 22.58 178 GLY C O 1
ATOM 5624 N N . LEU C 1 179 ? 44.842 -8.472 65.294 1.00 20.19 179 LEU C N 1
ATOM 5625 C CA . LEU C 1 179 ? 45.539 -7.581 66.218 1.00 20.23 179 LEU C CA 1
ATOM 5626 C C . LEU C 1 179 ? 45.445 -8.140 67.611 1.00 19.54 179 LEU C C 1
ATOM 5627 O O . LEU C 1 179 ? 44.419 -8.700 67.991 1.00 19.64 179 LEU C O 1
ATOM 5632 N N . ALA C 1 180 ? 46.513 -8.006 68.381 1.00 19.48 180 ALA C N 1
ATOM 5633 C CA . ALA C 1 180 ? 46.439 -8.340 69.775 1.00 19.02 180 ALA C CA 1
ATOM 5634 C C . ALA C 1 180 ? 47.276 -7.366 70.597 1.00 19.20 180 ALA C C 1
ATOM 5635 O O . ALA C 1 180 ? 48.186 -6.724 70.071 1.00 19.72 180 ALA C O 1
ATOM 5637 N N . VAL C 1 181 ? 46.951 -7.254 71.878 1.00 18.90 181 VAL C N 1
ATOM 5638 C CA . VAL C 1 181 ? 47.748 -6.436 72.813 1.00 18.61 181 VAL C CA 1
ATOM 5639 C C . VAL C 1 181 ? 48.247 -7.424 73.859 1.00 18.84 181 VAL C C 1
ATOM 5640 O O . VAL C 1 181 ? 47.446 -8.052 74.593 1.00 19.07 181 VAL C O 1
ATOM 5644 N N . VAL C 1 182 ? 49.561 -7.614 73.879 1.00 18.06 182 VAL C N 1
ATOM 5645 C CA . VAL C 1 182 ? 50.154 -8.606 74.761 1.00 19.80 182 VAL C CA 1
ATOM 5646 C C . VAL C 1 182 ? 51.388 -7.972 75.404 1.00 19.02 182 VAL C C 1
ATOM 5647 O O . VAL C 1 182 ? 51.826 -6.913 74.959 1.00 18.13 182 VAL C O 1
ATOM 5651 N N . THR C 1 183 ? 51.963 -8.624 76.411 1.00 18.64 183 THR C N 1
ATOM 5652 C CA . THR C 1 183 ? 53.207 -8.122 77.005 1.00 19.83 183 THR C CA 1
ATOM 5653 C C . THR C 1 183 ? 54.311 -8.094 75.959 1.00 19.95 183 THR C C 1
ATOM 5654 O O . THR C 1 183 ? 54.407 -8.992 75.118 1.00 20.11 183 THR C O 1
ATOM 5658 N N . ALA C 1 184 ? 55.171 -7.089 76.020 1.00 20.86 184 ALA C N 1
ATOM 5659 C CA . ALA C 1 184 ? 56.350 -7.064 75.125 1.00 20.83 184 ALA C CA 1
ATOM 5660 C C . ALA C 1 184 ? 57.236 -8.299 75.240 1.00 21.17 184 ALA C C 1
ATOM 5661 O O . ALA C 1 184 ? 57.768 -8.789 74.255 1.00 19.93 184 ALA C O 1
ATOM 5663 N N . SER C 1 185 ? 57.393 -8.802 76.451 1.00 21.32 185 SER C N 1
ATOM 5664 C CA . SER C 1 185 ? 58.275 -9.914 76.673 1.00 22.59 185 SER C CA 1
ATOM 5665 C C . SER C 1 185 ? 57.745 -11.116 75.895 1.00 22.51 185 SER C C 1
ATOM 5666 O O . SER C 1 185 ? 58.499 -11.815 75.278 1.00 22.41 185 SER C O 1
ATOM 5669 N N . SER C 1 186 ? 56.432 -11.321 75.885 1.00 23.21 186 SER C N 1
ATOM 5670 C CA . SER C 1 186 ? 55.880 -12.438 75.139 1.00 23.12 186 SER C CA 1
ATOM 5671 C C . SER C 1 186 ? 55.995 -12.316 73.610 1.00 22.94 186 SER C C 1
ATOM 5672 O O . SER C 1 186 ? 56.243 -13.295 72.925 1.00 22.52 186 SER C O 1
ATOM 5675 N N . ALA C 1 187 ? 55.838 -11.101 73.098 1.00 22.12 187 ALA C N 1
ATOM 5676 C CA . ALA C 1 187 ? 55.824 -10.828 71.654 1.00 22.16 187 ALA C CA 1
ATOM 5677 C C . ALA C 1 187 ? 57.222 -10.718 71.033 1.00 21.51 187 ALA C C 1
ATOM 5678 O O . ALA C 1 187 ? 57.400 -11.017 69.843 1.00 21.39 187 ALA C O 1
ATOM 5680 N N . ILE C 1 188 ? 58.199 -10.266 71.825 1.00 20.90 188 ILE C N 1
ATOM 5681 C CA . ILE C 1 188 ? 59.533 -9.911 71.299 1.00 22.28 188 ILE C CA 1
ATOM 5682 C C . ILE C 1 188 ? 60.168 -11.056 70.444 1.00 23.90 188 ILE C C 1
ATOM 5683 O O . ILE C 1 188 ? 60.598 -10.807 69.325 1.00 24.58 188 ILE C O 1
ATOM 5688 N N . PRO C 1 189 ? 60.176 -12.312 70.950 1.00 25.65 189 PRO C N 1
ATOM 5689 C CA . PRO C 1 189 ? 60.688 -13.426 70.128 1.00 26.55 189 PRO C CA 1
ATOM 5690 C C . PRO C 1 189 ? 60.086 -13.459 68.696 1.00 26.53 189 PRO C C 1
ATOM 5691 O O . PRO C 1 189 ? 60.815 -13.561 67.674 1.00 26.16 189 PRO C O 1
ATOM 5695 N N . PHE C 1 190 ? 58.773 -13.299 68.610 1.00 26.74 190 PHE C N 1
ATOM 5696 C CA . PHE C 1 190 ? 58.078 -13.404 67.317 1.00 27.55 190 PHE C CA 1
ATOM 5697 C C . PHE C 1 190 ? 58.282 -12.198 66.404 1.00 26.83 190 PHE C C 1
ATOM 5698 O O . PHE C 1 190 ? 58.334 -12.331 65.172 1.00 26.42 190 PHE C O 1
ATOM 5706 N N . ILE C 1 191 ? 58.396 -11.027 67.021 1.00 25.85 191 ILE C N 1
ATOM 5707 C CA . ILE C 1 191 ? 58.725 -9.786 66.327 1.00 25.57 191 ILE C CA 1
ATOM 5708 C C . ILE C 1 191 ? 60.151 -9.877 65.762 1.00 27.43 191 ILE C C 1
ATOM 5709 O O . ILE C 1 191 ? 60.409 -9.469 64.615 1.00 27.83 191 ILE C O 1
ATOM 5714 N N . LYS C 1 192 ? 61.066 -10.401 66.567 1.00 28.51 192 LYS C N 1
ATOM 5715 C CA . LYS C 1 192 ? 62.453 -10.600 66.123 1.00 29.89 192 LYS C CA 1
ATOM 5716 C C . LYS C 1 192 ? 62.559 -11.651 64.993 1.00 30.45 192 LYS C C 1
ATOM 5717 O O . LYS C 1 192 ? 63.369 -11.505 64.058 1.00 30.94 192 LYS C O 1
ATOM 5723 N N . ALA C 1 193 ? 61.747 -12.699 65.082 1.00 30.44 193 ALA C N 1
ATOM 5724 C CA . ALA C 1 193 ? 61.660 -13.717 64.037 1.00 30.69 193 ALA C CA 1
ATOM 5725 C C . ALA C 1 193 ? 60.945 -13.212 62.763 1.00 31.54 193 ALA C C 1
ATOM 5726 O O . ALA C 1 193 ? 60.843 -13.950 61.768 1.00 32.23 193 ALA C O 1
ATOM 5728 N N . GLY C 1 194 ? 60.467 -11.968 62.797 1.00 31.43 194 GLY C N 1
ATOM 5729 C CA . GLY C 1 194 ? 59.704 -11.361 61.720 1.00 30.96 194 GLY C CA 1
ATOM 5730 C C . GLY C 1 194 ? 58.309 -11.955 61.526 1.00 31.12 194 GLY C C 1
ATOM 5731 O O . GLY C 1 194 ? 57.741 -11.849 60.444 1.00 32.52 194 GLY C O 1
ATOM 5732 N N . LYS C 1 195 ? 57.766 -12.619 62.531 1.00 30.15 195 LYS C N 1
ATOM 5733 C CA . LYS C 1 195 ? 56.440 -13.226 62.392 1.00 29.93 195 LYS C CA 1
ATOM 5734 C C . LYS C 1 195 ? 55.275 -12.269 62.727 1.00 29.40 195 LYS C C 1
ATOM 5735 O O . LYS C 1 195 ? 54.122 -12.485 62.336 1.00 28.81 195 LYS C O 1
ATOM 5741 N N . LEU C 1 196 ? 55.602 -11.221 63.470 1.00 28.36 196 LEU C N 1
ATOM 5742 C CA . LEU C 1 196 ? 54.645 -10.204 63.881 1.00 27.76 196 LEU C CA 1
ATOM 5743 C C . LEU C 1 196 ? 55.297 -8.886 63.644 1.00 27.10 196 LEU C C 1
ATOM 5744 O O . LEU C 1 196 ? 56.526 -8.798 63.659 1.00 26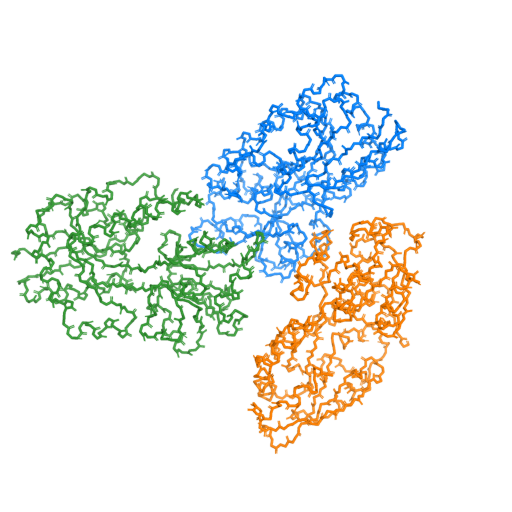.32 196 LEU C O 1
ATOM 5749 N N . GLN C 1 197 ? 54.473 -7.868 63.408 1.00 26.68 197 GLN C N 1
ATOM 5750 C CA . GLN C 1 197 ? 54.937 -6.490 63.402 1.00 27.38 197 GLN C CA 1
ATOM 5751 C C . GLN C 1 197 ? 54.289 -5.791 64.604 1.00 25.90 197 GLN C C 1
ATOM 5752 O O . GLN C 1 197 ? 53.142 -6.083 64.952 1.00 24.95 197 GLN C O 1
ATOM 5758 N N . ALA C 1 198 ? 55.027 -4.887 65.236 1.00 23.94 198 ALA C N 1
ATOM 5759 C CA . ALA C 1 198 ? 54.524 -4.200 66.410 1.00 22.95 198 ALA C CA 1
ATOM 5760 C C . ALA C 1 198 ? 54.153 -2.807 65.965 1.00 21.98 198 ALA C C 1
ATOM 5761 O O . ALA C 1 198 ? 54.955 -2.154 65.313 1.00 22.49 198 ALA C O 1
ATOM 5763 N N . LEU C 1 199 ? 52.973 -2.337 66.326 1.00 20.08 199 LEU C N 1
ATOM 5764 C CA . LEU C 1 199 ? 52.588 -0.976 65.945 1.00 19.88 199 LEU C CA 1
ATOM 5765 C C . LEU C 1 199 ? 52.911 0.092 66.994 1.00 19.30 199 LEU C C 1
ATOM 5766 O O . LEU C 1 199 ? 53.048 1.273 66.667 1.00 19.56 199 LEU C O 1
ATOM 5771 N N . ALA C 1 200 ? 52.998 -0.319 68.253 1.00 18.27 200 ALA C N 1
ATOM 5772 C CA . ALA C 1 200 ? 53.114 0.646 69.337 1.00 16.95 200 ALA C CA 1
ATOM 5773 C C . ALA C 1 200 ? 53.410 -0.139 70.577 1.00 17.07 200 ALA C C 1
ATOM 5774 O O . ALA C 1 200 ? 53.004 -1.303 70.716 1.00 15.99 200 ALA C O 1
ATOM 5776 N N . VAL C 1 201 ? 54.113 0.528 71.477 1.00 15.90 201 VAL C N 1
ATOM 5777 C CA . VAL C 1 201 ? 54.243 0.109 72.858 1.00 15.98 201 VAL C CA 1
ATOM 5778 C C . VAL C 1 201 ? 53.543 1.114 73.752 1.00 15.69 201 VAL C C 1
ATOM 5779 O O . VAL C 1 201 ? 53.404 2.321 73.439 1.00 15.39 201 VAL C O 1
ATOM 5783 N N . THR C 1 202 ? 53.174 0.616 74.910 1.00 15.07 202 THR C N 1
ATOM 5784 C CA . THR C 1 202 ? 52.263 1.299 75.813 1.00 16.61 202 THR C CA 1
ATOM 5785 C C . THR C 1 202 ? 52.987 2.083 76.910 1.00 16.35 202 THR C C 1
ATOM 5786 O O . THR C 1 202 ? 52.365 2.763 77.723 1.00 18.42 202 THR C O 1
ATOM 5790 N N . SER C 1 203 ? 54.308 1.995 76.902 1.00 16.70 203 SER C N 1
ATOM 5791 C CA . SER C 1 203 ? 55.155 2.756 77.809 1.00 18.50 203 SER C CA 1
ATOM 5792 C C . SER C 1 203 ? 55.342 4.217 77.361 1.00 19.02 203 SER C C 1
ATOM 5793 O O . SER C 1 203 ? 55.071 4.578 76.212 1.00 19.52 203 SER C O 1
ATOM 5796 N N . LYS C 1 204 ? 55.830 5.073 78.255 1.00 19.72 204 LYS C N 1
ATOM 5797 C CA . LYS C 1 204 ? 56.084 6.463 77.840 1.00 20.43 204 LYS C CA 1
ATOM 5798 C C . LYS C 1 204 ? 57.374 6.662 77.035 1.00 20.54 204 LYS C C 1
ATOM 5799 O O . LYS C 1 204 ? 57.529 7.680 76.326 1.00 20.38 204 LYS C O 1
ATOM 5805 N N . GLU C 1 205 ? 58.303 5.708 77.124 1.00 20.12 205 GLU C N 1
ATOM 5806 C CA . GLU C 1 205 ? 59.470 5.719 76.252 1.00 21.82 205 GLU C CA 1
ATOM 5807 C C . GLU C 1 205 ? 59.451 4.440 75.467 1.00 20.83 205 GLU C C 1
ATOM 5808 O O . GLU C 1 205 ? 58.913 3.421 75.941 1.00 19.95 205 GLU C O 1
ATOM 5814 N N . ARG C 1 206 ? 60.086 4.432 74.305 1.00 19.31 206 ARG C N 1
ATOM 5815 C CA . ARG C 1 206 ? 60.293 3.154 73.602 1.00 19.97 206 ARG C CA 1
ATOM 5816 C C . ARG C 1 206 ? 61.027 2.073 74.453 1.00 20.02 206 ARG C C 1
ATOM 5817 O O . ARG C 1 206 ? 61.880 2.358 75.321 1.00 20.26 206 ARG C O 1
ATOM 5825 N N . SER C 1 207 ? 60.664 0.838 74.179 1.00 20.15 207 SER C N 1
ATOM 5826 C CA . SER C 1 207 ? 61.214 -0.331 74.799 1.00 21.00 207 SER C CA 1
ATOM 5827 C C . SER C 1 207 ? 62.545 -0.699 74.107 1.00 20.31 207 SER C C 1
ATOM 5828 O O . SER C 1 207 ? 62.628 -0.757 72.874 1.00 19.47 207 SER C O 1
ATOM 5831 N N . ALA C 1 208 ? 63.568 -0.974 74.919 1.00 20.31 208 ALA C N 1
ATOM 5832 C CA . ALA C 1 208 ? 64.941 -1.081 74.452 1.00 20.13 208 ALA C CA 1
ATOM 5833 C C . ALA C 1 208 ? 65.155 -2.150 73.375 1.00 20.34 208 ALA C C 1
ATOM 5834 O O . ALA C 1 208 ? 65.969 -1.958 72.474 1.00 21.10 208 ALA C O 1
ATOM 5836 N N . LEU C 1 209 ? 64.389 -3.246 73.412 1.00 19.75 209 LEU C N 1
ATOM 5837 C CA . LEU C 1 209 ? 64.596 -4.293 72.426 1.00 19.57 209 LEU C CA 1
ATOM 5838 C C . LEU C 1 209 ? 63.718 -4.073 71.207 1.00 19.48 209 LEU C C 1
ATOM 5839 O O . LEU C 1 209 ? 63.824 -4.804 70.216 1.00 20.24 209 LEU C O 1
ATOM 5844 N N . LEU C 1 210 ? 62.832 -3.089 71.293 1.00 18.21 210 LEU C N 1
ATOM 5845 C CA . LEU C 1 210 ? 61.978 -2.722 70.189 1.00 18.29 210 LEU C CA 1
ATOM 5846 C C . LEU C 1 210 ? 62.179 -1.232 69.841 1.00 18.02 210 LEU C C 1
ATOM 5847 O O . LEU C 1 210 ? 61.205 -0.464 69.829 1.00 18.23 210 LEU C O 1
ATOM 5852 N N . PRO C 1 211 ? 63.440 -0.825 69.591 1.00 17.85 211 PRO C N 1
ATOM 5853 C CA . PRO C 1 211 ? 63.776 0.597 69.435 1.00 19.08 211 PRO C CA 1
ATOM 5854 C C . PRO C 1 211 ? 63.069 1.278 68.288 1.00 19.50 211 PRO C C 1
ATOM 5855 O O . PRO C 1 211 ? 62.943 2.487 68.343 1.00 21.06 211 PRO C O 1
ATOM 5859 N N . GLU C 1 212 ? 62.584 0.530 67.283 1.00 19.69 212 GLU C N 1
ATOM 5860 C CA . GLU C 1 212 ? 61.894 1.175 66.172 1.00 19.79 212 GLU C CA 1
ATOM 5861 C C . GLU C 1 212 ? 60.408 1.293 66.390 1.00 19.91 212 GLU C C 1
ATOM 5862 O O . GLU C 1 212 ? 59.743 2.010 65.654 1.00 20.44 212 GLU C O 1
ATOM 5864 N N . VAL C 1 213 ? 59.875 0.613 67.396 1.00 19.32 213 VAL C N 1
ATOM 5865 C CA . VAL C 1 213 ? 58.447 0.762 67.669 1.00 19.31 213 VAL C CA 1
ATOM 5866 C C . VAL C 1 213 ? 58.066 1.919 68.552 1.00 18.53 213 VAL C C 1
ATOM 5867 O O . VAL C 1 213 ? 58.493 2.004 69.697 1.00 18.49 213 VAL C O 1
ATOM 5871 N N . PRO C 1 214 ? 57.255 2.833 67.976 1.00 18.68 214 PRO C N 1
ATOM 5872 C CA . PRO C 1 214 ? 56.866 3.994 68.728 1.00 17.91 214 PRO C CA 1
ATOM 5873 C C . PRO C 1 214 ? 55.913 3.647 69.866 1.00 17.21 214 PRO C C 1
ATOM 5874 O O . PRO C 1 214 ? 55.177 2.686 69.852 1.00 16.13 214 PRO C O 1
ATOM 5878 N N . THR C 1 215 ? 55.954 4.519 70.840 1.00 16.77 215 THR C N 1
ATOM 5879 C CA . THR C 1 215 ? 55.058 4.610 71.939 1.00 17.70 215 THR C CA 1
ATOM 5880 C C . THR C 1 215 ? 53.669 4.978 71.358 1.00 17.49 215 THR C C 1
ATOM 5881 O O . THR C 1 215 ? 53.566 5.625 70.315 1.00 16.95 215 THR C O 1
ATOM 5885 N N . VAL C 1 216 ? 52.609 4.579 72.035 1.00 17.14 216 VAL C N 1
ATOM 5886 C CA . VAL C 1 216 ? 51.263 5.048 71.642 1.00 19.12 216 VAL C CA 1
ATOM 5887 C C . VAL C 1 216 ? 51.235 6.629 71.688 1.00 20.28 216 VAL C C 1
ATOM 5888 O O . VAL C 1 216 ? 50.676 7.303 70.801 1.00 21.32 216 VAL C O 1
ATOM 5892 N N . ALA C 1 217 ? 51.840 7.198 72.735 1.00 21.59 217 ALA C N 1
ATOM 5893 C CA . ALA C 1 217 ? 51.787 8.648 72.978 1.00 22.43 217 ALA C CA 1
ATOM 5894 C C . ALA C 1 217 ? 52.396 9.444 71.827 1.00 23.21 217 ALA C C 1
ATOM 5895 O O . ALA C 1 217 ? 51.855 10.475 71.413 1.00 24.16 217 ALA C O 1
ATOM 5897 N N . GLU C 1 218 ? 53.510 8.958 71.294 1.00 23.48 218 GLU C N 1
ATOM 5898 C CA . GLU C 1 218 ? 54.220 9.675 70.229 1.00 24.44 218 GLU C CA 1
ATOM 5899 C C . GLU C 1 218 ? 53.471 9.505 68.901 1.00 24.93 218 GLU C C 1
ATOM 5900 O O . GLU C 1 218 ? 53.835 10.120 67.899 1.00 24.65 218 GLU C O 1
ATOM 5906 N N . GLN C 1 219 ? 52.408 8.697 68.918 1.00 25.59 219 GLN C N 1
ATOM 5907 C CA . GLN C 1 219 ? 51.546 8.543 67.739 1.00 27.27 219 GLN C CA 1
ATOM 5908 C C . GLN C 1 219 ? 50.155 9.273 67.551 1.00 27.89 219 GLN C C 1
ATOM 5909 O O . GLN C 1 219 ? 49.272 8.673 66.976 1.00 29.22 219 GLN C O 1
ATOM 5915 N N . GLY C 1 220 ? 49.830 10.493 67.946 1.00 30.03 220 GLY C N 1
ATOM 5916 C CA . GLY C 1 220 ? 49.967 11.151 69.170 1.00 29.68 220 GLY C CA 1
ATOM 5917 C C . GLY C 1 220 ? 48.638 11.032 69.890 1.00 28.64 220 GLY C C 1
ATOM 5918 O O . GLY C 1 220 ? 47.568 11.635 69.563 1.00 29.91 220 GLY C O 1
ATOM 5919 N N . VAL C 1 221 ? 48.712 10.209 70.901 1.00 26.95 221 VAL C N 1
ATOM 5920 C CA . VAL C 1 221 ? 47.713 10.139 71.893 1.00 26.23 221 VAL C CA 1
ATOM 5921 C C . VAL C 1 221 ? 48.452 10.663 73.114 1.00 26.13 221 VAL C C 1
ATOM 5922 O O . VAL C 1 221 ? 48.928 9.906 73.931 1.00 23.78 221 VAL C O 1
ATOM 5926 N N . ALA C 1 222 ? 48.594 11.984 73.179 1.00 26.95 222 ALA C N 1
ATOM 5927 C CA . ALA C 1 222 ? 49.335 12.667 74.265 1.00 26.83 222 ALA C CA 1
ATOM 5928 C C . ALA C 1 222 ? 48.928 12.195 75.640 1.00 25.43 222 ALA C C 1
ATOM 5929 O O . ALA C 1 222 ? 47.738 12.091 75.941 1.00 25.03 222 ALA C O 1
ATOM 5931 N N . GLY C 1 223 ? 49.910 11.908 76.483 1.00 25.26 223 GLY C N 1
ATOM 5932 C CA . GLY C 1 223 ? 49.617 11.480 77.850 1.00 24.72 223 GLY C CA 1
ATOM 5933 C C . GLY C 1 223 ? 49.355 9.987 78.068 1.00 23.45 223 GLY C C 1
ATOM 5934 O O . GLY C 1 223 ? 49.322 9.525 79.200 1.00 23.81 223 GLY C O 1
ATOM 5935 N N . TYR C 1 224 ? 49.152 9.234 76.994 1.00 22.38 224 TYR C N 1
ATOM 5936 C CA . TYR C 1 224 ? 48.828 7.817 77.125 1.00 20.46 224 TYR C CA 1
ATOM 5937 C C . TYR C 1 224 ? 50.010 7.052 77.677 1.00 20.99 224 TYR C C 1
ATOM 5938 O O . TYR C 1 224 ? 51.109 7.118 77.134 1.00 21.10 224 TYR C O 1
ATOM 5947 N N . GLU C 1 225 ? 49.779 6.333 78.763 1.00 22.17 225 GLU C N 1
ATOM 5948 C CA . GLU C 1 225 ? 50.688 5.263 79.155 1.00 24.14 225 GLU C CA 1
ATOM 5949 C C . GLU C 1 225 ? 49.963 4.184 79.934 1.00 22.63 225 GLU C C 1
ATOM 5950 O O . GLU C 1 225 ? 48.981 4.450 80.649 1.00 22.16 225 GLU C O 1
ATOM 5956 N N . LEU C 1 226 ? 50.424 2.950 79.761 1.00 21.30 226 LEU C N 1
ATOM 5957 C CA . LEU C 1 226 ? 49.987 1.835 80.618 1.00 20.52 226 LEU C CA 1
ATOM 5958 C C . LEU C 1 226 ? 51.049 0.761 80.543 1.00 20.23 226 LEU C C 1
ATOM 5959 O O . LEU C 1 226 ? 50.961 -0.235 79.775 1.00 19.40 226 LEU C O 1
ATOM 5964 N N . ASN C 1 227 ? 52.103 1.018 81.309 1.00 19.41 227 ASN C N 1
ATOM 5965 C CA . ASN C 1 227 ? 53.215 0.114 81.421 1.00 19.12 227 ASN C CA 1
ATOM 5966 C C . ASN C 1 227 ? 52.935 -0.768 82.636 1.00 19.47 227 ASN C C 1
ATOM 5967 O O . ASN C 1 227 ? 52.476 -0.283 83.698 1.00 21.19 227 ASN C O 1
ATOM 5972 N N . GLN C 1 228 ? 53.125 -2.072 82.479 1.00 17.91 228 GLN C N 1
ATOM 5973 C CA . GLN C 1 228 ? 52.761 -2.986 83.544 1.00 16.91 228 GLN C CA 1
ATOM 5974 C C . GLN C 1 228 ? 53.906 -3.099 84.541 1.00 16.22 228 GLN C C 1
ATOM 5975 O O . GLN C 1 228 ? 54.962 -3.584 84.189 1.00 17.26 228 GLN C O 1
ATOM 5981 N N . TRP C 1 229 ? 53.675 -2.669 85.776 1.00 15.66 229 TRP C N 1
ATOM 5982 C CA . TRP C 1 229 ? 54.643 -2.827 86.829 1.00 15.17 229 TRP C CA 1
ATOM 5983 C C . TRP C 1 229 ? 54.506 -4.173 87.535 1.00 14.50 229 TRP C C 1
ATOM 5984 O O . TRP C 1 229 ? 53.486 -4.849 87.419 1.00 13.89 229 TRP C O 1
ATOM 5995 N N . HIS C 1 230 ? 55.539 -4.523 88.293 1.00 14.75 230 HIS C N 1
ATOM 5996 C CA . HIS C 1 230 ? 55.638 -5.797 89.008 1.00 14.69 230 HIS C CA 1
ATOM 5997 C C . HIS C 1 230 ? 56.354 -5.504 90.317 1.00 16.10 230 HIS C C 1
ATOM 5998 O O . HIS C 1 230 ? 57.437 -4.938 90.329 1.00 16.32 230 HIS C O 1
ATOM 6005 N N . GLY C 1 231 ? 55.777 -5.951 91.416 1.00 16.44 231 GLY C N 1
ATOM 6006 C CA . GLY C 1 231 ? 56.383 -5.655 92.702 1.00 16.39 231 GLY C CA 1
ATOM 6007 C C . GLY C 1 231 ? 55.856 -6.544 93.791 1.00 16.24 231 GLY C C 1
ATOM 6008 O O . GLY C 1 231 ? 55.084 -7.459 93.521 1.00 15.06 231 GLY C O 1
ATOM 6009 N N . LEU C 1 232 ? 56.252 -6.203 95.021 1.00 15.70 232 LEU C N 1
ATOM 6010 C CA . LEU C 1 232 ? 55.916 -6.935 96.223 1.00 16.51 232 LEU C CA 1
ATOM 6011 C C . LEU C 1 232 ? 55.153 -6.019 97.159 1.00 16.64 232 LEU C C 1
ATOM 6012 O O . LEU C 1 232 ? 55.535 -4.856 97.314 1.00 17.58 232 LEU C O 1
ATOM 6017 N N . LEU C 1 233 ? 54.047 -6.527 97.716 1.00 15.87 233 LEU C N 1
ATOM 6018 C CA . LEU C 1 233 ? 53.297 -5.883 98.763 1.00 16.98 233 LEU C CA 1
ATOM 6019 C C . LEU C 1 233 ? 53.322 -6.753 99.997 1.00 17.71 233 LEU C C 1
ATOM 6020 O O . LEU C 1 233 ? 53.555 -7.977 99.911 1.00 17.98 233 LEU C O 1
ATOM 6025 N N . VAL C 1 234 ? 53.122 -6.113 101.151 1.00 18.18 234 VAL C N 1
ATOM 6026 C CA . VAL C 1 234 ? 52.933 -6.841 102.407 1.00 18.59 234 VAL C CA 1
ATOM 6027 C C . VAL C 1 234 ? 51.555 -6.477 102.987 1.00 19.43 234 VAL C C 1
ATOM 6028 O O . VAL C 1 234 ? 50.904 -5.574 102.480 1.00 19.92 234 VAL C O 1
ATOM 6032 N N . PRO C 1 235 ? 51.065 -7.204 104.017 1.00 20.36 235 PRO C N 1
ATOM 6033 C CA . PRO C 1 235 ? 49.849 -6.722 104.715 1.00 21.39 235 PRO C CA 1
ATOM 6034 C C . PRO C 1 235 ? 49.920 -5.220 105.122 1.00 22.32 235 PRO C C 1
ATOM 6035 O O . PRO C 1 235 ? 50.999 -4.723 105.520 1.00 22.22 235 PRO C O 1
ATOM 6039 N N . GLY C 1 236 ? 48.788 -4.517 104.998 1.00 22.46 236 GLY C N 1
ATOM 6040 C CA . GLY C 1 236 ? 48.709 -3.059 105.148 1.00 24.49 236 GLY C CA 1
ATOM 6041 C C . GLY C 1 236 ? 49.331 -2.524 106.428 1.00 26.12 236 GLY C C 1
ATOM 6042 O O . GLY C 1 236 ? 49.958 -1.461 106.436 1.00 27.32 236 GLY C O 1
ATOM 6043 N N . ALA C 1 237 ? 49.217 -3.299 107.494 1.00 26.13 237 ALA C N 1
ATOM 6044 C CA . ALA C 1 237 ? 49.681 -2.873 108.831 1.00 26.90 237 ALA C CA 1
ATOM 6045 C C . ALA C 1 237 ? 51.196 -3.037 109.069 1.00 26.40 237 ALA C C 1
ATOM 6046 O O . ALA C 1 237 ? 51.706 -2.675 110.120 1.00 25.71 237 ALA C O 1
ATOM 6048 N N . THR C 1 238 ? 51.929 -3.606 108.122 1.00 26.49 238 THR C N 1
ATOM 6049 C CA . THR C 1 238 ? 53.349 -3.897 108.439 1.00 26.25 238 THR C CA 1
ATOM 6050 C C . THR C 1 238 ? 54.155 -2.621 108.579 1.00 26.94 238 THR C C 1
ATOM 6051 O O . THR C 1 238 ? 54.011 -1.711 107.758 1.00 26.94 238 THR C O 1
ATOM 6055 N N . PRO C 1 239 ? 54.920 -2.518 109.694 1.00 27.57 239 PRO C N 1
ATOM 6056 C CA . PRO C 1 239 ? 55.657 -1.323 110.045 1.00 27.44 239 PRO C CA 1
ATOM 6057 C C . PRO C 1 239 ? 56.499 -0.874 108.875 1.00 27.43 239 PRO C C 1
ATOM 6058 O O . PRO C 1 239 ? 57.113 -1.690 108.218 1.00 26.70 239 PRO C O 1
ATOM 6062 N N . MET C 1 240 ? 56.546 0.424 108.625 1.00 28.00 240 MET C N 1
ATOM 6063 C CA . MET C 1 240 ? 57.424 0.932 107.605 1.00 28.92 240 MET C CA 1
ATOM 6064 C C . MET C 1 240 ? 58.873 0.428 107.727 1.00 29.25 240 MET C C 1
ATOM 6065 O O . MET C 1 240 ? 59.502 0.151 106.713 1.00 30.52 240 MET C O 1
ATOM 6070 N N . ALA C 1 241 ? 59.413 0.290 108.946 1.00 29.63 241 ALA C N 1
ATOM 6071 C CA . ALA C 1 241 ? 60.806 -0.177 109.081 1.00 29.10 241 ALA C CA 1
ATOM 6072 C C . ALA C 1 241 ? 61.010 -1.532 108.442 1.00 27.88 241 ALA C C 1
ATOM 6073 O O . ALA C 1 241 ? 62.089 -1.811 107.934 1.00 27.15 241 ALA C O 1
ATOM 6075 N N . VAL C 1 242 ? 59.988 -2.396 108.510 1.00 27.87 242 VAL C N 1
ATOM 6076 C CA . VAL C 1 242 ? 60.053 -3.743 107.882 1.00 27.72 242 VAL C CA 1
ATOM 6077 C C . VAL C 1 242 ? 59.957 -3.620 106.354 1.00 27.25 242 VAL C C 1
ATOM 6078 O O . VAL C 1 242 ? 60.700 -4.278 105.618 1.00 27.87 242 VAL C O 1
ATOM 6082 N N . ARG C 1 243 ? 59.032 -2.795 105.871 1.00 26.62 243 ARG C N 1
ATOM 6083 C CA . ARG C 1 243 ? 58.916 -2.528 104.427 1.00 25.84 243 ARG C CA 1
ATOM 6084 C C . ARG C 1 243 ? 60.228 -1.983 103.862 1.00 25.88 243 ARG C C 1
ATOM 6085 O O . ARG C 1 243 ? 60.671 -2.391 102.807 1.00 25.40 243 ARG C O 1
ATOM 6093 N N . GLN C 1 244 ? 60.847 -1.055 104.586 1.00 26.89 244 GLN C N 1
ATOM 6094 C CA . GLN C 1 244 ? 62.172 -0.535 104.201 1.00 27.29 244 GLN C CA 1
ATOM 6095 C C . GLN C 1 244 ? 63.292 -1.558 104.137 1.00 26.21 244 GLN C C 1
ATOM 6096 O O . GLN C 1 244 ? 64.131 -1.484 103.257 1.00 25.72 244 GLN C O 1
ATOM 6102 N N . LYS C 1 245 ? 63.333 -2.477 105.098 1.00 26.14 245 LYS C N 1
ATOM 6103 C CA . LYS C 1 245 ? 64.380 -3.505 105.179 1.00 26.64 245 LYS C CA 1
ATOM 6104 C C . LYS C 1 245 ? 64.194 -4.517 104.051 1.00 24.83 245 LYS C C 1
ATOM 6105 O O . LYS C 1 245 ? 65.145 -4.899 103.393 1.00 23.56 245 LYS C O 1
ATOM 6111 N N . LEU C 1 246 ? 62.955 -4.946 103.847 1.00 23.41 246 LEU C N 1
ATOM 6112 C CA . LEU C 1 246 ? 62.606 -5.704 102.649 1.00 22.68 246 LEU C CA 1
ATOM 6113 C C . LEU C 1 246 ? 63.041 -5.009 101.354 1.00 22.49 246 LEU C C 1
ATOM 6114 O O . LEU C 1 246 ? 63.691 -5.618 100.522 1.00 21.78 246 LEU C O 1
ATOM 6119 N N . TYR C 1 247 ? 62.647 -3.743 101.196 1.00 23.76 247 TYR C N 1
ATOM 6120 C CA . TYR C 1 247 ? 63.082 -2.929 100.062 1.00 24.99 247 TYR C CA 1
ATOM 6121 C C . TYR C 1 247 ? 64.601 -2.925 99.900 1.00 25.10 247 TYR C C 1
ATOM 6122 O O . TYR C 1 247 ? 65.103 -3.191 98.813 1.00 25.31 247 TYR C O 1
ATOM 6131 N N . ASP C 1 248 ? 65.342 -2.636 100.978 1.00 26.30 248 ASP C N 1
ATOM 6132 C CA . ASP C 1 248 ? 66.814 -2.570 100.880 1.00 26.84 248 ASP C CA 1
ATOM 6133 C C . ASP C 1 248 ? 67.372 -3.875 100.312 1.00 26.39 248 ASP C C 1
ATOM 6134 O O . ASP C 1 248 ? 68.163 -3.882 99.344 1.00 27.33 248 ASP C O 1
ATOM 6139 N N . GLY C 1 249 ? 66.919 -4.993 100.855 1.00 26.09 249 GLY C N 1
ATOM 6140 C CA . GLY C 1 249 ? 67.413 -6.302 100.415 1.00 24.78 249 GLY C CA 1
ATOM 6141 C C . GLY C 1 249 ? 67.050 -6.615 98.963 1.00 24.21 249 GLY C C 1
ATOM 6142 O O . GLY C 1 249 ? 67.850 -7.146 98.197 1.00 25.19 249 GLY C O 1
ATOM 6143 N N . ILE C 1 250 ? 65.817 -6.334 98.576 1.00 22.95 250 ILE C N 1
ATOM 6144 C CA . ILE C 1 250 ? 65.406 -6.657 97.220 1.00 21.63 250 ILE C CA 1
ATOM 6145 C C . ILE C 1 250 ? 66.021 -5.684 96.217 1.00 22.50 250 ILE C C 1
ATOM 6146 O O . ILE C 1 250 ? 66.436 -6.087 95.127 1.00 21.68 250 ILE C O 1
ATOM 6151 N N . ALA C 1 251 ? 66.126 -4.418 96.613 1.00 24.07 251 ALA C N 1
ATOM 6152 C CA . ALA C 1 251 ? 66.746 -3.404 95.745 1.00 25.01 251 ALA C CA 1
ATOM 6153 C C . ALA C 1 251 ? 68.196 -3.761 95.422 1.00 26.07 251 ALA C C 1
ATOM 6154 O O . ALA C 1 251 ? 68.687 -3.468 94.328 1.00 26.01 251 ALA C O 1
ATOM 6156 N N . LYS C 1 252 ? 68.878 -4.406 96.375 1.00 27.32 252 LYS C N 1
ATOM 6157 C CA . LYS C 1 252 ? 70.238 -4.861 96.165 1.00 28.41 252 LYS C CA 1
ATOM 6158 C C . LYS C 1 252 ? 70.279 -5.977 95.119 1.00 28.06 252 LYS C C 1
ATOM 6159 O O . LYS C 1 252 ? 71.175 -5.995 94.266 1.00 27.50 252 LYS C O 1
ATOM 6165 N N . VAL C 1 253 ? 69.275 -6.864 95.153 1.00 26.51 253 VAL C N 1
ATOM 6166 C CA . VAL C 1 253 ? 69.160 -7.902 94.161 1.00 26.85 253 VAL C CA 1
ATOM 6167 C C . VAL C 1 253 ? 68.977 -7.299 92.769 1.00 26.93 253 VAL C C 1
ATOM 6168 O O . VAL C 1 253 ? 69.604 -7.759 91.800 1.00 26.41 253 VAL C O 1
ATOM 6172 N N . MET C 1 254 ? 68.124 -6.274 92.692 1.00 27.71 254 MET C N 1
ATOM 6173 C CA . MET C 1 254 ? 67.752 -5.650 91.398 1.00 28.92 254 MET C CA 1
ATOM 6174 C C . MET C 1 254 ? 68.918 -4.840 90.802 1.00 29.76 254 MET C C 1
ATOM 6175 O O . MET C 1 254 ? 68.997 -4.684 89.591 1.00 30.76 254 MET C O 1
ATOM 6180 N N . GLN C 1 255 ? 69.828 -4.409 91.677 1.00 30.68 255 GLN C N 1
ATOM 6181 C CA . GLN C 1 255 ? 71.055 -3.698 91.326 1.00 31.89 255 GLN C CA 1
ATOM 6182 C C . GLN C 1 255 ? 72.091 -4.572 90.628 1.00 31.70 255 GLN C C 1
ATOM 6183 O O . GLN C 1 255 ? 72.992 -4.054 89.967 1.00 32.75 255 GLN C O 1
ATOM 6189 N N . ARG C 1 256 ? 71.978 -5.886 90.784 1.00 31.46 256 ARG C N 1
ATOM 6190 C CA . ARG C 1 256 ? 72.937 -6.824 90.213 1.00 31.59 256 ARG C CA 1
ATOM 6191 C C . ARG C 1 256 ? 73.002 -6.748 88.689 1.00 31.76 256 ARG C C 1
ATOM 6192 O O . ARG C 1 256 ? 71.972 -6.694 88.004 1.00 31.19 256 ARG C O 1
ATOM 6200 N N . ASP C 1 257 ? 74.227 -6.813 88.169 1.00 32.04 257 ASP C N 1
ATOM 6201 C CA . ASP C 1 257 ? 74.459 -6.656 86.739 1.00 31.67 257 ASP C CA 1
ATOM 6202 C C . ASP C 1 257 ? 73.851 -7.838 86.006 1.00 30.40 257 ASP C C 1
ATOM 6203 O O . ASP C 1 257 ? 73.280 -7.678 84.924 1.00 29.20 257 ASP C O 1
ATOM 6208 N N . ASP C 1 258 ? 73.960 -9.028 86.601 1.00 29.32 258 ASP C N 1
ATOM 6209 C CA . ASP C 1 258 ? 73.441 -10.220 85.952 1.00 28.80 258 ASP C CA 1
ATOM 6210 C C . ASP C 1 258 ? 71.905 -10.237 85.896 1.00 27.91 258 ASP C C 1
ATOM 6211 O O . ASP C 1 258 ? 71.314 -10.651 84.894 1.00 27.33 258 ASP C O 1
ATOM 6216 N N . VAL C 1 259 ? 71.269 -9.761 86.960 1.00 26.95 259 VAL C N 1
ATOM 6217 C CA . VAL C 1 259 ? 69.799 -9.636 87.011 1.00 25.89 259 VAL C CA 1
ATOM 6218 C C . VAL C 1 259 ? 69.323 -8.584 85.991 1.00 25.74 259 VAL C C 1
ATOM 6219 O O . VAL C 1 259 ? 68.341 -8.779 85.235 1.00 25.92 259 VAL C O 1
ATOM 6223 N N . GLN C 1 260 ? 70.020 -7.455 85.979 1.00 25.63 260 GLN C N 1
ATOM 6224 C CA . GLN C 1 260 ? 69.725 -6.367 85.076 1.00 25.52 260 GLN C CA 1
ATOM 6225 C C . GLN C 1 260 ? 69.796 -6.821 83.655 1.00 25.26 260 GLN C C 1
ATOM 6226 O O . GLN C 1 260 ? 68.906 -6.491 82.854 1.00 23.68 260 GLN C O 1
ATOM 6232 N N . LYS C 1 261 ? 70.857 -7.568 83.348 1.00 24.69 261 LYS C N 1
ATOM 6233 C CA . LYS C 1 261 ? 71.074 -8.111 82.015 1.00 26.67 261 LYS C CA 1
ATOM 6234 C C . LYS C 1 261 ? 69.985 -9.119 81.651 1.00 25.99 261 LYS C C 1
ATOM 6235 O O . LYS C 1 261 ? 69.446 -9.075 80.555 1.00 25.00 261 LYS C O 1
ATOM 6241 N N . LYS C 1 262 ? 69.668 -10.029 82.565 1.00 25.61 262 LYS C N 1
ATOM 6242 C CA . LYS C 1 262 ? 68.655 -11.038 82.259 1.00 26.72 262 LYS C CA 1
ATOM 6243 C C . LYS C 1 262 ? 67.318 -10.378 81.902 1.00 25.16 262 LYS C C 1
ATOM 6244 O O . LYS C 1 262 ? 66.634 -10.746 80.910 1.00 25.07 262 LYS C O 1
ATOM 6250 N N . LEU C 1 263 ? 66.943 -9.394 82.702 1.00 24.05 263 LEU C N 1
ATOM 6251 C CA . LEU C 1 263 ? 65.670 -8.734 82.502 1.00 24.64 263 LEU C CA 1
ATOM 6252 C C . LEU C 1 263 ? 65.653 -7.882 81.249 1.00 23.55 263 LEU C C 1
ATOM 6253 O O . LEU C 1 263 ? 64.682 -7.904 80.516 1.00 22.92 263 LEU C O 1
ATOM 6258 N N . ALA C 1 264 ? 66.720 -7.121 81.024 1.00 23.44 264 ALA C N 1
ATOM 6259 C CA . ALA C 1 264 ? 66.855 -6.332 79.792 1.00 23.48 264 ALA C CA 1
ATOM 6260 C C . ALA C 1 264 ? 66.683 -7.234 78.548 1.00 23.74 264 ALA C C 1
ATOM 6261 O O . ALA C 1 264 ? 65.939 -6.911 77.622 1.00 22.23 264 ALA C O 1
ATOM 6263 N N . ASP C 1 265 ? 67.320 -8.404 78.571 1.00 23.21 265 ASP C N 1
ATOM 6264 C CA . ASP C 1 265 ? 67.341 -9.272 77.395 1.00 24.42 265 ASP C CA 1
ATOM 6265 C C . ASP C 1 265 ? 65.972 -9.915 77.117 1.00 24.25 265 ASP C C 1
ATOM 6266 O O . ASP C 1 265 ? 65.731 -10.434 76.030 1.00 25.61 265 ASP C O 1
ATOM 6271 N N . LEU C 1 266 ? 65.073 -9.853 78.096 1.00 24.69 266 LEU C N 1
ATOM 6272 C CA . LEU C 1 266 ? 63.708 -10.418 77.987 1.00 23.98 266 LEU C CA 1
ATOM 6273 C C . LEU C 1 266 ? 62.677 -9.328 77.725 1.00 23.06 266 LEU C C 1
ATOM 6274 O O . LEU C 1 266 ? 61.525 -9.638 77.467 1.00 24.24 266 LEU C O 1
ATOM 6279 N N . GLY C 1 267 ? 63.060 -8.058 77.807 1.00 21.62 267 GLY C N 1
ATOM 6280 C CA . GLY C 1 267 ? 62.101 -7.009 77.493 1.00 21.72 267 GLY C CA 1
ATOM 6281 C C . GLY C 1 267 ? 61.604 -6.170 78.660 1.00 21.86 267 GLY C C 1
ATOM 6282 O O . GLY C 1 267 ? 60.734 -5.311 78.493 1.00 21.67 267 GLY C O 1
ATOM 6283 N N . TYR C 1 268 ? 62.139 -6.418 79.849 1.00 21.06 268 TYR C N 1
ATOM 6284 C CA . TYR C 1 268 ? 61.733 -5.663 81.017 1.00 21.50 268 TYR C CA 1
ATOM 6285 C C . TYR C 1 268 ? 62.608 -4.452 81.208 1.00 22.61 268 TYR C C 1
ATOM 6286 O O . TYR C 1 268 ? 63.759 -4.418 80.741 1.00 23.00 268 TYR C O 1
ATOM 6295 N N . SER C 1 269 ? 62.056 -3.470 81.908 1.00 23.17 269 SER C N 1
ATOM 6296 C CA . SER C 1 269 ? 62.817 -2.347 82.420 1.00 24.75 269 SER C CA 1
ATOM 6297 C C . SER C 1 269 ? 62.895 -2.565 83.900 1.00 24.87 269 SER C C 1
ATOM 6298 O O . SER C 1 269 ? 61.879 -2.735 84.553 1.00 23.84 269 SER C O 1
ATOM 6301 N N . THR C 1 270 ? 64.084 -2.449 84.453 1.00 24.86 270 THR C N 1
ATOM 6302 C CA . THR C 1 270 ? 64.238 -2.554 85.873 1.00 26.07 270 THR C CA 1
ATOM 6303 C C . THR C 1 270 ? 63.757 -1.289 86.539 1.00 25.16 270 THR C C 1
ATOM 6304 O O . THR C 1 270 ? 63.897 -0.172 85.997 1.00 25.13 270 THR C O 1
ATOM 6308 N N . ALA C 1 271 ? 63.211 -1.465 87.726 1.00 24.02 271 ALA C N 1
ATOM 6309 C CA . ALA C 1 271 ? 62.780 -0.348 88.544 1.00 23.64 271 ALA C CA 1
ATOM 6310 C C . ALA C 1 271 ? 63.221 -0.619 89.988 1.00 23.15 271 ALA C C 1
ATOM 6311 O O . ALA C 1 271 ? 63.737 -1.677 90.285 1.00 21.49 271 ALA C O 1
ATOM 6313 N N . SER C 1 272 ? 63.042 0.352 90.870 1.00 24.19 272 SER C N 1
ATOM 6314 C CA . SER C 1 272 ? 63.390 0.187 92.261 1.00 25.58 272 SER C CA 1
ATOM 6315 C C . SER C 1 272 ? 62.641 1.229 93.062 1.00 26.20 272 SER C C 1
ATOM 6316 O O . SER C 1 272 ? 63.235 2.013 93.829 1.00 26.29 272 SER C O 1
ATOM 6319 N N . ASP C 1 273 ? 61.321 1.254 92.878 1.00 25.31 273 ASP C N 1
ATOM 6320 C CA . ASP C 1 273 ? 60.498 2.253 93.526 1.00 25.42 273 ASP C CA 1
ATOM 6321 C C . ASP C 1 273 ? 60.240 1.749 94.933 1.00 25.51 273 ASP C C 1
ATOM 6322 O O . ASP C 1 273 ? 59.779 0.600 95.089 1.00 25.85 273 ASP C O 1
ATOM 6327 N N . GLY C 1 274 ? 60.558 2.587 95.926 1.00 24.17 274 GLY C N 1
ATOM 6328 C CA . GLY C 1 274 ? 60.420 2.264 97.347 1.00 25.10 274 GLY C CA 1
ATOM 6329 C C . GLY C 1 274 ? 58.994 2.148 97.873 1.00 25.15 274 GLY C C 1
ATOM 6330 O O . GLY C 1 274 ? 58.044 2.430 97.156 1.00 24.58 274 GLY C O 1
ATOM 6331 N N . PRO C 1 275 ? 58.844 1.748 99.158 1.00 25.72 275 PRO C N 1
ATOM 6332 C CA . PRO C 1 275 ? 57.547 1.620 99.809 1.00 25.79 275 PRO C CA 1
ATOM 6333 C C . PRO C 1 275 ? 56.601 2.769 99.532 1.00 26.64 275 PRO C C 1
ATOM 6334 O O . PRO C 1 275 ? 55.477 2.516 99.145 1.00 26.03 275 PRO C O 1
ATOM 6338 N N . GLU C 1 276 ? 57.065 4.014 99.665 1.00 26.95 276 GLU C N 1
ATOM 6339 C CA . GLU C 1 276 ? 56.191 5.178 99.503 1.00 30.00 276 GLU C CA 1
ATOM 6340 C C . GLU C 1 276 ? 55.821 5.470 98.064 1.00 27.25 276 GLU C C 1
ATOM 6341 O O . GLU C 1 276 ? 54.640 5.701 97.761 1.00 28.19 276 GLU C O 1
ATOM 6347 N N . VAL C 1 277 ? 56.825 5.478 97.189 1.00 26.01 277 VAL C N 1
ATOM 6348 C CA . VAL C 1 277 ? 56.635 5.781 95.779 1.00 24.23 277 VAL C CA 1
ATOM 6349 C C . VAL C 1 277 ? 55.749 4.701 95.119 1.00 23.55 277 VAL C C 1
ATOM 6350 O O . VAL C 1 277 ? 54.800 5.014 94.399 1.00 22.29 277 VAL C O 1
ATOM 6354 N N . PHE C 1 278 ? 56.066 3.436 95.380 1.00 22.62 278 PHE C N 1
ATOM 6355 C CA . PHE C 1 278 ? 55.242 2.333 94.889 1.00 21.85 278 PHE C CA 1
ATOM 6356 C C . PHE C 1 278 ? 53.837 2.389 95.478 1.00 22.45 278 PHE C C 1
ATOM 6357 O O . PHE C 1 278 ? 52.878 2.210 94.734 1.00 22.36 278 PHE C O 1
ATOM 6365 N N . GLN C 1 279 ? 53.691 2.679 96.776 1.00 22.98 279 GLN C N 1
ATOM 6366 C CA . GLN C 1 279 ? 52.353 2.750 97.355 1.00 23.48 279 GLN C CA 1
ATOM 6367 C C . GLN C 1 279 ? 51.522 3.820 96.647 1.00 24.10 279 GLN C C 1
ATOM 6368 O O . GLN C 1 279 ? 50.322 3.626 96.407 1.00 23.54 279 GLN C O 1
ATOM 6374 N N . LYS C 1 280 ? 52.159 4.954 96.342 1.00 24.95 280 LYS C N 1
ATOM 6375 C CA . LYS C 1 280 ? 51.469 6.047 95.665 1.00 26.33 280 LYS C CA 1
ATOM 6376 C C . LYS C 1 280 ? 51.059 5.613 94.263 1.00 25.80 280 LYS C C 1
ATOM 6377 O O . LYS C 1 280 ? 49.934 5.886 93.821 1.00 25.79 280 LYS C O 1
ATOM 6383 N N . MET C 1 281 ? 51.964 4.917 93.576 1.00 26.34 281 MET C N 1
ATOM 6384 C CA . MET C 1 281 ? 51.707 4.362 92.240 1.00 27.64 281 MET C CA 1
ATOM 6385 C C . MET C 1 281 ? 50.495 3.423 92.226 1.00 25.20 281 MET C C 1
ATOM 6386 O O . MET C 1 281 ? 49.595 3.569 91.401 1.00 23.54 281 MET C O 1
ATOM 6391 N N . VAL C 1 282 ? 50.474 2.481 93.167 1.00 24.04 282 VAL C N 1
ATOM 6392 C CA . VAL C 1 282 ? 49.387 1.509 93.273 1.00 22.98 282 VAL C CA 1
ATOM 6393 C C . VAL C 1 282 ? 48.049 2.251 93.441 1.00 22.88 282 VAL C C 1
ATOM 6394 O O . VAL C 1 282 ? 47.074 1.933 92.796 1.00 21.64 282 VAL C O 1
ATOM 6398 N N . GLU C 1 283 ? 48.014 3.253 94.311 1.00 23.87 283 GLU C N 1
ATOM 6399 C CA . GLU C 1 283 ? 46.758 3.956 94.593 1.00 24.56 283 GLU C CA 1
ATOM 6400 C C . GLU C 1 283 ? 46.304 4.842 93.443 1.00 24.46 283 GLU C C 1
ATOM 6401 O O . GLU C 1 283 ? 45.097 4.927 93.168 1.00 24.36 283 GLU C O 1
ATOM 6407 N N . THR C 1 284 ? 47.255 5.512 92.785 1.00 24.57 284 THR C N 1
ATOM 6408 C CA . THR C 1 284 ? 46.878 6.329 91.645 1.00 24.83 284 THR C CA 1
ATOM 6409 C C . THR C 1 284 ? 46.395 5.455 90.526 1.00 23.80 284 THR C C 1
ATOM 6410 O O . THR C 1 284 ? 45.446 5.853 89.853 1.00 22.75 284 THR C O 1
ATOM 6414 N N . ASP C 1 285 ? 47.005 4.267 90.343 1.00 22.01 285 ASP C N 1
ATOM 6415 C CA . ASP C 1 285 ? 46.551 3.353 89.305 1.00 21.30 285 ASP C CA 1
ATOM 6416 C C . ASP C 1 285 ? 45.207 2.713 89.634 1.00 20.99 285 ASP C C 1
ATOM 6417 O O . ASP C 1 285 ? 44.399 2.503 88.736 1.00 21.40 285 ASP C O 1
ATOM 6422 N N . ILE C 1 286 ? 44.955 2.376 90.891 1.00 20.78 286 ILE C N 1
ATOM 6423 C CA . ILE C 1 286 ? 43.588 1.925 91.262 1.00 20.53 286 ILE C CA 1
ATOM 6424 C C . ILE C 1 286 ? 42.544 2.973 90.821 1.00 21.72 286 ILE C C 1
ATOM 6425 O O . ILE C 1 286 ? 41.535 2.652 90.208 1.00 21.43 286 ILE C O 1
ATOM 6430 N N . ASP C 1 287 ? 42.835 4.234 91.103 1.00 23.03 287 ASP C N 1
ATOM 6431 C CA . ASP C 1 287 ? 41.897 5.288 90.802 1.00 24.04 287 ASP C CA 1
ATOM 6432 C C . ASP C 1 287 ? 41.715 5.451 89.290 1.00 23.54 287 ASP C C 1
ATOM 6433 O O . ASP C 1 287 ? 40.578 5.594 88.837 1.00 24.53 287 ASP C O 1
ATOM 6438 N N . ARG C 1 288 ? 42.806 5.417 88.515 1.00 22.47 288 ARG C N 1
ATOM 6439 C CA . ARG C 1 288 ? 42.724 5.686 87.073 1.00 22.05 288 ARG C CA 1
ATOM 6440 C C . ARG C 1 288 ? 42.121 4.496 86.361 1.00 21.60 288 ARG C C 1
ATOM 6441 O O . ARG C 1 288 ? 41.354 4.650 85.388 1.00 21.97 288 ARG C O 1
ATOM 6449 N N . PHE C 1 289 ? 42.465 3.288 86.820 1.00 20.27 289 PHE C N 1
ATOM 6450 C CA . PHE C 1 289 ? 41.887 2.096 86.201 1.00 20.29 289 PHE C CA 1
ATOM 6451 C C . PHE C 1 289 ? 40.400 2.009 86.518 1.00 20.67 289 PHE C C 1
ATOM 6452 O O . PHE C 1 289 ? 39.629 1.673 85.669 1.00 20.77 289 PHE C O 1
ATOM 6460 N N . SER C 1 290 ? 40.016 2.280 87.754 1.00 20.84 290 SER C N 1
ATOM 6461 C CA . SER C 1 290 ? 38.613 2.281 88.160 1.00 21.95 290 SER C CA 1
ATOM 6462 C C . SER C 1 290 ? 37.788 3.306 87.332 1.00 22.44 290 SER C C 1
ATOM 6463 O O . SER C 1 290 ? 36.659 3.001 86.923 1.00 23.02 290 SER C O 1
ATOM 6466 N N . ALA C 1 291 ? 38.351 4.486 87.097 1.00 22.48 291 ALA C N 1
ATOM 6467 C CA . ALA C 1 291 ? 37.744 5.520 86.235 1.00 22.93 291 ALA C CA 1
ATOM 6468 C C . ALA C 1 291 ? 37.507 4.986 84.813 1.00 23.40 291 ALA C C 1
ATOM 6469 O O . ALA C 1 291 ? 36.420 5.115 84.253 1.00 23.53 291 ALA C O 1
ATOM 6471 N N . LEU C 1 292 ? 38.512 4.321 84.261 1.00 23.32 292 LEU C N 1
ATOM 6472 C CA . LEU C 1 292 ? 38.444 3.838 82.889 1.00 24.30 292 LEU C CA 1
ATOM 6473 C C . LEU C 1 292 ? 37.380 2.764 82.815 1.00 24.37 292 LEU C C 1
ATOM 6474 O O . LEU C 1 292 ? 36.503 2.759 81.960 1.00 25.20 292 LEU C O 1
ATOM 6479 N N . THR C 1 293 ? 37.453 1.865 83.775 1.00 24.26 293 THR C N 1
ATOM 6480 C CA . THR C 1 293 ? 36.675 0.677 83.790 1.00 24.89 293 THR C CA 1
ATOM 6481 C C . THR C 1 293 ? 35.192 1.006 84.162 1.00 25.92 293 THR C C 1
ATOM 6482 O O . THR C 1 293 ? 34.248 0.380 83.635 1.00 25.88 293 THR C O 1
ATOM 6486 N N . LYS C 1 294 ? 34.984 2.029 84.981 1.00 25.94 294 LYS C N 1
ATOM 6487 C CA . LYS C 1 294 ? 33.631 2.555 85.171 1.00 28.30 294 LYS C CA 1
ATOM 6488 C C . LYS C 1 294 ? 33.087 3.132 83.859 1.00 28.21 294 LYS C C 1
ATOM 6489 O O . LYS C 1 294 ? 31.946 2.869 83.471 1.00 28.61 294 LYS C O 1
ATOM 6495 N N . GLN C 1 295 ? 33.921 3.896 83.167 1.00 28.93 295 GLN C N 1
ATOM 6496 C CA . GLN C 1 295 ? 33.539 4.490 81.902 1.00 30.15 295 GLN C CA 1
ATOM 6497 C C . GLN C 1 295 ? 33.078 3.457 80.869 1.00 29.99 295 GLN C C 1
ATOM 6498 O O . GLN C 1 295 ? 32.065 3.659 80.171 1.00 30.47 295 GLN C O 1
ATOM 6504 N N . ILE C 1 296 ? 33.817 2.358 80.741 1.00 29.33 296 ILE C N 1
ATOM 6505 C CA . ILE C 1 296 ? 33.492 1.392 79.697 1.00 28.38 296 ILE C CA 1
ATOM 6506 C C . ILE C 1 296 ? 32.484 0.369 80.184 1.00 28.39 296 ILE C C 1
ATOM 6507 O O . ILE C 1 296 ? 32.053 -0.501 79.407 1.00 28.83 296 ILE C O 1
ATOM 6512 N N . GLY C 1 297 ? 32.148 0.438 81.474 1.00 27.33 297 GLY C N 1
ATOM 6513 C CA . GLY C 1 297 ? 31.158 -0.454 82.069 1.00 27.91 297 GLY C CA 1
ATOM 6514 C C . GLY C 1 297 ? 31.628 -1.893 82.281 1.00 27.76 297 GLY C C 1
ATOM 6515 O O . GLY C 1 297 ? 30.808 -2.830 82.274 1.00 27.84 297 GLY C O 1
ATOM 6516 N N . LEU C 1 298 ? 32.939 -2.074 82.508 1.00 26.35 298 LEU C N 1
ATOM 6517 C CA . LEU C 1 298 ? 33.509 -3.408 82.614 1.00 26.21 298 LEU C CA 1
ATOM 6518 C C . LEU C 1 298 ? 33.465 -3.958 84.035 1.00 27.02 298 LEU C C 1
ATOM 6519 O O . LEU C 1 298 ? 33.982 -3.347 84.966 1.00 25.95 298 LEU C O 1
ATOM 6524 N N . LYS C 1 299 ? 32.851 -5.130 84.159 1.00 28.80 299 LYS C N 1
ATOM 6525 C CA . LYS C 1 299 ? 32.929 -5.961 85.339 1.00 30.70 299 LYS C CA 1
ATOM 6526 C C . LYS C 1 299 ? 33.272 -7.339 84.843 1.00 32.29 299 LYS C C 1
ATOM 6527 O O . LYS C 1 299 ? 32.918 -7.727 83.711 1.00 32.41 299 LYS C O 1
ATOM 6533 N N . VAL C 1 300 ? 33.962 -8.080 85.694 1.00 33.08 300 VAL C N 1
ATOM 6534 C CA . VAL C 1 300 ? 34.628 -9.281 85.286 1.00 34.96 300 VAL C CA 1
ATOM 6535 C C . VAL C 1 300 ? 33.934 -10.467 85.974 1.00 36.46 300 VAL C C 1
ATOM 6536 O O . VAL C 1 300 ? 34.159 -11.625 85.638 1.00 37.55 300 VAL C O 1
ATOM 6540 N N . ASP C 1 301 ? 33.071 -10.148 86.928 1.00 37.57 301 ASP C N 1
ATOM 6541 C CA . ASP C 1 301 ? 32.215 -11.125 87.565 1.00 39.51 301 ASP C CA 1
ATOM 6542 C C . ASP C 1 301 ? 30.801 -10.536 87.690 1.00 40.57 301 ASP C C 1
ATOM 6543 O O . ASP C 1 301 ? 30.523 -9.435 87.179 1.00 41.49 301 ASP C O 1
#

Sequence (883 aa):
PNKPLDIIVTFPPGGGTDMLARLIGNYLTESLGQTAVVENRPGASGNVGARLVADRAPDGYSLLMVNSSFAVNPGVFRNLPFDPKKDFAAVINVAYVPSVFVVPAGSKYKTLGELMAAAKQTNTQVTYGSCGNGTPQHLAGELLNVSAKTHMVHVPYKGCGPALNDVLGSQIGLAVVTASSAIPFIKAGKLQALAVTSKERSALLPEVPTVAEQGVAGYELNQWHGLLVPGATPMAVRQKLYDGIAKVMQRDDVQKKLADLGYSTASDGPEVFQKMVETDIDRFSALTKQIGLKVDFPNKPLDIIVTFPMLARLIGNYLTESLGQTAVVENRPGASGNVGARLVADRAPDGYSLLMVNSSFAVNPGVFRNLPFDPKKDFAAVINVAYVPSVFVVPAGSKYKTLGELMAAAKQTNTQVTYGSCGNGTPQHLAGELLNVSAKTHMVHVPYKGCGPALNDVLGSQIGLAVVTASSAIPFIKAGKLQALAVTSKERSALLPEVPTVAEQGVAGYELNQWHGLLVPGATPMAVRQKLYDGIAKVMQRDDVQKKLADLGYSTASDGPEVFQKMVETDIDRFSALTKQIGLKVDPNKPLDIIVTFPPGGGTDMLARLIGNYLTESLGQTAVVENRPGASGNVGARLVADRAPDGYSLLMVNSSFAVNPGVFRNLPFDPKKDFAAVINVAYVPSVFVVPAGSKYKTLGELMAAAKQTNTQVTYGSCGNGTPQHLAGELLNVSAKTHMVHVPYKGCGPALNDVLGSQIGLAVVTASSAIPFIKAGKLQALAVTSKERSALLPEVPTVAEQGVAGYELNQWHGLLVPGATPMAVRQKLYDGIAKVMQRDDVQKKLADLGYSTASDGPEVFQKMVETDIDRFSALTKQIGLKVD

Nearest PDB structures (foldseek):
  2qpq-assembly3_C  TM=9.962E-01  e=2.818E-61  Bordetella pertussis
  2qpq-assembly2_B  TM=9.886E-01  e=5.041E-56  Bordetella pertussis
  8hk9-assembly2_A  TM=9.144E-01  e=7.528E-29  Piscinibacter sakaiensis
  8hkb-assembly1_A  TM=8.882E-01  e=1.160E-28  Piscinibacter sakaiensis
  7ndr-assembly1_E  TM=8.875E-01  e=3.310E-28  Comamonas sp.

Solvent-accessible surface area: 34954 Å² total; per-residue (Å²): 93,121,105,61,10,24,0,0,0,5,47,63,34,45,36,18,5,9,38,0,0,87,22,0,2,82,35,5,51,116,61,88,60,70,69,7,67,24,46,33,90,54,31,56,38,3,11,79,0,1,133,49,0,25,121,76,54,57,57,5,33,8,0,0,0,0,5,0,3,14,0,1,6,29,11,0,21,97,131,36,61,23,66,19,68,160,47,6,5,0,0,0,0,0,0,50,1,9,1,0,0,0,0,11,61,72,15,154,20,126,61,0,34,80,0,24,72,44,0,93,140,81,38,35,72,18,32,0,0,0,14,2,45,6,16,2,5,6,0,0,0,25,31,0,13,56,55,21,149,6,64,9,20,23,5,11,6,105,29,24,5,19,0,0,1,19,0,44,38,75,119,12,35,1,0,0,0,18,0,16,30,0,9,81,32,26,120,70,47,126,5,58,18,3,0,0,0,8,137,126,98,10,91,53,10,89,96,9,32,3,0,27,98,37,70,10,101,77,8,57,2,33,13,2,1,0,0,2,0,5,27,80,5,73,79,61,25,25,89,124,13,44,73,7,0,4,142,7,3,125,95,129,67,1,64,137,85,0,55,84,66,7,15,60,47,17,58,36,16,13,139,84,0,32,145,35,2,56,67,17,9,80,77,1,34,55,8,2,179,95,46,23,26,91,39,92,78,19,115,94,74,2,27,1,0,21,4,59,130,120,13,4,118,23,0,5,90,37,0,59,125,41,19,49,47,61,12,88,25,48,75,99,63,30,54,37,2,11,86,0,1,129,55,0,22,111,80,56,56,55,0,25,9,0,0,10,2,20,1,2,10,0,1,4,28,9,0,22,178,129,38,68,20,58,20,71,167,51,6,6,0,0,0,0,0,0,43,2,5,4,0,0,0,0,13,60,73,16,174,28,112,45,0,20,62,0,20,62,33,0,107,106,109,150,15,177,14,33,0,0,0,16,0,48,4,19,12,4,9,2,0,0,26,24,0,16,50,43,16,153,3,76,7,78,36,47,66,41,124,44,13,41,56,0,11,100,37,0,39,50,78,115,30,28,1,0,0,0,20,0,20,27,0,10,78,60,30,126,71,45,105,5,76,10,3,0,0,1,6,78,127,71,14,100,34,6,92,88,10,38,0,0,0,39,21,33,14,18,34,0,52,9,46,19,3,13,0,1,3,0,4,28,80,6,72,70,78,23,24,76,93,0,45,60,1,1,5,105,2,0,97,87,120,87,1,63,143,108,0,57,82,81,3,28,62,39,21,44,32,12,6,129,89,0,30,150,37,3,57,75,17,9,74,92,9,35,65,12,4,182,124,60,66,16,107,61,101,82,124,110,51,21,27,0,0,0,5,49,66,91,83,32,22,6,10,40,0,0,101,17,0,3,104,49,9,51,117,97,47,66,43,66,8,69,18,49,34,92,56,34,52,43,4,12,76,0,1,127,44,0,25,116,75,59,58,57,3,36,9,0,0,0,1,7,0,5,14,0,0,7,30,8,0,24,127,133,36,58,23,46,22,65,158,52,4,6,0,0,0,0,0,0,46,1,5,1,0,0,0,0,13,57,75,17,144,28,129,61,0,34,79,0,26,73,38,0,102,122,76,31,27,73,12,30,0,0,0,15,4,49,5,22,3,5,7,0,0,0,20,28,0,15,60,54,17,148,5,72,8,20,23,3,10,6,171,27,23,40,55,0,7,100,34,0,41,44,77,140,11,35,1,0,0,0,18,0,25,33,0,12,78,64,27,120,70,47,101,1,108,14,4,0,0,0,4,129,94,106,12,93,49,6,91,86,13,32,6,1,26,95,37,70,12,99,75,8,66,2,22,14,2,1,0,0,1,0,5,25,80,5,73,78,80,46,22,75,108,17,43,80,16,0,4,144,6,2,123,102,128,70,1,65,136,96,0,48,79,75,5,18,60,46,14,49,35,16,3,126,88,0,30,147,42,2,58,58,15,8,78,83,2,32,65,11,2,175,86,49,23,25,90,43,98

CATH classification: 3.40.190.150 (+1 more: 3.40.190.10)

Foldseek 3Di:
DPEAAEEEEQDDPPDPLLVLLVLLQVVLCVPPPYGNHYYYDHPPNSLRVVVVQLPDDLALRYKYKDKLLLLLAVQFAPDRPDDSQQFKFFQWWWWKWWKFKKFFQPAPDPAVVSLQVQFQDEPHEQEAEEQAASDLQQLLVLVCCVLSVGHYHYDYDVGDVVRCVCRLVVVHGIYIYTCLSCLVCCVVSRMPTRAIQAPADDLPCNVHHHPCVVPSPPGHRMMIIGMMGTNVNDVVSSNVVLVSSVVSSPDPVNVCVQSVSRIDTTRDGRVRVSVVSVVSSVVSSVSCVVVVHHPD/DPPEAAEEEEQAPPLPVLLLVCQCVQAVHGYHYYYDHPDLSQRVLVVQLPDDLALRYKYKHKLLLLQRVQQAPDGPDDSQQFKFFQWWFWKWWKFKKAFQPAPDPAVVVVQVQFQDQPGPAEEEAQDASDLQVVLVLVCCVLSVGHHHYDYDHGLCVRLVCRLVPNHGIYIYTCLSNLVCVVVRSIPTRATQAPADFLSPNPHHHVCVVPSPPTHDIMTIGMMGTNVRDVVSSHSVLSRRVVSSPDPVNVVVRSVSRIDGDSQGGPRVSVVSVVSSVVSSVSCVVVVHHDD/DPDAAEEEEQDDPPDPLQVLLVLLQVVCCPPVPHGNHYDYDYDPLSLRSVVVQLPDDLALRYKYKDKLLLLQAVQFAPDRPDDSQQFKFFQWWWWWWWKWKKFFQVAPDPAVVSLQVQFQDPPGEQEEEEQAARDLQVVLVLVCCVLSVGHYHYDYDNGVVRRCVCRLVVVHGIYIYTCLVCLVCVVVSGMPTHAIQAPADFPSCNVHHHVCVVPSPPGHRIMIIGMMGTNPHDVVSSHVSLVSSVVSSPDPVNCVVQSVSGMDTDRQGRVRVSVVSVVSSVVSSVSCVVVVHHDD

Secondary structure (DSSP, 8-state):
--S-EEEEESS-TTSHHHHHHHHHHHHHHHGGGS-EEEEE--TGGGHHHHHHHHTS-SSSSEEEEEETHHHHHHHH-TT-SS-TTTTEEEEEEEEEEEEEEEEETT-S--SHHHHHHHT-SSS---EEEESSTTSHHHHHHHHHHHHHT---EEEE-SSHHHHHHHHHTTSSS-EEEEHHHHHHHHHTTSEEEEEE-SSS--TT-TTSPBSGGGT-TT---EEEEEEEEETT--HHHHHHHHHHHHHHHT-HHHHHHHHHHTPEEEEE-HHHHHHHHHHHHHHHHHHHHHHT----/---S-EEEEES---TTTHHHHHHHHHHSS-EEEEE--HHHHHHHHHHHHTS-SSSSEEEEEEGGGGTHHHH-S--SS-TTTSEEEEEEEEEEEEEEEEETT-S--SHHHHHHHT-STT---EEB-SSTTSHHHHHHHHHHHHHT--PEE---SSSHHHHHHHHTTSSS-EEEEHHHHHHHHHTTSEEEEEE-SSS-BTTBTTSPBSGGGT-TT---EEEEEEEEETT--HHHHHHHHHHHHHHHH-HHHHHHHHHHT-----B-HHHHHHHHHHHHHHHHHHHHHTT----/--SPEEEEESS-TTSHHHHHHHHHHHHHHTTSSS-EEEEE---GGGHHHHHHHHTS-SSSSEEEEEETHHHHHHHH-SS-SS-TTTSEEEEEEEEEEEEEEEEETT-S--SHHHHHHHT-SSS---EEEESSTTSHHHHHHHHHHHHHT---EEEE-SSHHHHHHHHHTTSSS-EEEEHHHHHHHHHTTSEEEEEESSSS--TT-TTSPBSGGGT-TT---EEEEEEEEETTS-HHHHHHHHHHHHHHHH-HHHHHHHHHHT-EEEEE-HHHHHHHHHHHHHHHHHHHHHHT----

Organism: Bordetella pertussis (strain Tohama I / ATCC BAA-589 / NCTC 13251) (NCBI:txid257313)